Protein AF-0000000086329774 (afdb_homodimer)

Secondary structure (DSSP, 8-state):
--------------------TT----SS--SSHHHHHHHHTTTS-HHHHHHHTTTTS-EEE----HHHHHHHHHH--TTHHHHHHHTT-BBTTTEEEEEEETTEEEE---SSBPPHHHHHHHHHHS-PEEEEE-GGGT-HHHHHHHHHHHHHHTS-EEEEEEEEETTB--S-SEE-SSEEEEEEEESEEEEEEE--SSTT-SS-EE--GGGS-S-SEEEEEETT-EEEE-TT-EEEEEBPTT-SEEEEEEEEE-TT-BHHHHHHHHHHHHHHHHHTT-HHHHSBPPTTTTT-SS--HHHHHHHHHHHHHHHHHHHHT-S-----HHHHHHHHHSPPP--TT------BSSPP-TT-EEEES-GGGEEEEEEEE-SSTTS--EEEEEEEE-TT--GGGTT--S--HHHHTTT-----EEEEEGGGHHHHHHHHH-SSEEGGGSS-SSHHHHHHHHHHHHHTT-EEE-/--------------------TT----SS--SSHHHHHHHHTTTS-HHHHHHHTTTTS-EEE----HHHHHHHHHH--TTHHHHHHHTT-BBTTTEEEEEEETTEEEE---SSBPPHHHHHHHHHHS-PEEEEE-GGGT-HHHHHHHHHHHHHHTS-EEEEEEEEETTB--S-SEE-SSEEEEEEEESEEEEEEE--SSTT-SS-EE--GGGS-S-SEEEEEETT-EEEE-TT-EEEEEBPTT-SEEEEEEEEE-TT-BHHHHHHHHHHHHHHHHHTT-HHHHSBPPTTTTT-SS--HHHHHHHHHHHHHHHHHHHHT-S-----HHHHHHHHHSPPP--TT------BSSPP-TT-EEEES-GGGEEEEEEEE-SSTTS--EEEEEEEE-TT--GGGTT--S--HHHHTT------EEEEEGGGHHHHHHHHH-SSEEGGGSS-SSHHHHHHHHHHHHHTT-EEE-

Sequence (932 aa):
MPRKGKGSVEDVKAKRRKMDAGVSPCPFNFDTPSSLFGSLIAPVGVEEFFAEHWEKKPLHLKRSDPALAAYYQSLFQLSDLKELCARGLEYTRDLNLCRCVNSQKKVMNKEGRVNYSQLRKEFDQNRATIQFHQPQRFKDELWQIQERLESFFGSLVGSNVYITPQKSQGLPPHYDDVEVFILQLEGEKHWRLYSPTVPLAREYSLEPEERIGSPTHDIILKTGDLLYFPRGTIHQADTPAGVEHSTHLTLSSYQNMSWGDFLLDVFPSFLFDSMKSDLSMRTGMPRKLLTGASTNPKVSTQLSVFLRRLADRMELGEKELCSTDMKRDFVSNRLPPYLQDGADIVPVGKIPALQDSIQMRFKDHVLITVESSQERTDEPTELVVFVLHSLRNSRETHMMGECDEEQAEEEVSQSQGLRFPLSNLSALRQLQSAERLPVAELQLEADQDKVNLAIAFWTEGLLEVCMPRKGKGSVEDVKAKRRKMDAGVSPCPFNFDTPSSLFGSLIAPVGVEEFFAEHWEKKPLHLKRSDPALAAYYQSLFQLSDLKELCARGLEYTRDLNLCRCVNSQKKVMNKEGRVNYSQLRKEFDQNRATIQFHQPQRFKDELWQIQERLESFFGSLVGSNVYITPQKSQGLPPHYDDVEVFILQLEGEKHWRLYSPTVPLAREYSLEPEERIGSPTHDIILKTGDLLYFPRGTIHQADTPAGVEHSTHLTLSSYQNMSWGDFLLDVFPSFLFDSMKSDLSMRTGMPRKLLTGASTNPKVSTQLSVFLRRLADRMELGEKELCSTDMKRDFVSNRLPPYLQDGADIVPVGKIPALQDSIQMRFKDHVLITVESSQERTDEPTELVVFVLHSLRNSRETHMMGECDEEQAEEEVSQSQGLRFPLSNLSALRQLQSAERLPVAELQLEADQDKVNLAIAFWTEGLLEVC

Nearest PDB structures (foldseek):
  4bxf-assembly1_A  TM=9.419E-01  e=1.188E-63  Homo sapiens
  4bxf-assembly1_B  TM=9.465E-01  e=2.568E-62  Homo sapiens
  4bu2-assembly1_A-2  TM=9.727E-01  e=8.862E-54  Homo sapiens
  2xdv-assembly1_A  TM=9.341E-01  e=7.447E-54  Homo sapiens
  4y4r-assembly1_B  TM=8.149E-01  e=1.278E-35  Homo sapiens

Organism: NCBI:txid299321

InterPro domains:
  IPR003347 JmjC domain [PF08007] (131-257)
  IPR003347 JmjC domain [PS51184] (134-266)
  IPR039994 Histone lysine demethylase/ribosomal histidine hydroxylase NO66-like [PTHR13096] (26-465)
  IPR046799 ROXA-like, winged helix [PF20514] (327-428)

pLDDT: mean 88.75, std 17.51, range [22.27, 98.88]

Structure (mmCIF, N/CA/C/O backbone):
data_AF-0000000086329774-model_v1
#
loop_
_entity.id
_entity.type
_entity.pdbx_description
1 polymer 'Bifunctional lysine-specific demethylase and histidyl-hydroxylase'
#
loop_
_atom_site.group_PDB
_atom_site.id
_atom_site.type_symbol
_atom_site.label_atom_id
_atom_site.label_alt_id
_atom_site.label_comp_id
_atom_site.label_asym_id
_atom_site.label_entity_id
_atom_site.label_seq_id
_atom_site.pdbx_PDB_ins_code
_atom_site.Cartn_x
_atom_site.Cartn_y
_atom_site.Cartn_z
_atom_site.occupancy
_atom_site.B_iso_or_equiv
_atom_site.auth_seq_id
_atom_site.auth_comp_id
_atom_site.auth_asym_id
_atom_site.auth_atom_id
_atom_site.pdbx_PDB_model_num
ATOM 1 N N . MET A 1 1 ? 32.875 -27.547 35.5 1 24.17 1 MET A N 1
ATOM 2 C CA . MET A 1 1 ? 31.672 -28.188 34.969 1 24.17 1 MET A CA 1
ATOM 3 C C . MET A 1 1 ? 31.641 -28.156 33.469 1 24.17 1 MET A C 1
ATOM 5 O O . MET A 1 1 ? 31.891 -27.109 32.844 1 24.17 1 MET A O 1
ATOM 9 N N . PRO A 1 2 ? 31.75 -29.328 32.688 1 22.31 2 PRO A N 1
ATOM 10 C CA . PRO A 1 2 ? 32.188 -29.5 31.312 1 22.31 2 PRO A CA 1
ATOM 11 C C . PRO A 1 2 ? 31.172 -28.938 30.312 1 22.31 2 PRO A C 1
ATOM 13 O O . PRO A 1 2 ? 29.969 -28.844 30.609 1 22.31 2 PRO A O 1
ATOM 16 N N . ARG A 1 3 ? 31.672 -27.969 29.422 1 22.88 3 ARG A N 1
ATOM 17 C CA . ARG A 1 3 ? 31.203 -27.109 28.344 1 22.88 3 ARG A CA 1
ATOM 18 C C . ARG A 1 3 ? 30.422 -27.922 27.312 1 22.88 3 ARG A C 1
ATOM 20 O O . ARG A 1 3 ? 30.938 -28.906 26.766 1 22.88 3 ARG A O 1
ATOM 27 N N . LYS A 1 4 ? 29.062 -27.969 27.5 1 24.88 4 LYS A N 1
ATOM 28 C CA . LYS A 1 4 ? 28.094 -28.781 26.766 1 24.88 4 LYS A CA 1
ATOM 29 C C . LYS A 1 4 ? 28.312 -28.672 25.266 1 24.88 4 LYS A C 1
ATOM 31 O O . LYS A 1 4 ? 28.422 -27.578 24.719 1 24.88 4 LYS A O 1
ATOM 36 N N . GLY A 1 5 ? 28.891 -29.656 24.609 1 22.27 5 GLY A N 1
ATOM 37 C CA . GLY A 1 5 ? 29.375 -29.859 23.25 1 22.27 5 GLY A CA 1
ATOM 38 C C . GLY A 1 5 ? 28.297 -29.641 22.203 1 22.27 5 GLY A C 1
ATOM 39 O O . GLY A 1 5 ? 27.188 -30.141 22.344 1 22.27 5 GLY A O 1
ATOM 40 N N . LYS A 1 6 ? 28.266 -28.344 21.609 1 27.92 6 LYS A N 1
ATOM 41 C CA . LYS A 1 6 ? 27.5 -27.797 20.5 1 27.92 6 LYS A CA 1
ATOM 42 C C . LYS A 1 6 ? 27.359 -28.828 19.375 1 27.92 6 LYS A C 1
ATOM 44 O O . LYS A 1 6 ? 28.359 -29.188 18.75 1 27.92 6 LYS A O 1
ATOM 49 N N . GLY A 1 7 ? 26.406 -29.828 19.547 1 24.05 7 GLY A N 1
ATOM 50 C CA . GLY A 1 7 ? 26.188 -30.906 18.578 1 24.05 7 GLY A CA 1
ATOM 51 C C . GLY A 1 7 ? 25.984 -30.406 17.172 1 24.05 7 GLY A C 1
ATOM 52 O O . GLY A 1 7 ? 25.266 -29.422 16.953 1 24.05 7 GLY A O 1
ATOM 53 N N . SER A 1 8 ? 26.953 -30.594 16.266 1 26.5 8 SER A N 1
ATOM 54 C CA . SER A 1 8 ? 27.156 -30.297 14.859 1 26.5 8 SER A CA 1
ATOM 55 C C . SER A 1 8 ? 25.984 -30.797 14.023 1 26.5 8 SER A C 1
ATOM 57 O O . SER A 1 8 ? 25.594 -31.969 14.109 1 26.5 8 SER A O 1
ATOM 59 N N . VAL A 1 9 ? 24.922 -29.969 13.922 1 29.75 9 VAL A N 1
ATOM 60 C CA . VAL A 1 9 ? 23.859 -30.266 12.969 1 29.75 9 VAL A CA 1
ATOM 61 C C . VAL A 1 9 ? 24.469 -30.703 11.633 1 29.75 9 VAL A C 1
ATOM 63 O O . VAL A 1 9 ? 25.188 -29.922 11 1 29.75 9 VAL A O 1
ATOM 66 N N . GLU A 1 10 ? 24.828 -32 11.531 1 25.94 10 GLU A N 1
ATOM 67 C CA . GLU A 1 10 ? 25.328 -32.625 10.32 1 25.94 10 GLU A CA 1
ATOM 68 C C . GLU A 1 10 ? 24.438 -32.312 9.125 1 25.94 10 GLU A C 1
ATOM 70 O O . GLU A 1 10 ? 23.219 -32.438 9.203 1 25.94 10 GLU A O 1
ATOM 75 N N . ASP A 1 11 ? 24.859 -31.406 8.32 1 29.47 11 ASP A N 1
ATOM 76 C CA . ASP A 1 11 ? 24.359 -31.078 6.984 1 29.47 11 ASP A CA 1
ATOM 77 C C . ASP A 1 11 ? 24.047 -32.344 6.203 1 29.47 11 ASP A C 1
ATOM 79 O O . ASP A 1 11 ? 24.922 -33.188 5.949 1 29.47 11 ASP A O 1
ATOM 83 N N . VAL A 1 12 ? 22.891 -32.938 6.434 1 29.2 12 VAL A N 1
ATOM 84 C CA . VAL A 1 12 ? 22.453 -34.094 5.633 1 29.2 12 VAL A CA 1
ATOM 85 C C . VAL A 1 12 ? 22.656 -33.781 4.152 1 29.2 12 VAL A C 1
ATOM 87 O O . VAL A 1 12 ? 21.984 -32.906 3.596 1 29.2 12 VAL A O 1
ATOM 90 N N . LYS A 1 13 ? 23.859 -33.969 3.719 1 29.5 13 LYS A N 1
ATOM 91 C CA . LYS A 1 13 ? 24.172 -34.031 2.293 1 29.5 13 LYS A CA 1
ATOM 92 C C . LYS A 1 13 ? 23.172 -34.875 1.54 1 29.5 13 LYS A C 1
ATOM 94 O O . LYS A 1 13 ? 22.984 -36.062 1.867 1 29.5 13 LYS A O 1
ATOM 99 N N . ALA A 1 14 ? 22.266 -34.312 0.947 1 33.5 14 ALA A N 1
ATOM 100 C CA . ALA A 1 14 ? 21.406 -35.031 0.005 1 33.5 14 ALA A CA 1
ATOM 101 C C . ALA A 1 14 ? 22.234 -35.906 -0.928 1 33.5 14 ALA A C 1
ATOM 103 O O . ALA A 1 14 ? 23.078 -35.438 -1.674 1 33.5 14 ALA A O 1
ATOM 104 N N . LYS A 1 15 ? 22.5 -37.188 -0.528 1 28.64 15 LYS A N 1
ATOM 105 C CA . LYS A 1 15 ? 23.109 -38.188 -1.408 1 28.64 15 LYS A CA 1
ATOM 106 C C . LYS A 1 15 ? 22.531 -38.094 -2.816 1 28.64 15 LYS A C 1
ATOM 108 O O . LYS A 1 15 ? 21.312 -38.156 -2.998 1 28.64 15 LYS A O 1
ATOM 113 N N . ARG A 1 16 ? 23.266 -37.594 -3.645 1 30.7 16 ARG A N 1
ATOM 114 C CA . ARG A 1 16 ? 23.016 -37.688 -5.078 1 30.7 16 ARG A CA 1
ATOM 115 C C . ARG A 1 16 ? 22.797 -39.125 -5.52 1 30.7 16 ARG A C 1
ATOM 117 O O . ARG A 1 16 ? 23.688 -39.969 -5.406 1 30.7 16 ARG A O 1
ATOM 124 N N . ARG A 1 17 ? 21.531 -39.656 -5.344 1 31.34 17 ARG A N 1
ATOM 125 C CA . ARG A 1 17 ? 21.297 -41 -5.895 1 31.34 17 ARG A CA 1
ATOM 126 C C . ARG A 1 17 ? 21.891 -41.125 -7.297 1 31.34 17 ARG A C 1
ATOM 128 O O . ARG A 1 17 ? 21.766 -40.188 -8.109 1 31.34 17 ARG A O 1
ATOM 135 N N . LYS A 1 18 ? 22.875 -41.844 -7.461 1 33.66 18 LYS A N 1
ATOM 136 C CA . LYS A 1 18 ? 23.391 -42.375 -8.727 1 33.66 18 LYS A CA 1
ATOM 137 C C . LYS A 1 18 ? 22.234 -42.688 -9.695 1 33.66 18 LYS A C 1
ATOM 139 O O . LYS A 1 18 ? 21.297 -43.375 -9.344 1 33.66 18 LYS A O 1
ATOM 144 N N . MET A 1 19 ? 21.938 -41.781 -10.594 1 34.69 19 MET A N 1
ATOM 145 C CA . MET A 1 19 ? 21.062 -42.156 -11.719 1 34.69 19 MET A CA 1
ATOM 146 C C . MET A 1 19 ? 21.422 -43.531 -12.273 1 34.69 19 MET A C 1
ATOM 148 O O . MET A 1 19 ? 22.516 -43.719 -12.789 1 34.69 19 MET A O 1
ATOM 152 N N . ASP A 1 20 ? 21.078 -44.594 -11.68 1 34.72 20 ASP A N 1
ATOM 153 C CA . ASP A 1 20 ? 21.172 -45.906 -12.328 1 34.72 20 ASP A CA 1
ATOM 154 C C . ASP A 1 20 ? 20.859 -45.781 -13.82 1 34.72 20 ASP A C 1
ATOM 156 O O . ASP A 1 20 ? 20.156 -44.875 -14.25 1 34.72 20 ASP A O 1
ATOM 160 N N . ALA A 1 21 ? 21.562 -46.406 -14.82 1 39.44 21 ALA A N 1
ATOM 161 C CA . ALA A 1 21 ? 21.625 -46.562 -16.266 1 39.44 21 ALA A CA 1
ATOM 162 C C . ALA A 1 21 ? 20.234 -46.594 -16.875 1 39.44 21 ALA A C 1
ATOM 164 O O . ALA A 1 21 ? 20.062 -46.344 -18.078 1 39.44 21 ALA A O 1
ATOM 165 N N . GLY A 1 22 ? 19.281 -47.344 -16.312 1 40.72 22 GLY A N 1
ATOM 166 C CA . GLY A 1 22 ? 18.016 -47.5 -16.984 1 40.72 22 GLY A CA 1
ATOM 167 C C . GLY A 1 22 ? 17.172 -46.25 -17 1 40.72 22 GLY A C 1
ATOM 168 O O . GLY A 1 22 ? 15.938 -46.312 -16.969 1 40.72 22 GLY A O 1
ATOM 169 N N . VAL A 1 23 ? 17.609 -45.125 -16.578 1 48.09 23 VAL A N 1
ATOM 170 C CA . VAL A 1 23 ? 16.781 -43.938 -16.422 1 48.09 23 VAL A CA 1
ATOM 171 C C . VAL A 1 23 ? 16.188 -43.562 -17.766 1 48.09 23 VAL A C 1
ATOM 173 O O . VAL A 1 23 ? 16.906 -43.375 -18.75 1 48.09 23 VAL A O 1
ATOM 176 N N . SER A 1 24 ? 15 -43.969 -18.156 1 55.91 24 SER A N 1
ATOM 177 C CA . SER A 1 24 ? 14.25 -43.5 -19.312 1 55.91 24 SER A CA 1
ATOM 178 C C . SER A 1 24 ? 14.523 -42.031 -19.578 1 55.91 24 SER A C 1
ATOM 180 O O . SER A 1 24 ? 14.656 -41.25 -18.641 1 55.91 24 SER A O 1
ATOM 182 N N . PRO A 1 25 ? 14.984 -41.719 -20.859 1 69.5 25 PRO A N 1
ATOM 183 C CA . PRO A 1 25 ? 15.305 -40.344 -21.25 1 69.5 25 PRO A CA 1
ATOM 184 C C . PRO A 1 25 ? 14.211 -39.344 -20.875 1 69.5 25 PRO A C 1
ATOM 186 O O . PRO A 1 25 ? 13.031 -39.688 -20.891 1 69.5 25 PRO A O 1
ATOM 189 N N . CYS A 1 26 ? 14.508 -38.281 -20.172 1 81.12 26 CYS A N 1
ATOM 190 C CA . CYS A 1 26 ? 13.617 -37.188 -19.797 1 81.12 26 CYS A CA 1
ATOM 191 C C . CYS A 1 26 ? 12.93 -36.594 -21.031 1 81.12 26 CYS A C 1
ATOM 193 O O . CYS A 1 26 ? 13.602 -36.156 -21.969 1 81.12 26 CYS A O 1
ATOM 195 N N . PRO A 1 27 ? 11.641 -36.781 -21.047 1 90.81 27 PRO A N 1
ATOM 196 C CA . PRO A 1 27 ? 10.898 -36.312 -22.219 1 90.81 27 PRO A CA 1
ATOM 197 C C . PRO A 1 27 ? 10.852 -34.781 -22.297 1 90.81 27 PRO A C 1
ATOM 199 O O . PRO A 1 27 ? 10.453 -34.25 -23.328 1 90.81 27 PRO A O 1
ATOM 202 N N . PHE A 1 28 ? 11.281 -34.125 -21.297 1 93.94 28 PHE A N 1
ATOM 203 C CA . PHE A 1 28 ? 11.219 -32.656 -21.281 1 93.94 28 PHE A CA 1
ATOM 204 C C . PHE A 1 28 ? 12.516 -32.062 -21.797 1 93.94 28 PHE A C 1
ATOM 206 O O . PHE A 1 28 ? 13.586 -32.656 -21.641 1 93.94 28 PHE A O 1
ATOM 213 N N . ASN A 1 29 ? 12.375 -31 -22.516 1 96.19 29 ASN A N 1
ATOM 214 C CA . ASN A 1 29 ? 13.508 -30.25 -23.047 1 96.19 29 ASN A CA 1
ATOM 215 C C . ASN A 1 29 ? 13.828 -29.031 -22.203 1 96.19 29 ASN A C 1
ATOM 217 O O . ASN A 1 29 ? 13.133 -28.016 -22.281 1 96.19 29 ASN A O 1
ATOM 221 N N . PHE A 1 30 ? 14.867 -29.062 -21.469 1 94.81 30 PHE A N 1
ATOM 222 C CA . PHE A 1 30 ? 15.188 -28.031 -20.484 1 94.81 30 PHE A CA 1
ATOM 223 C C . PHE A 1 30 ? 16.141 -27 -21.078 1 94.81 30 PHE A C 1
ATOM 225 O O . PHE A 1 30 ? 16.703 -26.172 -20.359 1 94.81 30 PHE A O 1
ATOM 232 N N . ASP A 1 31 ? 16.344 -27 -22.375 1 94.81 31 ASP A N 1
ATOM 233 C CA . ASP A 1 31 ? 17.312 -26.109 -23.016 1 94.81 31 ASP A CA 1
ATOM 234 C C . ASP A 1 31 ? 16.922 -24.656 -22.812 1 94.81 31 ASP A C 1
ATOM 236 O O . ASP A 1 31 ? 17.781 -23.812 -22.531 1 94.81 31 ASP A O 1
ATOM 240 N N . THR A 1 32 ? 15.672 -24.328 -23.062 1 95.5 32 THR A N 1
ATOM 241 C CA . THR A 1 32 ? 15.117 -23 -22.844 1 95.5 32 THR A CA 1
ATOM 242 C C . THR A 1 32 ? 13.766 -23.078 -22.141 1 95.5 32 THR A C 1
ATOM 244 O O . THR A 1 32 ? 13.117 -24.125 -22.156 1 95.5 32 THR A O 1
ATOM 247 N N . PRO A 1 33 ? 13.406 -22.016 -21.531 1 96.25 33 PRO A N 1
ATOM 248 C CA . PRO A 1 33 ? 12.07 -22.016 -20.938 1 96.25 33 PRO A CA 1
ATOM 249 C C . PRO A 1 33 ? 10.977 -22.359 -21.938 1 96.25 33 PRO A C 1
ATOM 251 O O . PRO A 1 33 ? 10.062 -23.125 -21.625 1 96.25 33 PRO A O 1
ATOM 254 N N . SER A 1 34 ? 11.102 -21.906 -23.141 1 97.12 34 SER A N 1
ATOM 255 C CA . SER A 1 34 ? 10.109 -22.141 -24.188 1 97.12 34 SER A CA 1
ATOM 256 C C . SER A 1 34 ? 10.094 -23.609 -24.594 1 97.12 34 SER A C 1
ATOM 258 O O . SER A 1 34 ? 9.031 -24.203 -24.797 1 97.12 34 SER A O 1
ATOM 260 N N . SER A 1 35 ? 11.266 -24.234 -24.75 1 97.81 35 SER A N 1
ATOM 261 C CA . SER A 1 35 ? 11.32 -25.625 -25.125 1 97.81 35 SER A CA 1
ATOM 262 C C . SER A 1 35 ? 10.773 -26.531 -24.031 1 97.81 35 SER A C 1
ATOM 264 O O . SER A 1 35 ? 10.188 -27.578 -24.312 1 97.81 35 SER A O 1
ATOM 266 N N . LEU A 1 36 ? 11.031 -26.141 -22.844 1 97.94 36 LEU A N 1
ATOM 267 C CA . LEU A 1 36 ? 10.453 -26.906 -21.75 1 97.94 36 LEU A CA 1
ATOM 268 C C . LEU A 1 36 ? 8.93 -26.875 -21.797 1 97.94 36 LEU A C 1
ATOM 270 O O . LEU A 1 36 ? 8.281 -27.922 -21.75 1 97.94 36 LEU A O 1
ATOM 274 N N . PHE A 1 37 ? 8.359 -25.688 -21.953 1 98.56 37 PHE A N 1
ATOM 275 C CA . PHE A 1 37 ? 6.906 -25.578 -22.031 1 98.56 37 PHE A CA 1
ATOM 276 C C . PHE A 1 37 ? 6.363 -26.328 -23.25 1 98.56 37 PHE A C 1
ATOM 278 O O . PHE A 1 37 ? 5.359 -27.031 -23.156 1 98.56 37 PHE A O 1
ATOM 285 N N . GLY A 1 38 ? 7.031 -26.141 -24.328 1 98.38 38 GLY A N 1
ATOM 286 C CA . GLY A 1 38 ? 6.637 -26.875 -25.531 1 98.38 38 GLY A CA 1
ATOM 287 C C . GLY A 1 38 ? 6.613 -28.375 -25.344 1 98.38 38 GLY A C 1
ATOM 288 O O . GLY A 1 38 ? 5.684 -29.047 -25.797 1 98.38 38 GLY A O 1
ATOM 289 N N . SER A 1 39 ? 7.66 -28.906 -24.688 1 97.31 39 SER A N 1
ATOM 290 C CA . SER A 1 39 ? 7.711 -30.344 -24.438 1 97.31 39 SER A CA 1
ATOM 291 C C . SER A 1 39 ? 6.633 -30.766 -23.453 1 97.31 39 SER A C 1
ATOM 293 O O . SER A 1 39 ? 6.121 -31.891 -23.531 1 97.31 39 SER A O 1
ATOM 295 N N . LEU A 1 40 ? 6.27 -29.891 -22.531 1 97.75 40 LEU A N 1
ATOM 296 C CA . LEU A 1 40 ? 5.25 -30.172 -21.531 1 97.75 40 LEU A CA 1
ATOM 297 C C . LEU A 1 40 ? 3.881 -30.344 -22.172 1 97.75 40 LEU A C 1
ATOM 299 O O . LEU A 1 40 ? 3.105 -31.219 -21.781 1 97.75 40 LEU A O 1
ATOM 303 N N . ILE A 1 41 ? 3.619 -29.547 -23.234 1 98.06 41 ILE A N 1
ATOM 304 C CA . ILE A 1 41 ? 2.273 -29.562 -23.797 1 98.06 41 ILE A CA 1
ATOM 305 C C . ILE A 1 41 ? 2.293 -30.297 -25.141 1 98.06 41 ILE A C 1
ATOM 307 O O . ILE A 1 41 ? 1.343 -30.188 -25.922 1 98.06 41 ILE A O 1
ATOM 311 N N . ALA A 1 42 ? 3.422 -30.891 -25.391 1 96 42 ALA A N 1
ATOM 312 C CA . ALA A 1 42 ? 3.463 -31.672 -26.609 1 96 42 ALA A CA 1
ATOM 313 C C . ALA A 1 42 ? 2.318 -32.688 -26.656 1 96 42 ALA A C 1
ATOM 315 O O . ALA A 1 42 ? 1.961 -33.281 -25.641 1 96 42 ALA A O 1
ATOM 316 N N . PRO A 1 43 ? 1.68 -32.906 -27.781 1 95.69 43 PRO A N 1
ATOM 317 C CA . PRO A 1 43 ? 2.143 -32.531 -29.109 1 95.69 43 PRO A CA 1
ATOM 318 C C . PRO A 1 43 ? 1.598 -31.188 -29.562 1 95.69 43 PRO A C 1
ATOM 320 O O . PRO A 1 43 ? 1.839 -30.766 -30.703 1 95.69 43 PRO A O 1
ATOM 323 N N . VAL A 1 44 ? 0.857 -30.5 -28.781 1 97.38 44 VAL A N 1
ATOM 324 C CA . VAL A 1 44 ? 0.354 -29.172 -29.141 1 97.38 44 VAL A CA 1
ATOM 325 C C . VAL A 1 44 ? 1.501 -28.172 -29.141 1 97.38 44 VAL A C 1
ATOM 327 O O . VAL A 1 44 ? 2.336 -28.172 -28.234 1 97.38 44 VAL A O 1
ATOM 330 N N . GLY A 1 45 ? 1.554 -27.375 -30.141 1 97.75 45 GLY A N 1
ATOM 331 C CA . GLY A 1 45 ? 2.584 -26.344 -30.188 1 97.75 45 GLY A CA 1
ATOM 332 C C . GLY A 1 45 ? 2.297 -25.172 -29.266 1 97.75 45 GLY A C 1
ATOM 333 O O . GLY A 1 45 ? 1.14 -24.906 -28.938 1 97.75 45 GLY A O 1
ATOM 334 N N . VAL A 1 46 ? 3.314 -24.453 -28.891 1 98.19 46 VAL A N 1
ATOM 335 C CA . VAL A 1 46 ? 3.205 -23.328 -27.969 1 98.19 46 VAL A CA 1
ATOM 336 C C . VAL A 1 46 ? 2.287 -22.266 -28.562 1 98.19 46 VAL A C 1
ATOM 338 O O . VAL A 1 46 ? 1.368 -21.781 -27.891 1 98.19 46 VAL A O 1
ATOM 341 N N . GLU A 1 47 ? 2.48 -21.891 -29.766 1 97.94 47 GLU A N 1
ATOM 342 C CA . GLU A 1 47 ? 1.676 -20.859 -30.406 1 97.94 47 GLU A CA 1
ATOM 343 C C . GLU A 1 47 ? 0.211 -21.281 -30.5 1 97.94 47 GLU A C 1
ATOM 345 O O . GLU A 1 47 ? -0.687 -20.469 -30.234 1 97.94 47 GLU A O 1
ATOM 350 N N . GLU A 1 48 ? 0.022 -22.469 -30.891 1 98.25 48 GLU A N 1
ATOM 351 C CA . GLU A 1 48 ? -1.336 -23 -30.969 1 98.25 48 GLU A CA 1
ATOM 352 C C . GLU A 1 48 ? -2.018 -22.984 -29.594 1 98.25 48 GLU A C 1
ATOM 354 O O . GLU A 1 48 ? -3.186 -22.594 -29.484 1 98.25 48 GLU A O 1
ATOM 359 N N . PHE A 1 49 ? -1.322 -23.391 -28.656 1 98.56 49 PHE A N 1
ATOM 360 C CA . PHE A 1 49 ? -1.867 -23.438 -27.312 1 98.56 49 PHE A CA 1
ATOM 361 C C . PHE A 1 49 ? -2.355 -22.047 -26.875 1 98.56 49 PHE A C 1
ATOM 363 O O . PHE A 1 49 ? -3.48 -21.906 -26.391 1 98.56 49 PHE A O 1
ATOM 370 N N . PHE A 1 50 ? -1.582 -21.016 -27.094 1 98.12 50 PHE A N 1
ATOM 371 C CA . PHE A 1 50 ? -1.931 -19.688 -26.641 1 98.12 50 PHE A CA 1
ATOM 372 C C . PHE A 1 50 ? -3.008 -19.078 -27.531 1 98.12 50 PHE A C 1
ATOM 374 O O . PHE A 1 50 ? -3.803 -18.25 -27.078 1 98.12 50 PHE A O 1
ATOM 381 N N . ALA A 1 51 ? -3.07 -19.5 -28.703 1 97.81 51 ALA A N 1
ATOM 382 C CA . ALA A 1 51 ? -4.086 -19 -29.625 1 97.81 51 ALA A CA 1
ATOM 383 C C . ALA A 1 51 ? -5.445 -19.625 -29.344 1 97.81 51 ALA A C 1
ATOM 385 O O . ALA A 1 51 ? -6.477 -18.953 -29.406 1 97.81 51 ALA A O 1
ATOM 386 N N . GLU A 1 52 ? -5.426 -20.922 -28.859 1 98.19 52 GLU A N 1
ATOM 387 C CA . GLU A 1 52 ? -6.684 -21.656 -28.891 1 98.19 52 GLU A CA 1
ATOM 388 C C . GLU A 1 52 ? -7.141 -22.016 -27.469 1 98.19 52 GLU A C 1
ATOM 390 O O . GLU A 1 52 ? -8.336 -22.234 -27.234 1 98.19 52 GLU A O 1
ATOM 395 N N . HIS A 1 53 ? -6.211 -22.109 -26.547 1 98.44 53 HIS A N 1
ATOM 396 C CA . HIS A 1 53 ? -6.602 -22.719 -25.281 1 98.44 53 HIS A CA 1
ATOM 397 C C . HIS A 1 53 ? -6.348 -21.766 -24.109 1 98.44 53 HIS A C 1
ATOM 399 O O . HIS A 1 53 ? -7.203 -21.625 -23.234 1 98.44 53 HIS A O 1
ATOM 405 N N . TRP A 1 54 ? -5.203 -21.062 -24.109 1 98.62 54 TRP A N 1
ATOM 406 C CA . TRP A 1 54 ? -4.789 -20.234 -22.969 1 98.62 54 TRP A CA 1
ATOM 407 C C . TRP A 1 54 ? -5.879 -19.234 -22.609 1 98.62 54 TRP A C 1
ATOM 409 O O . TRP A 1 54 ? -6.199 -18.344 -23.391 1 98.62 54 TRP A O 1
ATOM 419 N N . GLU A 1 55 ? -6.48 -19.406 -21.422 1 98.25 55 GLU A N 1
ATOM 420 C CA . GLU A 1 55 ? -7.512 -18.547 -20.844 1 98.25 55 GLU A CA 1
ATOM 421 C C . GLU A 1 55 ? -8.805 -18.609 -21.656 1 98.25 55 GLU A C 1
ATOM 423 O O . GLU A 1 55 ? -9.633 -17.703 -21.578 1 98.25 55 GLU A O 1
ATOM 428 N N . LYS A 1 56 ? -9 -19.625 -22.5 1 97.69 56 LYS A N 1
ATOM 429 C CA . LYS A 1 56 ? -10.18 -19.719 -23.359 1 97.69 56 LYS A CA 1
ATOM 430 C C . LYS A 1 56 ? -10.953 -21 -23.109 1 97.69 56 LYS A C 1
ATOM 432 O O . LYS A 1 56 ? -12.133 -20.969 -22.766 1 97.69 56 LYS A O 1
ATOM 437 N N . LYS A 1 57 ? -10.273 -22.109 -23.234 1 97.94 57 LYS A N 1
ATOM 438 C CA . LYS A 1 57 ? -10.961 -23.391 -23.047 1 97.94 57 LYS A CA 1
ATOM 439 C C . LYS A 1 57 ? -9.984 -24.469 -22.578 1 97.94 57 LYS A C 1
ATOM 441 O O . LYS A 1 57 ? -8.773 -24.359 -22.781 1 97.94 57 LYS A O 1
ATOM 446 N N . PRO A 1 58 ? -10.492 -25.547 -21.984 1 98.5 58 PRO A N 1
ATOM 447 C CA . PRO A 1 58 ? -9.656 -26.641 -21.484 1 98.5 58 PRO A CA 1
ATOM 448 C C . PRO A 1 58 ? -8.961 -27.422 -22.609 1 98.5 58 PRO A C 1
ATOM 450 O O . PRO A 1 58 ? -9.422 -27.406 -23.75 1 98.5 58 PRO A O 1
ATOM 453 N N . LEU A 1 59 ? -7.84 -28.016 -22.328 1 98.75 59 LEU A N 1
ATOM 454 C CA . LEU A 1 59 ? -7.07 -28.891 -23.203 1 98.75 59 LEU A CA 1
ATOM 455 C C . LEU A 1 59 ? -6.754 -30.219 -22.531 1 98.75 59 LEU A C 1
ATOM 457 O O . LEU A 1 59 ? -6.168 -30.234 -21.438 1 98.75 59 LEU A O 1
ATOM 461 N N . HIS A 1 60 ? -7.234 -31.312 -23.047 1 98.56 60 HIS A N 1
ATOM 462 C CA . HIS A 1 60 ? -6.926 -32.656 -22.578 1 98.56 60 HIS A CA 1
ATOM 463 C C . HIS A 1 60 ? -5.965 -33.375 -23.531 1 98.56 60 HIS A C 1
ATOM 465 O O . HIS A 1 60 ? -6.305 -33.625 -24.688 1 98.56 60 HIS A O 1
ATOM 471 N N . LEU A 1 61 ? -4.77 -33.594 -23.078 1 98.12 61 LEU A N 1
ATOM 472 C CA . LEU A 1 61 ? -3.775 -34.344 -23.844 1 98.12 61 LEU A CA 1
ATOM 473 C C . LEU A 1 61 ? -3.711 -35.781 -23.391 1 98.12 61 LEU A C 1
ATOM 475 O O . LEU A 1 61 ? -3.133 -36.094 -22.344 1 98.12 61 LEU A O 1
ATOM 479 N N . LYS A 1 62 ? -4.297 -36.625 -24.062 1 95.88 62 LYS A N 1
ATOM 480 C CA . LYS A 1 62 ? -4.195 -38.062 -23.844 1 95.88 62 LYS A CA 1
ATOM 481 C C . LYS A 1 62 ? -2.928 -38.625 -24.5 1 95.88 62 LYS A C 1
ATOM 483 O O . LYS A 1 62 ? -2.797 -38.625 -25.719 1 95.88 62 LYS A O 1
ATOM 488 N N . ARG A 1 63 ? -2.045 -39.125 -23.547 1 90.25 63 ARG A N 1
ATOM 489 C CA . ARG A 1 63 ? -0.747 -39.531 -24.078 1 90.25 63 ARG A CA 1
ATOM 490 C C . ARG A 1 63 ? -0.474 -41 -23.75 1 90.25 63 ARG A C 1
ATOM 492 O O . ARG A 1 63 ? -0.796 -41.469 -22.672 1 90.25 63 ARG A O 1
ATOM 499 N N . SER A 1 64 ? -0.374 -41.938 -24.625 1 85.38 64 SER A N 1
ATOM 500 C CA . SER A 1 64 ? -0.101 -43.375 -24.484 1 85.38 64 SER A CA 1
ATOM 501 C C . SER A 1 64 ? 1.386 -43.656 -24.641 1 85.38 64 SER A C 1
ATOM 503 O O . SER A 1 64 ? 1.765 -44.625 -25.312 1 85.38 64 SER A O 1
ATOM 505 N N . ASP A 1 65 ? 2.168 -42.875 -24.062 1 89.75 65 ASP A N 1
ATOM 506 C CA . ASP A 1 65 ? 3.613 -43.062 -24.125 1 89.75 65 ASP A CA 1
ATOM 507 C C . ASP A 1 65 ? 4.152 -43.625 -22.797 1 89.75 65 ASP A C 1
ATOM 509 O O . ASP A 1 65 ? 4.195 -42.906 -21.797 1 89.75 65 ASP A O 1
ATOM 513 N N . PRO A 1 66 ? 4.621 -44.781 -22.828 1 91.94 66 PRO A N 1
ATOM 514 C CA . PRO A 1 66 ? 5.082 -45.406 -21.578 1 91.94 66 PRO A CA 1
ATOM 515 C C . PRO A 1 66 ? 6.258 -44.688 -20.953 1 91.94 66 PRO A C 1
ATOM 517 O O . PRO A 1 66 ? 6.383 -44.625 -19.734 1 91.94 66 PRO A O 1
ATOM 520 N N . ALA A 1 67 ? 7.09 -44.188 -21.766 1 92.19 67 ALA A N 1
ATOM 521 C CA . ALA A 1 67 ? 8.234 -43.438 -21.25 1 92.19 67 ALA A CA 1
ATOM 522 C C . ALA A 1 67 ? 7.789 -42.188 -20.5 1 92.19 67 ALA A C 1
ATOM 524 O O . ALA A 1 67 ? 8.336 -41.844 -19.438 1 92.19 67 ALA A O 1
ATOM 525 N N . LEU A 1 68 ? 6.852 -41.562 -21.094 1 94.25 68 LEU A N 1
ATOM 526 C CA . LEU A 1 68 ? 6.312 -40.344 -20.453 1 94.25 68 LEU A CA 1
ATOM 527 C C . LEU A 1 68 ? 5.605 -40.719 -19.156 1 94.25 68 LEU A C 1
ATOM 529 O O . LEU A 1 68 ? 5.766 -40.031 -18.141 1 94.25 68 LEU A O 1
ATOM 533 N N . ALA A 1 69 ? 4.848 -41.719 -19.188 1 95.25 69 ALA A N 1
ATOM 534 C CA . ALA A 1 69 ? 4.156 -42.156 -17.984 1 95.25 69 ALA A CA 1
ATOM 535 C C . ALA A 1 69 ? 5.148 -42.5 -16.875 1 95.25 69 ALA A C 1
ATOM 537 O O . ALA A 1 69 ? 4.93 -42.125 -15.719 1 95.25 69 ALA A O 1
ATOM 538 N N . ALA A 1 70 ? 6.207 -43.156 -17.266 1 95.44 70 ALA A N 1
ATOM 539 C CA . ALA A 1 70 ? 7.234 -43.531 -16.281 1 95.44 70 ALA A CA 1
ATOM 540 C C . ALA A 1 70 ? 7.887 -42.281 -15.703 1 95.44 70 ALA A C 1
ATOM 542 O O . ALA A 1 70 ? 8.148 -42.219 -14.5 1 95.44 70 ALA A O 1
ATOM 543 N N . TYR A 1 71 ? 8.141 -41.375 -16.547 1 96 71 TYR A N 1
ATOM 544 C CA . TYR A 1 71 ? 8.727 -40.094 -16.094 1 96 71 TYR A CA 1
ATOM 545 C C . TYR A 1 71 ? 7.793 -39.375 -15.133 1 96 71 TYR A C 1
ATOM 547 O O . TYR A 1 71 ? 8.219 -38.906 -14.07 1 96 71 TYR A O 1
ATOM 555 N N . TYR A 1 72 ? 6.504 -39.25 -15.516 1 96.94 72 TYR A N 1
ATOM 556 C CA . TYR A 1 72 ? 5.52 -38.625 -14.641 1 96.94 72 TYR A CA 1
ATOM 557 C C . TYR A 1 72 ? 5.5 -39.281 -13.266 1 96.94 72 TYR A C 1
ATOM 559 O O . TYR A 1 72 ? 5.496 -38.594 -12.242 1 96.94 72 TYR A O 1
ATOM 567 N N . GLN A 1 73 ? 5.555 -40.531 -13.234 1 96.12 73 GLN A N 1
ATOM 568 C CA . GLN A 1 73 ? 5.531 -41.281 -11.984 1 96.12 73 GLN A CA 1
ATOM 569 C C . GLN A 1 73 ? 6.742 -40.938 -11.117 1 96.12 73 GLN A C 1
ATOM 571 O O . GLN A 1 73 ? 6.66 -40.969 -9.891 1 96.12 73 GLN A O 1
ATOM 576 N N . SER A 1 74 ? 7.816 -40.688 -11.781 1 96.12 74 SER A N 1
ATOM 577 C CA . SER A 1 74 ? 9.062 -40.438 -11.062 1 96.12 74 SER A CA 1
ATOM 578 C C . SER A 1 74 ? 9.031 -39.062 -10.383 1 96.12 74 SER A C 1
ATOM 580 O O . SER A 1 74 ? 9.867 -38.781 -9.516 1 96.12 74 SER A O 1
ATOM 582 N N . LEU A 1 75 ? 8.125 -38.219 -10.773 1 97.75 75 LEU A N 1
ATOM 583 C CA . LEU A 1 75 ? 8.086 -36.844 -10.234 1 97.75 75 LEU A CA 1
ATOM 584 C C . LEU A 1 75 ? 7.648 -36.875 -8.773 1 97.75 75 LEU A C 1
ATOM 586 O O . LEU A 1 75 ? 8.188 -36.125 -7.953 1 97.75 75 LEU A O 1
ATOM 590 N N . PHE A 1 76 ? 6.652 -37.719 -8.422 1 98.38 76 PHE A N 1
ATOM 591 C CA . PHE A 1 76 ? 6.152 -37.844 -7.059 1 98.38 76 PHE A CA 1
ATOM 592 C C . PHE A 1 76 ? 5.223 -39.031 -6.93 1 98.38 76 PHE A C 1
ATOM 594 O O . PHE A 1 76 ? 4.281 -39.188 -7.715 1 98.38 76 PHE A O 1
ATOM 601 N N . GLN A 1 77 ? 5.441 -39.812 -5.953 1 97.31 77 GLN A N 1
ATOM 602 C CA . GLN A 1 77 ? 4.637 -41 -5.707 1 97.31 77 GLN A CA 1
ATOM 603 C C . GLN A 1 77 ? 4.184 -41.062 -4.25 1 97.31 77 GLN A C 1
ATOM 605 O O . GLN A 1 77 ? 4.785 -40.438 -3.377 1 97.31 77 GLN A O 1
ATOM 610 N N . LEU A 1 78 ? 3.121 -41.875 -4.078 1 97.88 78 LEU A N 1
ATOM 611 C CA . LEU A 1 78 ? 2.664 -42.125 -2.721 1 97.88 78 LEU A CA 1
ATOM 612 C C . LEU A 1 78 ? 3.799 -42.688 -1.862 1 97.88 78 LEU A C 1
ATOM 614 O O . LEU A 1 78 ? 3.932 -42.312 -0.693 1 97.88 78 LEU A O 1
ATOM 618 N N . SER A 1 79 ? 4.641 -43.5 -2.4 1 96.31 79 SER A N 1
ATOM 619 C CA . SER A 1 79 ? 5.711 -44.156 -1.668 1 96.31 79 SER A CA 1
ATOM 620 C C . SER A 1 79 ? 6.766 -43.156 -1.196 1 96.31 79 SER A C 1
ATOM 622 O O . SER A 1 79 ? 7.547 -43.469 -0.289 1 96.31 79 SER A O 1
ATOM 624 N N . ASP A 1 80 ? 6.859 -42.031 -1.819 1 97.25 80 ASP A N 1
ATOM 625 C CA . ASP A 1 80 ? 7.824 -41 -1.423 1 97.25 80 ASP A CA 1
ATOM 626 C C . ASP A 1 80 ? 7.512 -40.469 -0.028 1 97.25 80 ASP A C 1
ATOM 628 O O . ASP A 1 80 ? 8.391 -39.906 0.639 1 97.25 80 ASP A O 1
ATOM 632 N N . LEU A 1 81 ? 6.281 -40.562 0.441 1 97.88 81 LEU A N 1
ATOM 633 C CA . LEU A 1 81 ? 5.816 -39.938 1.669 1 97.88 81 LEU A CA 1
ATOM 634 C C . LEU A 1 81 ? 6.504 -40.531 2.889 1 97.88 81 LEU A C 1
ATOM 636 O O . LEU A 1 81 ? 6.723 -39.844 3.889 1 97.88 81 LEU A O 1
ATOM 640 N N . LYS A 1 82 ? 6.824 -41.812 2.762 1 97 82 LYS A N 1
ATOM 641 C CA . LYS A 1 82 ? 7.492 -42.438 3.893 1 97 82 LYS A CA 1
ATOM 642 C C . LYS A 1 82 ? 8.797 -41.719 4.234 1 97 82 LYS A C 1
ATOM 644 O O . LYS A 1 82 ? 9.008 -41.344 5.379 1 97 82 LYS A O 1
ATOM 649 N N . GLU A 1 83 ? 9.594 -41.625 3.244 1 96.69 83 GLU A N 1
ATOM 650 C CA . GLU A 1 83 ? 10.875 -40.969 3.443 1 96.69 83 GLU A CA 1
ATOM 651 C C . GLU A 1 83 ? 10.688 -39.5 3.811 1 96.69 83 GLU A C 1
ATOM 653 O O . GLU A 1 83 ? 11.398 -38.969 4.664 1 96.69 83 GLU A O 1
ATOM 658 N N . LEU A 1 84 ? 9.773 -38.812 3.215 1 97.44 84 LEU A N 1
ATOM 659 C CA . LEU A 1 84 ? 9.531 -37.406 3.453 1 97.44 84 LEU A CA 1
ATOM 660 C C . LEU A 1 84 ? 9.039 -37.156 4.879 1 97.44 84 LEU A C 1
ATOM 662 O O . LEU A 1 84 ? 9.43 -36.188 5.516 1 97.44 84 LEU A O 1
ATOM 666 N N . CYS A 1 85 ? 8.203 -38 5.363 1 97 85 CYS A N 1
ATOM 667 C CA . CYS A 1 85 ? 7.746 -37.906 6.742 1 97 85 CYS A CA 1
ATOM 668 C C . CYS A 1 85 ? 8.914 -38.031 7.715 1 97 85 CYS A C 1
ATOM 670 O O . CYS A 1 85 ? 8.953 -37.312 8.727 1 97 85 CYS A O 1
ATOM 672 N N . ALA A 1 86 ? 9.789 -38.875 7.344 1 95.94 86 ALA A N 1
ATOM 673 C CA . ALA A 1 86 ? 10.961 -39.062 8.188 1 95.94 86 ALA A CA 1
ATOM 674 C C . ALA A 1 86 ? 11.812 -37.812 8.25 1 95.94 86 ALA A C 1
ATOM 676 O O . ALA A 1 86 ? 12.562 -37.594 9.203 1 95.94 86 ALA A O 1
ATOM 677 N N . ARG A 1 87 ? 11.688 -37 7.262 1 94.69 87 ARG A N 1
ATOM 678 C CA . ARG A 1 87 ? 12.461 -35.75 7.195 1 94.69 87 ARG A CA 1
ATOM 679 C C . ARG A 1 87 ? 11.766 -34.625 7.969 1 94.69 87 ARG A C 1
ATOM 681 O O . ARG A 1 87 ? 12.242 -33.5 7.977 1 94.69 87 ARG A O 1
ATOM 688 N N . GLY A 1 88 ? 10.602 -34.906 8.531 1 95.06 88 GLY A N 1
ATOM 689 C CA . GLY A 1 88 ? 9.992 -33.969 9.453 1 95.06 88 GLY A CA 1
ATOM 690 C C . GLY A 1 88 ? 8.883 -33.125 8.82 1 95.06 88 GLY A C 1
ATOM 691 O O . GLY A 1 88 ? 8.812 -31.922 9.023 1 95.06 88 GLY A O 1
ATOM 692 N N . LEU A 1 89 ? 8.07 -33.688 8.016 1 96.75 89 LEU A N 1
ATOM 693 C CA . LEU A 1 89 ? 6.898 -33 7.477 1 96.75 89 LEU A CA 1
ATOM 694 C C . LEU A 1 89 ? 5.941 -32.594 8.594 1 96.75 89 LEU A C 1
ATOM 696 O O . LEU A 1 89 ? 5.828 -33.281 9.602 1 96.75 89 LEU A O 1
ATOM 700 N N . GLU A 1 90 ? 5.309 -31.5 8.391 1 97 90 GLU A N 1
ATOM 701 C CA . GLU A 1 90 ? 4.32 -31.016 9.352 1 97 90 GLU A CA 1
ATOM 702 C C . GLU A 1 90 ? 2.955 -30.828 8.688 1 97 90 GLU A C 1
ATOM 704 O O . GLU A 1 90 ? 2.869 -30.391 7.543 1 97 90 GLU A O 1
ATOM 709 N N . TYR A 1 91 ? 1.907 -31.125 9.469 1 96.5 91 TYR A N 1
ATOM 710 C CA . TYR A 1 91 ? 0.56 -30.844 8.992 1 96.5 91 TYR A CA 1
ATOM 711 C C . TYR A 1 91 ? 0.362 -29.359 8.758 1 96.5 91 TYR A C 1
ATOM 713 O O . TYR A 1 91 ? 1.005 -28.531 9.414 1 96.5 91 TYR A O 1
ATOM 721 N N . THR A 1 92 ? -0.523 -28.984 7.859 1 94.19 92 THR A N 1
ATOM 722 C CA . THR A 1 92 ? -0.888 -27.609 7.508 1 94.19 92 THR A CA 1
ATOM 723 C C . THR A 1 92 ? 0.253 -26.922 6.766 1 94.19 92 THR A C 1
ATOM 725 O O . THR A 1 92 ? 0.041 -26.328 5.707 1 94.19 92 THR A O 1
ATOM 728 N N . ARG A 1 93 ? 1.447 -27.062 7.277 1 94.94 93 ARG A N 1
ATOM 729 C CA . ARG A 1 93 ? 2.594 -26.422 6.637 1 94.94 93 ARG A CA 1
ATOM 730 C C . ARG A 1 93 ? 2.975 -27.141 5.352 1 94.94 93 ARG A C 1
ATOM 732 O O . ARG A 1 93 ? 3.156 -26.516 4.309 1 94.94 93 ARG A O 1
ATOM 739 N N . ASP A 1 94 ? 3.045 -28.484 5.5 1 96.94 94 ASP A N 1
ATOM 740 C CA . ASP A 1 94 ? 3.594 -29.25 4.379 1 96.94 94 ASP A CA 1
ATOM 741 C C . ASP A 1 94 ? 2.506 -30.062 3.691 1 96.94 94 ASP A C 1
ATOM 743 O O . ASP A 1 94 ? 2.637 -30.422 2.518 1 96.94 94 ASP A O 1
ATOM 747 N N . LEU A 1 95 ? 1.521 -30.453 4.441 1 97.19 95 LEU A N 1
ATOM 748 C CA . LEU A 1 95 ? 0.439 -31.203 3.811 1 97.19 95 LEU A CA 1
ATOM 749 C C . LEU A 1 95 ? -0.852 -31.078 4.613 1 97.19 95 LEU A C 1
ATOM 751 O O . LEU A 1 95 ? -0.821 -30.719 5.793 1 97.19 95 LEU A O 1
ATOM 755 N N . ASN A 1 96 ? -1.931 -31.297 3.943 1 97.31 96 ASN A N 1
ATOM 756 C CA . ASN A 1 96 ? -3.252 -31.406 4.551 1 97.31 96 ASN A CA 1
ATOM 757 C C . ASN A 1 96 ? -3.891 -32.781 4.262 1 97.31 96 ASN A C 1
ATOM 759 O O . ASN A 1 96 ? -3.668 -33.344 3.199 1 97.31 96 ASN A O 1
ATOM 763 N N . LEU A 1 97 ? -4.648 -33.25 5.207 1 97.5 97 LEU A N 1
ATOM 764 C CA . LEU A 1 97 ? -5.605 -34.344 4.984 1 97.5 97 LEU A CA 1
ATOM 765 C C . LEU A 1 97 ? -7.02 -33.781 4.824 1 97.5 97 LEU A C 1
ATOM 767 O O . LEU A 1 97 ? -7.473 -32.969 5.645 1 97.5 97 LEU A O 1
ATOM 771 N N . CYS A 1 98 ? -7.602 -34.156 3.738 1 96.56 98 CYS A N 1
ATOM 772 C CA . CYS A 1 98 ? -8.945 -33.625 3.533 1 96.56 98 CYS A CA 1
ATOM 773 C C . CYS A 1 98 ? -9.844 -34.656 2.863 1 96.56 98 CYS A C 1
ATOM 775 O O . CYS A 1 98 ? -9.352 -35.594 2.258 1 96.56 98 CYS A O 1
ATOM 777 N N . ARG A 1 99 ? -11.109 -34.469 2.992 1 95.69 99 ARG A N 1
ATOM 778 C CA . ARG A 1 99 ? -12.141 -35.312 2.377 1 95.69 99 ARG A CA 1
ATOM 779 C C . ARG A 1 99 ? -13.398 -34.5 2.09 1 95.69 99 ARG A C 1
ATOM 781 O O . ARG A 1 99 ? -13.742 -33.562 2.84 1 95.69 99 ARG A O 1
ATOM 788 N N . CYS A 1 100 ? -13.945 -34.812 0.967 1 93.31 100 CYS A N 1
ATOM 789 C CA . CYS A 1 100 ? -15.227 -34.188 0.647 1 93.31 100 CYS A CA 1
ATOM 790 C C . CYS A 1 100 ? -16.391 -35 1.215 1 93.31 100 CYS A C 1
ATOM 792 O O . CYS A 1 100 ? -16.594 -36.156 0.812 1 93.31 100 CYS A O 1
ATOM 794 N N . VAL A 1 101 ? -17.094 -34.469 2.139 1 89.81 101 VAL A N 1
ATOM 795 C CA . VAL A 1 101 ? -18.25 -35.125 2.754 1 89.81 101 VAL A CA 1
ATOM 796 C C . VAL A 1 101 ? -19.484 -34.219 2.584 1 89.81 101 VAL A C 1
ATOM 798 O O . VAL A 1 101 ? -19.5 -33.094 3.053 1 89.81 101 VAL A O 1
ATOM 801 N N . ASN A 1 102 ? -20.516 -34.688 2.002 1 86.25 102 ASN A N 1
ATOM 802 C CA . ASN A 1 102 ? -21.734 -33.938 1.775 1 86.25 102 ASN A CA 1
ATOM 803 C C . ASN A 1 102 ? -21.453 -32.594 1.113 1 86.25 102 ASN A C 1
ATOM 805 O O . ASN A 1 102 ? -21.891 -31.562 1.603 1 86.25 102 ASN A O 1
ATOM 809 N N . SER A 1 103 ? -20.562 -32.594 0.197 1 85.06 103 SER A N 1
ATOM 810 C CA . SER A 1 103 ? -20.234 -31.453 -0.645 1 85.06 103 SER A CA 1
ATOM 811 C C . SER A 1 103 ? -19.484 -30.375 0.143 1 85.06 103 SER A C 1
ATOM 813 O O . SER A 1 103 ? -19.547 -29.203 -0.198 1 85.06 103 SER A O 1
ATOM 815 N N . GLN A 1 104 ? -18.922 -30.797 1.243 1 88.62 104 GLN A N 1
ATOM 816 C CA . GLN A 1 104 ? -18.109 -29.891 2.045 1 88.62 104 GLN A CA 1
ATOM 817 C C . GLN A 1 104 ? -16.703 -30.453 2.268 1 88.62 104 GLN A C 1
ATOM 819 O O . GLN A 1 104 ? -16.531 -31.672 2.377 1 88.62 104 GLN A O 1
ATOM 824 N N . LYS A 1 105 ? -15.82 -29.531 2.342 1 90.5 105 LYS A N 1
ATOM 825 C CA . LYS A 1 105 ? -14.445 -29.938 2.617 1 90.5 105 LYS A CA 1
ATOM 826 C C . LYS A 1 105 ? -14.234 -30.188 4.109 1 90.5 105 LYS A C 1
ATOM 828 O O . LYS A 1 105 ? -14.484 -29.297 4.93 1 90.5 105 LYS A O 1
ATOM 833 N N . LYS A 1 106 ? -13.812 -31.281 4.484 1 93.06 106 LYS A N 1
ATOM 834 C CA . LYS A 1 106 ? -13.43 -31.609 5.855 1 93.06 106 LYS A CA 1
ATOM 835 C C . LYS A 1 106 ? -11.914 -31.797 5.977 1 93.06 106 LYS A C 1
ATOM 837 O O . LYS A 1 106 ? -11.328 -32.625 5.297 1 93.06 106 LYS A O 1
ATOM 842 N N . VAL A 1 107 ? -11.344 -31 6.816 1 94.19 107 VAL A N 1
ATOM 843 C CA . VAL A 1 107 ? -9.914 -31.109 7.074 1 94.19 107 VAL A CA 1
ATOM 844 C C . VAL A 1 107 ? -9.656 -32.031 8.258 1 94.19 107 VAL A C 1
ATOM 846 O O . VAL A 1 107 ? -10.289 -31.891 9.312 1 94.19 107 VAL A O 1
ATOM 849 N N . MET A 1 108 ? -8.703 -32.906 8.125 1 95.19 108 MET A N 1
ATOM 850 C CA . MET A 1 108 ? -8.484 -33.969 9.117 1 95.19 108 MET A CA 1
ATOM 851 C C . MET A 1 108 ? -7.059 -33.938 9.656 1 95.19 108 MET A C 1
ATOM 853 O O . MET A 1 108 ? -6.516 -34.938 10.07 1 95.19 108 MET A O 1
ATOM 857 N N . ASN A 1 109 ? -6.496 -32.812 9.602 1 95.25 109 ASN A N 1
ATOM 858 C CA . ASN A 1 109 ? -5.117 -32.656 10.055 1 95.25 109 ASN A CA 1
ATOM 859 C C . ASN A 1 109 ? -4.977 -32.938 11.547 1 95.25 109 ASN A C 1
ATOM 861 O O . ASN A 1 109 ? -5.879 -32.656 12.328 1 95.25 109 ASN A O 1
ATOM 865 N N . LYS A 1 110 ? -3.891 -33.469 11.867 1 93.75 110 LYS A N 1
ATOM 866 C CA . LYS A 1 110 ? -3.451 -33.5 13.258 1 93.75 110 LYS A CA 1
ATOM 867 C C . LYS A 1 110 ? -2.484 -32.344 13.555 1 93.75 110 LYS A C 1
ATOM 869 O O . LYS A 1 110 ? -2.283 -31.469 12.719 1 93.75 110 LYS A O 1
ATOM 874 N N . GLU A 1 111 ? -1.994 -32.406 14.781 1 92.56 111 GLU A N 1
ATOM 875 C CA . GLU A 1 111 ? -1.079 -31.344 15.148 1 92.56 111 GLU A CA 1
ATOM 876 C C . GLU A 1 111 ? 0.375 -31.797 15.023 1 92.56 111 GLU A C 1
ATOM 878 O O . GLU A 1 111 ? 0.708 -32.938 15.336 1 92.56 111 GLU A O 1
ATOM 883 N N . GLY A 1 112 ? 1.158 -30.906 14.562 1 93.75 112 GLY A N 1
ATOM 884 C CA . GLY A 1 112 ? 2.6 -31.109 14.594 1 93.75 112 GLY A CA 1
ATOM 885 C C . GLY A 1 112 ? 3.115 -31.969 13.461 1 93.75 112 GLY A C 1
ATOM 886 O O . GLY A 1 112 ? 2.637 -31.859 12.328 1 93.75 112 GLY A O 1
ATOM 887 N N . ARG A 1 113 ? 4.062 -32.812 13.75 1 96.12 113 ARG A N 1
ATOM 888 C CA . ARG A 1 113 ? 4.777 -33.594 12.766 1 96.12 113 ARG A CA 1
ATOM 889 C C . ARG A 1 113 ? 3.906 -34.719 12.234 1 96.12 113 ARG A C 1
ATOM 891 O O . ARG A 1 113 ? 3.111 -35.312 12.984 1 96.12 113 ARG A O 1
ATOM 898 N N . VAL A 1 114 ? 4.145 -35.062 11.023 1 97.5 114 VAL A N 1
ATOM 899 C CA . VAL A 1 114 ? 3.369 -36.125 10.359 1 97.5 114 VAL A CA 1
ATOM 900 C C . VAL A 1 114 ? 4.012 -37.469 10.625 1 97.5 114 VAL A C 1
ATOM 902 O O . VAL A 1 114 ? 5.207 -37.656 10.375 1 97.5 114 VAL A O 1
ATOM 905 N N . ASN A 1 115 ? 3.23 -38.312 11.164 1 96.44 115 ASN A N 1
ATOM 906 C CA . ASN A 1 115 ? 3.635 -39.688 11.312 1 96.44 115 ASN A CA 1
ATOM 907 C C . ASN A 1 115 ? 3.131 -40.562 10.148 1 96.44 115 ASN A C 1
ATOM 909 O O . ASN A 1 115 ? 1.924 -40.625 9.914 1 96.44 115 ASN A O 1
ATOM 913 N N . TYR A 1 116 ? 4.059 -41.25 9.5 1 97 116 TYR A N 1
ATOM 914 C CA . TYR A 1 116 ? 3.717 -41.969 8.273 1 97 116 TYR A CA 1
ATOM 915 C C . TYR A 1 116 ? 2.662 -43.031 8.523 1 97 116 TYR A C 1
ATOM 917 O O . TYR A 1 116 ? 1.741 -43.219 7.727 1 97 116 TYR A O 1
ATOM 925 N N . SER A 1 117 ? 2.818 -43.781 9.57 1 96.5 117 SER A N 1
ATOM 926 C CA . SER A 1 117 ? 1.867 -44.844 9.875 1 96.5 117 SER A CA 1
ATOM 927 C C . SER A 1 117 ? 0.464 -44.281 10.086 1 96.5 117 SER A C 1
ATOM 929 O O . SER A 1 117 ? -0.517 -44.844 9.609 1 96.5 117 SER A O 1
ATOM 931 N N . GLN A 1 118 ? 0.42 -43.281 10.758 1 96 118 GLN A N 1
ATOM 932 C CA . GLN A 1 118 ? -0.864 -42.625 11 1 96 118 GLN A CA 1
ATOM 933 C C . GLN A 1 118 ? -1.439 -42.062 9.711 1 96 118 GLN A C 1
ATOM 935 O O . GLN A 1 118 ? -2.648 -42.125 9.477 1 96 118 GLN A O 1
ATOM 940 N N . LEU A 1 119 ? -0.595 -41.406 8.977 1 97.19 119 LEU A N 1
ATOM 941 C CA . LEU A 1 119 ? -1.002 -40.844 7.684 1 97.19 119 LEU A CA 1
ATOM 942 C C . LEU A 1 119 ? -1.619 -41.938 6.805 1 97.19 119 LEU A C 1
ATOM 944 O O . LEU A 1 119 ? -2.676 -41.719 6.203 1 97.19 119 LEU A O 1
ATOM 948 N N . ARG A 1 120 ? -0.982 -43.094 6.762 1 96.12 120 ARG A N 1
ATOM 949 C CA . ARG A 1 120 ? -1.441 -44.219 5.949 1 96.12 120 ARG A CA 1
ATOM 950 C C . ARG A 1 120 ? -2.783 -44.75 6.449 1 96.12 120 ARG A C 1
ATOM 952 O O . ARG A 1 120 ? -3.631 -45.156 5.656 1 96.12 120 ARG A O 1
ATOM 959 N N . LYS A 1 121 ? -2.912 -44.75 7.711 1 96.38 121 LYS A N 1
ATOM 960 C CA . LYS A 1 121 ? -4.176 -45.188 8.297 1 96.38 121 LYS A CA 1
ATOM 961 C C . LYS A 1 121 ? -5.328 -44.312 7.852 1 96.38 121 LYS A C 1
ATOM 963 O O . LYS A 1 121 ? -6.379 -44.781 7.434 1 96.38 121 LYS A O 1
ATOM 968 N N . GLU A 1 122 ? -5.086 -43.031 7.957 1 96.31 122 GLU A N 1
ATOM 969 C CA . GLU A 1 122 ? -6.109 -42.094 7.535 1 96.31 122 GLU A CA 1
ATOM 970 C C . GLU A 1 122 ? -6.41 -42.219 6.047 1 96.31 122 GLU A C 1
ATOM 972 O O . GLU A 1 122 ? -7.566 -42.125 5.629 1 96.31 122 GLU A O 1
ATOM 977 N N . PHE A 1 123 ? -5.41 -42.469 5.301 1 97.12 123 PHE A N 1
ATOM 978 C CA . PHE A 1 123 ? -5.516 -42.625 3.854 1 97.12 123 PHE A CA 1
ATOM 979 C C . PHE A 1 123 ? -6.309 -43.875 3.51 1 97.12 123 PHE A C 1
ATOM 981 O O . PHE A 1 123 ? -7.258 -43.812 2.725 1 97.12 123 PHE A O 1
ATOM 988 N N . ASP A 1 124 ? -6 -44.969 4.117 1 94.69 124 ASP A N 1
ATOM 989 C CA . ASP A 1 124 ? -6.547 -46.281 3.742 1 94.69 124 ASP A CA 1
ATOM 990 C C . ASP A 1 124 ? -7.902 -46.5 4.402 1 94.69 124 ASP A C 1
ATOM 992 O O . ASP A 1 124 ? -8.836 -47 3.758 1 94.69 124 ASP A O 1
ATOM 996 N N . GLN A 1 125 ? -8.008 -46.156 5.586 1 94.69 125 GLN A N 1
ATOM 997 C CA . GLN A 1 125 ? -9.203 -46.531 6.352 1 94.69 125 GLN A CA 1
ATOM 998 C C . GLN A 1 125 ? -10.25 -45.406 6.27 1 94.69 125 GLN A C 1
ATOM 1000 O O . GLN A 1 125 ? -11.445 -45.688 6.121 1 94.69 125 GLN A O 1
ATOM 1005 N N . ASN A 1 126 ? -9.789 -44.219 6.328 1 94 126 ASN A N 1
ATOM 1006 C CA . ASN A 1 126 ? -10.742 -43.125 6.371 1 94 126 ASN A CA 1
ATOM 1007 C C . ASN A 1 126 ? -10.891 -42.469 5.008 1 94 126 ASN A C 1
ATOM 1009 O O . ASN A 1 126 ? -11.578 -41.438 4.883 1 94 126 ASN A O 1
ATOM 1013 N N . ARG A 1 127 ? -10.18 -42.906 4.02 1 94.62 127 ARG A N 1
ATOM 1014 C CA . ARG A 1 127 ? -10.281 -42.5 2.623 1 94.62 127 ARG A CA 1
ATOM 1015 C C . ARG A 1 127 ? -10.008 -41 2.475 1 94.62 127 ARG A C 1
ATOM 1017 O O . ARG A 1 127 ? -10.727 -40.312 1.755 1 94.62 127 ARG A O 1
ATOM 1024 N N . ALA A 1 128 ? -9.086 -40.5 3.238 1 96.75 128 ALA A N 1
ATOM 1025 C CA . ALA A 1 128 ? -8.68 -39.125 3.182 1 96.75 128 ALA A CA 1
ATOM 1026 C C . ALA A 1 128 ? -7.73 -38.875 2.016 1 96.75 128 ALA A C 1
ATOM 1028 O O . ALA A 1 128 ? -6.863 -39.688 1.727 1 96.75 128 ALA A O 1
ATOM 1029 N N . THR A 1 129 ? -7.941 -37.781 1.387 1 98.25 129 THR A N 1
ATOM 1030 C CA . THR A 1 129 ? -7.012 -37.312 0.359 1 98.25 129 THR A CA 1
ATOM 1031 C C . THR A 1 129 ? -5.836 -36.594 0.985 1 98.25 129 THR A C 1
ATOM 1033 O O . THR A 1 129 ? -6.016 -35.781 1.901 1 98.25 129 THR A O 1
ATOM 1036 N N . ILE A 1 130 ? -4.672 -36.906 0.516 1 98.44 130 ILE A N 1
ATOM 1037 C CA . ILE A 1 130 ? -3.471 -36.188 0.931 1 98.44 130 ILE A CA 1
ATOM 1038 C C . ILE A 1 130 ? -3.184 -35.031 -0.051 1 98.44 130 ILE A C 1
ATOM 1040 O O . ILE A 1 130 ? -2.973 -35.281 -1.242 1 98.44 130 ILE A O 1
ATOM 1044 N N . GLN A 1 131 ? -3.246 -33.875 0.438 1 98.12 131 GLN A N 1
ATOM 1045 C CA . GLN A 1 131 ? -2.803 -32.719 -0.314 1 98.12 131 GLN A CA 1
ATOM 1046 C C . GLN A 1 131 ? -1.398 -32.281 0.105 1 98.12 131 GLN A C 1
ATOM 1048 O O . GLN A 1 131 ? -1.214 -31.703 1.176 1 98.12 131 GLN A O 1
ATOM 1053 N N . PHE A 1 132 ? -0.424 -32.562 -0.694 1 98.38 132 PHE A N 1
ATOM 1054 C CA . PHE A 1 132 ? 0.963 -32.219 -0.394 1 98.38 132 PHE A CA 1
ATOM 1055 C C . PHE A 1 132 ? 1.329 -30.875 -0.972 1 98.38 132 PHE A C 1
ATOM 1057 O O . PHE A 1 132 ? 1.266 -30.672 -2.186 1 98.38 132 PHE A O 1
ATOM 1064 N N . HIS A 1 133 ? 1.806 -29.969 -0.085 1 97.62 133 HIS A N 1
ATOM 1065 C CA . HIS A 1 133 ? 2.029 -28.594 -0.486 1 97.62 133 HIS A CA 1
ATOM 1066 C C . HIS A 1 133 ? 3.432 -28.406 -1.057 1 97.62 133 HIS A C 1
ATOM 1068 O O . HIS A 1 133 ? 4.414 -28.859 -0.463 1 97.62 133 HIS A O 1
ATOM 1074 N N . GLN A 1 134 ? 3.557 -27.766 -2.16 1 98.12 134 GLN A N 1
ATOM 1075 C CA . GLN A 1 134 ? 4.785 -27.266 -2.766 1 98.12 134 GLN A CA 1
ATOM 1076 C C . GLN A 1 134 ? 5.844 -28.359 -2.85 1 98.12 134 GLN A C 1
ATOM 1078 O O . GLN A 1 134 ? 6.941 -28.219 -2.314 1 98.12 134 GLN A O 1
ATOM 1083 N N . PRO A 1 135 ? 5.586 -29.359 -3.574 1 98.44 135 PRO A N 1
ATOM 1084 C CA . PRO A 1 135 ? 6.523 -30.484 -3.668 1 98.44 135 PRO A CA 1
ATOM 1085 C C . PRO A 1 135 ? 7.883 -30.078 -4.219 1 98.44 135 PRO A C 1
ATOM 1087 O O . PRO A 1 135 ? 8.867 -30.797 -4.043 1 98.44 135 PRO A O 1
ATOM 1090 N N . GLN A 1 136 ? 7.996 -28.906 -4.895 1 97.88 136 GLN A N 1
ATOM 1091 C CA . GLN A 1 136 ? 9.273 -28.453 -5.434 1 97.88 136 GLN A CA 1
ATOM 1092 C C . GLN A 1 136 ? 10.266 -28.156 -4.316 1 97.88 136 GLN A C 1
ATOM 1094 O O . GLN A 1 136 ? 11.469 -28.047 -4.562 1 97.88 136 GLN A O 1
ATOM 1099 N N . ARG A 1 137 ? 9.75 -27.969 -3.109 1 97.06 137 ARG A N 1
ATOM 1100 C CA . ARG A 1 137 ? 10.633 -27.781 -1.964 1 97.06 137 ARG A CA 1
ATOM 1101 C C . ARG A 1 137 ? 11.445 -29.031 -1.685 1 97.06 137 ARG A C 1
ATOM 1103 O O . ARG A 1 137 ? 12.5 -28.969 -1.061 1 97.06 137 ARG A O 1
ATOM 1110 N N . PHE A 1 138 ? 10.961 -30.203 -2.184 1 96.69 138 PHE A N 1
ATOM 1111 C CA . PHE A 1 138 ? 11.523 -31.484 -1.771 1 96.69 138 PHE A CA 1
ATOM 1112 C C . PHE A 1 138 ? 12.062 -32.25 -2.971 1 96.69 138 PHE A C 1
ATOM 1114 O O . PHE A 1 138 ? 12.852 -33.188 -2.814 1 96.69 138 PHE A O 1
ATOM 1121 N N . LYS A 1 139 ? 11.539 -31.938 -4.148 1 96.5 139 LYS A N 1
ATOM 1122 C CA . LYS A 1 139 ? 11.891 -32.688 -5.352 1 96.5 139 LYS A CA 1
ATOM 1123 C C . LYS A 1 139 ? 12.656 -31.812 -6.336 1 96.5 139 LYS A C 1
ATOM 1125 O O . LYS A 1 139 ? 12.102 -30.859 -6.898 1 96.5 139 LYS A O 1
ATOM 1130 N N . ASP A 1 140 ? 13.859 -32.156 -6.684 1 95.19 140 ASP A N 1
ATOM 1131 C CA . ASP A 1 140 ? 14.742 -31.375 -7.543 1 95.19 140 ASP A CA 1
ATOM 1132 C C . ASP A 1 140 ? 14.148 -31.234 -8.945 1 95.19 140 ASP A C 1
ATOM 1134 O O . ASP A 1 140 ? 14.219 -30.156 -9.547 1 95.19 140 ASP A O 1
ATOM 1138 N N . GLU A 1 141 ? 13.609 -32.281 -9.398 1 95.56 141 GLU A N 1
ATOM 1139 C CA . GLU A 1 141 ? 13.055 -32.219 -10.75 1 95.56 141 GLU A CA 1
ATOM 1140 C C . GLU A 1 141 ? 11.906 -31.219 -10.836 1 95.56 141 GLU A C 1
ATOM 1142 O O . GLU A 1 141 ? 11.773 -30.516 -11.836 1 95.56 141 GLU A O 1
ATOM 1147 N N . LEU A 1 142 ? 11.109 -31.188 -9.828 1 97.94 142 LEU A N 1
ATOM 1148 C CA . LEU A 1 142 ? 10 -30.234 -9.812 1 97.94 142 LEU A CA 1
ATOM 1149 C C . LEU A 1 142 ? 10.516 -28.812 -9.664 1 97.94 142 LEU A C 1
ATOM 1151 O O . LEU A 1 142 ? 9.945 -27.875 -10.234 1 97.94 142 LEU A O 1
ATOM 1155 N N . TRP A 1 143 ? 11.586 -28.625 -8.898 1 97.38 143 TRP A N 1
ATOM 1156 C CA . TRP A 1 143 ? 12.281 -27.344 -8.844 1 97.38 143 TRP A CA 1
ATOM 1157 C C . TRP A 1 143 ? 12.711 -26.891 -10.234 1 97.38 143 TRP A C 1
ATOM 1159 O O . TRP A 1 143 ? 12.375 -25.797 -10.672 1 97.38 143 TRP A O 1
ATOM 1169 N N . GLN A 1 144 ? 13.375 -27.766 -10.938 1 96.94 144 GLN A N 1
ATOM 1170 C CA . GLN A 1 144 ? 13.883 -27.453 -12.273 1 96.94 144 GLN A CA 1
ATOM 1171 C C . GLN A 1 144 ? 12.734 -27.094 -13.219 1 96.94 144 GLN A C 1
ATOM 1173 O O . GLN A 1 144 ? 12.805 -26.094 -13.938 1 96.94 144 GLN A O 1
ATOM 1178 N N . ILE A 1 145 ? 11.703 -27.875 -13.219 1 98.25 145 ILE A N 1
ATOM 1179 C CA . ILE A 1 145 ? 10.562 -27.656 -14.094 1 98.25 145 ILE A CA 1
ATOM 1180 C C . ILE A 1 145 ? 9.914 -26.312 -13.789 1 98.25 145 ILE A C 1
ATOM 1182 O O . ILE A 1 145 ? 9.688 -25.5 -14.695 1 98.25 145 ILE A O 1
ATOM 1186 N N . GLN A 1 146 ? 9.625 -26.062 -12.523 1 98.62 146 GLN A N 1
ATOM 1187 C CA . GLN A 1 146 ? 8.898 -24.859 -12.141 1 98.62 146 GLN A CA 1
ATOM 1188 C C . GLN A 1 146 ? 9.75 -23.609 -12.359 1 98.62 146 GLN A C 1
ATOM 1190 O O . GLN A 1 146 ? 9.234 -22.547 -12.719 1 98.62 146 GLN A O 1
ATOM 1195 N N . GLU A 1 147 ? 11.047 -23.75 -12.047 1 98.06 147 GLU A N 1
ATOM 1196 C CA . GLU A 1 147 ? 11.953 -22.625 -12.305 1 98.06 147 GLU A CA 1
ATOM 1197 C C . GLU A 1 147 ? 11.922 -22.203 -13.773 1 98.06 147 GLU A C 1
ATOM 1199 O O . GLU A 1 147 ? 11.844 -21.016 -14.086 1 98.06 147 GLU A O 1
ATOM 1204 N N . ARG A 1 148 ? 11.938 -23.188 -14.68 1 97.69 148 ARG A N 1
ATOM 1205 C CA . ARG A 1 148 ? 11.883 -22.922 -16.109 1 97.69 148 ARG A CA 1
ATOM 1206 C C . ARG A 1 148 ? 10.523 -22.359 -16.516 1 97.69 148 ARG A C 1
ATOM 1208 O O . ARG A 1 148 ? 10.438 -21.453 -17.344 1 97.69 148 ARG A O 1
ATOM 1215 N N . LEU A 1 149 ? 9.516 -22.859 -15.938 1 98.62 149 LEU A N 1
ATOM 1216 C CA . LEU A 1 149 ? 8.172 -22.375 -16.25 1 98.62 149 LEU A CA 1
ATOM 1217 C C . LEU A 1 149 ? 7.992 -20.938 -15.789 1 98.62 149 LEU A C 1
ATOM 1219 O O . LEU A 1 149 ? 7.332 -20.141 -16.453 1 98.62 149 LEU A O 1
ATOM 1223 N N . GLU A 1 150 ? 8.508 -20.625 -14.602 1 98.19 150 GLU A N 1
ATOM 1224 C CA . GLU A 1 150 ? 8.461 -19.25 -14.141 1 98.19 150 GLU A CA 1
ATOM 1225 C C . GLU A 1 150 ? 9.164 -18.312 -15.117 1 98.19 150 GLU A C 1
ATOM 1227 O O . GLU A 1 150 ? 8.703 -17.203 -15.359 1 98.19 150 GLU A O 1
ATOM 1232 N N . SER A 1 151 ? 10.266 -18.812 -15.648 1 97.12 151 SER A N 1
ATOM 1233 C CA . SER A 1 151 ? 10.977 -18.016 -16.656 1 97.12 151 SER A CA 1
ATOM 1234 C C . SER A 1 151 ? 10.164 -17.906 -17.938 1 97.12 151 SER A C 1
ATOM 1236 O O . SER A 1 151 ? 10.18 -16.859 -18.594 1 97.12 151 SER A O 1
ATOM 1238 N N . PHE A 1 152 ? 9.508 -18.938 -18.281 1 97.5 152 PHE A N 1
ATOM 1239 C CA . PHE A 1 152 ? 8.703 -18.953 -19.5 1 97.5 152 PHE A CA 1
ATOM 1240 C C . PHE A 1 152 ? 7.539 -17.984 -19.375 1 97.5 152 PHE A C 1
ATOM 1242 O O . PHE A 1 152 ? 7.324 -17.156 -20.266 1 97.5 152 PHE A O 1
ATOM 1249 N N . PHE A 1 153 ? 6.777 -18 -18.297 1 97.38 153 PHE A N 1
ATOM 1250 C CA . PHE A 1 153 ? 5.578 -17.188 -18.109 1 97.38 153 PHE A CA 1
ATOM 1251 C C . PHE A 1 153 ? 5.941 -15.781 -17.641 1 97.38 153 PHE A C 1
ATOM 1253 O O . PHE A 1 153 ? 5.223 -14.828 -17.922 1 97.38 153 PHE A O 1
ATOM 1260 N N . GLY A 1 154 ? 7.051 -15.664 -16.938 1 95.62 154 GLY A N 1
ATOM 1261 C CA . GLY A 1 154 ? 7.355 -14.414 -16.266 1 95.62 154 GLY A CA 1
ATOM 1262 C C . GLY A 1 154 ? 6.484 -14.164 -15.047 1 95.62 154 GLY A C 1
ATOM 1263 O O . GLY A 1 154 ? 6.141 -13.023 -14.742 1 95.62 154 GLY A O 1
ATOM 1264 N N . SER A 1 155 ? 6.031 -15.172 -14.438 1 96.81 155 SER A N 1
ATOM 1265 C CA . SER A 1 155 ? 5.191 -15.172 -13.242 1 96.81 155 SER A CA 1
ATOM 1266 C C . SER A 1 155 ? 5.477 -16.391 -12.367 1 96.81 155 SER A C 1
ATOM 1268 O O . SER A 1 155 ? 6.113 -17.344 -12.812 1 96.81 155 SER A O 1
ATOM 1270 N N . LEU A 1 156 ? 5.07 -16.266 -11.172 1 97.69 156 LEU A N 1
ATOM 1271 C CA . LEU A 1 156 ? 5.289 -17.375 -10.242 1 97.69 156 LEU A CA 1
ATOM 1272 C C . LEU A 1 156 ? 4.508 -18.609 -10.68 1 97.69 156 LEU A C 1
ATOM 1274 O O . LEU A 1 156 ? 3.438 -18.484 -11.281 1 97.69 156 LEU A O 1
ATOM 1278 N N . VAL A 1 157 ? 5.086 -19.703 -10.43 1 98.5 157 VAL A N 1
ATOM 1279 C CA . VAL A 1 157 ? 4.449 -21 -10.688 1 98.5 157 VAL A CA 1
ATOM 1280 C C . VAL A 1 157 ? 4.414 -21.828 -9.406 1 98.5 157 VAL A C 1
ATOM 1282 O O . VAL A 1 157 ? 5.461 -22.125 -8.828 1 98.5 157 VAL A O 1
ATOM 1285 N N . GLY A 1 158 ? 3.221 -22.141 -8.969 1 97.62 158 GLY A N 1
ATOM 1286 C CA . GLY A 1 158 ? 3.031 -23 -7.809 1 97.62 158 GLY A CA 1
ATOM 1287 C C . GLY A 1 158 ? 2.695 -24.422 -8.164 1 97.62 158 GLY A C 1
ATOM 1288 O O . GLY A 1 158 ? 2.443 -24.734 -9.328 1 97.62 158 GLY A O 1
ATOM 1289 N N . SER A 1 159 ? 2.754 -25.312 -7.129 1 98.38 159 SER A N 1
ATOM 1290 C CA . SER A 1 159 ? 2.389 -26.703 -7.363 1 98.38 159 SER A CA 1
ATOM 1291 C C . SER A 1 159 ? 1.871 -27.359 -6.086 1 98.38 159 SER A C 1
ATOM 1293 O O . SER A 1 159 ? 2.219 -26.938 -4.98 1 98.38 159 SER A 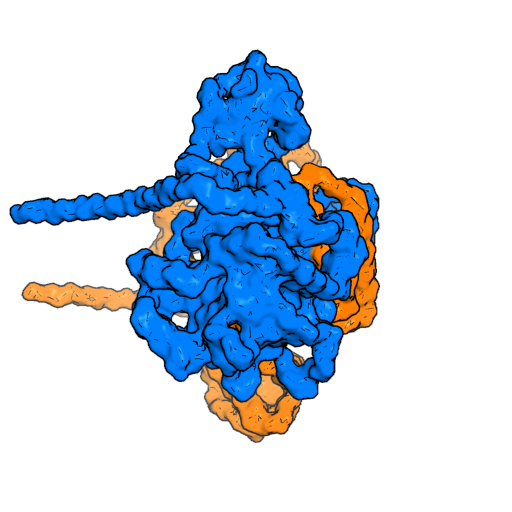O 1
ATOM 1295 N N . ASN A 1 160 ? 1.046 -28.25 -6.23 1 98.38 160 ASN A N 1
ATOM 1296 C CA . ASN A 1 160 ? 0.543 -29.156 -5.203 1 98.38 160 ASN A CA 1
ATOM 1297 C C . ASN A 1 160 ? 0.355 -30.578 -5.746 1 98.38 160 ASN A C 1
ATOM 1299 O O . ASN A 1 160 ? 0.1 -30.766 -6.938 1 98.38 160 ASN A O 1
ATOM 1303 N N . VAL A 1 161 ? 0.521 -31.516 -4.887 1 98.75 161 VAL A N 1
ATOM 1304 C CA . VAL A 1 161 ? 0.231 -32.906 -5.238 1 98.75 161 VAL A CA 1
ATOM 1305 C C . VAL A 1 161 ? -0.99 -33.375 -4.461 1 98.75 161 VAL A C 1
ATOM 1307 O O . VAL A 1 161 ? -1.117 -33.125 -3.264 1 98.75 161 VAL A O 1
ATOM 1310 N N . TYR A 1 162 ? -1.841 -34.062 -5.137 1 98.69 162 TYR A N 1
ATOM 1311 C CA . TYR A 1 162 ? -3.01 -34.656 -4.52 1 98.69 162 TYR A CA 1
ATOM 1312 C C . TYR A 1 162 ? -2.973 -36.188 -4.676 1 98.69 162 TYR A C 1
ATOM 1314 O O . TYR A 1 162 ? -2.887 -36.688 -5.793 1 98.69 162 TYR A O 1
ATOM 1322 N N . ILE A 1 163 ? -3.006 -36.875 -3.609 1 98.75 163 ILE A N 1
ATOM 1323 C CA . ILE A 1 163 ? -3.102 -38.344 -3.588 1 98.75 163 ILE A CA 1
ATOM 1324 C C . ILE A 1 163 ? -4.441 -38.75 -2.988 1 98.75 163 ILE A C 1
ATOM 1326 O O . ILE A 1 163 ? -4.707 -38.5 -1.811 1 98.75 163 ILE A O 1
ATOM 1330 N N . THR A 1 164 ? -5.227 -39.344 -3.777 1 98.62 164 THR A N 1
ATOM 1331 C CA . THR A 1 164 ? -6.598 -39.688 -3.393 1 98.62 164 THR A CA 1
ATOM 1332 C C . THR A 1 164 ? -6.848 -41.188 -3.49 1 98.62 164 THR A C 1
ATOM 1334 O O . THR A 1 164 ? -6.582 -41.781 -4.527 1 98.62 164 THR A O 1
ATOM 1337 N N . PRO A 1 165 ? -7.336 -41.844 -2.412 1 97.56 165 PRO A N 1
ATOM 1338 C CA . PRO A 1 165 ? -7.609 -43.281 -2.451 1 97.56 165 PRO A CA 1
ATOM 1339 C C . PRO A 1 165 ? -8.828 -43.625 -3.309 1 97.56 165 PRO A C 1
ATOM 1341 O O . PRO A 1 165 ? -9.461 -42.75 -3.877 1 97.56 165 PRO A O 1
ATOM 1344 N N . GLN A 1 166 ? -9.062 -44.875 -3.391 1 95.56 166 GLN A N 1
ATOM 1345 C CA . GLN A 1 166 ? -10.125 -45.406 -4.25 1 95.56 166 GLN A CA 1
ATOM 1346 C C . GLN A 1 166 ? -11.492 -44.875 -3.82 1 95.56 166 GLN A C 1
ATOM 1348 O O . GLN A 1 166 ? -11.773 -44.75 -2.625 1 95.56 166 GLN A O 1
ATOM 1353 N N . LYS A 1 167 ? -12.336 -44.594 -4.832 1 94.12 167 LYS A N 1
ATOM 1354 C CA . LYS A 1 167 ? -13.719 -44.188 -4.637 1 94.12 167 LYS A CA 1
ATOM 1355 C C . LYS A 1 167 ? -13.812 -43.031 -3.664 1 94.12 167 LYS A C 1
ATOM 1357 O O . LYS A 1 167 ? -14.617 -43.062 -2.727 1 94.12 167 LYS A O 1
ATOM 1362 N N . SER A 1 168 ? -12.953 -42.031 -3.889 1 94.62 168 SER A N 1
ATOM 1363 C CA . SER A 1 168 ? -12.93 -40.906 -2.953 1 94.62 168 SER A CA 1
ATOM 1364 C C . SER A 1 168 ? -12.711 -39.594 -3.678 1 94.62 168 SER A C 1
ATOM 1366 O O . SER A 1 168 ? -12.25 -39.594 -4.82 1 94.62 168 SER A O 1
ATOM 1368 N N . GLN A 1 169 ? -13.125 -38.594 -2.986 1 94.31 169 GLN A N 1
ATOM 1369 C CA . GLN A 1 169 ? -12.984 -37.219 -3.445 1 94.31 169 GLN A CA 1
ATOM 1370 C C . GLN A 1 169 ? -12.445 -36.344 -2.334 1 94.31 169 GLN A C 1
ATOM 1372 O O . GLN A 1 169 ? -12.906 -36.406 -1.192 1 94.31 169 GLN A O 1
ATOM 1377 N N . GLY A 1 170 ? -11.492 -35.531 -2.73 1 93.19 170 GLY A N 1
ATOM 1378 C CA . GLY A 1 170 ? -10.852 -34.719 -1.722 1 93.19 170 GLY A CA 1
ATOM 1379 C C . GLY A 1 170 ? -11.539 -33.375 -1.533 1 93.19 170 GLY A C 1
ATOM 1380 O O . GLY A 1 170 ? -11.789 -32.938 -0.402 1 93.19 170 GLY A O 1
ATOM 1381 N N . LEU A 1 171 ? -11.812 -32.656 -2.564 1 94.88 171 LEU A N 1
ATOM 1382 C CA . LEU A 1 171 ? -12.336 -31.312 -2.527 1 94.88 171 LEU A CA 1
ATOM 1383 C C . LEU A 1 171 ? -13.688 -31.234 -3.229 1 94.88 171 LEU A C 1
ATOM 1385 O O . LEU A 1 171 ? -13.914 -31.906 -4.234 1 94.88 171 LEU A O 1
ATOM 1389 N N . PRO A 1 172 ? -14.562 -30.391 -2.695 1 95.5 172 PRO A N 1
ATOM 1390 C CA . PRO A 1 172 ? -15.82 -30.125 -3.396 1 95.5 172 PRO A CA 1
ATOM 1391 C C . PRO A 1 172 ? -15.641 -29.281 -4.652 1 95.5 172 PRO A C 1
ATOM 1393 O O . PRO A 1 172 ? -14.539 -28.781 -4.91 1 95.5 172 PRO A O 1
ATOM 1396 N N . PRO A 1 173 ? -16.703 -29.172 -5.465 1 96 173 PRO A N 1
ATOM 1397 C CA . PRO A 1 173 ? -16.609 -28.344 -6.664 1 96 173 PRO A CA 1
ATOM 1398 C C . PRO A 1 173 ? -16.172 -26.906 -6.355 1 96 173 PRO A C 1
ATOM 1400 O O . PRO A 1 173 ? -16.656 -26.312 -5.391 1 96 173 PRO A O 1
ATOM 1403 N N . HIS A 1 174 ? -15.266 -26.328 -7.117 1 96.31 174 HIS A N 1
ATOM 1404 C CA . HIS A 1 174 ? -14.719 -24.984 -6.902 1 96.31 174 HIS A CA 1
ATOM 1405 C C . HIS A 1 174 ? -14.031 -24.469 -8.164 1 96.31 174 HIS A C 1
ATOM 1407 O O . HIS A 1 174 ? -13.891 -25.203 -9.141 1 96.31 174 HIS A O 1
ATOM 1413 N N . TYR A 1 175 ? -13.758 -23.25 -8.219 1 96.75 175 TYR A N 1
ATOM 1414 C CA . TYR A 1 175 ? -12.844 -22.703 -9.211 1 96.75 175 TYR A CA 1
ATOM 1415 C C . TYR A 1 175 ? -11.68 -21.984 -8.539 1 96.75 175 TYR A C 1
ATOM 1417 O O . TYR A 1 175 ? -11.781 -21.578 -7.375 1 96.75 175 TYR A O 1
ATOM 1425 N N . ASP A 1 176 ? -10.578 -21.922 -9.211 1 95.88 176 ASP A N 1
ATOM 1426 C CA . ASP A 1 176 ? -9.359 -21.297 -8.711 1 95.88 176 ASP A CA 1
ATOM 1427 C C . ASP A 1 176 ? -9.109 -19.953 -9.391 1 95.88 176 ASP A C 1
ATOM 1429 O O . ASP A 1 176 ? -9.734 -19.641 -10.414 1 95.88 176 ASP A O 1
ATOM 1433 N N . ASP A 1 177 ? -8.242 -19.188 -8.812 1 96.38 177 ASP A N 1
ATOM 1434 C CA . ASP A 1 177 ? -7.855 -17.891 -9.352 1 96.38 177 ASP A CA 1
ATOM 1435 C C . ASP A 1 177 ? -6.531 -17.969 -10.102 1 96.38 177 ASP A C 1
ATOM 1437 O O . ASP A 1 177 ? -5.801 -16.984 -10.203 1 96.38 177 ASP A O 1
ATOM 1441 N N . VAL A 1 178 ? -6.184 -19.156 -10.555 1 98 178 VAL A N 1
ATOM 1442 C CA . VAL A 1 178 ? -4.945 -19.422 -11.281 1 98 178 VAL A CA 1
ATOM 1443 C C . VAL A 1 178 ? -5.25 -20.25 -12.523 1 98 178 VAL A C 1
ATOM 1445 O O . VAL A 1 178 ? -6.301 -20.891 -12.617 1 98 178 VAL A O 1
ATOM 1448 N N . GLU A 1 179 ? -4.301 -20.188 -13.531 1 98.62 179 GLU A N 1
ATOM 1449 C CA . GLU A 1 179 ? -4.273 -21.188 -14.602 1 98.62 179 GLU A CA 1
ATOM 1450 C C . GLU A 1 179 ? -3.76 -22.531 -14.102 1 98.62 179 GLU A C 1
ATOM 1452 O O . GLU A 1 179 ? -2.773 -22.594 -13.367 1 98.62 179 GLU A O 1
ATOM 1457 N N . VAL A 1 180 ? -4.41 -23.594 -14.602 1 98.69 180 VAL A N 1
ATOM 1458 C CA . VAL A 1 180 ? -4.117 -24.859 -13.953 1 98.69 180 VAL A CA 1
ATOM 1459 C C . VAL A 1 180 ? -3.67 -25.891 -15 1 98.69 180 VAL A C 1
ATOM 1461 O O . VAL A 1 180 ? -4.312 -26.031 -16.047 1 98.69 180 VAL A O 1
ATOM 1464 N N . PHE A 1 181 ? -2.576 -26.594 -14.773 1 98.88 181 PHE A N 1
ATOM 1465 C CA . PHE A 1 181 ? -2.098 -27.766 -15.492 1 98.88 181 PHE A CA 1
ATOM 1466 C C . PHE A 1 181 ? -2.062 -28.984 -14.578 1 98.88 181 PHE A C 1
ATOM 1468 O O . PHE A 1 181 ? -1.35 -29 -13.578 1 98.88 181 PHE A O 1
ATOM 1475 N N . ILE A 1 182 ? -2.816 -30 -14.945 1 98.81 182 ILE A N 1
ATOM 1476 C CA . ILE A 1 182 ? -2.857 -31.234 -14.172 1 98.81 182 ILE A CA 1
ATOM 1477 C C . ILE A 1 182 ? -2.035 -32.312 -14.875 1 98.81 182 ILE A C 1
ATOM 1479 O O . ILE A 1 182 ? -2.262 -32.594 -16.047 1 98.81 182 ILE A O 1
ATOM 1483 N N . LEU A 1 183 ? -1.066 -32.844 -14.195 1 98.69 183 LEU A N 1
ATOM 1484 C CA . LEU A 1 183 ? -0.316 -34 -14.656 1 98.69 183 LEU A CA 1
ATOM 1485 C C . LEU A 1 183 ? -0.69 -35.25 -13.859 1 98.69 183 LEU A C 1
ATOM 1487 O O . LEU A 1 183 ? -0.506 -35.281 -12.641 1 98.69 183 LEU A O 1
ATOM 1491 N N . GLN A 1 184 ? -1.242 -36.25 -14.5 1 98.69 184 GLN A N 1
ATOM 1492 C CA . GLN A 1 184 ? -1.561 -37.5 -13.812 1 98.69 184 GLN A CA 1
ATOM 1493 C C . GLN A 1 184 ? -0.312 -38.344 -13.617 1 98.69 184 GLN A C 1
ATOM 1495 O O . GLN A 1 184 ? 0.29 -38.812 -14.594 1 98.69 184 GLN A O 1
ATOM 1500 N N . LEU A 1 185 ? 0.016 -38.594 -12.414 1 98.44 185 LEU A N 1
ATOM 1501 C CA . LEU A 1 185 ? 1.288 -39.25 -12.102 1 98.44 185 LEU A CA 1
ATOM 1502 C C . LEU A 1 185 ? 1.096 -40.719 -11.844 1 98.44 185 LEU A C 1
ATOM 1504 O O . LEU A 1 185 ? 1.888 -41.562 -12.312 1 98.44 185 LEU A O 1
ATOM 1508 N N . GLU A 1 186 ? 0.145 -41.062 -11 1 98.19 186 GLU A N 1
ATOM 1509 C CA . GLU A 1 186 ? -0.202 -42.469 -10.703 1 98.19 186 GLU A CA 1
ATOM 1510 C C . GLU A 1 186 ? -1.704 -42.688 -10.828 1 98.19 186 GLU A C 1
ATOM 1512 O O . GLU A 1 186 ? -2.502 -41.781 -10.578 1 98.19 186 GLU A O 1
ATOM 1517 N N . GLY A 1 187 ? -2.01 -43.938 -11.273 1 97.44 187 GLY A N 1
ATOM 1518 C CA . GLY A 1 187 ? -3.414 -44.312 -11.32 1 97.44 187 GLY A CA 1
ATOM 1519 C C . GLY A 1 187 ? -4.211 -43.469 -12.32 1 97.44 187 GLY A C 1
ATOM 1520 O O . GLY A 1 187 ? -3.729 -43.188 -13.414 1 97.44 187 GLY A O 1
ATOM 1521 N N . GLU A 1 188 ? -5.5 -43.312 -11.945 1 97.62 188 GLU A N 1
ATOM 1522 C CA . GLU A 1 188 ? -6.43 -42.562 -12.773 1 97.62 188 GLU A CA 1
ATOM 1523 C C . GLU A 1 188 ? -7.289 -41.625 -11.922 1 97.62 188 GLU A C 1
ATOM 1525 O O . GLU A 1 188 ? -7.535 -41.906 -10.742 1 97.62 188 GLU A O 1
ATOM 1530 N N . LYS A 1 189 ? -7.672 -40.5 -12.484 1 98.5 189 LYS A N 1
ATOM 1531 C CA . LYS A 1 189 ? -8.555 -39.562 -11.82 1 98.5 189 LYS A CA 1
ATOM 1532 C C . LYS A 1 189 ? -9.688 -39.125 -12.75 1 98.5 189 LYS A C 1
ATOM 1534 O O . LYS A 1 189 ? -9.469 -38.875 -13.93 1 98.5 189 LYS A O 1
ATOM 1539 N N . HIS A 1 190 ? -10.867 -39.125 -12.25 1 98.69 190 HIS A N 1
ATOM 1540 C CA . HIS A 1 190 ? -12.055 -38.688 -12.969 1 98.69 190 HIS A CA 1
ATOM 1541 C C . HIS A 1 190 ? -12.305 -37.188 -12.742 1 98.69 190 HIS A C 1
ATOM 1543 O O . HIS A 1 190 ? -12.602 -36.781 -11.625 1 98.69 190 HIS A O 1
ATOM 1549 N N . TRP A 1 191 ? -12.18 -36.406 -13.844 1 98.75 191 TRP A N 1
ATOM 1550 C CA . TRP A 1 191 ? -12.344 -34.969 -13.773 1 98.75 191 TRP A CA 1
ATOM 1551 C C . TRP A 1 191 ? -13.641 -34.531 -14.438 1 98.75 191 TRP A C 1
ATOM 1553 O O . TRP A 1 191 ? -13.953 -34.969 -15.555 1 98.75 191 TRP A O 1
ATOM 1563 N N . ARG A 1 192 ? -14.359 -33.688 -13.781 1 98.5 192 ARG A N 1
ATOM 1564 C CA . ARG A 1 192 ? -15.508 -33 -14.359 1 98.5 192 ARG A CA 1
ATOM 1565 C C . ARG A 1 192 ? -15.312 -31.484 -14.328 1 98.5 192 ARG A C 1
ATOM 1567 O O . ARG A 1 192 ? -15.031 -30.922 -13.273 1 98.5 192 ARG A O 1
ATOM 1574 N N . LEU A 1 193 ? -15.391 -30.891 -15.484 1 98.62 193 LEU A N 1
ATOM 1575 C CA . LEU A 1 193 ? -15.281 -29.438 -15.617 1 98.62 193 LEU A CA 1
ATOM 1576 C C . LEU A 1 193 ? -16.641 -28.828 -15.953 1 98.62 193 LEU A C 1
ATOM 1578 O O . LEU A 1 193 ? -17.453 -29.438 -16.625 1 98.62 193 LEU A O 1
ATOM 1582 N N . TYR A 1 194 ? -16.859 -27.641 -15.445 1 98.19 194 TYR A N 1
ATOM 1583 C CA . TYR A 1 194 ? -18.109 -26.906 -15.656 1 98.19 194 TYR A CA 1
ATOM 1584 C C . TYR A 1 194 ? -17.812 -25.5 -16.172 1 98.19 194 TYR A C 1
ATOM 1586 O O . TYR A 1 194 ? -16.688 -25.016 -16.078 1 98.19 194 TYR A O 1
ATOM 1594 N N . SER A 1 195 ? -18.859 -24.891 -16.703 1 96.31 195 SER A N 1
ATOM 1595 C CA . SER A 1 195 ? -18.734 -23.5 -17.141 1 96.31 195 SER A CA 1
ATOM 1596 C C . SER A 1 195 ? -18.469 -22.578 -15.953 1 96.31 195 SER A C 1
ATOM 1598 O O . SER A 1 195 ? -19.031 -22.75 -14.875 1 96.31 195 SER A O 1
ATOM 1600 N N . PRO A 1 196 ? -17.609 -21.609 -16.172 1 96.19 196 PRO A N 1
ATOM 1601 C CA . PRO A 1 196 ? -17.328 -20.672 -15.078 1 96.19 196 PRO A CA 1
ATOM 1602 C C . PRO A 1 196 ? -18.531 -19.781 -14.75 1 96.19 196 PRO A C 1
ATOM 1604 O O . PRO A 1 196 ? -19.25 -19.344 -15.648 1 96.19 196 PRO A O 1
ATOM 1607 N N . THR A 1 197 ? -18.781 -19.547 -13.492 1 94.38 197 THR A N 1
ATOM 1608 C CA . THR A 1 197 ? -19.703 -18.5 -13.062 1 94.38 197 THR A CA 1
ATOM 1609 C C . THR A 1 197 ? -19.062 -17.125 -13.227 1 94.38 197 THR A C 1
ATOM 1611 O O . THR A 1 197 ? -19.75 -16.141 -13.492 1 94.38 197 THR A O 1
ATOM 1614 N N . VAL A 1 198 ? -17.75 -17.062 -13.07 1 94 198 VAL A N 1
ATOM 1615 C CA . VAL A 1 198 ? -16.922 -15.867 -13.266 1 94 198 VAL A CA 1
ATOM 1616 C C . VAL A 1 198 ? -15.742 -16.188 -14.164 1 94 198 VAL A C 1
ATOM 1618 O O . VAL A 1 198 ? -14.719 -16.703 -13.703 1 94 198 VAL A O 1
ATOM 1621 N N . PRO A 1 199 ? -15.875 -15.898 -15.383 1 96.75 199 PRO A N 1
ATOM 1622 C CA . PRO A 1 199 ? -14.727 -16.156 -16.25 1 96.75 199 PRO A CA 1
ATOM 1623 C C . PRO A 1 199 ? -13.469 -15.43 -15.805 1 96.75 199 PRO A C 1
ATOM 1625 O O . PRO A 1 199 ? -13.531 -14.266 -15.391 1 96.75 199 PRO A O 1
ATOM 1628 N N . LEU A 1 200 ? -12.367 -16.125 -15.828 1 98.06 200 LEU A N 1
ATOM 1629 C CA . LEU A 1 200 ? -11.07 -15.594 -15.422 1 98.06 200 LEU A CA 1
ATOM 1630 C C . LEU A 1 200 ? -11.156 -14.945 -14.047 1 98.06 200 LEU A C 1
ATOM 1632 O O . LEU A 1 200 ? -10.766 -13.789 -13.867 1 98.06 200 LEU A O 1
ATOM 1636 N N . ALA A 1 201 ? -11.594 -15.789 -13.125 1 95.88 201 ALA A N 1
ATOM 1637 C CA . ALA A 1 201 ? -11.852 -15.336 -11.758 1 95.88 201 ALA A CA 1
ATOM 1638 C C . ALA A 1 201 ? -10.562 -14.859 -11.086 1 95.88 201 ALA A C 1
ATOM 1640 O O . ALA A 1 201 ? -9.484 -15.383 -11.359 1 95.88 201 ALA A O 1
ATOM 1641 N N . ARG A 1 202 ? -10.688 -13.898 -10.164 1 93.81 202 ARG A N 1
ATOM 1642 C CA . ARG A 1 202 ? -9.539 -13.352 -9.445 1 93.81 202 ARG A CA 1
ATOM 1643 C C . ARG A 1 202 ? -9.492 -13.883 -8.016 1 93.81 202 ARG A C 1
ATOM 1645 O O . ARG A 1 202 ? -8.57 -13.555 -7.266 1 93.81 202 ARG A O 1
ATOM 1652 N N . GLU A 1 203 ? -10.477 -14.633 -7.703 1 90.69 203 GLU A N 1
ATOM 1653 C CA . GLU A 1 203 ? -10.547 -15.195 -6.359 1 90.69 203 GLU A CA 1
ATOM 1654 C C . GLU A 1 203 ? -11.016 -16.641 -6.387 1 90.69 203 GLU A C 1
ATOM 1656 O O . GLU A 1 203 ? -11.766 -17.047 -7.277 1 90.69 203 GLU A O 1
ATOM 1661 N N . TYR A 1 204 ? -10.531 -17.359 -5.418 1 91.88 204 TYR A N 1
ATOM 1662 C CA . TYR A 1 204 ? -11 -18.734 -5.203 1 91.88 204 TYR A CA 1
ATOM 1663 C C . TYR A 1 204 ? -12.445 -18.75 -4.727 1 91.88 204 TYR A C 1
ATOM 1665 O O . TYR A 1 204 ? -12.867 -17.875 -3.967 1 91.88 204 TYR A O 1
ATOM 1673 N N . SER A 1 205 ? -13.227 -19.781 -5.184 1 91.19 205 SER A N 1
ATOM 1674 C CA . SER A 1 205 ? -14.602 -19.891 -4.688 1 91.19 205 SER A CA 1
ATOM 1675 C C . SER A 1 205 ? -15.109 -21.328 -4.746 1 91.19 205 SER A C 1
ATOM 1677 O O . SER A 1 205 ? -14.859 -22.031 -5.723 1 91.19 205 SER A O 1
ATOM 1679 N N . LEU A 1 206 ? -15.75 -21.719 -3.658 1 91.38 206 LEU A N 1
ATOM 1680 C CA . LEU A 1 206 ? -16.531 -22.953 -3.688 1 91.38 206 LEU A CA 1
ATOM 1681 C C . LEU A 1 206 ? -17.844 -22.75 -4.422 1 91.38 206 LEU A C 1
ATOM 1683 O O . LEU A 1 206 ? -18.453 -21.688 -4.332 1 91.38 206 LEU A O 1
ATOM 1687 N N . GLU A 1 207 ? -18.219 -23.797 -5.125 1 91.56 207 GLU A N 1
ATOM 1688 C CA . GLU A 1 207 ? -19.469 -23.719 -5.883 1 91.56 207 GLU A CA 1
ATOM 1689 C C . GLU A 1 207 ? -20.406 -24.844 -5.504 1 91.56 207 GLU A C 1
ATOM 1691 O O . GLU A 1 207 ? -20.078 -26.016 -5.645 1 91.56 207 GLU A O 1
ATOM 1696 N N . PRO A 1 208 ? -21.578 -24.438 -5.027 1 89.75 208 PRO A N 1
ATOM 1697 C CA . PRO A 1 208 ? -22.547 -25.5 -4.676 1 89.75 208 PRO A CA 1
ATOM 1698 C C . PRO A 1 208 ? -22.922 -26.375 -5.867 1 89.75 208 PRO A C 1
ATOM 1700 O O . PRO A 1 208 ? -23.188 -25.859 -6.957 1 89.75 208 PRO A O 1
ATOM 1703 N N . GLU A 1 209 ? -23 -27.609 -5.637 1 88.31 209 GLU A N 1
ATOM 1704 C CA . GLU A 1 209 ? -23.266 -28.594 -6.68 1 88.31 209 GLU A CA 1
ATOM 1705 C C . GLU A 1 209 ? -24.609 -28.344 -7.352 1 88.31 209 GLU A C 1
ATOM 1707 O O . GLU A 1 209 ? -24.781 -28.594 -8.547 1 88.31 209 GLU A O 1
ATOM 1712 N N . GLU A 1 210 ? -25.5 -27.781 -6.598 1 88.62 210 GLU A N 1
ATOM 1713 C CA . GLU A 1 210 ? -26.844 -27.547 -7.102 1 88.62 210 GLU A CA 1
ATOM 1714 C C . GLU A 1 210 ? -26.875 -26.422 -8.117 1 88.62 210 GLU A C 1
ATOM 1716 O O . GLU A 1 210 ? -27.828 -26.297 -8.891 1 88.62 210 GLU A O 1
ATOM 1721 N N . ARG A 1 211 ? -25.828 -25.703 -8.219 1 91.12 211 ARG A N 1
ATOM 1722 C CA . ARG A 1 211 ? -25.875 -24.484 -9.023 1 91.12 211 ARG A CA 1
ATOM 1723 C C . ARG A 1 211 ? -24.922 -24.562 -10.211 1 91.12 211 ARG A C 1
ATOM 1725 O O . ARG A 1 211 ? -24.922 -23.688 -11.07 1 91.12 211 ARG A O 1
ATOM 1732 N N . ILE A 1 212 ? -24.094 -25.594 -10.297 1 92.75 212 ILE A N 1
ATOM 1733 C CA . ILE A 1 212 ? -23.016 -25.594 -11.281 1 92.75 212 ILE A CA 1
ATOM 1734 C C . ILE A 1 212 ? -23.484 -26.266 -12.57 1 92.75 212 ILE A C 1
ATOM 1736 O O . ILE A 1 212 ? -22.828 -26.172 -13.609 1 92.75 212 ILE A O 1
ATOM 1740 N N . GLY A 1 213 ? -24.672 -26.906 -12.57 1 93.5 213 GLY A N 1
ATOM 1741 C CA . GLY A 1 213 ? -25.219 -27.484 -13.781 1 93.5 213 GLY A CA 1
ATOM 1742 C C . GLY A 1 213 ? -24.5 -28.75 -14.211 1 93.5 213 GLY A C 1
ATOM 1743 O O . GLY A 1 213 ? -23.984 -29.484 -13.375 1 93.5 213 GLY A O 1
ATOM 1744 N N . SER A 1 214 ? -24.578 -29.062 -15.594 1 96.19 214 SER A N 1
ATOM 1745 C CA . SER A 1 214 ? -23.953 -30.25 -16.141 1 96.19 214 SER A CA 1
ATOM 1746 C C . SER A 1 214 ? -22.516 -30 -16.531 1 96.19 214 SER A C 1
ATOM 1748 O O . SER A 1 214 ? -22.172 -28.891 -16.969 1 96.19 214 SER A O 1
ATOM 1750 N N . PRO A 1 215 ? -21.719 -31 -16.406 1 97.81 215 PRO A N 1
ATOM 1751 C CA . PRO A 1 215 ? -20.312 -30.812 -16.781 1 97.81 215 PRO A CA 1
ATOM 1752 C C . PRO A 1 215 ? -20.141 -30.547 -18.281 1 97.81 215 PRO A C 1
ATOM 1754 O O . PRO A 1 215 ? -20.844 -31.141 -19.094 1 97.81 215 PRO A O 1
ATOM 1757 N N . THR A 1 216 ? -19.312 -29.656 -18.594 1 98 216 THR A N 1
ATOM 1758 C CA . THR A 1 216 ? -18.922 -29.406 -19.984 1 98 216 THR A CA 1
ATOM 1759 C C . THR A 1 216 ? -17.938 -30.469 -20.469 1 98 216 THR A C 1
ATOM 1761 O O . THR A 1 216 ? -17.891 -30.766 -21.656 1 98 216 THR A O 1
ATOM 1764 N N . HIS A 1 217 ? -17.094 -30.969 -19.578 1 98.12 217 HIS A N 1
ATOM 1765 C CA . HIS A 1 217 ? -16.141 -32.031 -19.844 1 98.12 217 HIS A CA 1
ATOM 1766 C C . HIS A 1 217 ? -16.203 -33.125 -18.766 1 98.12 217 HIS A C 1
ATOM 1768 O O . HIS A 1 217 ? -16.391 -32.812 -17.578 1 98.12 217 HIS A O 1
ATOM 1774 N N . ASP A 1 218 ? -16.109 -34.25 -19.125 1 98.38 218 ASP A N 1
ATOM 1775 C CA . ASP A 1 218 ? -16.047 -35.438 -18.297 1 98.38 218 ASP A CA 1
ATOM 1776 C C . ASP A 1 218 ? -14.914 -36.375 -18.734 1 98.38 218 ASP A C 1
ATOM 1778 O O . ASP A 1 218 ? -15.047 -37.094 -19.719 1 98.38 218 ASP A O 1
ATOM 1782 N N . ILE A 1 219 ? -13.797 -36.344 -17.969 1 98.12 219 ILE A N 1
ATOM 1783 C CA . ILE A 1 219 ? -12.539 -36.875 -18.469 1 98.12 219 ILE A CA 1
ATOM 1784 C C . ILE A 1 219 ? -11.93 -37.812 -17.438 1 98.12 219 ILE A C 1
ATOM 1786 O O . ILE A 1 219 ? -11.945 -37.531 -16.25 1 98.12 219 ILE A O 1
ATOM 1790 N N . ILE A 1 220 ? -11.477 -38.938 -17.875 1 98.12 220 ILE A N 1
ATOM 1791 C CA . ILE A 1 220 ? -10.609 -39.781 -17.062 1 98.12 220 ILE A CA 1
ATOM 1792 C C . ILE A 1 220 ? -9.156 -39.562 -17.453 1 98.12 220 ILE A C 1
ATOM 1794 O O . ILE A 1 220 ? -8.758 -39.844 -18.578 1 98.12 220 ILE A O 1
ATOM 1798 N N . LEU A 1 221 ? -8.43 -39.062 -16.578 1 98.12 221 LEU A N 1
ATOM 1799 C CA . LEU A 1 221 ? -7 -38.875 -16.797 1 98.12 221 LEU A CA 1
ATOM 1800 C C . LEU A 1 221 ? -6.215 -40.094 -16.359 1 98.12 221 LEU A C 1
ATOM 1802 O O . LEU A 1 221 ? -6.414 -40.594 -15.25 1 98.12 221 LEU A O 1
ATOM 1806 N N . LYS A 1 222 ? -5.344 -40.531 -17.219 1 97.5 222 LYS A N 1
ATOM 1807 C CA . LYS A 1 222 ? -4.453 -41.656 -16.906 1 97.5 222 LYS A CA 1
ATOM 1808 C C . LYS A 1 222 ? -3.008 -41.188 -16.781 1 97.5 222 LYS A C 1
ATOM 1810 O O . LYS A 1 222 ? -2.67 -40.062 -17.219 1 97.5 222 LYS A O 1
ATOM 1815 N N . THR A 1 223 ? -2.195 -42.031 -16.219 1 97.5 223 THR A N 1
ATOM 1816 C CA . THR A 1 223 ? -0.795 -41.688 -16.016 1 97.5 223 THR A CA 1
ATOM 1817 C C . THR A 1 223 ? -0.155 -41.25 -17.328 1 97.5 223 THR A C 1
ATOM 1819 O O . THR A 1 223 ? -0.262 -41.906 -18.344 1 97.5 223 THR A O 1
ATOM 1822 N N . GLY A 1 224 ? 0.406 -40.062 -17.266 1 96.88 224 GLY A N 1
ATOM 1823 C CA . GLY A 1 224 ? 1.048 -39.5 -18.453 1 96.88 224 GLY A CA 1
ATOM 1824 C C . GLY A 1 224 ? 0.214 -38.438 -19.156 1 96.88 224 GLY A C 1
ATOM 1825 O O . GLY A 1 224 ? 0.728 -37.688 -19.969 1 96.88 224 GLY A O 1
ATOM 1826 N N . ASP A 1 225 ? -1.071 -38.438 -18.875 1 98.06 225 ASP A N 1
ATOM 1827 C CA . ASP A 1 225 ? -1.962 -37.438 -19.469 1 98.06 225 ASP A CA 1
ATOM 1828 C C . ASP A 1 225 ? -1.785 -36.062 -18.812 1 98.06 225 ASP A C 1
ATOM 1830 O O . ASP A 1 225 ? -1.276 -35.969 -17.703 1 98.06 225 ASP A O 1
ATOM 1834 N N . LEU A 1 226 ? -2.145 -35.031 -19.578 1 98.5 226 LEU A N 1
ATOM 1835 C CA . LEU A 1 226 ? -2.139 -33.656 -19.078 1 98.5 226 LEU A CA 1
ATOM 1836 C C . LEU A 1 226 ? -3.473 -32.969 -19.359 1 98.5 226 LEU A C 1
ATOM 1838 O O . LEU A 1 226 ? -4.039 -33.125 -20.438 1 98.5 226 LEU A O 1
ATOM 1842 N N . LEU A 1 227 ? -3.988 -32.25 -18.391 1 98.88 227 LEU A N 1
ATOM 1843 C CA . LEU A 1 227 ? -5.207 -31.453 -18.516 1 98.88 227 LEU A CA 1
ATOM 1844 C C . LEU A 1 227 ? -4.945 -30 -18.156 1 98.88 227 LEU A C 1
ATOM 1846 O O . LEU A 1 227 ? -4.395 -29.703 -17.094 1 98.88 227 LEU A O 1
ATOM 1850 N N . TYR A 1 228 ? -5.234 -29.109 -19.078 1 98.81 228 TYR A N 1
ATOM 1851 C CA . TYR A 1 228 ? -5.223 -27.672 -18.812 1 98.81 228 TYR A CA 1
ATOM 1852 C C . TYR A 1 228 ? -6.641 -27.109 -18.781 1 98.81 228 TYR A C 1
ATOM 1854 O O . TYR A 1 228 ? -7.48 -27.484 -19.609 1 98.81 228 TYR A O 1
ATOM 1862 N N . PHE A 1 229 ? -6.934 -26.266 -17.844 1 98.81 229 PHE A N 1
ATOM 1863 C CA . PHE A 1 229 ? -8.156 -25.484 -17.922 1 98.81 229 PHE A CA 1
ATOM 1864 C C . PHE A 1 229 ? -7.941 -24.094 -17.344 1 98.81 229 PHE A C 1
ATOM 1866 O O . PHE A 1 229 ? -7.141 -23.906 -16.422 1 98.81 229 PHE A O 1
ATOM 1873 N N . PRO A 1 230 ? -8.609 -23.094 -17.859 1 98.44 230 PRO A N 1
ATOM 1874 C CA . PRO A 1 230 ? -8.398 -21.703 -17.5 1 98.44 230 PRO A CA 1
ATOM 1875 C C . PRO A 1 230 ? -8.883 -21.375 -16.094 1 98.44 230 PRO A C 1
ATOM 1877 O O . PRO A 1 230 ? -9.742 -22.062 -15.547 1 98.44 230 PRO A O 1
ATOM 1880 N N . ARG A 1 231 ? -8.297 -20.328 -15.609 1 97.62 231 ARG A N 1
ATOM 1881 C CA . ARG A 1 231 ? -8.742 -19.719 -14.359 1 97.62 231 ARG A CA 1
ATOM 1882 C C . ARG A 1 231 ? -10.242 -19.484 -14.367 1 97.62 231 ARG A C 1
ATOM 1884 O O . ARG A 1 231 ? -10.805 -19.047 -15.375 1 97.62 231 ARG A O 1
ATOM 1891 N N . GLY A 1 232 ? -10.867 -19.844 -13.25 1 97.38 232 GLY A N 1
ATOM 1892 C CA . GLY A 1 232 ? -12.305 -19.641 -13.141 1 97.38 232 GLY A CA 1
ATOM 1893 C C . GLY A 1 232 ? -13.102 -20.875 -13.516 1 97.38 232 GLY A C 1
ATOM 1894 O O . GLY A 1 232 ? -14.297 -20.953 -13.234 1 97.38 232 GLY A O 1
ATOM 1895 N N . THR A 1 233 ? -12.523 -21.891 -14.18 1 98.38 233 THR A N 1
ATOM 1896 C CA . THR A 1 233 ? -13.219 -23.125 -14.531 1 98.38 233 THR A CA 1
ATOM 1897 C C . THR A 1 233 ? -13.625 -23.891 -13.281 1 98.38 233 THR A C 1
ATOM 1899 O O . THR A 1 233 ? -12.773 -24.25 -12.461 1 98.38 233 THR A O 1
ATOM 1902 N N . ILE A 1 234 ? -14.898 -24.109 -13.164 1 98.19 234 ILE A N 1
ATOM 1903 C CA . ILE A 1 234 ? -15.367 -24.938 -12.055 1 98.19 234 ILE A CA 1
ATOM 1904 C C . ILE A 1 234 ? -14.977 -26.391 -12.297 1 98.19 234 ILE A C 1
ATOM 1906 O O . ILE A 1 234 ? -15.125 -26.906 -13.406 1 98.19 234 ILE A O 1
ATOM 1910 N N . HIS A 1 235 ? -14.492 -27.016 -11.266 1 98.44 235 HIS A N 1
ATOM 1911 C CA . HIS A 1 235 ? -14.07 -28.406 -11.461 1 98.44 235 HIS A CA 1
ATOM 1912 C C . HIS A 1 235 ? -14.195 -29.203 -10.172 1 98.44 235 HIS A C 1
ATOM 1914 O O . HIS A 1 235 ? -14.25 -28.625 -9.086 1 98.44 235 HIS A O 1
ATOM 1920 N N . GLN A 1 236 ? -14.297 -30.438 -10.273 1 97.19 236 GLN A N 1
ATOM 1921 C CA . GLN A 1 236 ? -14.203 -31.453 -9.227 1 97.19 236 GLN A CA 1
ATOM 1922 C C . GLN A 1 236 ? -13.609 -32.75 -9.766 1 97.19 236 GLN A C 1
ATOM 1924 O O . GLN A 1 236 ? -13.641 -33 -10.969 1 97.19 236 GLN A O 1
ATOM 1929 N N . ALA A 1 237 ? -13.062 -33.531 -8.906 1 97.94 237 ALA A N 1
ATOM 1930 C CA . ALA A 1 237 ? -12.406 -34.75 -9.344 1 97.94 237 ALA A CA 1
ATOM 1931 C C . ALA A 1 237 ? -12.477 -35.844 -8.258 1 97.94 237 ALA A C 1
ATOM 1933 O O . ALA A 1 237 ? -12.461 -35.531 -7.066 1 97.94 237 ALA A O 1
ATOM 1934 N N . ASP A 1 238 ? -12.555 -37.062 -8.68 1 97.69 238 ASP A N 1
ATOM 1935 C CA . ASP A 1 238 ? -12.578 -38.188 -7.766 1 97.69 238 ASP A CA 1
ATOM 1936 C C . ASP A 1 238 ? -11.797 -39.375 -8.336 1 97.69 238 ASP A C 1
ATOM 1938 O O . ASP A 1 238 ? -11.57 -39.469 -9.547 1 97.69 238 ASP A O 1
ATOM 1942 N N . THR A 1 239 ? -11.344 -40.219 -7.48 1 98.31 239 THR A N 1
ATOM 1943 C CA . THR A 1 239 ? -10.719 -41.469 -7.906 1 98.31 239 THR A CA 1
ATOM 1944 C C . THR A 1 239 ? -11.781 -42.531 -8.188 1 98.31 239 THR A C 1
ATOM 1946 O O . THR A 1 239 ? -12.602 -42.844 -7.324 1 98.31 239 THR A O 1
ATOM 1949 N N . PRO A 1 240 ? -11.75 -43.125 -9.391 1 97 240 PRO A N 1
ATOM 1950 C CA . PRO A 1 240 ? -12.766 -44.125 -9.711 1 97 240 PRO A CA 1
ATOM 1951 C C . PRO A 1 240 ? -12.625 -45.375 -8.883 1 97 240 PRO A C 1
ATOM 1953 O O . PRO A 1 240 ? -11.547 -45.656 -8.359 1 97 240 PRO A O 1
ATOM 1956 N N . ALA A 1 241 ? -13.734 -46.156 -8.922 1 94.12 241 ALA A N 1
ATOM 1957 C CA . ALA A 1 241 ? -13.703 -47.469 -8.297 1 94.12 241 ALA A CA 1
ATOM 1958 C C . ALA A 1 241 ? -12.75 -48.406 -9.039 1 94.12 241 ALA A C 1
ATOM 1960 O O . ALA A 1 241 ? -12.68 -48.375 -10.273 1 94.12 241 ALA A O 1
ATOM 1961 N N . GLY A 1 242 ? -12.047 -49.219 -8.289 1 93.5 242 GLY A N 1
ATOM 1962 C CA . GLY A 1 242 ? -11.148 -50.188 -8.906 1 93.5 242 GLY A CA 1
ATOM 1963 C C . GLY A 1 242 ? -9.719 -49.688 -8.992 1 93.5 242 GLY A C 1
ATOM 1964 O O . GLY A 1 242 ? -8.797 -50.5 -9.211 1 93.5 242 GLY A O 1
ATOM 1965 N N . VAL A 1 243 ? -9.531 -48.438 -8.906 1 94.31 243 VAL A N 1
ATOM 1966 C CA . VAL A 1 243 ? -8.195 -47.844 -8.883 1 94.31 243 VAL A CA 1
ATOM 1967 C C . VAL A 1 243 ? -7.695 -47.781 -7.438 1 94.31 243 VAL A C 1
ATOM 1969 O O . VAL A 1 243 ? -8.383 -47.25 -6.562 1 94.31 243 VAL A O 1
ATOM 1972 N N . GLU A 1 244 ? -6.551 -48.344 -7.148 1 95.31 244 GLU A N 1
ATOM 1973 C CA . GLU A 1 244 ? -6.035 -48.344 -5.781 1 95.31 244 GLU A CA 1
ATOM 1974 C C . GLU A 1 244 ? -5.914 -46.938 -5.223 1 95.31 244 GLU A C 1
ATOM 1976 O O . GLU A 1 244 ? -6.371 -46.656 -4.113 1 95.31 244 GLU A O 1
ATOM 1981 N N . HIS A 1 245 ? -5.242 -46.094 -5.949 1 97.88 245 HIS A N 1
ATOM 1982 C CA . HIS A 1 245 ? -5.16 -44.656 -5.625 1 97.88 245 HIS A CA 1
ATOM 1983 C C . HIS A 1 245 ? -4.797 -43.844 -6.855 1 97.88 245 HIS A C 1
ATOM 1985 O O . HIS A 1 245 ? -4.398 -44.406 -7.883 1 97.88 245 HIS A O 1
ATOM 1991 N N . SER A 1 246 ? -5.051 -42.594 -6.742 1 98.5 246 SER A N 1
ATOM 1992 C CA . SER A 1 246 ? -4.695 -41.656 -7.793 1 98.5 246 SER A CA 1
ATOM 1993 C C . SER A 1 246 ? -3.777 -40.562 -7.262 1 98.5 246 SER A C 1
ATOM 1995 O O . SER A 1 246 ? -4.023 -40 -6.191 1 98.5 246 SER A O 1
ATOM 1997 N N . THR A 1 247 ? -2.664 -40.312 -7.938 1 98.75 247 THR A N 1
ATOM 1998 C CA . THR A 1 247 ? -1.765 -39.219 -7.645 1 98.75 247 THR A CA 1
ATOM 1999 C C . THR A 1 247 ? -1.675 -38.25 -8.836 1 98.75 247 THR A C 1
ATOM 2001 O O . THR A 1 247 ? -1.416 -38.688 -9.961 1 98.75 247 THR A O 1
ATOM 2004 N N . HIS A 1 248 ? -1.929 -37 -8.609 1 98.75 248 HIS A N 1
ATOM 2005 C CA . HIS A 1 248 ? -1.699 -36.031 -9.672 1 98.75 248 HIS A CA 1
ATOM 2006 C C . HIS A 1 248 ? -0.996 -34.812 -9.141 1 98.75 248 HIS A C 1
ATOM 2008 O O . HIS A 1 248 ? -1.075 -34.5 -7.949 1 98.75 248 HIS A O 1
ATOM 2014 N N . LEU A 1 249 ? -0.243 -34.125 -10.039 1 98.81 249 LEU A N 1
ATOM 2015 C CA . LEU A 1 249 ? 0.433 -32.844 -9.805 1 98.81 249 LEU A CA 1
ATOM 2016 C C . LEU A 1 249 ? -0.34 -31.703 -10.43 1 98.81 249 LEU A C 1
ATOM 2018 O O . LEU A 1 249 ? -0.749 -31.781 -11.586 1 98.81 249 LEU A O 1
ATOM 2022 N N . THR A 1 250 ? -0.629 -30.672 -9.633 1 98.75 250 THR A N 1
ATOM 2023 C CA . THR A 1 250 ? -1.19 -29.438 -10.141 1 98.75 250 THR A CA 1
ATOM 2024 C C . THR A 1 250 ? -0.111 -28.359 -10.25 1 98.75 250 THR A C 1
ATOM 2026 O O . THR A 1 250 ? 0.523 -28 -9.258 1 98.75 250 THR A O 1
ATOM 2029 N N . LEU A 1 251 ? 0.158 -27.922 -11.438 1 98.75 251 LEU A N 1
ATOM 2030 C CA . LEU A 1 251 ? 0.939 -26.703 -11.672 1 98.75 251 LEU A CA 1
ATOM 2031 C C . LEU A 1 251 ? 0.027 -25.516 -11.938 1 98.75 251 LEU A C 1
ATOM 2033 O O . LEU A 1 251 ? -0.981 -25.641 -12.633 1 98.75 251 LEU A O 1
ATOM 2037 N N . SER A 1 252 ? 0.302 -24.453 -11.312 1 98.31 252 SER A N 1
ATOM 2038 C CA . SER A 1 252 ? -0.564 -23.281 -11.477 1 98.31 252 SER A CA 1
ATOM 2039 C C . SER A 1 252 ? 0.252 -22.016 -11.664 1 98.31 252 SER A C 1
ATOM 2041 O O . SER A 1 252 ? 1.371 -21.906 -11.164 1 98.31 252 SER A O 1
ATOM 2043 N N . SER A 1 253 ? -0.204 -21.031 -12.414 1 98 253 SER A N 1
ATOM 2044 C CA . SER A 1 253 ? 0.446 -19.75 -12.664 1 98 253 SER A CA 1
ATOM 2045 C C . SER A 1 253 ? -0.58 -18.656 -12.891 1 98 253 SER A C 1
ATOM 2047 O O . SER A 1 253 ? -1.786 -18.906 -12.875 1 98 253 SER A O 1
ATOM 2049 N N . TYR A 1 254 ? -0.141 -17.438 -12.906 1 97.69 254 TYR A N 1
ATOM 2050 C CA . TYR A 1 254 ? -0.877 -16.25 -13.32 1 97.69 254 TYR A CA 1
ATOM 2051 C C . TYR A 1 254 ? -1.856 -15.805 -12.242 1 97.69 254 TYR A C 1
ATOM 2053 O O . TYR A 1 254 ? -2.926 -15.266 -12.547 1 97.69 254 TYR A O 1
ATOM 2061 N N . GLN A 1 255 ? -1.566 -16.109 -11.016 1 96.56 255 GLN A N 1
ATOM 2062 C CA . GLN A 1 255 ? -2.309 -15.469 -9.938 1 96.56 255 GLN A CA 1
ATOM 2063 C C . GLN A 1 255 ? -2.031 -13.969 -9.898 1 96.56 255 GLN A C 1
ATOM 2065 O O . GLN A 1 255 ? -0.873 -13.547 -9.867 1 96.56 255 GLN A O 1
ATOM 2070 N N . ASN A 1 256 ? -3.072 -13.172 -9.961 1 96 256 ASN A N 1
ATOM 2071 C CA . ASN A 1 256 ? -2.949 -11.719 -9.898 1 96 256 ASN A CA 1
ATOM 2072 C C . ASN A 1 256 ? -2.035 -11.188 -10.992 1 96 256 ASN A C 1
ATOM 2074 O O . ASN A 1 256 ? -1.188 -10.328 -10.734 1 96 256 ASN A O 1
ATOM 2078 N N . MET A 1 257 ? -2.113 -11.742 -12.203 1 97.19 257 MET A N 1
ATOM 2079 C CA . MET A 1 257 ? -1.3 -11.352 -13.352 1 97.19 257 MET A CA 1
ATOM 2080 C C . MET A 1 257 ? -2.172 -10.797 -14.477 1 97.19 257 MET A C 1
ATOM 2082 O O . MET A 1 257 ? -1.861 -10.977 -15.656 1 97.19 257 MET A O 1
ATOM 2086 N N . SER A 1 258 ? -3.293 -10.172 -14.141 1 97.62 258 SER A N 1
ATOM 2087 C CA . SER A 1 258 ? -4.211 -9.625 -15.133 1 97.62 258 SER A CA 1
ATOM 2088 C C . SER A 1 258 ? -3.814 -8.203 -15.531 1 97.62 258 SER A C 1
ATOM 2090 O O . SER A 1 258 ? -2.973 -7.586 -14.875 1 97.62 258 SER A O 1
ATOM 2092 N N . TRP A 1 259 ? -4.445 -7.703 -16.609 1 97.44 259 TRP A N 1
ATOM 2093 C CA . TRP A 1 259 ? -4.273 -6.312 -17.016 1 97.44 259 TRP A CA 1
ATOM 2094 C C . TRP A 1 259 ? -4.668 -5.359 -15.898 1 97.44 259 TRP A C 1
ATOM 2096 O O . TRP A 1 259 ? -4.023 -4.328 -15.695 1 97.44 259 TRP A O 1
ATOM 2106 N N . GLY A 1 260 ? -5.734 -5.723 -15.227 1 97.75 260 GLY A N 1
ATOM 2107 C CA . GLY A 1 260 ? -6.145 -4.914 -14.094 1 97.75 260 GLY A CA 1
ATOM 2108 C C . GLY A 1 260 ? -5.098 -4.84 -13 1 97.75 260 GLY A C 1
ATOM 2109 O O . GLY A 1 260 ? -4.863 -3.775 -12.43 1 97.75 260 GLY A O 1
ATOM 2110 N N . ASP A 1 261 ? -4.461 -5.949 -12.703 1 97.31 261 ASP A N 1
ATOM 2111 C CA . ASP A 1 261 ? -3.385 -5.988 -11.719 1 97.31 261 ASP A CA 1
ATOM 2112 C C . ASP A 1 261 ? -2.211 -5.113 -12.148 1 97.31 261 ASP A C 1
ATOM 2114 O O . ASP A 1 261 ? -1.621 -4.406 -11.328 1 97.31 261 ASP A O 1
ATOM 2118 N N . PHE A 1 262 ? -1.88 -5.172 -13.375 1 96.94 262 PHE A N 1
ATOM 2119 C CA . PHE A 1 262 ? -0.77 -4.387 -13.898 1 96.94 262 PHE A CA 1
ATOM 2120 C C . PHE A 1 262 ? -1.076 -2.896 -13.828 1 96.94 262 PHE A C 1
ATOM 2122 O O . PHE A 1 262 ? -0.224 -2.102 -13.422 1 96.94 262 PHE A O 1
ATOM 2129 N N . LEU A 1 263 ? -2.275 -2.547 -14.234 1 97.75 263 LEU A N 1
ATOM 2130 C CA . LEU A 1 263 ? -2.697 -1.154 -14.148 1 97.75 263 LEU A CA 1
ATOM 2131 C C . LEU A 1 263 ? -2.607 -0.647 -12.719 1 97.75 263 LEU A C 1
ATOM 2133 O O . LEU A 1 263 ? -2.115 0.458 -12.477 1 97.75 263 LEU A O 1
ATOM 2137 N N . LEU A 1 264 ? -3.064 -1.466 -11.805 1 97.12 264 LEU A N 1
ATOM 2138 C CA . LEU A 1 264 ? -2.998 -1.114 -10.391 1 97.12 264 LEU A CA 1
ATOM 2139 C C . LEU A 1 264 ? -1.559 -0.849 -9.961 1 97.12 264 LEU A C 1
ATOM 2141 O O . LEU A 1 264 ? -1.3 0.054 -9.164 1 97.12 264 LEU A O 1
ATOM 2145 N N . ASP A 1 265 ? -0.626 -1.576 -10.484 1 95.62 265 ASP A N 1
ATOM 2146 C CA . ASP A 1 265 ? 0.778 -1.503 -10.094 1 95.62 265 ASP A CA 1
ATOM 2147 C C . ASP A 1 265 ? 1.447 -0.261 -10.672 1 95.62 265 ASP A C 1
ATOM 2149 O O . ASP A 1 265 ? 2.266 0.38 -10.008 1 95.62 265 ASP A O 1
ATOM 2153 N N . VAL A 1 266 ? 1.139 0.115 -11.922 1 94.5 266 VAL A N 1
ATOM 2154 C CA . VAL A 1 266 ? 1.868 1.178 -12.609 1 94.5 266 VAL A CA 1
ATOM 2155 C C . VAL A 1 266 ? 1.22 2.527 -12.305 1 94.5 266 VAL A C 1
ATOM 2157 O O . VAL A 1 266 ? 1.854 3.574 -12.453 1 94.5 266 VAL A O 1
ATOM 2160 N N . PHE A 1 267 ? 0.001 2.553 -11.898 1 96.56 267 PHE A N 1
ATOM 2161 C CA . PHE A 1 267 ? -0.824 3.754 -11.828 1 96.56 267 PHE A CA 1
ATOM 2162 C C . PHE A 1 267 ? -0.215 4.777 -10.883 1 96.56 267 PHE A C 1
ATOM 2164 O O . PHE A 1 267 ? -0.094 5.957 -11.219 1 96.56 267 PHE A O 1
ATOM 2171 N N . PRO A 1 268 ? 0.194 4.359 -9.664 1 95.12 268 PRO A N 1
ATOM 2172 C CA . PRO A 1 268 ? 0.669 5.359 -8.703 1 95.12 268 PRO A CA 1
ATOM 2173 C C . PRO A 1 268 ? 1.857 6.16 -9.227 1 95.12 268 PRO A C 1
ATOM 2175 O O . PRO A 1 268 ? 1.839 7.395 -9.195 1 95.12 268 PRO A O 1
ATOM 2178 N N . SER A 1 269 ? 2.896 5.461 -9.711 1 91.56 269 SER A N 1
ATOM 2179 C CA . SER A 1 269 ? 4.078 6.156 -10.211 1 91.56 269 SER A CA 1
ATOM 2180 C C . SER A 1 269 ? 3.732 7.039 -11.406 1 91.56 269 SER A C 1
ATOM 2182 O O . SER A 1 269 ? 4.262 8.148 -11.539 1 91.56 269 SER A O 1
ATOM 2184 N N . PHE A 1 270 ? 2.842 6.555 -12.266 1 94.56 270 PHE A N 1
ATOM 2185 C CA . PHE A 1 270 ? 2.432 7.32 -13.438 1 94.56 270 PHE A CA 1
ATOM 2186 C C . PHE A 1 270 ? 1.688 8.586 -13.023 1 94.56 270 PHE A C 1
ATOM 2188 O O . PHE A 1 270 ? 1.926 9.656 -13.578 1 94.56 270 PHE A O 1
ATOM 2195 N N . LEU A 1 271 ? 0.755 8.445 -12.062 1 96.25 271 LEU A N 1
ATOM 2196 C CA . LEU A 1 271 ? 0.005 9.578 -11.547 1 96.25 271 LEU A CA 1
ATOM 2197 C C . LEU A 1 271 ? 0.941 10.609 -10.922 1 96.25 271 LEU A C 1
ATOM 2199 O O . LEU A 1 271 ? 0.823 11.805 -11.188 1 96.25 271 LEU A O 1
ATOM 2203 N N . PHE A 1 272 ? 1.853 10.156 -10.117 1 92.19 272 PHE A N 1
ATOM 2204 C CA . PHE A 1 272 ? 2.787 11.055 -9.453 1 92.19 272 PHE A CA 1
ATOM 2205 C C . PHE A 1 272 ? 3.607 11.836 -10.469 1 92.19 272 PHE A C 1
ATOM 2207 O O . PHE A 1 272 ? 3.793 13.047 -10.328 1 92.19 272 PHE A O 1
ATOM 2214 N N . ASP A 1 273 ? 4.059 11.117 -11.43 1 91.31 273 ASP A N 1
ATOM 2215 C CA . ASP A 1 273 ? 4.828 11.773 -12.484 1 91.31 273 ASP A CA 1
ATOM 2216 C C . ASP A 1 273 ? 3.971 12.781 -13.25 1 91.31 273 ASP A C 1
ATOM 2218 O O . ASP A 1 273 ? 4.441 13.859 -13.602 1 91.31 273 ASP A O 1
ATOM 2222 N N . SER A 1 274 ? 2.756 12.453 -13.508 1 93.94 274 SER A N 1
ATOM 2223 C CA . SER A 1 274 ? 1.844 13.328 -14.234 1 93.94 274 SER A CA 1
ATOM 2224 C C . SER A 1 274 ? 1.515 14.578 -13.422 1 93.94 274 SER A C 1
ATOM 2226 O O . SER A 1 274 ? 1.357 15.664 -13.984 1 93.94 274 SER A O 1
ATOM 2228 N N . MET A 1 275 ? 1.428 14.445 -12.133 1 94.94 275 MET A N 1
ATOM 2229 C CA . MET A 1 275 ? 1.089 15.57 -11.258 1 94.94 275 MET A CA 1
ATOM 2230 C C . MET A 1 275 ? 2.166 16.641 -11.32 1 94.94 275 MET A C 1
ATOM 2232 O O . MET A 1 275 ? 1.888 17.828 -11.07 1 94.94 275 MET A O 1
ATOM 2236 N N . LYS A 1 276 ? 3.385 16.234 -11.625 1 91.94 276 LYS A N 1
ATOM 2237 C CA . LYS A 1 276 ? 4.48 17.203 -11.688 1 91.94 276 LYS A CA 1
ATOM 2238 C C . LYS A 1 276 ? 4.188 18.297 -12.695 1 91.94 276 LYS A C 1
ATOM 2240 O O . LYS A 1 276 ? 4.582 19.453 -12.5 1 91.94 276 LYS A O 1
ATOM 2245 N N . SER A 1 277 ? 3.439 17.953 -13.758 1 92.56 277 SER A N 1
ATOM 2246 C CA . SER A 1 277 ? 3.168 18.922 -14.812 1 92.56 277 SER A CA 1
ATOM 2247 C C . SER A 1 277 ? 1.686 19.281 -14.867 1 92.56 277 SER A C 1
ATOM 2249 O O . SER A 1 277 ? 1.224 19.891 -15.828 1 92.56 277 SER A O 1
ATOM 2251 N N . ASP A 1 278 ? 0.954 18.891 -13.922 1 94.69 278 ASP A N 1
ATOM 2252 C CA . ASP A 1 278 ? -0.483 19.141 -13.914 1 94.69 278 ASP A CA 1
ATOM 2253 C C . ASP A 1 278 ? -0.91 19.797 -12.602 1 94.69 278 ASP A C 1
ATOM 2255 O O . ASP A 1 278 ? -1.193 19.109 -11.617 1 94.69 278 ASP A O 1
ATOM 2259 N N . LEU A 1 279 ? -1.063 21.062 -12.641 1 96.81 279 LEU A N 1
ATOM 2260 C CA . LEU A 1 279 ? -1.395 21.844 -11.453 1 96.81 279 LEU A CA 1
ATOM 2261 C C . LEU A 1 279 ? -2.777 21.484 -10.93 1 96.81 279 LEU A C 1
ATOM 2263 O O . LEU A 1 279 ? -3.002 21.469 -9.719 1 96.81 279 LEU A O 1
ATOM 2267 N N . SER A 1 280 ? -3.684 21.156 -11.797 1 97 280 SER A N 1
ATOM 2268 C CA . SER A 1 280 ? -5.055 20.875 -11.383 1 97 280 SER A CA 1
ATOM 2269 C C . SER A 1 280 ? -5.117 19.656 -10.469 1 97 280 SER A C 1
ATOM 2271 O O . SER A 1 280 ? -5.934 19.609 -9.547 1 97 280 SER A O 1
ATOM 2273 N N . MET A 1 281 ? -4.234 18.719 -10.656 1 97.12 281 MET A N 1
ATOM 2274 C CA . MET A 1 281 ? -4.215 17.516 -9.82 1 97.12 281 MET A CA 1
ATOM 2275 C C . MET A 1 281 ? -3.529 17.781 -8.484 1 97.12 281 MET A C 1
ATOM 2277 O O . MET A 1 281 ? -3.715 17.047 -7.527 1 97.12 281 MET A O 1
ATOM 2281 N N . ARG A 1 282 ? -2.691 18.859 -8.422 1 97.88 282 ARG A N 1
ATOM 2282 C CA . ARG A 1 282 ? -2.01 19.219 -7.184 1 97.88 282 ARG A CA 1
ATOM 2283 C C . ARG A 1 282 ? -2.869 20.156 -6.336 1 97.88 282 ARG A C 1
ATOM 2285 O O . ARG A 1 282 ? -2.561 20.406 -5.172 1 97.88 282 ARG A O 1
ATOM 2292 N N . THR A 1 283 ? -3.939 20.656 -6.918 1 98 283 THR A N 1
ATOM 2293 C CA . THR A 1 283 ? -4.855 21.5 -6.152 1 98 283 THR A CA 1
ATOM 2294 C C . THR A 1 283 ? -5.508 20.703 -5.027 1 98 283 THR A C 1
ATOM 2296 O O . THR A 1 283 ? -5.766 19.5 -5.176 1 98 283 THR A O 1
ATOM 2299 N N . GLY A 1 284 ? -5.75 21.375 -3.932 1 97.44 284 GLY A N 1
ATOM 2300 C CA . GLY A 1 284 ? -6.359 20.734 -2.779 1 97.44 284 GLY A CA 1
ATOM 2301 C C . GLY A 1 284 ? -7.793 20.297 -3.023 1 97.44 284 GLY A C 1
ATOM 2302 O O . GLY A 1 284 ? -8.539 20.984 -3.723 1 97.44 284 GLY A O 1
ATOM 2303 N N . MET A 1 285 ? -8.164 19.25 -2.469 1 94.62 285 MET A N 1
ATOM 2304 C CA . MET A 1 285 ? -9.555 18.812 -2.512 1 94.62 285 MET A CA 1
ATOM 2305 C C . MET A 1 285 ? -10.453 19.734 -1.706 1 94.62 285 MET A C 1
ATOM 2307 O O . MET A 1 285 ? -9.977 20.5 -0.864 1 94.62 285 MET A O 1
ATOM 2311 N N . PRO A 1 286 ? -11.727 19.625 -1.968 1 93.25 286 PRO A N 1
ATOM 2312 C CA . PRO A 1 286 ? -12.648 20.406 -1.144 1 93.25 286 PRO A CA 1
ATOM 2313 C C . PRO A 1 286 ? -12.578 20.047 0.337 1 93.25 286 PRO A C 1
ATOM 2315 O O . PRO A 1 286 ? -12.352 18.875 0.679 1 93.25 286 PRO A O 1
ATOM 2318 N N . ARG A 1 287 ? -12.812 21.031 1.157 1 93.44 287 ARG A N 1
ATOM 2319 C CA . ARG A 1 287 ? -12.844 20.812 2.598 1 93.44 287 ARG A CA 1
ATOM 2320 C C . ARG A 1 287 ? -13.875 19.75 2.961 1 93.44 287 ARG A C 1
ATOM 2322 O O . ARG A 1 287 ? -14.938 19.672 2.344 1 93.44 287 ARG A O 1
ATOM 2329 N N . LYS A 1 288 ? -13.602 18.844 3.867 1 90 288 LYS A N 1
ATOM 2330 C CA . LYS A 1 288 ? -14.477 17.859 4.484 1 90 288 LYS A CA 1
ATOM 2331 C C . LYS A 1 288 ? -14.914 16.797 3.469 1 90 288 LYS A C 1
ATOM 2333 O O . LYS A 1 288 ? -15.945 16.156 3.652 1 90 288 LYS A O 1
ATOM 2338 N N . LEU A 1 289 ? -14.18 16.734 2.346 1 90.38 289 LEU A N 1
ATOM 2339 C CA . LEU A 1 289 ? -14.5 15.703 1.369 1 90.38 289 LEU A CA 1
ATOM 2340 C C . LEU A 1 289 ? -14.445 14.32 2.006 1 90.38 289 LEU A C 1
ATOM 2342 O O . LEU A 1 289 ? -15.289 13.469 1.724 1 90.38 289 LEU A O 1
ATOM 2346 N N . LEU A 1 290 ? -13.523 14.07 2.861 1 88.69 290 LEU A N 1
ATOM 2347 C CA . LEU A 1 290 ? -13.32 12.766 3.492 1 88.69 290 LEU A CA 1
ATOM 2348 C C . LEU A 1 290 ? -14.398 12.5 4.539 1 88.69 290 LEU A C 1
ATOM 2350 O O . LEU A 1 290 ? -14.766 11.352 4.781 1 88.69 290 LEU A O 1
ATOM 2354 N N . THR A 1 291 ? -14.844 13.555 5.18 1 85.12 291 THR A N 1
ATOM 2355 C CA . THR A 1 291 ? -15.727 13.391 6.332 1 85.12 291 THR A CA 1
ATOM 2356 C C . THR A 1 291 ? -17.188 13.562 5.922 1 85.12 291 THR A C 1
ATOM 2358 O O . THR A 1 291 ? -18.094 13.328 6.723 1 85.12 291 THR A O 1
ATOM 2361 N N . GLY A 1 292 ? -17.328 13.938 4.73 1 77.69 292 GLY A N 1
ATOM 2362 C CA . GLY A 1 292 ? -18.703 14.156 4.281 1 77.69 292 GLY A CA 1
ATOM 2363 C C . GLY A 1 292 ? -19.469 12.875 4.027 1 77.69 292 GLY A C 1
ATOM 2364 O O . GLY A 1 292 ? -18.859 11.82 3.822 1 77.69 292 GLY A O 1
ATOM 2365 N N . ALA A 1 293 ? -20.719 12.859 4.289 1 63.84 293 ALA A N 1
ATOM 2366 C CA . ALA A 1 293 ? -21.578 11.695 4.188 1 63.84 293 ALA A CA 1
ATOM 2367 C C . ALA A 1 293 ? -21.672 11.195 2.75 1 63.84 293 ALA A C 1
ATOM 2369 O O . ALA A 1 293 ? -21.734 9.984 2.51 1 63.84 293 ALA A O 1
ATOM 2370 N N . SER A 1 294 ? -21.922 12.117 1.793 1 63.84 294 SER A N 1
ATOM 2371 C CA . SER A 1 294 ? -22.125 11.633 0.431 1 63.84 294 SER A CA 1
ATOM 2372 C C . SER A 1 294 ? -21.125 12.266 -0.534 1 63.84 294 SER A C 1
ATOM 2374 O O . SER A 1 294 ? -20.656 13.375 -0.306 1 63.84 294 SER A O 1
ATOM 2376 N N . THR A 1 295 ? -20.703 11.289 -1.43 1 63.38 295 THR A N 1
ATOM 2377 C CA . THR A 1 295 ? -19.812 11.852 -2.43 1 63.38 295 THR A CA 1
ATOM 2378 C C . THR A 1 295 ? -20.578 12.719 -3.424 1 63.38 295 THR A C 1
ATOM 2380 O O . THR A 1 295 ? -21.547 12.273 -4.023 1 63.38 295 THR A O 1
ATOM 2383 N N . ASN A 1 296 ? -20.266 13.984 -3.438 1 74.88 296 ASN A N 1
ATOM 2384 C CA . ASN A 1 296 ? -20.719 14.969 -4.41 1 74.88 296 ASN A CA 1
ATOM 2385 C C . ASN A 1 296 ? -20.438 14.523 -5.84 1 74.88 296 ASN A C 1
ATOM 2387 O O . ASN A 1 296 ? -19.328 14.102 -6.16 1 74.88 296 ASN A O 1
ATOM 2391 N N . PRO A 1 297 ? -21.484 14.375 -6.691 1 84.44 297 PRO A N 1
ATOM 2392 C CA . PRO A 1 297 ? -21.281 13.984 -8.094 1 84.44 297 PRO A CA 1
ATOM 2393 C C . PRO A 1 297 ? -20.188 14.797 -8.773 1 84.44 297 PRO A C 1
ATOM 2395 O O . PRO A 1 297 ? -19.562 14.32 -9.727 1 84.44 297 PRO A O 1
ATOM 2398 N N . LYS A 1 298 ? -19.984 15.984 -8.25 1 89.88 298 LYS A N 1
ATOM 2399 C CA . LYS A 1 298 ? -18.938 16.828 -8.82 1 89.88 298 LYS A CA 1
ATOM 2400 C C . LYS A 1 298 ? -17.562 16.203 -8.625 1 89.88 298 LYS A C 1
ATOM 2402 O O . LYS A 1 298 ? -16.656 16.406 -9.43 1 89.88 298 LYS A O 1
ATOM 2407 N N . VAL A 1 299 ? -17.453 15.453 -7.602 1 92.81 299 VAL A N 1
ATOM 2408 C CA . VAL A 1 299 ? -16.188 14.82 -7.289 1 92.81 299 VAL A CA 1
ATOM 2409 C C . VAL A 1 299 ? -15.883 13.734 -8.32 1 92.81 299 VAL A C 1
ATOM 2411 O O . VAL A 1 299 ? -14.781 13.672 -8.867 1 92.81 299 VAL A O 1
ATOM 2414 N N . SER A 1 300 ? -16.875 12.898 -8.641 1 93.38 300 SER A N 1
ATOM 2415 C CA . SER A 1 300 ? -16.703 11.844 -9.641 1 93.38 300 SER A CA 1
ATOM 2416 C C . SER A 1 300 ? -16.391 12.422 -11.008 1 93.38 300 SER A C 1
ATOM 2418 O O . SER A 1 300 ? -15.555 11.883 -11.742 1 93.38 300 SER A O 1
ATOM 2420 N N . THR A 1 301 ? -17.109 13.5 -11.266 1 94.88 301 THR A N 1
ATOM 2421 C CA . THR A 1 301 ? -16.875 14.156 -12.547 1 94.88 301 THR A CA 1
ATOM 2422 C C . THR A 1 301 ? -15.438 14.672 -12.633 1 94.88 301 THR A C 1
ATOM 2424 O O . THR A 1 301 ? -14.766 14.477 -13.648 1 94.88 301 THR A O 1
ATOM 2427 N N . GLN A 1 302 ? -14.984 15.32 -11.594 1 95.12 302 GLN A N 1
ATOM 2428 C CA . GLN A 1 302 ? -13.625 15.852 -11.57 1 95.12 302 GLN A CA 1
ATOM 2429 C C . GLN A 1 302 ? -12.594 14.734 -11.727 1 95.12 302 GLN A C 1
ATOM 2431 O O . GLN A 1 302 ? -11.633 14.867 -12.492 1 95.12 302 GLN A O 1
ATOM 2436 N N . LEU A 1 303 ? -12.797 13.672 -11.055 1 96.75 303 LEU A N 1
ATOM 2437 C CA . LEU A 1 303 ? -11.867 12.555 -11.117 1 96.75 303 LEU A CA 1
ATOM 2438 C C . LEU A 1 303 ? -11.883 11.914 -12.508 1 96.75 303 LEU A C 1
ATOM 2440 O O . LEU A 1 303 ? -10.844 11.469 -13 1 96.75 303 LEU A O 1
ATOM 2444 N N . SER A 1 304 ? -13.086 11.82 -13.117 1 97.5 304 SER A N 1
ATOM 2445 C CA . SER A 1 304 ? -13.164 11.25 -14.461 1 97.5 304 SER A CA 1
ATOM 2446 C C . SER A 1 304 ? -12.367 12.07 -15.461 1 97.5 304 SER A C 1
ATOM 2448 O O . SER A 1 304 ? -11.75 11.508 -16.375 1 97.5 304 SER A O 1
ATOM 2450 N N . VAL A 1 305 ? -12.367 13.367 -15.266 1 97.81 305 VAL A N 1
ATOM 2451 C CA . VAL A 1 305 ? -11.586 14.25 -16.125 1 97.81 305 VAL A CA 1
ATOM 2452 C C . VAL A 1 305 ? -10.102 13.938 -15.977 1 97.81 305 VAL A C 1
ATOM 2454 O O . VAL A 1 305 ? -9.375 13.844 -16.969 1 97.81 305 VAL A O 1
ATOM 2457 N N . PHE A 1 306 ? -9.664 13.766 -14.766 1 98 306 PHE A N 1
ATOM 2458 C CA . PHE A 1 306 ? -8.266 13.438 -14.508 1 98 306 PHE A CA 1
ATOM 2459 C C . PHE A 1 306 ? -7.895 12.102 -15.133 1 98 306 PHE A C 1
ATOM 2461 O O . PHE A 1 306 ? -6.828 11.969 -15.742 1 98 306 PHE A O 1
ATOM 2468 N N . LEU A 1 307 ? -8.766 11.109 -15.016 1 98.12 307 LEU A N 1
ATOM 2469 C CA . LEU A 1 307 ? -8.5 9.797 -15.586 1 98.12 307 LEU A CA 1
ATOM 2470 C C . LEU A 1 307 ? -8.367 9.875 -17.109 1 98.12 307 LEU A C 1
ATOM 2472 O O . LEU A 1 307 ? -7.5 9.219 -17.688 1 98.12 307 LEU A O 1
ATOM 2476 N N . ARG A 1 308 ? -9.227 10.648 -17.734 1 98.06 308 ARG A N 1
ATOM 2477 C CA . ARG A 1 308 ? -9.148 10.812 -19.188 1 98.06 308 ARG A CA 1
ATOM 2478 C C . ARG A 1 308 ? -7.836 11.469 -19.594 1 98.06 308 ARG A C 1
ATOM 2480 O O . ARG A 1 308 ? -7.215 11.062 -20.578 1 98.06 308 ARG A O 1
ATOM 2487 N N . ARG A 1 309 ? -7.453 12.422 -18.859 1 97.12 309 ARG A N 1
ATOM 2488 C CA . ARG A 1 309 ? -6.184 13.086 -19.156 1 97.12 309 ARG A CA 1
ATOM 2489 C C . ARG A 1 309 ? -5.016 12.117 -18.984 1 97.12 309 ARG A C 1
ATOM 2491 O O . ARG A 1 309 ? -4.082 12.117 -19.797 1 97.12 309 ARG A O 1
ATOM 2498 N N . LEU A 1 310 ? -5.055 11.359 -17.969 1 97.62 310 LEU A N 1
ATOM 2499 C CA . LEU A 1 310 ? -4.016 10.352 -17.75 1 97.62 310 LEU A CA 1
ATOM 2500 C C . LEU A 1 310 ? -3.996 9.344 -18.891 1 97.62 310 LEU A C 1
ATOM 2502 O O . LEU A 1 310 ? -2.926 8.93 -19.344 1 97.62 310 LEU A O 1
ATOM 2506 N N . ALA A 1 311 ? -5.207 8.938 -19.328 1 97.75 311 ALA A N 1
ATOM 2507 C CA . ALA A 1 311 ? -5.297 8.023 -20.469 1 97.75 311 ALA A CA 1
ATOM 2508 C C . ALA A 1 311 ? -4.625 8.625 -21.703 1 97.75 311 ALA A C 1
ATOM 2510 O O . ALA A 1 311 ? -3.879 7.934 -22.406 1 97.75 311 ALA A O 1
ATOM 2511 N N . ASP A 1 312 ? -4.906 9.891 -21.906 1 97.06 312 ASP A N 1
ATOM 2512 C CA . ASP A 1 312 ? -4.305 10.578 -23.047 1 97.06 312 ASP A CA 1
ATOM 2513 C C . ASP A 1 312 ? -2.781 10.578 -22.938 1 97.06 312 ASP A C 1
ATOM 2515 O O . ASP A 1 312 ? -2.088 10.289 -23.922 1 97.06 312 ASP A O 1
ATOM 2519 N N . ARG A 1 313 ? -2.27 10.898 -21.812 1 95.38 313 ARG A N 1
ATOM 2520 C CA . ARG A 1 313 ? -0.828 10.945 -21.594 1 95.38 313 ARG A CA 1
ATOM 2521 C C . ARG A 1 313 ? -0.207 9.562 -21.766 1 95.38 313 ARG A C 1
ATOM 2523 O O . ARG A 1 313 ? 0.892 9.43 -22.312 1 95.38 313 ARG A O 1
ATOM 2530 N N . MET A 1 314 ? -0.894 8.594 -21.281 1 94.44 314 MET A N 1
ATOM 2531 C CA . MET A 1 314 ? -0.418 7.219 -21.391 1 94.44 314 MET A CA 1
ATOM 2532 C C . MET A 1 314 ? -0.359 6.785 -22.859 1 94.44 314 MET A C 1
ATOM 2534 O O . MET A 1 314 ? 0.61 6.156 -23.281 1 94.44 314 MET A O 1
ATOM 2538 N N . GLU A 1 315 ? -1.344 7.121 -23.594 1 94.31 315 GLU A N 1
ATOM 2539 C CA . GLU A 1 315 ? -1.411 6.766 -25 1 94.31 315 GLU A CA 1
ATOM 2540 C C . GLU A 1 315 ? -0.29 7.434 -25.797 1 94.31 315 GLU A C 1
ATOM 2542 O O . GLU A 1 315 ? 0.271 6.832 -26.719 1 94.31 315 GLU A O 1
ATOM 2547 N N . LEU A 1 316 ? 0.082 8.609 -25.422 1 91.75 316 LEU A N 1
ATOM 2548 C CA . LEU A 1 316 ? 1.117 9.367 -26.109 1 91.75 316 LEU A CA 1
ATOM 2549 C C . LEU A 1 316 ? 2.506 8.875 -25.719 1 91.75 316 LEU A C 1
ATOM 2551 O O . LEU A 1 316 ? 3.494 9.203 -26.375 1 91.75 316 LEU A O 1
ATOM 2555 N N . GLY A 1 317 ? 2.562 8.039 -24.703 1 86.12 317 GLY A N 1
ATOM 2556 C CA . GLY A 1 317 ? 3.85 7.523 -24.266 1 86.12 317 GLY A CA 1
ATOM 2557 C C . GLY A 1 317 ? 4.746 8.594 -23.656 1 86.12 317 GLY A C 1
ATOM 2558 O O . GLY A 1 317 ? 5.969 8.539 -23.812 1 86.12 317 GLY A O 1
ATOM 2559 N N . GLU A 1 318 ? 4.164 9.609 -23.031 1 79.12 318 GLU A N 1
ATOM 2560 C CA . GLU A 1 318 ? 4.898 10.734 -22.469 1 79.12 318 GLU A CA 1
ATOM 2561 C C . GLU A 1 318 ? 5.766 10.305 -21.297 1 79.12 318 GLU A C 1
ATOM 2563 O O . GLU A 1 318 ? 6.832 10.875 -21.062 1 79.12 318 GLU A O 1
ATOM 2568 N N . LYS A 1 319 ? 5.25 9.336 -20.594 1 80.62 319 LYS A N 1
ATOM 2569 C CA . LYS A 1 319 ? 5.949 8.867 -19.406 1 80.62 319 LYS A CA 1
ATOM 2570 C C . LYS A 1 319 ? 6.098 7.344 -19.422 1 80.62 319 LYS A C 1
ATOM 2572 O O . LYS A 1 319 ? 5.246 6.637 -19.953 1 80.62 319 LYS A O 1
ATOM 2577 N N . GLU A 1 320 ? 7.18 6.93 -18.906 1 78.06 320 GLU A N 1
ATOM 2578 C CA . GLU A 1 320 ? 7.434 5.492 -18.844 1 78.06 320 GLU A CA 1
ATOM 2579 C C . GLU A 1 320 ? 6.574 4.82 -17.781 1 78.06 320 GLU A C 1
ATOM 2581 O O . GLU A 1 320 ? 6.371 5.379 -16.703 1 78.06 320 GLU A O 1
ATOM 2586 N N . LEU A 1 321 ? 6.008 3.705 -18.141 1 87.25 321 LEU A N 1
ATOM 2587 C CA . LEU A 1 321 ? 5.277 2.895 -17.188 1 87.25 321 LEU A CA 1
ATOM 2588 C C . LEU A 1 321 ? 6.234 2.07 -16.328 1 87.25 321 LEU A C 1
ATOM 2590 O O . LEU A 1 321 ? 7.07 1.333 -16.859 1 87.25 321 LEU A O 1
ATOM 2594 N N . CYS A 1 322 ? 6.199 2.291 -15.07 1 83.31 322 CYS A N 1
ATOM 2595 C CA . CYS A 1 322 ? 7.094 1.582 -14.156 1 83.31 322 CYS A CA 1
ATOM 2596 C C . CYS A 1 322 ? 6.312 0.64 -13.25 1 83.31 322 CYS A C 1
ATOM 2598 O O . CYS A 1 322 ? 5.543 1.088 -12.398 1 83.31 322 CYS A O 1
ATOM 2600 N N . SER A 1 323 ? 6.41 -0.635 -13.516 1 88.06 323 SER A N 1
ATOM 2601 C CA . SER A 1 323 ? 5.898 -1.635 -12.578 1 88.06 323 SER A CA 1
ATOM 2602 C C . SER A 1 323 ? 6.938 -1.975 -11.516 1 88.06 323 SER A C 1
ATOM 2604 O O . SER A 1 323 ? 8.055 -2.387 -11.836 1 88.06 323 SER A O 1
ATOM 2606 N N . THR A 1 324 ? 6.645 -1.723 -10.266 1 87.19 324 THR A N 1
ATOM 2607 C CA . THR A 1 324 ? 7.637 -1.933 -9.211 1 87.19 324 THR A CA 1
ATOM 2608 C C . THR A 1 324 ? 7.23 -3.096 -8.312 1 87.19 324 THR A C 1
ATOM 2610 O O . THR A 1 324 ? 7.996 -4.047 -8.141 1 87.19 324 THR A O 1
ATOM 2613 N N . ASP A 1 325 ? 6.062 -3.084 -7.875 1 91.81 325 ASP A N 1
ATOM 2614 C CA . ASP A 1 325 ? 5.641 -4.07 -6.887 1 91.81 325 ASP A CA 1
ATOM 2615 C C . ASP A 1 325 ? 5.559 -5.465 -7.504 1 91.81 325 ASP A C 1
ATOM 2617 O O . ASP A 1 325 ? 6.012 -6.441 -6.902 1 91.81 325 ASP A O 1
ATOM 2621 N N . MET A 1 326 ? 4.961 -5.602 -8.656 1 94.62 326 MET A N 1
ATOM 2622 C CA . MET A 1 326 ? 4.82 -6.898 -9.312 1 94.62 326 MET A CA 1
ATOM 2623 C C . MET A 1 326 ? 6.188 -7.48 -9.672 1 94.62 326 MET A C 1
ATOM 2625 O O . MET A 1 326 ? 6.418 -8.68 -9.508 1 94.62 326 MET A O 1
ATOM 2629 N N . LYS A 1 327 ? 7.094 -6.578 -10.117 1 92.31 327 LYS A N 1
ATOM 2630 C CA . LYS A 1 327 ? 8.445 -7.02 -10.422 1 92.31 327 LYS A CA 1
ATOM 2631 C C . LYS A 1 327 ? 9.164 -7.531 -9.18 1 92.31 327 LYS A C 1
ATOM 2633 O O . LYS A 1 327 ? 9.758 -8.609 -9.195 1 92.31 327 LYS A O 1
ATOM 2638 N N . ARG A 1 328 ? 9.078 -6.758 -8.156 1 91.62 328 ARG A N 1
ATOM 2639 C CA . ARG A 1 328 ? 9.742 -7.137 -6.914 1 91.62 328 ARG A CA 1
ATOM 2640 C C . ARG A 1 328 ? 9.164 -8.43 -6.355 1 91.62 328 ARG A C 1
ATOM 2642 O O . ARG A 1 328 ? 9.898 -9.289 -5.871 1 91.62 328 ARG A O 1
ATOM 2649 N N . ASP A 1 329 ? 7.883 -8.5 -6.371 1 93.56 329 ASP A N 1
ATOM 2650 C CA . ASP A 1 329 ? 7.223 -9.703 -5.887 1 93.56 329 ASP A CA 1
ATOM 2651 C C . ASP A 1 329 ? 7.699 -10.938 -6.652 1 93.56 329 ASP A C 1
ATOM 2653 O O . ASP A 1 329 ? 8.062 -11.953 -6.051 1 93.56 329 ASP A O 1
ATOM 2657 N N . PHE A 1 330 ? 7.762 -10.844 -7.941 1 95.62 330 PHE A N 1
ATOM 2658 C CA . PHE A 1 330 ? 8.164 -11.977 -8.773 1 95.62 330 PHE A CA 1
ATOM 2659 C C . PHE A 1 330 ? 9.602 -12.375 -8.484 1 95.62 330 PHE A C 1
ATOM 2661 O O . PHE A 1 330 ? 9.883 -13.539 -8.188 1 95.62 330 PHE 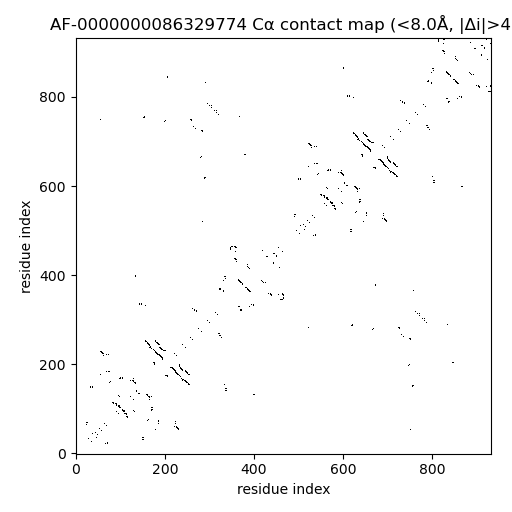A O 1
ATOM 2668 N N . VAL A 1 331 ? 10.453 -11.422 -8.477 1 94.19 331 VAL A N 1
ATOM 2669 C CA . VAL A 1 331 ? 11.883 -11.727 -8.367 1 94.19 331 VAL A CA 1
ATOM 2670 C C . VAL A 1 331 ? 12.195 -12.234 -6.965 1 94.19 331 VAL A C 1
ATOM 2672 O O . VAL A 1 331 ? 13.031 -13.125 -6.793 1 94.19 331 VAL A O 1
ATOM 2675 N N . SER A 1 332 ? 11.547 -11.727 -6 1 93.25 332 SER A N 1
ATOM 2676 C CA . SER A 1 332 ? 11.859 -12.07 -4.617 1 93.25 332 SER A CA 1
ATOM 2677 C C . SER A 1 332 ? 11.289 -13.438 -4.25 1 93.25 332 SER A C 1
ATOM 2679 O O . SER A 1 332 ? 11.781 -14.094 -3.332 1 93.25 332 SER A O 1
ATOM 2681 N N . ASN A 1 333 ? 10.273 -13.844 -4.98 1 95.56 333 ASN A N 1
ATOM 2682 C CA . ASN A 1 333 ? 9.57 -15.031 -4.512 1 95.56 333 ASN A CA 1
ATOM 2683 C C . ASN A 1 333 ? 9.719 -16.203 -5.484 1 95.56 333 ASN A C 1
ATOM 2685 O O . ASN A 1 333 ? 9.289 -17.312 -5.195 1 95.56 333 ASN A O 1
ATOM 2689 N N . ARG A 1 334 ? 10.336 -15.961 -6.617 1 96.94 334 ARG A N 1
ATOM 2690 C CA . ARG A 1 334 ? 10.492 -17.062 -7.566 1 96.94 334 ARG A CA 1
ATOM 2691 C C . ARG A 1 334 ? 11.578 -18.016 -7.109 1 96.94 334 ARG A C 1
ATOM 2693 O O . ARG A 1 334 ? 12.336 -17.719 -6.184 1 96.94 334 ARG A O 1
ATOM 2700 N N . LEU A 1 335 ? 11.641 -19.172 -7.703 1 97.38 335 LEU A N 1
ATOM 2701 C CA . LEU A 1 335 ? 12.672 -20.172 -7.434 1 97.38 335 LEU A CA 1
ATOM 2702 C C . LEU A 1 335 ? 14.039 -19.672 -7.914 1 97.38 335 LEU A C 1
ATOM 2704 O O . LEU A 1 335 ? 14.141 -19.062 -8.977 1 97.38 335 LEU A O 1
ATOM 2708 N N . PRO A 1 336 ? 15.094 -19.953 -7.125 1 95.69 336 PRO A N 1
ATOM 2709 C CA . PRO A 1 336 ? 16.438 -19.688 -7.645 1 95.69 336 PRO A CA 1
ATOM 2710 C C . PRO A 1 336 ? 16.828 -20.609 -8.797 1 95.69 336 PRO A C 1
ATOM 2712 O O . PRO A 1 336 ? 16.141 -21.609 -9.047 1 95.69 336 PRO A O 1
ATOM 2715 N N . PRO A 1 337 ? 17.844 -20.25 -9.492 1 95.19 337 PRO A N 1
ATOM 2716 C CA . PRO A 1 337 ? 18.266 -21.141 -10.586 1 95.19 337 PRO A CA 1
ATOM 2717 C C . PRO A 1 337 ? 18.578 -22.547 -10.109 1 95.19 337 PRO A C 1
ATOM 2719 O O . PRO A 1 337 ? 19.125 -22.734 -9.016 1 95.19 337 PRO A O 1
ATOM 2722 N N . TYR A 1 338 ? 18.188 -23.5 -10.898 1 94.12 338 TYR A N 1
ATOM 2723 C CA . TYR A 1 338 ? 18.531 -24.891 -10.625 1 94.12 338 TYR A CA 1
ATOM 2724 C C . TYR A 1 338 ? 19.906 -25.234 -11.172 1 94.12 338 TYR A C 1
ATOM 2726 O O . TYR A 1 338 ? 20.125 -25.141 -12.383 1 94.12 338 TYR A O 1
ATOM 2734 N N . LEU A 1 339 ? 20.781 -25.484 -10.242 1 88.56 339 LEU A N 1
ATOM 2735 C CA . LEU A 1 339 ? 22.109 -25.922 -10.633 1 88.56 339 LEU A CA 1
ATOM 2736 C C . LEU A 1 339 ? 22.297 -27.422 -10.352 1 88.56 339 LEU A C 1
ATOM 2738 O O . LEU A 1 339 ? 21.984 -27.891 -9.258 1 88.56 339 LEU A O 1
ATOM 2742 N N . GLN A 1 340 ? 22.641 -28.188 -11.266 1 79.19 340 GLN A N 1
ATOM 2743 C CA . GLN A 1 340 ? 22.734 -29.641 -11.164 1 79.19 340 GLN A CA 1
ATOM 2744 C C . GLN A 1 340 ? 23.656 -30.047 -10.016 1 79.19 340 GLN A C 1
ATOM 2746 O O . GLN A 1 340 ? 23.375 -31.016 -9.305 1 79.19 340 GLN A O 1
ATOM 2751 N N . ASP A 1 341 ? 24.75 -29.297 -9.789 1 74.19 341 ASP A N 1
ATOM 2752 C CA . ASP A 1 341 ? 25.703 -29.719 -8.781 1 74.19 341 ASP A CA 1
ATOM 2753 C C . ASP A 1 341 ? 25.344 -29.156 -7.406 1 74.19 341 ASP A C 1
ATOM 2755 O O . ASP A 1 341 ? 26.016 -29.453 -6.414 1 74.19 341 ASP A O 1
ATOM 2759 N N . GLY A 1 342 ? 24.141 -28.453 -7.312 1 67.25 342 GLY A N 1
ATOM 2760 C CA . GLY A 1 342 ? 23.656 -27.906 -6.055 1 67.25 342 GLY A CA 1
ATOM 2761 C C . GLY A 1 342 ? 24.594 -26.875 -5.453 1 67.25 342 GLY A C 1
ATOM 2762 O O . GLY A 1 342 ? 24.453 -26.531 -4.277 1 67.25 342 GLY A O 1
ATOM 2763 N N . ALA A 1 343 ? 25.578 -26.484 -6.273 1 71.25 343 ALA A N 1
ATOM 2764 C CA . ALA A 1 343 ? 26.578 -25.562 -5.738 1 71.25 343 ALA A CA 1
ATOM 2765 C C . ALA A 1 343 ? 26.016 -24.156 -5.602 1 71.25 343 ALA A C 1
ATOM 2767 O O . ALA A 1 343 ? 25.047 -23.797 -6.277 1 71.25 343 ALA A O 1
ATOM 2768 N N . ASP A 1 344 ? 26.516 -23.516 -4.59 1 77.75 344 ASP A N 1
ATOM 2769 C CA . ASP A 1 344 ? 26.172 -22.109 -4.426 1 77.75 344 ASP A CA 1
ATOM 2770 C C . ASP A 1 344 ? 26.641 -21.281 -5.617 1 77.75 344 ASP A C 1
ATOM 2772 O O . ASP A 1 344 ? 27.641 -21.625 -6.258 1 77.75 344 ASP A O 1
ATOM 2776 N N . ILE A 1 345 ? 25.844 -20.422 -5.906 1 84.44 345 ILE A N 1
ATOM 2777 C CA . ILE A 1 345 ? 26.219 -19.516 -6.984 1 84.44 345 ILE A CA 1
ATOM 2778 C C . ILE A 1 345 ? 27.297 -18.547 -6.492 1 84.44 345 ILE A C 1
ATOM 2780 O O . ILE A 1 345 ? 27.047 -17.734 -5.59 1 84.44 345 ILE A O 1
ATOM 2784 N N . VAL A 1 346 ? 28.453 -18.656 -6.98 1 83.75 346 VAL A N 1
ATOM 2785 C CA . VAL A 1 346 ? 29.594 -17.828 -6.605 1 83.75 346 VAL A CA 1
ATOM 2786 C C . VAL A 1 346 ? 30.203 -17.188 -7.852 1 83.75 346 VAL A C 1
ATOM 2788 O O . VAL A 1 346 ? 29.938 -17.625 -8.977 1 83.75 346 VAL A O 1
ATOM 2791 N N . PRO A 1 347 ? 30.922 -16.062 -7.617 1 88.81 347 PRO A N 1
ATOM 2792 C CA . PRO A 1 347 ? 31.625 -15.477 -8.758 1 88.81 347 PRO A CA 1
ATOM 2793 C C . PRO A 1 347 ? 32.562 -16.469 -9.445 1 88.81 347 PRO A C 1
ATOM 2795 O O . PRO A 1 347 ? 33.219 -17.266 -8.781 1 88.81 347 PRO A O 1
ATOM 2798 N N . VAL A 1 348 ? 32.5 -16.453 -10.734 1 85.06 348 VAL A N 1
ATOM 2799 C CA . VAL A 1 348 ? 33.312 -17.422 -11.492 1 85.06 348 VAL A CA 1
ATOM 2800 C C . VAL A 1 348 ? 34.375 -16.688 -12.312 1 85.06 348 VAL A C 1
ATOM 2802 O O . VAL A 1 348 ? 34.094 -15.625 -12.875 1 85.06 348 VAL A O 1
ATOM 2805 N N . GLY A 1 349 ? 35.531 -17.328 -12.312 1 86.12 349 GLY A N 1
ATOM 2806 C CA . GLY A 1 349 ? 36.594 -16.797 -13.148 1 86.12 349 GLY A CA 1
ATOM 2807 C C . GLY A 1 349 ? 37.344 -15.648 -12.492 1 86.12 349 GLY A C 1
ATOM 2808 O O . GLY A 1 349 ? 37.25 -15.469 -11.273 1 86.12 349 GLY A O 1
ATOM 2809 N N . LYS A 1 350 ? 38 -14.914 -13.328 1 93.12 350 LYS A N 1
ATOM 2810 C CA . LYS A 1 350 ? 38.812 -13.805 -12.82 1 93.12 350 LYS A CA 1
ATOM 2811 C C . LYS A 1 350 ? 37.969 -12.539 -12.672 1 93.12 350 LYS A C 1
ATOM 2813 O O . LYS A 1 350 ? 36.875 -12.445 -13.234 1 93.12 350 LYS A O 1
ATOM 2818 N N . ILE A 1 351 ? 38.5 -11.672 -11.891 1 95.56 351 ILE A N 1
ATOM 2819 C CA . ILE A 1 351 ? 37.875 -10.352 -11.75 1 95.56 351 ILE A CA 1
ATOM 2820 C C . ILE A 1 351 ? 37.938 -9.609 -13.078 1 95.56 351 ILE A C 1
ATOM 2822 O O . ILE A 1 351 ? 39 -9.555 -13.727 1 95.56 351 ILE A O 1
ATOM 2826 N N . PRO A 1 352 ? 36.812 -9.086 -13.477 1 96.56 352 PRO A N 1
ATOM 2827 C CA . PRO A 1 352 ? 36.781 -8.445 -14.789 1 96.56 352 PRO A CA 1
ATOM 2828 C C . PRO A 1 352 ? 37.656 -7.195 -14.844 1 96.56 352 PRO A C 1
ATOM 2830 O O . PRO A 1 352 ? 37.75 -6.438 -13.875 1 96.56 352 PRO A O 1
ATOM 2833 N N . ALA A 1 353 ? 38.344 -7.027 -15.938 1 96.75 353 ALA A N 1
ATOM 2834 C CA . ALA A 1 353 ? 39.125 -5.844 -16.266 1 96.75 353 ALA A CA 1
ATOM 2835 C C . ALA A 1 353 ? 38.594 -5.16 -17.531 1 96.75 353 ALA A C 1
ATOM 2837 O O . ALA A 1 353 ? 37.719 -5.688 -18.203 1 96.75 353 ALA A O 1
ATOM 2838 N N . LEU A 1 354 ? 39.125 -3.973 -17.766 1 96.5 354 LEU A N 1
ATOM 2839 C CA . LEU A 1 354 ? 38.594 -3.141 -18.859 1 96.5 354 LEU A CA 1
ATOM 2840 C C . LEU A 1 354 ? 38.75 -3.859 -20.188 1 96.5 354 LEU A C 1
ATOM 2842 O O . LEU A 1 354 ? 37.906 -3.707 -21.078 1 96.5 354 LEU A O 1
ATOM 2846 N N . GLN A 1 355 ? 39.75 -4.703 -20.359 1 94.62 355 GLN A N 1
ATOM 2847 C CA . GLN A 1 355 ? 40.031 -5.328 -21.641 1 94.62 355 GLN A CA 1
ATOM 2848 C C . GLN A 1 355 ? 39.281 -6.641 -21.812 1 94.62 355 GLN A C 1
ATOM 2850 O O . GLN A 1 355 ? 39.281 -7.242 -22.891 1 94.62 355 GLN A O 1
ATOM 2855 N N . ASP A 1 356 ? 38.625 -7.062 -20.797 1 96.19 356 ASP A N 1
ATOM 2856 C CA . ASP A 1 356 ? 38 -8.375 -20.812 1 96.19 356 ASP A CA 1
ATOM 2857 C C . ASP A 1 356 ? 36.625 -8.297 -21.484 1 96.19 356 ASP A C 1
ATOM 2859 O O . ASP A 1 356 ? 36 -7.234 -21.516 1 96.19 356 ASP A O 1
ATOM 2863 N N . SER A 1 357 ? 36.219 -9.43 -22 1 96.19 357 SER A N 1
ATOM 2864 C CA . SER A 1 357 ? 34.844 -9.617 -22.438 1 96.19 357 SER A CA 1
ATOM 2865 C C . SER A 1 357 ? 34 -10.344 -21.391 1 96.19 357 SER A C 1
ATOM 2867 O O . SER A 1 357 ? 34.5 -11.273 -20.75 1 96.19 357 SER A O 1
ATOM 2869 N N . ILE A 1 358 ? 32.781 -9.805 -21.281 1 95.06 358 ILE A N 1
ATOM 2870 C CA . ILE A 1 358 ? 31.969 -10.344 -20.203 1 95.06 358 ILE A CA 1
ATOM 2871 C C . ILE A 1 358 ? 30.609 -10.797 -20.766 1 95.06 358 ILE A C 1
ATOM 2873 O O . ILE A 1 358 ? 30.203 -10.359 -21.844 1 95.06 358 ILE A O 1
ATOM 2877 N N . GLN A 1 359 ? 30.031 -11.75 -20.078 1 94.69 359 GLN A N 1
ATOM 2878 C CA . GLN A 1 359 ? 28.703 -12.258 -20.375 1 94.69 359 GLN A CA 1
ATOM 2879 C C . GLN A 1 359 ? 27.859 -12.375 -19.109 1 94.69 359 GLN A C 1
ATOM 2881 O O . GLN A 1 359 ? 28.359 -12.812 -18.062 1 94.69 359 GLN A O 1
ATOM 2886 N N . MET A 1 360 ? 26.625 -11.93 -19.25 1 93.56 360 MET A N 1
ATOM 2887 C CA . MET A 1 360 ? 25.734 -12.023 -18.094 1 93.56 360 MET A CA 1
ATOM 2888 C C . MET A 1 360 ? 25.266 -13.461 -17.875 1 93.56 360 MET A C 1
ATOM 2890 O O . MET A 1 360 ? 24.953 -14.172 -18.844 1 93.56 360 MET A O 1
ATOM 2894 N N . ARG A 1 361 ? 25.25 -13.852 -16.625 1 93 361 ARG A N 1
ATOM 2895 C CA . ARG A 1 361 ? 24.734 -15.148 -16.219 1 93 361 ARG A CA 1
ATOM 2896 C C . ARG A 1 361 ? 23.328 -15.031 -15.656 1 93 361 ARG A C 1
ATOM 2898 O O . ARG A 1 361 ? 22.969 -14 -15.086 1 93 361 ARG A O 1
ATOM 2905 N N . PHE A 1 362 ? 22.484 -16.094 -15.906 1 92.69 362 PHE A N 1
ATOM 2906 C CA . PHE A 1 362 ? 21.156 -16.203 -15.312 1 92.69 362 PHE A CA 1
ATOM 2907 C C . PHE A 1 362 ? 20.281 -15.016 -15.711 1 92.69 362 PHE A C 1
ATOM 2909 O O . PHE A 1 362 ? 19.672 -14.375 -14.859 1 92.69 362 PHE A O 1
ATOM 2916 N N . LYS A 1 363 ? 20.281 -14.664 -16.953 1 91.5 363 LYS A N 1
ATOM 2917 C CA . LYS A 1 363 ? 19.562 -13.492 -17.469 1 91.5 363 LYS A CA 1
ATOM 2918 C C . LYS A 1 363 ? 18.094 -13.523 -17.062 1 91.5 363 LYS A C 1
ATOM 2920 O O . LYS A 1 363 ? 17.531 -12.492 -16.703 1 91.5 363 LYS A O 1
ATOM 2925 N N . ASP A 1 364 ? 17.516 -14.711 -17.016 1 92.06 364 ASP A N 1
ATOM 2926 C CA . ASP A 1 364 ? 16.094 -14.852 -16.703 1 92.06 364 ASP A CA 1
ATOM 2927 C C . ASP A 1 364 ? 15.812 -14.531 -15.242 1 92.06 364 ASP A C 1
ATOM 2929 O O . ASP A 1 364 ? 14.648 -14.367 -14.852 1 92.06 364 ASP A O 1
ATOM 2933 N N . HIS A 1 365 ? 16.844 -14.414 -14.43 1 94.5 365 HIS A N 1
ATOM 2934 C CA . HIS A 1 365 ? 16.688 -14.242 -12.992 1 94.5 365 HIS A CA 1
ATOM 2935 C C . HIS A 1 365 ? 17.016 -12.812 -12.57 1 94.5 365 HIS A C 1
ATOM 2937 O O . HIS A 1 365 ? 17.109 -12.523 -11.375 1 94.5 365 HIS A O 1
ATOM 2943 N N . VAL A 1 366 ? 17.266 -11.969 -13.578 1 93 366 VAL A N 1
ATOM 2944 C CA . VAL A 1 366 ? 17.656 -10.594 -13.297 1 93 366 VAL A CA 1
ATOM 2945 C C . VAL A 1 366 ? 16.578 -9.633 -13.805 1 93 366 VAL A C 1
ATOM 2947 O O . VAL A 1 366 ? 16.094 -9.766 -14.93 1 93 366 VAL A O 1
ATOM 2950 N N . LEU A 1 367 ? 16.188 -8.742 -12.953 1 91.81 367 LEU A N 1
ATOM 2951 C CA . LEU A 1 367 ? 15.227 -7.711 -13.312 1 91.81 367 LEU A CA 1
ATOM 2952 C C . LEU A 1 367 ? 15.766 -6.324 -12.984 1 91.81 367 LEU A C 1
ATOM 2954 O O . LEU A 1 367 ? 16.328 -6.109 -11.906 1 91.81 367 LEU A O 1
ATOM 2958 N N . ILE A 1 368 ? 15.68 -5.453 -13.898 1 89.56 368 ILE A N 1
ATOM 2959 C CA . ILE A 1 368 ? 16.109 -4.074 -13.711 1 89.56 368 ILE A CA 1
ATOM 2960 C C . ILE A 1 368 ? 14.891 -3.172 -13.531 1 89.56 368 ILE A C 1
ATOM 2962 O O . ILE A 1 368 ? 13.938 -3.248 -14.305 1 89.56 368 ILE A O 1
ATOM 2966 N N . THR A 1 369 ? 14.867 -2.395 -12.492 1 87.81 369 THR A N 1
ATOM 2967 C CA . THR A 1 369 ? 13.773 -1.464 -12.25 1 87.81 369 THR A CA 1
ATOM 2968 C C . THR A 1 369 ? 14.305 -0.089 -11.859 1 87.81 369 THR A C 1
ATOM 2970 O O . THR A 1 369 ? 15.367 0.019 -11.242 1 87.81 369 THR A O 1
ATOM 2973 N N . VAL A 1 370 ? 13.633 0.916 -12.273 1 85.69 370 VAL A N 1
ATOM 2974 C CA . VAL A 1 370 ? 13.945 2.291 -11.898 1 85.69 370 VAL A CA 1
ATOM 2975 C C . VAL A 1 370 ? 12.938 2.781 -10.859 1 85.69 370 VAL A C 1
ATOM 2977 O O . VAL A 1 370 ? 11.727 2.705 -11.07 1 85.69 370 VAL A O 1
ATOM 2980 N N . GLU A 1 371 ? 13.406 3.203 -9.758 1 83.75 371 GLU A N 1
ATOM 2981 C CA . GLU A 1 371 ? 12.539 3.623 -8.664 1 83.75 371 GLU A CA 1
ATOM 2982 C C . GLU A 1 371 ? 12.992 4.961 -8.086 1 83.75 371 GLU A C 1
ATOM 2984 O O . GLU A 1 371 ? 14.148 5.344 -8.227 1 83.75 371 GLU A O 1
ATOM 2989 N N . SER A 1 372 ? 11.945 5.605 -7.504 1 78 372 SER A N 1
ATOM 2990 C CA . SER A 1 372 ? 12.266 6.824 -6.773 1 78 372 SER A CA 1
ATOM 2991 C C . SER A 1 372 ? 12.812 6.512 -5.383 1 78 372 SER A C 1
ATOM 2993 O O . SER A 1 372 ? 12.328 5.59 -4.719 1 78 372 SER A O 1
ATOM 2995 N N . SER A 1 373 ? 13.828 7.07 -5.02 1 74 373 SER A N 1
ATOM 2996 C CA . SER A 1 373 ? 14.43 6.871 -3.707 1 74 373 SER A CA 1
ATOM 2997 C C . SER A 1 373 ? 14.734 8.203 -3.027 1 74 373 SER A C 1
ATOM 2999 O O . SER A 1 373 ? 15.109 9.172 -3.689 1 74 373 SER A O 1
ATOM 3001 N N . GLN A 1 374 ? 14.156 8.25 -1.735 1 63.59 374 GLN A N 1
ATOM 3002 C CA . GLN A 1 374 ? 14.492 9.414 -0.925 1 63.59 374 GLN A CA 1
ATOM 3003 C C . GLN A 1 374 ? 15.297 9.008 0.31 1 63.59 374 GLN A C 1
ATOM 3005 O O . GLN A 1 374 ? 14.805 8.258 1.153 1 63.59 374 GLN A O 1
ATOM 3010 N N . GLU A 1 375 ? 16.609 9.227 0.317 1 57.97 375 GLU A N 1
ATOM 3011 C CA . GLU A 1 375 ? 17.453 8.875 1.445 1 57.97 375 GLU A CA 1
ATOM 3012 C C . GLU A 1 375 ? 17.078 9.664 2.693 1 57.97 375 GLU A C 1
ATOM 3014 O O . GLU A 1 375 ? 17.016 9.109 3.793 1 57.97 375 GLU A O 1
ATOM 3019 N N . ARG A 1 376 ? 16.906 10.984 2.553 1 56.19 376 ARG A N 1
ATOM 3020 C CA . ARG A 1 376 ? 16.531 11.836 3.68 1 56.19 376 ARG A CA 1
ATOM 3021 C C . ARG A 1 376 ? 15.32 12.703 3.336 1 56.19 376 ARG A C 1
ATOM 3023 O O . ARG A 1 376 ? 15.133 13.078 2.178 1 56.19 376 ARG A O 1
ATOM 3030 N N . THR A 1 377 ? 14.461 12.812 4.375 1 55.09 377 THR A N 1
ATOM 3031 C CA . THR A 1 377 ? 13.242 13.586 4.18 1 55.09 377 THR A CA 1
ATOM 3032 C C . THR A 1 377 ? 13.555 14.969 3.611 1 55.09 377 THR A C 1
ATOM 3034 O O . THR A 1 377 ? 12.727 15.562 2.924 1 55.09 377 THR A O 1
ATOM 3037 N N . ASP A 1 378 ? 14.758 15.438 3.9 1 57.16 378 ASP A N 1
ATOM 3038 C CA . ASP A 1 378 ? 15.07 16.812 3.5 1 57.16 378 ASP A CA 1
ATOM 3039 C C . ASP A 1 378 ? 15.766 16.828 2.139 1 57.16 378 ASP A C 1
ATOM 3041 O O . ASP A 1 378 ? 16.188 17.891 1.676 1 57.16 378 ASP A O 1
ATOM 3045 N N . GLU A 1 379 ? 15.859 15.625 1.479 1 62.03 379 GLU A N 1
ATOM 3046 C CA . GLU A 1 379 ? 16.516 15.555 0.174 1 62.03 379 GLU A CA 1
ATOM 3047 C C . GLU A 1 379 ? 15.5 15.266 -0.931 1 62.03 379 GLU A C 1
ATOM 3049 O O . GLU A 1 379 ? 14.469 14.641 -0.686 1 62.03 379 GLU A O 1
ATOM 3054 N N . PRO A 1 380 ? 15.852 15.914 -2.047 1 65.44 380 PRO A N 1
ATOM 3055 C CA . PRO A 1 380 ? 14.953 15.641 -3.17 1 65.44 380 PRO A CA 1
ATOM 3056 C C . PRO A 1 380 ? 14.922 14.156 -3.547 1 65.44 380 PRO A C 1
ATOM 3058 O O . PRO A 1 380 ? 15.891 13.438 -3.309 1 65.44 380 PRO A O 1
ATOM 3061 N N . THR A 1 381 ? 13.805 13.742 -4.004 1 71.88 381 THR A N 1
ATOM 3062 C CA . THR A 1 381 ? 13.641 12.383 -4.508 1 71.88 381 THR A CA 1
ATOM 3063 C C . THR A 1 381 ? 14.422 12.195 -5.805 1 71.88 381 THR A C 1
ATOM 3065 O O . THR A 1 381 ? 14.398 13.055 -6.684 1 71.88 381 THR A O 1
ATOM 3068 N N . GLU A 1 382 ? 15.352 11.188 -5.758 1 79.19 382 GLU A N 1
ATOM 3069 C CA . GLU A 1 382 ? 16.094 10.859 -6.965 1 79.19 382 GLU A CA 1
ATOM 3070 C C . GLU A 1 382 ? 15.703 9.492 -7.508 1 79.19 382 GLU A C 1
ATOM 3072 O O . GLU A 1 382 ? 15.258 8.625 -6.758 1 79.19 382 GLU A O 1
ATOM 3077 N N . LEU A 1 383 ? 15.828 9.414 -8.891 1 83.81 383 LEU A N 1
ATOM 3078 C CA . LEU A 1 383 ? 15.594 8.117 -9.516 1 83.81 383 LEU A CA 1
ATOM 3079 C C . LEU A 1 383 ? 16.828 7.23 -9.414 1 83.81 383 LEU A C 1
ATOM 3081 O O . LEU A 1 383 ? 17.953 7.699 -9.594 1 83.81 383 LEU A O 1
ATOM 3085 N N . VAL A 1 384 ? 16.641 6.09 -9.016 1 89.12 384 VAL A N 1
ATOM 3086 C CA . VAL A 1 384 ? 17.703 5.113 -8.852 1 89.12 384 VAL A CA 1
ATOM 3087 C C . VAL A 1 384 ? 17.344 3.82 -9.586 1 89.12 384 VAL A C 1
ATOM 3089 O O . VAL A 1 384 ? 16.172 3.471 -9.695 1 89.12 384 VAL A O 1
ATOM 3092 N N . VAL A 1 385 ? 18.438 3.164 -10.133 1 91.38 385 VAL A N 1
ATOM 3093 C CA . VAL A 1 385 ? 18.234 1.896 -10.828 1 91.38 385 VAL A CA 1
ATOM 3094 C C . VAL A 1 385 ? 18.531 0.735 -9.891 1 91.38 385 VAL A C 1
ATOM 3096 O O . VAL A 1 385 ? 19.594 0.707 -9.25 1 91.38 385 VAL A O 1
ATOM 3099 N N . PHE A 1 386 ? 17.625 -0.164 -9.828 1 91.31 386 PHE A N 1
ATOM 3100 C CA . PHE A 1 386 ? 17.812 -1.382 -9.055 1 91.31 386 PHE A CA 1
ATOM 3101 C C . PHE A 1 386 ? 17.953 -2.592 -9.969 1 91.31 386 PHE A C 1
ATOM 3103 O O . PHE A 1 386 ? 17.172 -2.768 -10.898 1 91.31 386 PHE A O 1
ATOM 3110 N N . VAL A 1 387 ? 19.016 -3.33 -9.727 1 93.69 387 VAL A N 1
ATOM 3111 C CA . VAL A 1 387 ? 19.172 -4.641 -10.352 1 93.69 387 VAL A CA 1
ATOM 3112 C C . VAL A 1 387 ? 18.828 -5.738 -9.344 1 93.69 387 VAL A C 1
ATOM 3114 O O . VAL A 1 387 ? 19.625 -6.039 -8.453 1 93.69 387 VAL A O 1
ATOM 3117 N N . LEU A 1 388 ? 17.688 -6.297 -9.578 1 93.38 388 LEU A N 1
ATOM 3118 C CA . LEU A 1 388 ? 17.203 -7.336 -8.68 1 93.38 388 LEU A CA 1
ATOM 3119 C C . LEU A 1 388 ? 17.422 -8.719 -9.281 1 93.38 388 LEU A C 1
ATOM 3121 O O . LEU A 1 388 ? 17.375 -8.891 -10.5 1 93.38 388 LEU A O 1
ATOM 3125 N N . HIS A 1 389 ? 17.734 -9.672 -8.414 1 94.38 389 HIS A N 1
ATOM 3126 C CA . HIS A 1 389 ? 17.875 -11.031 -8.938 1 94.38 389 HIS A CA 1
ATOM 3127 C C . HIS A 1 389 ? 17.438 -12.07 -7.918 1 94.38 389 HIS A C 1
ATOM 3129 O O . HIS A 1 389 ? 17.297 -11.758 -6.734 1 94.38 389 HIS A O 1
ATOM 3135 N N . SER A 1 390 ? 17.203 -13.266 -8.32 1 95.06 390 SER A N 1
ATOM 3136 C CA . SER A 1 390 ? 16.641 -14.312 -7.473 1 95.06 390 SER A CA 1
ATOM 3137 C C . SER A 1 390 ? 17.672 -15.383 -7.156 1 95.06 390 SER A C 1
ATOM 3139 O O . SER A 1 390 ? 17.312 -16.516 -6.801 1 95.06 390 SER A O 1
ATOM 3141 N N . LEU A 1 391 ? 18.938 -15.102 -7.289 1 93.81 391 LEU A N 1
ATOM 3142 C CA . LEU A 1 391 ? 19.984 -16.109 -7.148 1 93.81 391 LEU A CA 1
ATOM 3143 C C . LEU A 1 391 ? 20.062 -16.609 -5.711 1 93.81 391 LEU A C 1
ATOM 3145 O O . LEU A 1 391 ? 20.5 -17.75 -5.469 1 93.81 391 LEU A O 1
ATOM 3149 N N . ARG A 1 392 ? 19.656 -15.82 -4.781 1 91.19 392 ARG A N 1
ATOM 3150 C CA . ARG A 1 392 ? 19.812 -16.172 -3.377 1 91.19 392 ARG A CA 1
ATOM 3151 C C . ARG A 1 392 ? 18.469 -16.531 -2.748 1 91.19 392 ARG A C 1
ATOM 3153 O O . ARG A 1 392 ? 18.344 -16.578 -1.522 1 91.19 392 ARG A O 1
ATOM 3160 N N . ASN A 1 393 ? 17.453 -16.625 -3.553 1 93.12 393 ASN A N 1
ATOM 3161 C CA . ASN A 1 393 ? 16.156 -17.062 -3.047 1 93.12 393 ASN A CA 1
ATOM 3162 C C . ASN A 1 393 ? 16.219 -18.469 -2.451 1 93.12 393 ASN A C 1
ATOM 3164 O O . ASN A 1 393 ? 17.219 -19.172 -2.631 1 93.12 393 ASN A O 1
ATOM 3168 N N . SER A 1 394 ? 15.172 -18.781 -1.739 1 92.5 394 SER A N 1
ATOM 3169 C CA . SER A 1 394 ? 15.117 -20.094 -1.1 1 92.5 394 SER A CA 1
ATOM 3170 C C . SER A 1 394 ? 13.984 -20.938 -1.661 1 92.5 394 SER A C 1
ATOM 3172 O O . SER A 1 394 ? 12.836 -20.484 -1.717 1 92.5 394 SER A O 1
ATOM 3174 N N . ARG A 1 395 ? 14.344 -22.141 -2.025 1 93.12 395 ARG A N 1
ATOM 3175 C CA . ARG A 1 395 ? 13.312 -23.078 -2.461 1 93.12 395 ARG A CA 1
ATOM 3176 C C . ARG A 1 395 ? 12.445 -23.531 -1.289 1 93.12 395 ARG A C 1
ATOM 3178 O O . ARG A 1 395 ? 11.289 -23.906 -1.476 1 93.12 395 ARG A O 1
ATOM 3185 N N . GLU A 1 396 ? 12.945 -23.422 -0.059 1 93.44 396 GLU A N 1
ATOM 3186 C CA . GLU A 1 396 ? 12.289 -23.938 1.134 1 93.44 396 GLU A CA 1
ATOM 3187 C C . GLU A 1 396 ? 11.031 -23.141 1.477 1 93.44 396 GLU A C 1
ATOM 3189 O O . GLU A 1 396 ? 10.102 -23.672 2.088 1 93.44 396 GLU A O 1
ATOM 3194 N N . THR A 1 397 ? 11.023 -21.891 1.062 1 93.5 397 THR A N 1
ATOM 3195 C CA . THR A 1 397 ? 9.898 -21.031 1.415 1 93.5 397 THR A CA 1
ATOM 3196 C C . THR A 1 397 ? 9.102 -20.641 0.17 1 93.5 397 THR A C 1
ATOM 3198 O O . THR A 1 397 ? 8.203 -19.812 0.24 1 93.5 397 THR A O 1
ATOM 3201 N N . HIS A 1 398 ? 9.445 -21.234 -0.934 1 96.19 398 HIS A N 1
ATOM 3202 C CA . HIS A 1 398 ? 8.828 -20.875 -2.205 1 96.19 398 HIS A CA 1
ATOM 3203 C C . HIS A 1 398 ? 7.324 -21.109 -2.172 1 96.19 398 HIS A C 1
ATOM 3205 O O . HIS A 1 398 ? 6.867 -22.219 -1.908 1 96.19 398 HIS A O 1
ATOM 3211 N N . MET A 1 399 ? 6.477 -20.016 -2.395 1 94.88 399 MET A N 1
ATOM 3212 C CA . MET A 1 399 ? 5.027 -20.047 -2.562 1 94.88 399 MET A CA 1
ATOM 3213 C C . MET A 1 399 ? 4.332 -20.391 -1.251 1 94.88 399 MET A C 1
ATOM 3215 O O . MET A 1 399 ? 3.209 -20.906 -1.255 1 94.88 399 MET A O 1
ATOM 3219 N N . MET A 1 400 ? 4.961 -20.328 -0.008 1 91.06 400 MET A N 1
ATOM 3220 C CA . MET A 1 400 ? 4.352 -20.672 1.271 1 91.06 400 MET A CA 1
ATOM 3221 C C . MET A 1 400 ? 3.613 -19.484 1.861 1 91.06 400 MET A C 1
ATOM 3223 O O . MET A 1 400 ? 2.863 -19.625 2.828 1 91.06 400 MET A O 1
ATOM 3227 N N . GLY A 1 401 ? 3.475 -18.391 1.262 1 74.62 401 GLY A N 1
ATOM 3228 C CA . GLY A 1 401 ? 2.805 -17.203 1.792 1 74.62 401 GLY A CA 1
ATOM 3229 C C . GLY A 1 401 ? 3.537 -16.578 2.965 1 74.62 401 GLY A C 1
ATOM 3230 O O . GLY A 1 401 ? 4.617 -17.047 3.344 1 74.62 401 GLY A O 1
ATOM 3231 N N . GLU A 1 402 ? 3.146 -15.32 3.561 1 57.12 402 GLU A N 1
ATOM 3232 C CA . GLU A 1 402 ? 3.795 -14.617 4.66 1 57.12 402 GLU A CA 1
ATOM 3233 C C . GLU A 1 402 ? 3.74 -15.43 5.949 1 57.12 402 GLU A C 1
ATOM 3235 O O . GLU A 1 402 ? 2.662 -15.82 6.395 1 57.12 402 GLU A O 1
ATOM 3240 N N . CYS A 1 403 ? 4.566 -16.422 6.191 1 44.06 403 CYS A N 1
ATOM 3241 C CA . CYS A 1 403 ? 4.641 -17.094 7.488 1 44.06 403 CYS A CA 1
ATOM 3242 C C . CYS A 1 403 ? 4.465 -16.094 8.625 1 44.06 403 CYS A C 1
ATOM 3244 O O . CYS A 1 403 ? 4.68 -14.891 8.438 1 44.06 403 CYS A O 1
ATOM 3246 N N . ASP A 1 404 ? 4.086 -16.516 9.922 1 39.72 404 ASP A N 1
ATOM 3247 C CA . ASP A 1 404 ? 3.936 -15.805 11.188 1 39.72 404 ASP A CA 1
ATOM 3248 C C . ASP A 1 404 ? 5.02 -14.742 11.352 1 39.72 404 ASP A C 1
ATOM 3250 O O . ASP A 1 404 ? 6.113 -14.875 10.805 1 39.72 404 ASP A O 1
ATOM 3254 N N . GLU A 1 405 ? 4.711 -13.609 12.016 1 37.84 405 GLU A N 1
ATOM 3255 C CA . GLU A 1 405 ? 5.336 -12.336 12.359 1 37.84 405 GLU A CA 1
ATOM 3256 C C . GLU A 1 405 ? 6.809 -12.523 12.719 1 37.84 405 GLU A C 1
ATOM 3258 O O . GLU A 1 405 ? 7.613 -11.602 12.555 1 37.84 405 GLU A O 1
ATOM 3263 N N . GLU A 1 406 ? 7.059 -13.523 13.617 1 37.75 406 GLU A N 1
ATOM 3264 C CA . GLU A 1 406 ? 8.312 -13.477 14.359 1 37.75 406 GLU A CA 1
ATOM 3265 C C . GLU A 1 406 ? 9.516 -13.594 13.43 1 37.75 406 GLU A C 1
ATOM 3267 O O . GLU A 1 406 ? 10.539 -12.938 13.641 1 37.75 406 GLU A O 1
ATOM 3272 N N . GLN A 1 407 ? 9.57 -14.648 12.672 1 36.59 407 GLN A N 1
ATOM 3273 C CA . GLN A 1 407 ? 10.844 -14.836 11.992 1 36.59 407 GLN A CA 1
ATOM 3274 C C . GLN A 1 407 ? 10.977 -13.898 10.797 1 36.59 407 GLN A C 1
ATOM 3276 O O . GLN A 1 407 ? 12.031 -13.836 10.156 1 36.59 407 GLN A O 1
ATOM 3281 N N . ALA A 1 408 ? 9.922 -13.344 10.32 1 39.81 408 ALA A N 1
ATOM 3282 C CA . ALA A 1 408 ? 9.906 -12.477 9.141 1 39.81 408 ALA A CA 1
ATOM 3283 C C . ALA A 1 408 ? 10.711 -11.203 9.383 1 39.81 408 ALA A C 1
ATOM 3285 O O . ALA A 1 408 ? 10.969 -10.438 8.453 1 39.81 408 ALA A O 1
ATOM 3286 N N . GLU A 1 409 ? 10.664 -10.688 10.57 1 39.03 409 GLU A N 1
ATOM 3287 C CA . GLU A 1 409 ? 11.438 -9.469 10.766 1 39.03 409 GLU A CA 1
ATOM 3288 C C . GLU A 1 409 ? 12.836 -9.594 10.164 1 39.03 409 GLU A C 1
ATOM 3290 O O . GLU A 1 409 ? 13.406 -8.609 9.703 1 39.03 409 GLU A O 1
ATOM 3295 N N . GLU A 1 410 ? 13.445 -10.766 10.461 1 38.22 410 GLU A N 1
ATOM 3296 C CA . GLU A 1 410 ? 14.844 -10.797 10.047 1 38.22 410 GLU A CA 1
ATOM 3297 C C . GLU A 1 410 ? 14.977 -10.891 8.531 1 38.22 410 GLU A C 1
ATOM 3299 O O . GLU A 1 410 ? 15.969 -10.422 7.961 1 38.22 410 GLU A O 1
ATOM 3304 N N . GLU A 1 411 ? 14.102 -11.773 7.883 1 39.66 411 GLU A N 1
ATOM 3305 C CA . GLU A 1 411 ? 14.336 -12.016 6.465 1 39.66 411 GLU A CA 1
ATOM 3306 C C . GLU A 1 411 ? 13.641 -10.969 5.602 1 39.66 411 GLU A C 1
ATOM 3308 O O . GLU A 1 411 ? 12.852 -11.312 4.715 1 39.66 411 GLU A O 1
ATOM 3313 N N . VAL A 1 412 ? 12.773 -10.031 6.164 1 40.62 412 VAL A N 1
ATOM 3314 C CA . VAL A 1 412 ? 12.406 -9.031 5.168 1 40.62 412 VAL A CA 1
ATOM 3315 C C . VAL A 1 412 ? 13.453 -9 4.059 1 40.62 412 VAL A C 1
ATOM 3317 O O . VAL A 1 412 ? 14.641 -8.781 4.316 1 40.62 412 VAL A O 1
ATOM 3320 N N . SER A 1 413 ? 13.102 -9.57 2.928 1 43.41 413 SER A N 1
ATOM 3321 C CA . SER A 1 413 ? 13.703 -9.617 1.599 1 43.41 413 SER A CA 1
ATOM 3322 C C . SER A 1 413 ? 14.352 -8.281 1.242 1 43.41 413 SER A C 1
ATOM 3324 O O . SER A 1 413 ? 13.656 -7.281 1.04 1 43.41 413 SER A O 1
ATOM 3326 N N . GLN A 1 414 ? 15.117 -7.664 1.983 1 46.72 414 GLN A N 1
ATOM 3327 C CA . GLN A 1 414 ? 16.016 -6.816 1.21 1 46.72 414 GLN A CA 1
ATOM 3328 C C . GLN A 1 414 ? 16.156 -7.324 -0.221 1 46.72 414 GLN A C 1
ATOM 3330 O O . GLN A 1 414 ? 16.672 -8.43 -0.444 1 46.72 414 GLN A O 1
ATOM 3335 N N . SER A 1 415 ? 15.117 -7.207 -0.935 1 53.22 415 SER A N 1
ATOM 3336 C CA . SER A 1 415 ? 15.43 -7.551 -2.318 1 53.22 415 SER A CA 1
ATOM 3337 C C . SER A 1 415 ? 16.938 -7.484 -2.574 1 53.22 415 SER A C 1
ATOM 3339 O O . SER A 1 415 ? 17.578 -6.488 -2.242 1 53.22 415 SER A O 1
ATOM 3341 N N . GLN A 1 416 ? 17.453 -8.641 -2.678 1 73.75 416 GLN A N 1
ATOM 3342 C CA . GLN A 1 416 ? 18.844 -8.805 -3.094 1 73.75 416 GLN A CA 1
ATOM 3343 C C . GLN A 1 416 ? 19.094 -8.133 -4.438 1 73.75 416 GLN A C 1
ATOM 3345 O O . GLN A 1 416 ? 18.281 -8.258 -5.363 1 73.75 416 GLN A O 1
ATOM 3350 N N . GLY A 1 417 ? 19.734 -7.18 -4.312 1 84.88 417 GLY A N 1
ATOM 3351 C CA . GLY A 1 417 ? 20.109 -6.582 -5.586 1 84.88 417 GLY A CA 1
ATOM 3352 C C . GLY A 1 417 ? 21.156 -5.5 -5.457 1 84.88 417 GLY A C 1
ATOM 3353 O O . GLY A 1 417 ? 21.859 -5.422 -4.445 1 84.88 417 GLY A O 1
ATOM 3354 N N . LEU A 1 418 ? 21.469 -4.965 -6.613 1 92.81 418 LEU A N 1
ATOM 3355 C CA . LEU A 1 418 ? 22.438 -3.883 -6.766 1 92.81 418 LEU A CA 1
ATOM 3356 C C . LEU A 1 418 ? 21.734 -2.559 -7.043 1 92.81 418 LEU A C 1
ATOM 3358 O O . LEU A 1 418 ? 20.625 -2.543 -7.578 1 92.81 418 LEU A O 1
ATOM 3362 N N . ARG A 1 419 ? 22.359 -1.587 -6.559 1 92.81 419 ARG A N 1
ATOM 3363 C CA . ARG A 1 419 ? 21.859 -0.233 -6.758 1 92.81 419 ARG A CA 1
ATOM 3364 C C . ARG A 1 419 ? 22.828 0.599 -7.59 1 92.81 419 ARG A C 1
ATOM 3366 O O . ARG A 1 419 ? 24.031 0.595 -7.328 1 92.81 419 ARG A O 1
ATOM 3373 N N . PHE A 1 420 ? 22.281 1.295 -8.617 1 94 420 PHE A N 1
ATOM 3374 C CA . PHE A 1 420 ? 23.109 2.133 -9.484 1 94 420 PHE A CA 1
ATOM 3375 C C . PHE A 1 420 ? 22.422 3.475 -9.742 1 94 420 PHE A C 1
ATOM 3377 O O . PHE A 1 420 ? 21.203 3.588 -9.633 1 94 420 PHE A O 1
ATOM 3384 N N . PRO A 1 421 ? 23.234 4.512 -10.031 1 92.12 421 PRO A N 1
ATOM 3385 C CA . PRO A 1 421 ? 22.609 5.754 -10.508 1 92.12 421 PRO A CA 1
ATOM 3386 C C . PRO A 1 421 ? 21.906 5.59 -11.852 1 92.12 421 PRO A C 1
ATOM 3388 O O . PRO A 1 421 ? 22.172 4.625 -12.578 1 92.12 421 PRO A O 1
ATOM 3391 N N . LEU A 1 422 ? 21.031 6.457 -12.156 1 91.31 422 LEU A N 1
ATOM 3392 C CA . LEU A 1 422 ? 20.234 6.41 -13.375 1 91.31 422 LEU A CA 1
ATOM 3393 C C . LEU A 1 422 ? 21.109 6.414 -14.609 1 91.31 422 LEU A C 1
ATOM 3395 O O . LEU A 1 422 ? 20.766 5.828 -15.641 1 91.31 422 LEU A O 1
ATOM 3399 N N . SER A 1 423 ? 22.281 6.984 -14.484 1 92.56 423 SER A N 1
ATOM 3400 C CA . SER A 1 423 ? 23.203 7.082 -15.609 1 92.56 423 SER A CA 1
ATOM 3401 C C . SER A 1 423 ? 23.672 5.707 -16.062 1 92.56 423 SER A C 1
ATOM 3403 O O . SER A 1 423 ? 24.172 5.551 -17.188 1 92.56 423 SER A O 1
ATOM 3405 N N . ASN A 1 424 ? 23.484 4.699 -15.266 1 94.94 424 ASN A N 1
ATOM 3406 C CA . ASN A 1 424 ? 23.953 3.354 -15.586 1 94.94 424 ASN A CA 1
ATOM 3407 C C . ASN A 1 424 ? 22.891 2.568 -16.359 1 94.94 424 ASN A C 1
ATOM 3409 O O . ASN A 1 424 ? 23.156 1.45 -16.812 1 94.94 424 ASN A O 1
ATOM 3413 N N . LEU A 1 425 ? 21.781 3.094 -16.578 1 92.19 425 LEU A N 1
ATOM 3414 C CA . LEU A 1 425 ? 20.641 2.357 -17.141 1 92.19 425 LEU A CA 1
ATOM 3415 C C . LEU A 1 425 ? 20.953 1.836 -18.531 1 92.19 425 LEU A C 1
ATOM 3417 O O . LEU A 1 425 ? 20.688 0.672 -18.844 1 92.19 425 LEU A O 1
ATOM 3421 N N . SER A 1 426 ? 21.531 2.648 -19.312 1 92.69 426 SER A N 1
ATOM 3422 C CA . SER A 1 426 ? 21.844 2.248 -20.688 1 92.69 426 SER A CA 1
ATOM 3423 C C . SER A 1 426 ? 22.844 1.098 -20.719 1 92.69 426 SER A C 1
ATOM 3425 O O . SER A 1 426 ? 22.688 0.159 -21.5 1 92.69 426 SER A O 1
ATOM 3427 N N . ALA A 1 427 ? 23.812 1.217 -19.875 1 95.25 427 ALA A N 1
ATOM 3428 C CA . ALA A 1 427 ? 24.828 0.161 -19.797 1 95.25 427 ALA A CA 1
ATOM 3429 C C . ALA A 1 427 ? 24.203 -1.147 -19.312 1 95.25 427 ALA A C 1
ATOM 3431 O O . ALA A 1 427 ? 24.562 -2.225 -19.797 1 95.25 427 ALA A O 1
ATOM 3432 N N . LEU A 1 428 ? 23.328 -1.062 -18.406 1 93.44 428 LEU A N 1
ATOM 3433 C CA . LEU A 1 428 ? 22.672 -2.236 -17.844 1 93.44 428 LEU A CA 1
ATOM 3434 C C . LEU A 1 428 ? 21.797 -2.922 -18.891 1 93.44 428 LEU A C 1
ATOM 3436 O O . LEU A 1 428 ? 21.797 -4.152 -19 1 93.44 428 LEU A O 1
ATOM 3440 N N . ARG A 1 429 ? 21.125 -2.125 -19.641 1 89.19 429 ARG A N 1
ATOM 3441 C CA . ARG A 1 429 ? 20.281 -2.676 -20.703 1 89.19 429 ARG A CA 1
ATOM 3442 C C . ARG A 1 429 ? 21.141 -3.34 -21.766 1 89.19 429 ARG A C 1
ATOM 3444 O O . ARG A 1 429 ? 20.766 -4.371 -22.328 1 89.19 429 ARG A O 1
ATOM 3451 N N . GLN A 1 430 ? 22.266 -2.742 -22.016 1 92.25 430 GLN A N 1
ATOM 3452 C CA . GLN A 1 430 ? 23.219 -3.33 -22.938 1 92.25 430 GLN A CA 1
ATOM 3453 C C . GLN A 1 430 ? 23.672 -4.707 -22.469 1 92.25 430 GLN A C 1
ATOM 3455 O O . GLN A 1 430 ? 23.719 -5.656 -23.25 1 92.25 430 GLN A O 1
ATOM 3460 N N . LEU A 1 431 ? 23.953 -4.766 -21.25 1 91.44 431 LEU A N 1
ATOM 3461 C CA . LEU A 1 431 ? 24.438 -6.012 -20.656 1 91.44 431 LEU A CA 1
ATOM 3462 C C . LEU A 1 431 ? 23.375 -7.094 -20.719 1 91.44 431 LEU A C 1
ATOM 3464 O O . LEU A 1 431 ? 23.672 -8.258 -20.984 1 91.44 431 LEU A O 1
ATOM 3468 N N . GLN A 1 432 ? 22.156 -6.742 -20.516 1 88.5 432 GLN A N 1
ATOM 3469 C CA . GLN A 1 432 ? 21.031 -7.684 -20.516 1 88.5 432 GLN A CA 1
ATOM 3470 C C . GLN A 1 432 ? 20.766 -8.211 -21.922 1 88.5 432 GLN A C 1
ATOM 3472 O O . GLN A 1 432 ? 20.359 -9.367 -22.078 1 88.5 432 GLN A O 1
ATOM 3477 N N . SER A 1 433 ? 21 -7.387 -22.906 1 87.38 433 SER A N 1
ATOM 3478 C CA . SER A 1 433 ? 20.625 -7.738 -24.266 1 87.38 433 SER A CA 1
ATOM 3479 C C . SER A 1 433 ? 21.766 -8.422 -25 1 87.38 433 SER A C 1
ATOM 3481 O O . SER A 1 433 ? 21.547 -9.258 -25.875 1 87.38 433 SER A O 1
ATOM 3483 N N . ALA A 1 434 ? 22.984 -8.133 -24.578 1 89.12 434 ALA A N 1
ATOM 3484 C CA . ALA A 1 434 ? 24.156 -8.633 -25.297 1 89.12 434 ALA A CA 1
ATOM 3485 C C . ALA A 1 434 ? 24.516 -10.047 -24.844 1 89.12 434 ALA A C 1
ATOM 3487 O O . ALA A 1 434 ? 24.328 -10.398 -23.688 1 89.12 434 ALA A O 1
ATOM 3488 N N . GLU A 1 435 ? 24.953 -10.844 -25.766 1 90.19 435 GLU A N 1
ATOM 3489 C CA . GLU A 1 435 ? 25.484 -12.148 -25.422 1 90.19 435 GLU A CA 1
ATOM 3490 C C . GLU A 1 435 ? 26.875 -12.023 -24.797 1 90.19 435 GLU A C 1
ATOM 3492 O O . GLU A 1 435 ? 27.141 -12.586 -23.719 1 90.19 435 GLU A O 1
ATOM 3497 N N . ARG A 1 436 ? 27.703 -11.359 -25.5 1 93.81 436 ARG A N 1
ATOM 3498 C CA . ARG A 1 436 ? 29.062 -11.039 -25.047 1 93.81 436 ARG A CA 1
ATOM 3499 C C . ARG A 1 436 ? 29.391 -9.57 -25.312 1 93.81 436 ARG A C 1
ATOM 3501 O O . ARG A 1 436 ? 29.016 -9.016 -26.344 1 93.81 436 ARG A O 1
ATOM 3508 N N . LEU A 1 437 ? 30.047 -8.977 -24.312 1 94.62 437 LEU A N 1
ATOM 3509 C CA . LEU A 1 437 ? 30.297 -7.539 -24.391 1 94.62 437 LEU A CA 1
ATOM 3510 C C . LEU A 1 437 ? 31.641 -7.184 -23.766 1 94.62 437 LEU A C 1
ATOM 3512 O O . LEU A 1 437 ? 31.922 -7.582 -22.625 1 94.62 437 LEU A O 1
ATOM 3516 N N . PRO A 1 438 ? 32.469 -6.539 -24.578 1 96.31 438 PRO A N 1
ATOM 3517 C CA . PRO A 1 438 ? 33.656 -6.02 -23.922 1 96.31 438 PRO A CA 1
ATOM 3518 C C . PRO A 1 438 ? 33.344 -4.965 -22.859 1 96.31 438 PRO A C 1
ATOM 3520 O O . PRO A 1 438 ? 32.5 -4.094 -23.094 1 96.31 438 PRO A O 1
ATOM 3523 N N . VAL A 1 439 ? 33.969 -5.035 -21.703 1 97.06 439 VAL A N 1
ATOM 3524 C CA . VAL A 1 439 ? 33.75 -4.094 -20.609 1 97.06 439 VAL A CA 1
ATOM 3525 C C . VAL A 1 439 ? 34 -2.666 -21.109 1 97.06 439 VAL A C 1
ATOM 3527 O O . VAL A 1 439 ? 33.25 -1.747 -20.734 1 97.06 439 VAL A O 1
ATOM 3530 N N . ALA A 1 440 ? 34.906 -2.514 -21.969 1 96.5 440 ALA A N 1
ATOM 3531 C CA . ALA A 1 440 ? 35.281 -1.204 -22.5 1 96.5 440 ALA A CA 1
ATOM 3532 C C . ALA A 1 440 ? 34.156 -0.587 -23.297 1 96.5 440 ALA A C 1
ATOM 3534 O O . ALA A 1 440 ? 34.094 0.632 -23.484 1 96.5 440 ALA A O 1
ATOM 3535 N N . GLU A 1 441 ? 33.25 -1.365 -23.766 1 96.12 441 GLU A N 1
ATOM 3536 C CA . GLU A 1 441 ? 32.188 -0.892 -24.641 1 96.12 441 GLU A CA 1
ATOM 3537 C C . GLU A 1 441 ? 30.922 -0.587 -23.859 1 96.12 441 GLU A C 1
ATOM 3539 O O . GLU A 1 441 ? 29.922 -0.151 -24.422 1 96.12 441 GLU A O 1
ATOM 3544 N N . LEU A 1 442 ? 30.938 -0.81 -22.594 1 96.38 442 LEU A N 1
ATOM 3545 C CA . LEU A 1 442 ? 29.766 -0.452 -21.781 1 96.38 442 LEU A CA 1
ATOM 3546 C C . LEU A 1 442 ? 29.453 1.032 -21.922 1 96.38 442 LEU A C 1
ATOM 3548 O O . LEU A 1 442 ? 30.359 1.869 -21.922 1 96.38 442 LEU A O 1
ATOM 3552 N N . GLN A 1 443 ? 28.219 1.368 -22.031 1 95.38 443 GLN A N 1
ATOM 3553 C CA . GLN A 1 443 ? 27.781 2.736 -22.281 1 95.38 443 GLN A CA 1
ATOM 3554 C C . GLN A 1 443 ? 27.844 3.574 -21.016 1 95.38 443 GLN A C 1
ATOM 3556 O O . GLN A 1 443 ? 26.812 4.027 -20.5 1 95.38 443 GLN A O 1
ATOM 3561 N N . LEU A 1 444 ? 28.969 3.752 -20.578 1 95.94 444 LEU A N 1
ATOM 3562 C CA . LEU A 1 444 ? 29.281 4.637 -19.469 1 95.94 444 LEU A CA 1
ATOM 3563 C C . LEU A 1 444 ? 30.422 5.57 -19.812 1 95.94 444 LEU A C 1
ATOM 3565 O O . LEU A 1 444 ? 31.234 5.258 -20.688 1 95.94 444 LEU A O 1
ATOM 3569 N N . GLU A 1 445 ? 30.5 6.684 -19.203 1 93.94 445 GLU A N 1
ATOM 3570 C CA . GLU A 1 445 ? 31.484 7.703 -19.562 1 93.94 445 GLU A CA 1
ATOM 3571 C C . GLU A 1 445 ? 32.875 7.336 -19.062 1 93.94 445 GLU A C 1
ATOM 3573 O O . GLU A 1 445 ? 33.812 7.254 -19.859 1 93.94 445 GLU A O 1
ATOM 3578 N N . ALA A 1 446 ? 33 7.09 -17.781 1 95.44 446 ALA A N 1
ATOM 3579 C CA . ALA A 1 446 ? 34.312 6.84 -17.172 1 95.44 446 ALA A CA 1
ATOM 3580 C C . ALA A 1 446 ? 34.656 5.352 -17.188 1 95.44 446 ALA A C 1
ATOM 3582 O O . ALA A 1 446 ? 33.812 4.512 -16.859 1 95.44 446 ALA A O 1
ATOM 3583 N N . ASP A 1 447 ? 35.906 4.973 -17.578 1 96.19 447 ASP A N 1
ATOM 3584 C CA . ASP A 1 447 ? 36.375 3.59 -17.609 1 96.19 447 ASP A CA 1
ATOM 3585 C C . ASP A 1 447 ? 36.25 2.943 -16.234 1 96.19 447 ASP A C 1
ATOM 3587 O O . ASP A 1 447 ? 35.938 1.76 -16.125 1 96.19 447 ASP A O 1
ATOM 3591 N N . GLN A 1 448 ? 36.5 3.709 -15.289 1 95.81 448 GLN A N 1
ATOM 3592 C CA . GLN A 1 448 ? 36.406 3.186 -13.93 1 95.81 448 GLN A CA 1
ATOM 3593 C C . GLN A 1 448 ? 35 2.729 -13.602 1 95.81 448 GLN A C 1
ATOM 3595 O O . GLN A 1 448 ? 34.812 1.717 -12.922 1 95.81 448 GLN A O 1
ATOM 3600 N N . ASP A 1 449 ? 34.031 3.479 -14.086 1 96.5 449 ASP A N 1
ATOM 3601 C CA . ASP A 1 449 ? 32.625 3.121 -13.852 1 96.5 449 ASP A CA 1
ATOM 3602 C C . ASP A 1 449 ? 32.25 1.823 -14.57 1 96.5 449 ASP A C 1
ATOM 3604 O O . ASP A 1 449 ? 31.484 1.02 -14.055 1 96.5 449 ASP A O 1
ATOM 3608 N N . LYS A 1 450 ? 32.812 1.664 -15.711 1 97.25 450 LYS A N 1
ATOM 3609 C CA . LYS A 1 450 ? 32.594 0.436 -16.469 1 97.25 450 LYS A CA 1
ATOM 3610 C C . LYS A 1 450 ? 33.094 -0.783 -15.703 1 97.25 450 LYS A C 1
ATOM 3612 O O . LYS A 1 450 ? 32.375 -1.761 -15.531 1 97.25 450 LYS A O 1
ATOM 3617 N N . VAL A 1 451 ? 34.281 -0.645 -15.234 1 97.12 451 VAL A N 1
ATOM 3618 C CA . VAL A 1 451 ? 34.906 -1.746 -14.508 1 97.12 451 VAL A CA 1
ATOM 3619 C C . VAL A 1 451 ? 34.156 -1.996 -13.203 1 97.12 451 VAL A C 1
ATOM 3621 O O . VAL A 1 451 ? 33.906 -3.146 -12.828 1 97.12 451 VAL A O 1
ATOM 3624 N N . ASN A 1 452 ? 33.781 -0.964 -12.562 1 96.5 452 ASN A N 1
ATOM 3625 C CA . ASN A 1 452 ? 33.062 -1.089 -11.297 1 96.5 452 ASN A CA 1
ATOM 3626 C C . ASN A 1 452 ? 31.734 -1.812 -11.484 1 96.5 452 ASN A C 1
ATOM 3628 O O . ASN A 1 452 ? 31.359 -2.641 -10.656 1 96.5 452 ASN A O 1
ATOM 3632 N N . LEU A 1 453 ? 31.047 -1.415 -12.523 1 96.88 453 LEU A N 1
ATOM 3633 C CA . LEU A 1 453 ? 29.781 -2.08 -12.836 1 96.88 453 LEU A CA 1
ATOM 3634 C C . LEU A 1 453 ? 30 -3.57 -13.062 1 96.88 453 LEU A C 1
ATOM 3636 O O . LEU A 1 453 ? 29.281 -4.398 -12.5 1 96.88 453 LEU A O 1
ATOM 3640 N N . ALA A 1 454 ? 31 -3.879 -13.797 1 96.62 454 ALA A N 1
ATOM 3641 C CA . ALA A 1 454 ? 31.312 -5.277 -14.102 1 96.62 454 ALA A CA 1
ATOM 3642 C C . ALA A 1 454 ? 31.672 -6.047 -12.836 1 96.62 454 ALA A C 1
ATOM 3644 O O . ALA A 1 454 ? 31.203 -7.176 -12.641 1 96.62 454 ALA A O 1
ATOM 3645 N N . ILE A 1 455 ? 32.469 -5.426 -12 1 96.56 455 ILE A N 1
ATOM 3646 C CA . ILE A 1 455 ? 32.875 -6.07 -10.758 1 96.56 455 ILE A CA 1
ATOM 3647 C C . ILE A 1 455 ? 31.688 -6.305 -9.852 1 96.56 455 ILE A C 1
ATOM 3649 O O . ILE A 1 455 ? 31.562 -7.359 -9.219 1 96.56 455 ILE A O 1
ATOM 3653 N N . ALA A 1 456 ? 30.812 -5.332 -9.812 1 95.62 456 ALA A N 1
ATOM 3654 C CA . ALA A 1 456 ? 29.609 -5.465 -8.984 1 95.62 456 ALA A CA 1
ATOM 3655 C C . ALA A 1 456 ? 28.781 -6.668 -9.414 1 95.62 456 ALA A C 1
ATOM 3657 O O . ALA A 1 456 ? 28.359 -7.465 -8.578 1 95.62 456 ALA A O 1
ATOM 3658 N N . PHE A 1 457 ? 28.578 -6.832 -10.703 1 95.5 457 PHE A N 1
ATOM 3659 C CA . PHE A 1 457 ? 27.828 -7.957 -11.227 1 95.5 457 PHE A CA 1
ATOM 3660 C C . PHE A 1 457 ? 28.547 -9.273 -10.969 1 95.5 457 PHE A C 1
ATOM 3662 O O . PHE A 1 457 ? 27.922 -10.273 -10.617 1 95.5 457 PHE A O 1
ATOM 3669 N N . TRP A 1 458 ? 29.859 -9.195 -11.148 1 95.75 458 TRP A N 1
ATOM 3670 C CA . TRP A 1 458 ? 30.688 -10.383 -10.953 1 95.75 458 TRP A CA 1
ATOM 3671 C C . TRP A 1 458 ? 30.641 -10.852 -9.5 1 95.75 458 TRP A C 1
ATOM 3673 O O . TRP A 1 458 ? 30.516 -12.047 -9.234 1 95.75 458 TRP A O 1
ATOM 3683 N N . THR A 1 459 ? 30.656 -9.922 -8.586 1 94.19 459 THR A N 1
ATOM 3684 C CA . THR A 1 459 ? 30.656 -10.242 -7.16 1 94.19 459 THR A CA 1
ATOM 3685 C C . THR A 1 459 ? 29.359 -10.945 -6.773 1 94.19 459 THR A C 1
ATOM 3687 O O . THR A 1 459 ? 29.344 -11.797 -5.887 1 94.19 459 THR A O 1
ATOM 3690 N N . GLU A 1 460 ? 28.281 -10.633 -7.504 1 92.81 460 GLU A N 1
ATOM 3691 C CA . GLU A 1 460 ? 26.969 -11.234 -7.23 1 92.81 460 GLU A CA 1
ATOM 3692 C C . GLU A 1 460 ? 26.812 -12.57 -7.949 1 92.81 460 GLU A C 1
ATOM 3694 O O . GLU A 1 460 ? 25.812 -13.266 -7.777 1 92.81 460 GLU A O 1
ATOM 3699 N N . GLY A 1 461 ? 27.781 -12.93 -8.766 1 93.06 461 GLY A N 1
ATOM 3700 C CA . GLY A 1 461 ? 27.703 -14.156 -9.539 1 93.06 461 GLY A CA 1
ATOM 3701 C C . GLY A 1 461 ? 26.891 -14.008 -10.812 1 93.06 461 GLY A C 1
ATOM 3702 O O . GLY A 1 461 ? 26.484 -15.008 -11.414 1 93.06 461 GLY A O 1
ATOM 3703 N N . LEU A 1 462 ? 26.625 -12.773 -11.273 1 94.56 462 LEU A N 1
ATOM 3704 C CA . LEU A 1 462 ? 25.734 -12.492 -12.391 1 94.56 462 LEU A CA 1
ATOM 3705 C C . LEU A 1 462 ? 26.531 -12.336 -13.688 1 94.56 462 LEU A C 1
ATOM 3707 O O . LEU A 1 462 ? 25.953 -12.094 -14.75 1 94.56 462 LEU A O 1
ATOM 3711 N N . LEU A 1 463 ? 27.828 -12.461 -13.578 1 94.12 463 LEU A N 1
ATOM 3712 C CA . LEU A 1 463 ? 28.688 -12.18 -14.719 1 94.12 463 LEU A CA 1
ATOM 3713 C C . LEU A 1 463 ? 29.844 -13.164 -14.789 1 94.12 463 LEU A C 1
ATOM 3715 O O . LEU A 1 463 ? 30.328 -13.633 -13.75 1 94.12 463 LEU A O 1
ATOM 3719 N N . GLU A 1 464 ? 30.25 -13.523 -16 1 93.56 464 GLU A N 1
ATOM 3720 C CA . GLU A 1 464 ? 31.438 -14.336 -16.219 1 93.56 464 GLU A CA 1
ATOM 3721 C C . GLU A 1 464 ? 32.344 -13.703 -17.266 1 93.56 464 GLU A C 1
ATOM 3723 O O . GLU A 1 464 ? 31.875 -13.117 -18.234 1 93.56 464 GLU A O 1
ATOM 3728 N N . VAL A 1 465 ? 33.594 -13.789 -16.969 1 93.25 465 VAL A N 1
ATOM 3729 C CA . VAL A 1 465 ? 34.594 -13.289 -17.938 1 93.25 465 VAL A CA 1
ATOM 3730 C C . VAL A 1 465 ? 34.844 -14.352 -19 1 93.25 465 VAL A C 1
ATOM 3732 O O . VAL A 1 465 ? 35.031 -15.523 -18.688 1 93.25 465 VAL A O 1
ATOM 3735 N N . CYS A 1 466 ? 34.719 -13.898 -20.25 1 86.12 466 CYS A N 1
ATOM 3736 C CA . CYS A 1 466 ? 34.906 -14.812 -21.359 1 86.12 466 CYS A CA 1
ATOM 3737 C C . CYS A 1 466 ? 36.312 -14.688 -21.938 1 86.12 466 CYS A C 1
ATOM 3739 O O . CYS A 1 466 ? 36.906 -13.625 -21.859 1 86.12 466 CYS A O 1
ATOM 3741 N N . MET B 1 1 ? 15.188 -9.516 54.219 1 24.08 1 MET B N 1
ATOM 3742 C CA . MET B 1 1 ? 15.719 -8.5 53.312 1 24.08 1 MET B CA 1
ATOM 3743 C C . MET B 1 1 ? 14.602 -7.617 52.781 1 24.08 1 MET B C 1
ATOM 3745 O O . MET B 1 1 ? 13.57 -8.125 52.312 1 24.08 1 MET B O 1
ATOM 3749 N N . PRO B 1 2 ? 14.523 -6.273 53.125 1 22.38 2 PRO B N 1
ATOM 3750 C CA . PRO B 1 2 ? 13.328 -5.422 53.062 1 22.38 2 PRO B CA 1
ATOM 3751 C C . PRO B 1 2 ? 12.867 -5.156 51.625 1 22.38 2 PRO B C 1
ATOM 3753 O O . PRO B 1 2 ? 13.68 -5.172 50.719 1 22.38 2 PRO B O 1
ATOM 3756 N N . ARG B 1 3 ? 11.57 -5.59 51.344 1 23.44 3 ARG B N 1
ATOM 3757 C CA . ARG B 1 3 ? 10.719 -5.594 50.156 1 23.44 3 ARG B CA 1
ATOM 3758 C C . ARG B 1 3 ? 10.68 -4.215 49.5 1 23.44 3 ARG B C 1
ATOM 3760 O O . ARG B 1 3 ? 10.43 -3.213 50.156 1 23.44 3 ARG B O 1
ATOM 3767 N N . LYS B 1 4 ? 11.531 -4.07 48.406 1 27.03 4 LYS B N 1
ATOM 3768 C CA . LYS B 1 4 ? 11.805 -2.855 47.625 1 27.03 4 LYS B CA 1
ATOM 3769 C C . LYS B 1 4 ? 10.516 -2.117 47.281 1 27.03 4 LYS B C 1
ATOM 3771 O O . LYS B 1 4 ? 9.609 -2.693 46.688 1 27.03 4 LYS B O 1
ATOM 3776 N N . GLY B 1 5 ? 10.094 -1.104 48.062 1 22.3 5 GLY B N 1
ATOM 3777 C CA . GLY B 1 5 ? 8.867 -0.313 48.062 1 22.3 5 GLY B CA 1
ATOM 3778 C C . GLY B 1 5 ? 8.594 0.372 46.75 1 22.3 5 GLY B C 1
ATOM 3779 O O . GLY B 1 5 ? 9.492 0.966 46.156 1 22.3 5 GLY B O 1
ATOM 3780 N N . LYS B 1 6 ? 7.715 -0.284 45.875 1 28.8 6 LYS B N 1
ATOM 3781 C CA . LYS B 1 6 ? 7.098 0.142 44.594 1 28.8 6 LYS B CA 1
ATOM 3782 C C . LYS B 1 6 ? 6.695 1.613 44.656 1 28.8 6 LYS B C 1
ATOM 3784 O O . LYS B 1 6 ? 5.773 1.982 45.406 1 28.8 6 LYS B O 1
ATOM 3789 N N . GLY B 1 7 ? 7.734 2.561 44.531 1 23.92 7 GLY B N 1
ATOM 3790 C CA . GLY B 1 7 ? 7.477 3.99 44.594 1 23.92 7 GLY B CA 1
ATOM 3791 C C . GLY B 1 7 ? 6.398 4.453 43.656 1 23.92 7 GLY B C 1
ATOM 3792 O O . GLY B 1 7 ? 6.367 4.02 42.5 1 23.92 7 GLY B O 1
ATOM 3793 N N . SER B 1 8 ? 5.215 4.789 44.156 1 26.55 8 SER B N 1
ATOM 3794 C CA . SER B 1 8 ? 3.963 5.301 43.594 1 26.55 8 SER B CA 1
ATOM 3795 C C . SER B 1 8 ? 4.207 6.5 42.688 1 26.55 8 SER B C 1
ATOM 3797 O O . SER B 1 8 ? 4.871 7.461 43.094 1 26.55 8 SER B O 1
ATOM 3799 N N . VAL B 1 9 ? 4.488 6.215 41.375 1 30.94 9 VAL B N 1
ATOM 3800 C CA . VAL B 1 9 ? 4.523 7.301 40.406 1 30.94 9 VAL B CA 1
ATOM 3801 C C . VAL B 1 9 ? 3.301 8.195 40.594 1 30.94 9 VAL B C 1
ATOM 3803 O O . VAL B 1 9 ? 2.162 7.742 40.438 1 30.94 9 VAL B O 1
ATOM 3806 N N . GLU B 1 10 ? 3.354 9.172 41.5 1 25.8 10 GLU B N 1
ATOM 3807 C CA . GLU B 1 10 ? 2.348 10.203 41.75 1 25.8 10 GLU B CA 1
ATOM 3808 C C . GLU B 1 10 ? 1.922 10.891 40.469 1 25.8 10 GLU B C 1
ATOM 3810 O O . GLU B 1 10 ? 2.766 11.297 39.656 1 25.8 10 GLU B O 1
ATOM 3815 N N . ASP B 1 11 ? 0.799 10.523 39.938 1 30.55 11 ASP B N 1
ATOM 3816 C CA . ASP B 1 11 ? 0.025 11.172 38.906 1 30.55 11 ASP B CA 1
ATOM 3817 C C . ASP B 1 11 ? -0.006 12.688 39.094 1 30.55 11 ASP B C 1
ATOM 3819 O O . ASP B 1 11 ? -0.515 13.18 40.094 1 30.55 11 ASP B O 1
ATOM 3823 N N . VAL B 1 12 ? 1.017 13.383 38.688 1 31.62 12 VAL B N 1
ATOM 3824 C CA . VAL B 1 12 ? 1.004 14.844 38.719 1 31.62 12 VAL B CA 1
ATOM 3825 C C . VAL B 1 12 ? -0.271 15.375 38.094 1 31.62 12 VAL B C 1
ATOM 3827 O O . VAL B 1 12 ? -0.479 15.203 36.875 1 31.62 12 VAL B O 1
ATOM 3830 N N . LYS B 1 13 ? -1.287 15.477 38.781 1 30.31 13 LYS B N 1
ATOM 3831 C CA . LYS B 1 13 ? -2.494 16.234 38.469 1 30.31 13 LYS B CA 1
ATOM 3832 C C . LYS B 1 13 ? -2.146 17.609 37.906 1 30.31 13 LYS B C 1
ATOM 3834 O O . LYS B 1 13 ? -1.491 18.406 38.594 1 30.31 13 LYS B O 1
ATOM 3839 N N . ALA B 1 14 ? -2.184 17.781 36.75 1 34.56 14 ALA B N 1
ATOM 3840 C CA . ALA B 1 14 ? -2.094 19.109 36.125 1 34.56 14 ALA B CA 1
ATOM 3841 C C . ALA B 1 14 ? -3.014 20.094 36.844 1 34.56 14 ALA B C 1
ATOM 3843 O O . ALA B 1 14 ? -4.234 19.906 36.875 1 34.56 14 ALA B O 1
ATOM 3844 N N . LYS B 1 15 ? -2.525 20.766 37.906 1 28.38 15 LYS B N 1
ATOM 3845 C CA . LYS B 1 15 ? -3.232 21.859 38.562 1 28.38 15 LYS B CA 1
ATOM 3846 C C . LYS B 1 15 ? -3.877 22.781 37.531 1 28.38 15 LYS B C 1
ATOM 3848 O O . LYS B 1 15 ? -3.199 23.297 36.656 1 28.38 15 LYS B O 1
ATOM 3853 N N . ARG B 1 16 ? -5.078 22.672 37.406 1 31.62 16 ARG B N 1
ATOM 3854 C CA . ARG B 1 16 ? -5.898 23.656 36.688 1 31.62 16 ARG B CA 1
ATOM 3855 C C . ARG B 1 16 ? -5.664 25.062 37.25 1 31.62 16 ARG B C 1
ATOM 3857 O O . ARG B 1 16 ? -5.918 25.328 38.406 1 31.62 16 ARG B O 1
ATOM 3864 N N . ARG B 1 17 ? -4.605 25.766 36.719 1 31.77 17 ARG B N 1
ATOM 3865 C CA . ARG B 1 17 ? -4.449 27.156 37.094 1 31.77 17 ARG B CA 1
ATOM 3866 C C . ARG B 1 17 ? -5.785 27.891 37.062 1 31.77 17 ARG B C 1
ATOM 3868 O O . ARG B 1 17 ? -6.578 27.703 36.156 1 31.77 17 ARG B O 1
ATOM 3875 N N . LYS B 1 18 ? -6.305 28.234 38.125 1 34 18 LYS B N 1
ATOM 3876 C CA . LYS B 1 18 ? -7.355 29.234 38.312 1 34 18 LYS B CA 1
ATOM 3877 C C . LYS B 1 18 ? -7.215 30.375 37.312 1 34 18 LYS B C 1
ATOM 3879 O O . LYS B 1 18 ? -6.145 30.969 37.156 1 34 18 LYS B O 1
ATOM 3884 N N . MET B 1 19 ? -7.949 30.344 36.219 1 34.94 19 MET B N 1
ATOM 3885 C CA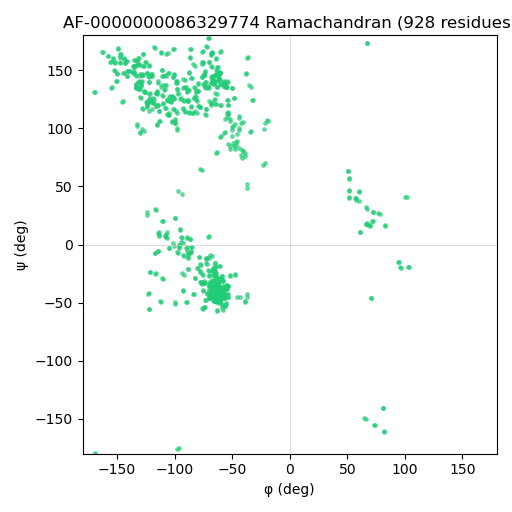 . MET B 1 19 ? -8.094 31.516 35.375 1 34.94 19 MET B CA 1
ATOM 3886 C C . MET B 1 19 ? -8.273 32.781 36.219 1 34.94 19 MET B C 1
ATOM 3888 O O . MET B 1 19 ? -9.266 32.906 36.938 1 34.94 19 MET B O 1
ATOM 3892 N N . ASP B 1 20 ? -7.305 33.312 36.844 1 34.75 20 ASP B N 1
ATOM 3893 C CA . ASP B 1 20 ? -7.406 34.656 37.406 1 34.75 20 ASP B CA 1
ATOM 3894 C C . ASP B 1 20 ? -8.297 35.562 36.531 1 34.75 20 ASP B C 1
ATOM 3896 O O . ASP B 1 20 ? -8.414 35.344 35.344 1 34.75 20 ASP B O 1
ATOM 3900 N N . ALA B 1 21 ? -9.266 36.406 37.031 1 39 21 ALA B N 1
ATOM 3901 C CA . ALA B 1 21 ? -10.281 37.344 36.594 1 39 21 ALA B CA 1
ATOM 3902 C C . ALA B 1 21 ? -9.797 38.156 35.375 1 39 21 ALA B C 1
ATOM 3904 O O . ALA B 1 21 ? -10.594 38.75 34.656 1 39 21 ALA B O 1
ATOM 3905 N N . GLY B 1 22 ? -8.547 38.625 35.375 1 40.66 22 GLY B N 1
ATOM 3906 C CA . GLY B 1 22 ? -8.148 39.531 34.312 1 40.66 22 GLY B CA 1
ATOM 3907 C C . GLY B 1 22 ? -8.023 38.844 32.969 1 40.66 22 GLY B C 1
ATOM 3908 O O . GLY B 1 22 ? -7.184 39.219 32.125 1 40.66 22 GLY B O 1
ATOM 3909 N N . VAL B 1 23 ? -8.359 37.625 32.781 1 48.22 23 VAL B N 1
ATOM 3910 C CA . VAL B 1 23 ? -8.109 36.906 31.531 1 48.22 23 VAL B CA 1
ATOM 3911 C C . VAL B 1 23 ? -8.82 37.594 30.375 1 48.22 23 VAL B C 1
ATOM 3913 O O . VAL B 1 23 ? -10.031 37.812 30.438 1 48.22 23 VAL B O 1
ATOM 3916 N N . SER B 1 24 ? -8.219 38.5 29.641 1 55.88 24 SER B N 1
ATOM 3917 C CA . SER B 1 24 ? -8.727 39.062 28.391 1 55.88 24 SER B CA 1
ATOM 3918 C C . SER B 1 24 ? -9.539 38.062 27.625 1 55.88 24 SER B C 1
ATOM 3920 O O . SER B 1 24 ? -9.195 36.875 27.578 1 55.88 24 SER B O 1
ATOM 3922 N N . PRO B 1 25 ? -10.844 38.438 27.281 1 69.5 25 PRO B N 1
ATOM 3923 C CA . PRO B 1 25 ? -11.758 37.562 26.547 1 69.5 25 PRO B CA 1
ATOM 3924 C C . PRO B 1 25 ? -11.109 36.938 25.312 1 69.5 25 PRO B C 1
ATOM 3926 O O . PRO B 1 25 ? -10.266 37.562 24.672 1 69.5 25 PRO B O 1
ATOM 3929 N N . CYS B 1 26 ? -11.117 35.625 25.141 1 81.06 26 CYS B N 1
ATOM 3930 C CA . CYS B 1 26 ? -10.641 34.875 23.984 1 81.06 26 CYS B CA 1
ATOM 3931 C C . CYS B 1 26 ? -11.281 35.375 22.703 1 81.06 26 CYS B C 1
ATOM 3933 O O . CYS B 1 26 ? -12.5 35.375 22.562 1 81.06 26 CYS B O 1
ATOM 3935 N N . PRO B 1 27 ? -10.422 35.969 21.875 1 90.69 27 PRO B N 1
ATOM 3936 C CA . PRO B 1 27 ? -10.953 36.531 20.625 1 90.69 27 PRO B CA 1
ATOM 3937 C C . PRO B 1 27 ? -11.453 35.438 19.656 1 90.69 27 PRO B C 1
ATOM 3939 O O . PRO B 1 27 ? -12.102 35.75 18.672 1 90.69 27 PRO B O 1
ATOM 3942 N N . PHE B 1 28 ? -11.188 34.219 19.922 1 94 28 PHE B N 1
ATOM 3943 C CA . PHE B 1 28 ? -11.594 33.125 19.016 1 94 28 PHE B CA 1
ATOM 3944 C C . PHE B 1 28 ? -12.961 32.594 19.406 1 94 28 PHE B C 1
ATOM 3946 O O . PHE B 1 28 ? -13.328 32.594 20.578 1 94 28 PHE B O 1
ATOM 3953 N N . ASN B 1 29 ? -13.711 32.281 18.422 1 96.12 29 ASN B N 1
ATOM 3954 C CA . ASN B 1 29 ? -15.039 31.688 18.609 1 96.12 29 ASN B CA 1
ATOM 3955 C C . ASN B 1 29 ? -15 30.172 18.422 1 96.12 29 ASN B C 1
ATOM 3957 O O . ASN B 1 29 ? -14.945 29.688 17.297 1 96.12 29 ASN B O 1
ATOM 3961 N N . PHE B 1 30 ? -15.117 29.438 19.453 1 94.75 30 PHE B N 1
ATOM 3962 C CA . PHE B 1 30 ? -14.938 27.984 19.438 1 94.75 30 PHE B CA 1
ATOM 3963 C C . PHE B 1 30 ? -16.281 27.281 19.297 1 94.75 30 PHE B C 1
ATOM 3965 O O . PHE B 1 30 ? -16.359 26.062 19.469 1 94.75 30 PHE B O 1
ATOM 3972 N N . ASP B 1 31 ? -17.344 27.984 18.953 1 94.75 31 ASP B N 1
ATOM 3973 C CA . ASP B 1 31 ? -18.672 27.406 18.891 1 94.75 31 ASP B CA 1
ATOM 3974 C C . ASP B 1 31 ? -18.75 26.328 17.812 1 94.75 31 ASP B C 1
ATOM 3976 O O . ASP B 1 31 ? -19.344 25.266 18.047 1 94.75 31 ASP B O 1
ATOM 3980 N N . THR B 1 32 ? -18.234 26.609 16.641 1 95.44 32 THR B N 1
ATOM 3981 C CA . THR B 1 32 ? -18.141 25.656 15.539 1 95.44 32 THR B CA 1
ATOM 3982 C C . THR B 1 32 ? -16.766 25.734 14.883 1 95.44 32 THR B C 1
ATOM 3984 O O . THR B 1 32 ? -16.047 26.719 15.031 1 95.44 32 THR B O 1
ATOM 3987 N N . PRO B 1 33 ? -16.438 24.672 14.219 1 96.25 33 PRO B N 1
ATOM 3988 C CA . PRO B 1 33 ? -15.18 24.75 13.484 1 96.25 33 PRO B CA 1
ATOM 3989 C C . PRO B 1 33 ? -15.109 25.922 12.523 1 96.25 33 PRO B C 1
ATOM 3991 O O . PRO B 1 33 ? -14.078 26.594 12.43 1 96.25 33 PRO B O 1
ATOM 3994 N N . SER B 1 34 ? -16.188 26.266 11.898 1 97.06 34 SER B N 1
ATOM 3995 C CA . SER B 1 34 ? -16.234 27.375 10.945 1 97.06 34 SER B CA 1
ATOM 3996 C C . SER B 1 34 ? -16.062 28.719 11.648 1 97.06 34 SER B C 1
ATOM 3998 O O . SER B 1 34 ? -15.352 29.594 11.164 1 97.06 34 SER B O 1
ATOM 4000 N N . SER B 1 35 ? -16.703 28.906 12.789 1 97.75 35 SER B N 1
ATOM 4001 C CA . SER B 1 35 ? -16.594 30.156 13.516 1 97.75 35 SER B CA 1
ATOM 4002 C C . SER B 1 35 ? -15.18 30.344 14.07 1 97.75 35 SER B C 1
ATOM 4004 O O . SER B 1 35 ? -14.688 31.484 14.156 1 97.75 35 SER B O 1
ATOM 4006 N N . LEU B 1 36 ? -14.617 29.266 14.461 1 97.94 36 LEU B N 1
ATOM 4007 C CA . LEU B 1 36 ? -13.234 29.359 14.914 1 97.94 36 LEU B CA 1
ATOM 4008 C C . LEU B 1 36 ? -12.328 29.844 13.781 1 97.94 36 LEU B C 1
ATOM 4010 O O . LEU B 1 36 ? -11.555 30.797 13.961 1 97.94 36 LEU B O 1
ATOM 4014 N N . PHE B 1 37 ? -12.453 29.234 12.602 1 98.56 37 PHE B N 1
ATOM 4015 C CA . PHE B 1 37 ? -11.617 29.641 11.477 1 98.56 37 PHE B CA 1
ATOM 4016 C C . PHE B 1 37 ? -11.922 31.078 11.07 1 98.56 37 PHE B C 1
ATOM 4018 O O . PHE B 1 37 ? -11.008 31.859 10.805 1 98.56 37 PHE B O 1
ATOM 4025 N N . GLY B 1 38 ? -13.172 31.391 11.047 1 98.31 38 GLY B N 1
ATOM 4026 C CA . GLY B 1 38 ? -13.555 32.75 10.742 1 98.31 38 GLY B CA 1
ATOM 4027 C C . GLY B 1 38 ? -12.938 33.781 11.688 1 98.31 38 GLY B C 1
ATOM 4028 O O . GLY B 1 38 ? -12.484 34.844 11.25 1 98.31 38 GLY B O 1
ATOM 4029 N N . SER B 1 39 ? -12.961 33.469 12.992 1 97.31 39 SER B N 1
ATOM 4030 C CA . SER B 1 39 ? -12.367 34.375 13.977 1 97.31 39 SER B CA 1
ATOM 4031 C C . SER B 1 39 ? -10.852 34.438 13.82 1 97.31 39 SER B C 1
ATOM 4033 O O . SER B 1 39 ? -10.242 35.469 14.086 1 97.31 39 SER B O 1
ATOM 4035 N N . LEU B 1 40 ? -10.25 33.344 13.375 1 97.69 40 LEU B N 1
ATOM 4036 C CA . LEU B 1 40 ? -8.805 33.281 13.188 1 97.69 40 LEU B CA 1
ATOM 4037 C C . LEU B 1 40 ? -8.359 34.219 12.062 1 97.69 40 LEU B C 1
ATOM 4039 O O . LEU B 1 40 ? -7.324 34.875 12.172 1 97.69 40 LEU B O 1
ATOM 4043 N N . ILE B 1 41 ? -9.195 34.312 11.016 1 98.06 41 ILE B N 1
ATOM 4044 C CA . ILE B 1 41 ? -8.75 35.094 9.859 1 98.06 41 ILE B CA 1
ATOM 4045 C C . ILE B 1 41 ? -9.5 36.406 9.797 1 98.06 41 ILE B C 1
ATOM 4047 O O . ILE B 1 41 ? -9.492 37.094 8.766 1 98.06 41 ILE B O 1
ATOM 4051 N N . ALA B 1 42 ? -10.188 36.656 10.875 1 96.06 42 ALA B N 1
ATOM 4052 C CA . ALA B 1 42 ? -10.852 37.969 10.914 1 96.06 42 ALA B CA 1
ATOM 4053 C C . ALA B 1 42 ? -9.852 39.094 10.672 1 96.06 42 ALA B C 1
ATOM 4055 O O . ALA B 1 42 ? -8.711 39.031 11.133 1 96.06 42 ALA B O 1
ATOM 4056 N N . PRO B 1 43 ? -10.18 40.125 9.945 1 95.69 43 PRO B N 1
ATOM 4057 C CA . PRO B 1 43 ? -11.547 40.5 9.555 1 95.69 43 PRO B CA 1
ATOM 4058 C C . PRO B 1 43 ? -11.945 39.906 8.195 1 95.69 43 PRO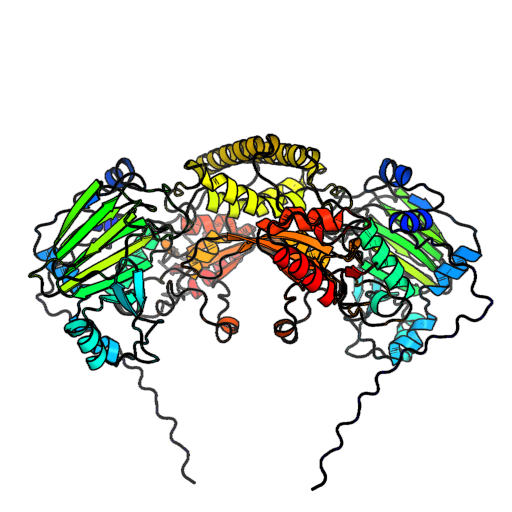 B C 1
ATOM 4060 O O . PRO B 1 43 ? -13.039 40.188 7.699 1 95.69 43 PRO B O 1
ATOM 4063 N N . VAL B 1 44 ? -11.148 39.156 7.547 1 97.38 44 VAL B N 1
ATOM 4064 C CA . VAL B 1 44 ? -11.5 38.562 6.27 1 97.38 44 VAL B CA 1
ATOM 4065 C C . VAL B 1 44 ? -12.523 37.438 6.496 1 97.38 44 VAL B C 1
ATOM 4067 O O . VAL B 1 44 ? -12.398 36.656 7.434 1 97.38 44 VAL B O 1
ATOM 4070 N N . GLY B 1 45 ? -13.523 37.438 5.695 1 97.69 45 GLY B N 1
ATOM 4071 C CA . GLY B 1 45 ? -14.523 36.375 5.809 1 97.69 45 GLY B CA 1
ATOM 4072 C C . GLY B 1 45 ? -14.055 35.062 5.25 1 97.69 45 GLY B C 1
ATOM 4073 O O . GLY B 1 45 ? -13.18 35 4.379 1 97.69 45 GLY B O 1
ATOM 4074 N N . VAL B 1 46 ? -14.648 33.969 5.695 1 98.19 46 VAL B N 1
ATOM 4075 C CA . VAL B 1 46 ? -14.266 32.625 5.297 1 98.19 46 VAL B CA 1
ATOM 4076 C C . VAL B 1 46 ? -14.445 32.469 3.787 1 98.19 46 VAL B C 1
ATOM 4078 O O . VAL B 1 46 ? -13.539 32 3.096 1 98.19 46 VAL B O 1
ATOM 4081 N N . GLU B 1 47 ? -15.539 32.844 3.264 1 97.94 47 GLU B N 1
ATOM 4082 C CA . GLU B 1 47 ? -15.82 32.688 1.838 1 97.94 47 GLU B CA 1
ATOM 4083 C C . GLU B 1 47 ? -14.844 33.5 1.001 1 97.94 47 GLU B C 1
ATOM 4085 O O . GLU B 1 47 ? -14.336 33.031 -0.019 1 97.94 47 GLU B O 1
ATOM 4090 N N . GLU B 1 48 ? -14.625 34.688 1.426 1 98.25 48 GLU B N 1
ATOM 4091 C CA . GLU B 1 48 ? -13.672 35.562 0.736 1 98.25 48 GLU B CA 1
ATOM 4092 C C . GLU B 1 48 ? -12.273 34.938 0.736 1 98.25 48 GLU B C 1
ATOM 4094 O O . GLU B 1 48 ? -11.586 34.938 -0.285 1 98.25 48 GLU B O 1
ATOM 4099 N N . PHE B 1 49 ? -11.898 34.469 1.829 1 98.5 49 PHE B N 1
ATOM 4100 C CA . PHE B 1 49 ? -10.578 33.875 1.962 1 98.5 49 PHE B CA 1
ATOM 4101 C C . PHE B 1 49 ? -10.398 32.75 0.954 1 98.5 49 PHE B C 1
ATOM 4103 O O . PHE B 1 49 ? -9.391 32.688 0.242 1 98.5 49 PHE B O 1
ATOM 4110 N N . PHE B 1 50 ? -11.352 31.875 0.821 1 98.06 50 PHE B N 1
ATOM 4111 C CA . PHE B 1 50 ? -11.227 30.703 -0.053 1 98.06 50 PHE B CA 1
ATOM 4112 C C . PHE B 1 50 ? -11.375 31.109 -1.515 1 98.06 50 PHE B C 1
ATOM 4114 O O . PHE B 1 50 ? -10.812 30.469 -2.402 1 98.06 50 PHE B O 1
ATOM 4121 N N . ALA B 1 51 ? -12.047 32.156 -1.738 1 97.81 51 ALA B N 1
ATOM 4122 C CA . ALA B 1 51 ? -12.227 32.625 -3.107 1 97.81 51 ALA B CA 1
ATOM 4123 C C . ALA B 1 51 ? -10.977 33.344 -3.602 1 97.81 51 ALA B C 1
ATOM 4125 O O . ALA B 1 51 ? -10.586 33.219 -4.766 1 97.81 51 ALA B O 1
ATOM 4126 N N . GLU B 1 52 ? -10.25 34.031 -2.654 1 98.19 52 GLU B N 1
ATOM 4127 C CA . GLU B 1 52 ? -9.25 34.969 -3.125 1 98.19 52 GLU B CA 1
ATOM 4128 C C . GLU B 1 52 ? -7.84 34.562 -2.721 1 98.19 52 GLU B C 1
ATOM 4130 O O . GLU B 1 52 ? -6.863 34.938 -3.363 1 98.19 52 GLU B O 1
ATOM 4135 N N . HIS B 1 53 ? -7.727 33.781 -1.656 1 98.44 53 HIS B N 1
ATOM 4136 C CA . HIS B 1 53 ? -6.387 33.594 -1.104 1 98.44 53 HIS B CA 1
ATOM 4137 C C . HIS B 1 53 ? -6 32.125 -1.051 1 98.44 53 HIS B C 1
ATOM 4139 O O . HIS B 1 53 ? -4.887 31.766 -1.431 1 98.44 53 HIS B O 1
ATOM 4145 N N . TRP B 1 54 ? -6.93 31.25 -0.636 1 98.62 54 TRP B N 1
ATOM 4146 C CA . TRP B 1 54 ? -6.637 29.828 -0.413 1 98.62 54 TRP B CA 1
ATOM 4147 C C . TRP B 1 54 ? -6.004 29.203 -1.651 1 98.62 54 TRP B C 1
ATOM 4149 O O . TRP B 1 54 ? -6.645 29.109 -2.701 1 98.62 54 TRP B O 1
ATOM 4159 N N . GLU B 1 55 ? -4.727 28.812 -1.557 1 98.25 55 GLU B N 1
ATOM 4160 C CA . GLU B 1 55 ? -3.93 28.156 -2.582 1 98.25 55 GLU B CA 1
ATOM 4161 C C . GLU B 1 55 ? -3.68 29.078 -3.771 1 98.25 55 GLU B C 1
ATOM 4163 O O . GLU B 1 55 ? -3.389 28.609 -4.875 1 98.25 55 GLU B O 1
ATOM 4168 N N . LYS B 1 56 ? -3.852 30.391 -3.623 1 97.62 56 LYS B N 1
ATOM 4169 C CA . LYS B 1 56 ? -3.703 31.328 -4.734 1 97.62 56 LYS B CA 1
ATOM 4170 C C . LYS B 1 56 ? -2.639 32.375 -4.43 1 97.62 56 LYS B C 1
ATOM 4172 O O . LYS B 1 56 ? -1.675 32.531 -5.18 1 97.62 56 LYS B O 1
ATOM 4177 N N . LYS B 1 57 ? -2.809 33.062 -3.326 1 97.94 57 LYS B N 1
ATOM 4178 C CA . LYS B 1 57 ? -1.849 34.125 -2.994 1 97.94 57 LYS B CA 1
ATOM 4179 C C . LYS B 1 57 ? -1.788 34.344 -1.487 1 97.94 57 LYS B C 1
ATOM 4181 O O . LYS B 1 57 ? -2.723 34 -0.763 1 97.94 57 LYS B O 1
ATOM 4186 N N . PRO B 1 58 ? -0.713 34.969 -0.986 1 98.5 58 PRO B N 1
ATOM 4187 C CA . PRO B 1 58 ? -0.541 35.219 0.445 1 98.5 58 PRO B CA 1
ATOM 4188 C C . PRO B 1 58 ? -1.536 36.25 0.981 1 98.5 58 PRO B C 1
ATOM 4190 O O . PRO B 1 58 ? -2.068 37.062 0.215 1 98.5 58 PRO B O 1
ATOM 4193 N N . LEU B 1 59 ? -1.858 36.188 2.244 1 98.75 59 LEU B N 1
ATOM 4194 C CA . LEU B 1 59 ? -2.701 37.125 2.982 1 98.75 59 LEU B CA 1
ATOM 4195 C C . LEU B 1 59 ? -1.996 37.594 4.246 1 98.75 59 LEU B C 1
ATOM 4197 O O . LEU B 1 59 ? -1.578 36.781 5.078 1 98.75 59 LEU B O 1
ATOM 4201 N N . HIS B 1 60 ? -1.731 38.875 4.344 1 98.56 60 HIS B N 1
ATOM 4202 C CA . HIS B 1 60 ? -1.171 39.5 5.535 1 98.56 60 HIS B CA 1
ATOM 4203 C C . HIS B 1 60 ? -2.234 40.312 6.289 1 98.56 60 HIS B C 1
ATOM 4205 O O . HIS B 1 60 ? -2.775 41.281 5.766 1 98.56 60 HIS B O 1
ATOM 4211 N N . LEU B 1 61 ? -2.592 39.844 7.453 1 98.19 61 LEU B N 1
ATOM 4212 C CA . LEU B 1 61 ? -3.535 40.531 8.32 1 98.19 61 LEU B CA 1
ATOM 4213 C C . LEU B 1 61 ? -2.801 41.344 9.391 1 98.19 61 LEU B C 1
ATOM 4215 O O . LEU B 1 61 ? -2.326 40.781 10.375 1 98.19 61 LEU B O 1
ATOM 4219 N N . LYS B 1 62 ? -2.65 42.531 9.211 1 95.94 62 LYS B N 1
ATOM 4220 C CA . LYS B 1 62 ? -2.121 43.469 10.211 1 95.94 62 LYS B CA 1
ATOM 4221 C C . LYS B 1 62 ? -3.201 43.875 11.211 1 95.94 62 LYS B C 1
ATOM 4223 O O . LYS B 1 62 ? -4.164 44.531 10.852 1 95.94 62 LYS B O 1
ATOM 4228 N N . ARG B 1 63 ? -2.914 43.375 12.484 1 90.44 63 ARG B N 1
ATOM 4229 C CA . ARG B 1 63 ? -3.969 43.594 13.469 1 90.44 63 ARG B CA 1
ATOM 4230 C C . ARG B 1 63 ? -3.457 44.438 14.641 1 90.44 63 ARG B C 1
ATOM 4232 O O . ARG B 1 63 ? -2.318 44.25 15.078 1 90.44 63 ARG B O 1
ATOM 4239 N N . SER B 1 64 ? -3.912 45.625 14.961 1 85.5 64 SER B N 1
ATOM 4240 C CA . SER B 1 64 ? -3.535 46.5 16.062 1 85.5 64 SER B CA 1
ATOM 4241 C C . SER B 1 64 ? -4.488 46.344 17.234 1 85.5 64 SER B C 1
ATOM 4243 O O . SER B 1 64 ? -4.938 47.344 17.812 1 85.5 64 SER B O 1
ATOM 4245 N N . ASP B 1 65 ? -4.777 45.188 17.562 1 89.81 65 ASP B N 1
ATOM 4246 C CA . ASP B 1 65 ? -5.668 44.906 18.688 1 89.81 65 ASP B CA 1
ATOM 4247 C C . ASP B 1 65 ? -4.887 44.375 19.891 1 89.81 65 ASP B C 1
ATOM 4249 O O . ASP B 1 65 ? -4.418 43.25 19.875 1 89.81 65 ASP B O 1
ATOM 4253 N N . PRO B 1 66 ? -4.836 45.125 20.906 1 91.94 66 PRO B N 1
ATOM 4254 C CA . PRO B 1 66 ? -4.039 44.719 22.062 1 91.94 66 PRO B CA 1
ATOM 4255 C C . PRO B 1 66 ? -4.555 43.406 22.703 1 91.94 66 PRO B C 1
ATOM 4257 O O . PRO B 1 66 ? -3.766 42.625 23.219 1 91.94 66 PRO B O 1
ATOM 4260 N N . ALA B 1 67 ? -5.809 43.281 22.703 1 92.31 67 ALA B N 1
ATOM 4261 C CA . ALA B 1 67 ? -6.375 42.062 23.281 1 92.31 67 ALA B CA 1
ATOM 4262 C C . ALA B 1 67 ? -5.949 40.812 22.5 1 92.31 67 ALA B C 1
ATOM 4264 O O . ALA B 1 67 ? -5.629 39.781 23.078 1 92.31 67 ALA B O 1
ATOM 4265 N N . LEU B 1 68 ? -5.988 41 21.234 1 94.25 68 LEU B N 1
ATOM 4266 C CA . LEU B 1 68 ? -5.562 39.875 20.375 1 94.25 68 LEU B CA 1
ATOM 4267 C C . LEU B 1 68 ? -4.074 39.594 20.562 1 94.25 68 LEU B C 1
ATOM 4269 O O . LEU B 1 68 ? -3.666 38.438 20.641 1 94.25 68 LEU B O 1
ATOM 4273 N N . ALA B 1 69 ? -3.318 40.594 20.594 1 95.25 69 ALA B N 1
ATOM 4274 C CA . ALA B 1 69 ? -1.883 40.438 20.812 1 95.25 69 ALA B CA 1
ATOM 4275 C C . ALA B 1 69 ? -1.604 39.719 22.125 1 95.25 69 ALA B C 1
ATOM 4277 O O . ALA B 1 69 ? -0.749 38.844 22.188 1 95.25 69 ALA B O 1
ATOM 4278 N N . ALA B 1 70 ? -2.338 40.125 23.141 1 95.44 70 ALA B N 1
ATOM 4279 C CA . ALA B 1 70 ? -2.172 39.5 24.453 1 95.44 70 ALA B CA 1
ATOM 4280 C C . ALA B 1 70 ? -2.545 38.031 24.391 1 95.44 70 ALA B C 1
ATOM 4282 O O . ALA B 1 70 ? -1.872 37.188 24.984 1 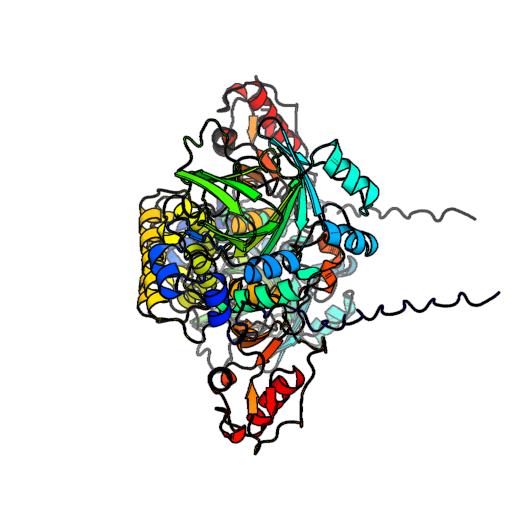95.44 70 ALA B O 1
ATOM 4283 N N . TYR B 1 71 ? -3.59 37.75 23.719 1 96 71 TYR B N 1
ATOM 4284 C CA . TYR B 1 71 ? -4.02 36.375 23.578 1 96 71 TYR B CA 1
ATOM 4285 C C . TYR B 1 71 ? -2.969 35.562 22.828 1 96 71 TYR B C 1
ATOM 4287 O O . TYR B 1 71 ? -2.617 34.469 23.25 1 96 71 TYR B O 1
ATOM 4295 N N . TYR B 1 72 ? -2.471 36.094 21.688 1 96.94 72 TYR B N 1
ATOM 4296 C CA . TYR B 1 72 ? -1.427 35.406 20.938 1 96.94 72 TYR B CA 1
ATOM 4297 C C . TYR B 1 72 ? -0.227 35.094 21.812 1 96.94 72 TYR B C 1
ATOM 4299 O O . TYR B 1 72 ? 0.299 33.969 21.797 1 96.94 72 TYR B O 1
ATOM 4307 N N . GLN B 1 73 ? 0.151 36 22.609 1 96.06 73 GLN B N 1
ATOM 4308 C CA . GLN B 1 73 ? 1.294 35.812 23.5 1 96.06 73 GLN B CA 1
ATOM 4309 C C . GLN B 1 73 ? 1.05 34.688 24.484 1 96.06 73 GLN B C 1
ATOM 4311 O O . GLN B 1 73 ? 1.989 34 24.906 1 96.06 73 GLN B O 1
ATOM 4316 N N . SER B 1 74 ? -0.185 34.562 24.859 1 96.12 74 SER B N 1
ATOM 4317 C CA . SER B 1 74 ? -0.528 33.562 25.859 1 96.12 74 SER B CA 1
ATOM 4318 C C . SER B 1 74 ? -0.44 32.125 25.297 1 96.12 74 SER B C 1
ATOM 4320 O O . SER B 1 74 ? -0.426 31.156 26.047 1 96.12 74 SER B O 1
ATOM 4322 N N . LEU B 1 75 ? -0.414 32 23.984 1 97.75 75 LEU B N 1
ATOM 4323 C CA . LEU B 1 75 ? -0.412 30.703 23.359 1 97.75 75 LEU B CA 1
ATOM 4324 C C . LEU B 1 75 ? 0.912 29.984 23.594 1 97.75 75 LEU B C 1
ATOM 4326 O O . LEU B 1 75 ? 0.934 28.766 23.844 1 97.75 75 LEU B O 1
ATOM 4330 N N . PHE B 1 76 ? 2.045 30.719 23.5 1 98.38 76 PHE B N 1
ATOM 4331 C CA . PHE B 1 76 ? 3.373 30.156 23.719 1 98.38 76 PHE B CA 1
ATOM 4332 C C . PHE B 1 76 ? 4.418 31.266 23.812 1 98.38 76 PHE B C 1
ATOM 4334 O O . PHE B 1 76 ? 4.488 32.125 22.938 1 98.38 76 PHE B O 1
ATOM 4341 N N . GLN B 1 77 ? 5.227 31.203 24.797 1 97.31 77 GLN B N 1
ATOM 4342 C CA . GLN B 1 77 ? 6.273 32.188 25 1 97.31 77 GLN B CA 1
ATOM 4343 C C . GLN B 1 77 ? 7.617 31.516 25.266 1 97.31 77 GLN B C 1
ATOM 4345 O O . GLN B 1 77 ? 7.672 30.344 25.656 1 97.31 77 GLN B O 1
ATOM 4350 N N . LEU B 1 78 ? 8.648 32.344 25.047 1 97.88 78 LEU B N 1
ATOM 4351 C CA . LEU B 1 78 ? 9.992 31.859 25.375 1 97.88 78 LEU B CA 1
ATOM 4352 C C . LEU B 1 78 ? 10.062 31.422 26.844 1 97.88 78 LEU B C 1
ATOM 4354 O O . LEU B 1 78 ? 10.711 30.422 27.156 1 97.88 78 LEU B O 1
ATOM 4358 N N . SER B 1 79 ? 9.398 32.094 27.719 1 96.31 79 SER B N 1
ATOM 4359 C CA . SER B 1 79 ? 9.461 31.828 29.156 1 96.31 79 SER B CA 1
ATOM 4360 C C . SER B 1 79 ? 8.836 30.484 29.5 1 96.31 79 SER B C 1
ATOM 4362 O O . SER B 1 79 ? 9.086 29.922 30.578 1 96.31 79 SER B O 1
ATOM 4364 N N . ASP B 1 80 ? 7.973 29.953 28.656 1 97.25 80 ASP B N 1
ATOM 4365 C CA . ASP B 1 80 ? 7.34 28.672 28.891 1 97.25 80 ASP B CA 1
ATOM 4366 C C . ASP B 1 80 ? 8.367 27.531 28.859 1 97.25 80 ASP B C 1
ATOM 4368 O O . ASP B 1 80 ? 8.125 26.453 29.406 1 97.25 80 ASP B O 1
ATOM 4372 N N . LEU B 1 81 ? 9.5 27.719 28.203 1 97.88 81 LEU B N 1
ATOM 4373 C CA . LEU B 1 81 ? 10.477 26.656 27.953 1 97.88 81 LEU B CA 1
ATOM 4374 C C . LEU B 1 81 ? 11.102 26.188 29.25 1 97.88 81 LEU B C 1
ATOM 4376 O O . LEU B 1 81 ? 11.477 25.016 29.375 1 97.88 81 LEU B O 1
ATOM 4380 N N . LYS B 1 82 ? 11.211 27.094 30.188 1 97 82 LYS B N 1
ATOM 4381 C CA . LYS B 1 82 ? 11.797 26.703 31.469 1 97 82 LYS B CA 1
ATOM 4382 C C . LYS B 1 82 ? 11.008 25.562 32.094 1 97 82 LYS B C 1
ATOM 4384 O O . LYS B 1 82 ? 11.57 24.516 32.438 1 97 82 LYS B O 1
ATOM 4389 N N . GLU B 1 83 ? 9.773 25.828 32.25 1 96.69 83 GLU B N 1
ATOM 4390 C CA . GLU B 1 83 ? 8.906 24.812 32.844 1 96.69 83 GLU B CA 1
ATOM 4391 C C . GLU B 1 83 ? 8.836 23.562 31.984 1 96.69 83 GLU B C 1
ATOM 4393 O O . GLU B 1 83 ? 8.828 22.438 32.5 1 96.69 83 GLU B O 1
ATOM 4398 N N . LEU B 1 84 ? 8.766 23.688 30.703 1 97.44 84 LEU B N 1
ATOM 4399 C CA . LEU B 1 84 ? 8.648 22.562 29.781 1 97.44 84 LEU B CA 1
ATOM 4400 C C . LEU B 1 84 ? 9.898 21.703 29.812 1 97.44 84 LEU B C 1
ATOM 4402 O O . LEU B 1 84 ? 9.812 20.469 29.75 1 97.44 84 LEU B O 1
ATOM 4406 N N . CYS B 1 85 ? 11.031 22.328 29.906 1 97.06 85 CYS B N 1
ATOM 4407 C CA . CYS B 1 85 ? 12.281 21.578 30.031 1 97.06 85 CYS B CA 1
ATOM 4408 C C . CYS B 1 85 ? 12.281 20.719 31.281 1 97.06 85 CYS B C 1
ATOM 4410 O O . CYS B 1 85 ? 12.766 19.578 31.266 1 97.06 85 CYS B O 1
ATOM 4412 N N . ALA B 1 86 ? 11.734 21.297 32.281 1 95.94 86 ALA B N 1
ATOM 4413 C CA . ALA B 1 86 ? 11.672 20.578 33.562 1 95.94 86 ALA B CA 1
ATOM 4414 C C . ALA B 1 86 ? 10.789 19.344 33.438 1 95.94 86 ALA B C 1
ATOM 4416 O O . ALA B 1 86 ? 10.953 18.391 34.219 1 95.94 86 ALA B O 1
ATOM 4417 N N . ARG B 1 87 ? 9.898 19.359 32.5 1 94.69 87 ARG B N 1
ATOM 4418 C CA . ARG B 1 87 ? 8.984 18.234 32.312 1 94.69 87 ARG B CA 1
ATOM 4419 C C . ARG B 1 87 ? 9.625 17.156 31.438 1 94.69 87 ARG B C 1
ATOM 4421 O O . ARG B 1 87 ? 8.992 16.156 31.109 1 94.69 87 ARG B O 1
ATOM 4428 N N . GLY B 1 88 ? 10.852 17.406 30.953 1 95.12 88 GLY B N 1
ATOM 4429 C CA . GLY B 1 88 ? 11.602 16.344 30.312 1 95.12 88 GLY B CA 1
ATOM 4430 C C . GLY B 1 88 ? 11.578 16.438 28.797 1 95.12 88 GLY B C 1
ATOM 4431 O O . GLY B 1 88 ? 11.391 15.438 28.094 1 95.12 88 GLY B O 1
ATOM 4432 N N . LEU B 1 89 ? 11.68 17.562 28.219 1 96.75 89 LEU B N 1
ATOM 4433 C CA . LEU B 1 89 ? 11.812 17.734 26.781 1 96.75 89 LEU B CA 1
ATOM 4434 C C . LEU B 1 89 ? 13.086 17.062 26.266 1 96.75 89 LEU B C 1
ATOM 4436 O O . LEU B 1 89 ? 14.094 17.016 26.969 1 96.75 89 LEU B O 1
ATOM 4440 N N . GLU B 1 90 ? 13 16.562 25.094 1 97.06 90 GLU B N 1
ATOM 4441 C CA . GLU B 1 90 ? 14.156 15.93 24.469 1 97.06 90 GLU B CA 1
ATOM 4442 C C . GLU B 1 90 ? 14.477 16.609 23.125 1 97.06 90 GLU B C 1
ATOM 4444 O O . GLU B 1 90 ? 13.578 16.984 22.375 1 97.06 90 GLU B O 1
ATOM 4449 N N . TYR B 1 91 ? 15.789 16.672 22.844 1 96.5 91 TYR B N 1
ATOM 4450 C CA . TYR B 1 91 ? 16.203 17.172 21.531 1 96.5 91 TYR B CA 1
ATOM 4451 C C . TYR B 1 91 ? 15.695 16.25 20.422 1 96.5 91 TYR B C 1
ATOM 4453 O O . TYR B 1 91 ? 15.508 15.047 20.641 1 96.5 91 TYR B O 1
ATOM 4461 N N . THR B 1 92 ? 15.484 16.781 19.234 1 94.19 92 THR B N 1
ATOM 4462 C CA . THR B 1 92 ? 15.039 16.078 18.031 1 94.19 92 THR B CA 1
ATOM 4463 C C . THR B 1 92 ? 13.578 15.656 18.172 1 94.19 92 THR B C 1
ATOM 4465 O O . THR B 1 92 ? 12.773 15.891 17.266 1 94.19 92 THR B O 1
ATOM 4468 N N . ARG B 1 93 ? 13.25 15.094 19.297 1 94.94 93 ARG B N 1
ATOM 4469 C CA . ARG B 1 93 ? 11.875 14.641 19.516 1 94.94 93 ARG B CA 1
ATOM 4470 C C . ARG B 1 93 ? 10.938 15.828 19.734 1 94.94 93 ARG B C 1
ATOM 4472 O O . ARG B 1 93 ? 9.883 15.914 19.109 1 94.94 93 ARG B O 1
ATOM 4479 N N . ASP B 1 94 ? 11.414 16.734 20.625 1 96.94 94 ASP B N 1
ATOM 4480 C CA . ASP B 1 94 ? 10.508 17.797 21.047 1 96.94 94 ASP B CA 1
ATOM 4481 C C . ASP B 1 94 ? 10.953 19.141 20.5 1 96.94 94 ASP B C 1
ATOM 4483 O O . ASP B 1 94 ? 10.133 20.062 20.359 1 96.94 94 ASP B O 1
ATOM 4487 N N . LEU B 1 95 ? 12.219 19.297 20.297 1 97.19 95 LEU B N 1
ATOM 4488 C CA . LEU B 1 95 ? 12.68 20.562 19.734 1 97.19 95 LEU B CA 1
ATOM 4489 C C . LEU B 1 95 ? 14.023 20.391 19.016 1 97.19 95 LEU B C 1
ATOM 4491 O O . LEU B 1 95 ? 14.727 19.406 19.266 1 97.19 95 LEU B O 1
ATOM 4495 N N . ASN B 1 96 ? 14.289 21.266 18.125 1 97.25 96 ASN B N 1
ATOM 4496 C CA . ASN B 1 96 ? 15.586 21.406 17.469 1 97.25 96 ASN B CA 1
ATOM 4497 C C . ASN B 1 96 ? 16.188 22.781 17.719 1 97.25 96 ASN B C 1
ATOM 4499 O O . ASN B 1 96 ? 15.477 23.781 17.812 1 97.25 96 ASN B O 1
ATOM 4503 N N . LEU B 1 97 ? 17.5 22.812 17.812 1 97.5 97 LEU B N 1
ATOM 4504 C CA . LEU B 1 97 ? 18.266 24.047 17.688 1 97.5 97 LEU B CA 1
ATOM 4505 C C . LEU B 1 97 ? 18.875 24.172 16.281 1 97.5 97 LEU B C 1
ATOM 4507 O O . LEU B 1 97 ? 19.5 23.219 15.789 1 97.5 97 LEU B O 1
ATOM 4511 N N . CYS B 1 98 ? 18.578 25.266 15.688 1 96.5 98 CYS B N 1
ATOM 4512 C CA . CYS B 1 98 ? 19.109 25.406 14.336 1 96.5 98 CYS B CA 1
ATOM 4513 C C . CYS B 1 98 ? 19.5 26.844 14.055 1 96.5 98 CYS B C 1
ATOM 4515 O O . CYS B 1 98 ? 19.062 27.766 14.75 1 96.5 98 CYS B O 1
ATOM 4517 N N . ARG B 1 99 ? 20.328 27.031 13.078 1 95.69 99 ARG B N 1
ATOM 4518 C CA . ARG B 1 99 ? 20.797 28.328 12.609 1 95.69 99 ARG B CA 1
ATOM 4519 C C . ARG B 1 99 ? 21.125 28.281 11.117 1 95.69 99 ARG B C 1
ATOM 4521 O O . ARG B 1 99 ? 21.578 27.25 10.609 1 95.69 99 ARG B O 1
ATOM 4528 N N . CYS B 1 100 ? 20.766 29.344 10.492 1 93.25 100 CYS B N 1
ATOM 4529 C CA . CYS B 1 100 ? 21.141 29.469 9.086 1 93.25 100 CYS B CA 1
ATOM 4530 C C . CYS B 1 100 ? 22.516 30.094 8.953 1 93.25 100 CYS B C 1
ATOM 4532 O O . CYS B 1 100 ? 22.719 31.25 9.328 1 93.25 100 CYS B O 1
ATOM 4534 N N . VAL B 1 101 ? 23.469 29.359 8.477 1 89.69 101 VAL B N 1
ATOM 4535 C CA . VAL B 1 101 ? 24.828 29.828 8.25 1 89.69 101 VAL B CA 1
ATOM 4536 C C . VAL B 1 101 ? 25.203 29.656 6.777 1 89.69 101 VAL B C 1
ATOM 4538 O O . VAL B 1 101 ? 25.203 28.531 6.266 1 89.69 101 VAL B O 1
ATOM 4541 N N . ASN B 1 102 ? 25.562 30.656 6.102 1 86.12 102 ASN B N 1
ATOM 4542 C CA . ASN B 1 102 ? 25.938 30.609 4.691 1 86.12 102 ASN B CA 1
ATOM 4543 C C . ASN B 1 102 ? 24.859 29.906 3.855 1 86.12 102 ASN B C 1
ATOM 4545 O O . ASN B 1 102 ? 25.156 28.969 3.109 1 86.12 102 ASN B O 1
ATOM 4549 N N . SER B 1 103 ? 23.656 30.188 4.164 1 84.88 103 SER B N 1
ATOM 4550 C CA . SER B 1 103 ? 22.484 29.734 3.408 1 84.88 103 SER B CA 1
ATOM 4551 C C . SER B 1 103 ? 22.25 28.234 3.602 1 84.88 103 SER B C 1
ATOM 4553 O O . SER B 1 103 ? 21.688 27.578 2.73 1 84.88 103 SER B O 1
ATOM 4555 N N . GLN B 1 104 ? 22.812 27.719 4.664 1 88.62 104 GLN B N 1
ATOM 4556 C CA . GLN B 1 104 ? 22.594 26.312 5.016 1 88.62 104 GLN B CA 1
ATOM 4557 C C . GLN B 1 104 ? 22.047 26.172 6.438 1 88.62 104 GLN B C 1
ATOM 4559 O O . GLN B 1 104 ? 22.406 26.969 7.316 1 88.62 104 GLN B O 1
ATOM 4564 N N . LYS B 1 105 ? 21.266 25.172 6.547 1 90.44 105 LYS B N 1
ATOM 4565 C CA . LYS B 1 105 ? 20.734 24.891 7.879 1 90.44 105 LYS B CA 1
ATOM 4566 C C . LYS B 1 105 ? 21.75 24.125 8.727 1 90.44 105 LYS B C 1
ATOM 4568 O O . LYS B 1 105 ? 22.219 23.047 8.32 1 90.44 105 LYS B O 1
ATOM 4573 N N . LYS B 1 106 ? 22.094 24.594 9.82 1 93 106 LYS B N 1
ATOM 4574 C CA . LYS B 1 106 ? 22.938 23.906 10.797 1 93 106 LYS B CA 1
ATOM 4575 C C . LYS B 1 106 ? 22.141 23.5 12.031 1 93 106 LYS B C 1
ATOM 4577 O O . LYS B 1 106 ? 21.547 24.359 12.703 1 93 106 LYS B O 1
ATOM 4582 N N . VAL B 1 107 ? 22.141 22.25 12.289 1 94.12 107 VAL B N 1
ATOM 4583 C CA . VAL B 1 107 ? 21.453 21.719 13.469 1 94.12 107 VAL B CA 1
ATOM 4584 C C . VAL B 1 107 ? 22.438 21.641 14.633 1 94.12 107 VAL B C 1
ATOM 4586 O O . VAL B 1 107 ? 23.547 21.109 14.492 1 94.12 107 VAL B O 1
ATOM 4589 N N . MET B 1 108 ? 22.016 22.094 15.797 1 95.19 108 MET B N 1
ATOM 4590 C CA . MET B 1 108 ? 22.922 22.219 16.938 1 95.19 108 MET B CA 1
ATOM 4591 C C . MET B 1 108 ? 22.391 21.438 18.141 1 95.19 108 MET B C 1
ATOM 4593 O O . MET B 1 108 ? 22.672 21.781 19.281 1 95.19 108 MET B O 1
ATOM 4597 N N . ASN B 1 109 ? 21.672 20.453 17.859 1 95.25 109 ASN B N 1
ATOM 4598 C CA . ASN B 1 109 ? 21.078 19.641 18.922 1 95.25 109 ASN B CA 1
ATOM 4599 C C . ASN B 1 109 ? 22.141 18.938 19.75 1 95.25 109 ASN B C 1
ATOM 4601 O O . ASN B 1 109 ? 23.188 18.531 19.219 1 95.25 109 ASN B O 1
ATOM 4605 N N . LYS B 1 110 ? 21.844 18.797 20.953 1 93.75 110 LYS B N 1
ATOM 4606 C CA . LYS B 1 110 ? 22.578 17.859 21.812 1 93.75 110 LYS B CA 1
ATOM 4607 C C . LYS B 1 110 ? 21.828 16.547 21.938 1 93.75 110 LYS B C 1
ATOM 4609 O O . LYS B 1 110 ? 20.844 16.312 21.234 1 93.75 110 LYS B O 1
ATOM 4614 N N . GLU B 1 111 ? 22.422 15.711 22.766 1 92.62 111 GLU B N 1
ATOM 4615 C CA . GLU B 1 111 ? 21.781 14.406 22.938 1 92.62 111 GLU B CA 1
ATOM 4616 C C . GLU B 1 111 ? 20.922 14.359 24.188 1 92.62 111 GLU B C 1
ATOM 4618 O O . GLU B 1 111 ? 21.297 14.938 25.219 1 92.62 111 GLU B O 1
ATOM 4623 N N . GLY B 1 112 ? 19.844 13.742 24.062 1 93.81 112 GLY B N 1
ATOM 4624 C CA . GLY B 1 112 ? 19.016 13.422 25.219 1 93.81 112 GLY B CA 1
ATOM 4625 C C . GLY B 1 112 ? 18.156 14.578 25.672 1 93.81 112 GLY B C 1
ATOM 4626 O O . GLY B 1 112 ? 17.609 15.312 24.859 1 93.81 112 GLY B O 1
ATOM 4627 N N . ARG B 1 113 ? 18.031 14.75 26.953 1 96.19 113 ARG B N 1
ATOM 4628 C CA . ARG B 1 113 ? 17.125 15.703 27.578 1 96.19 113 ARG B CA 1
ATOM 4629 C C . ARG B 1 113 ? 17.641 17.125 27.422 1 96.19 113 ARG B C 1
ATOM 4631 O O . ARG B 1 113 ? 18.859 17.359 27.469 1 96.19 113 ARG B O 1
ATOM 4638 N N . VAL B 1 114 ? 16.719 18.031 27.344 1 97.56 114 VAL B N 1
ATOM 4639 C CA . VAL B 1 114 ? 17.062 19.438 27.172 1 97.56 114 VAL B CA 1
ATOM 4640 C C . VAL B 1 114 ? 17.266 20.094 28.531 1 97.56 114 VAL B C 1
ATOM 4642 O O . VAL B 1 114 ? 16.406 20.016 29.406 1 97.56 114 VAL B O 1
ATOM 4645 N N . ASN B 1 115 ? 18.406 20.641 28.656 1 96.44 115 ASN B N 1
ATOM 4646 C CA . ASN B 1 115 ? 18.688 21.469 29.828 1 96.44 115 ASN B CA 1
ATOM 4647 C C . ASN B 1 115 ? 18.422 22.953 29.547 1 96.44 115 ASN B C 1
ATOM 4649 O O . ASN B 1 115 ? 19.047 23.516 28.641 1 96.44 115 ASN B O 1
ATOM 4653 N N . TYR B 1 116 ? 17.609 23.562 30.375 1 97 116 TYR B N 1
ATOM 4654 C CA . TYR B 1 116 ? 17.156 24.922 30.094 1 97 116 TYR B CA 1
ATOM 4655 C C . TYR B 1 116 ? 18.328 25.891 30.062 1 97 116 TYR B C 1
ATOM 4657 O O . TYR B 1 116 ? 18.375 26.781 29.219 1 97 116 TYR B O 1
ATOM 4665 N N . SER B 1 117 ? 19.203 25.781 31 1 96.44 117 SER B N 1
ATOM 4666 C CA . SER B 1 117 ? 20.359 26.688 31.062 1 96.44 117 SER B CA 1
ATOM 4667 C C . SER B 1 117 ? 21.203 26.578 29.797 1 96.44 117 SER B C 1
ATOM 4669 O O . SER B 1 117 ? 21.672 27.594 29.266 1 96.44 117 SER B O 1
ATOM 4671 N N . GLN B 1 118 ? 21.406 25.438 29.422 1 96 118 GLN B N 1
ATOM 4672 C CA . GLN B 1 118 ? 22.172 25.219 28.203 1 96 118 GLN B CA 1
ATOM 4673 C C . GLN B 1 118 ? 21.438 25.719 26.969 1 96 118 GLN B C 1
ATOM 4675 O O . GLN B 1 118 ? 22.047 26.281 26.062 1 96 118 GLN B O 1
ATOM 4680 N N . LEU B 1 119 ? 20.188 25.406 26.922 1 97.19 119 LEU B N 1
ATOM 4681 C CA . LEU B 1 119 ? 19.344 25.891 25.828 1 97.19 119 LEU B CA 1
ATOM 4682 C C . LEU B 1 119 ? 19.438 27.406 25.703 1 97.19 119 LEU B C 1
ATOM 4684 O O . LEU B 1 119 ? 19.594 27.938 24.594 1 97.19 119 LEU B O 1
ATOM 4688 N N . ARG B 1 120 ? 19.359 28.109 26.828 1 96.19 120 ARG B N 1
ATOM 4689 C CA . ARG B 1 120 ? 19.406 29.562 26.875 1 96.19 120 ARG B CA 1
ATOM 4690 C C . ARG B 1 120 ? 20.766 30.078 26.406 1 96.19 120 ARG B C 1
ATOM 4692 O O . ARG B 1 120 ? 20.859 31.125 25.75 1 96.19 120 ARG B O 1
ATOM 4699 N N . LYS B 1 121 ? 21.766 29.375 26.766 1 96.38 121 LYS B N 1
ATOM 4700 C CA . LYS B 1 121 ? 23.109 29.75 26.344 1 96.38 121 LYS B CA 1
ATOM 4701 C C . LYS B 1 121 ? 23.234 29.703 24.828 1 96.38 121 LYS B C 1
ATOM 4703 O O . LYS B 1 121 ? 23.75 30.625 24.203 1 96.38 121 LYS B O 1
ATOM 4708 N N . GLU B 1 122 ? 22.766 28.609 24.297 1 96.31 122 GLU B N 1
ATOM 4709 C CA . GLU B 1 122 ? 22.812 28.469 22.844 1 96.31 122 GLU B CA 1
ATOM 4710 C C . GLU B 1 122 ? 21.984 29.547 22.156 1 96.31 122 GLU B C 1
ATOM 4712 O O . GLU B 1 122 ? 22.375 30.062 21.109 1 96.31 122 GLU B O 1
ATOM 4717 N N . PHE B 1 123 ? 20.891 29.859 22.75 1 97.12 123 PHE B N 1
ATOM 4718 C CA . PHE B 1 123 ? 19.969 30.859 22.234 1 97.12 123 PHE B CA 1
ATOM 4719 C C . PHE B 1 123 ? 20.609 32.25 22.266 1 97.12 123 PHE B C 1
ATOM 4721 O O . PHE B 1 123 ? 20.609 32.969 21.266 1 97.12 123 PHE B O 1
ATOM 4728 N N . ASP B 1 124 ? 21.188 32.625 23.359 1 94.69 124 ASP B N 1
ATOM 4729 C CA . ASP B 1 124 ? 21.672 33.969 23.594 1 94.69 124 ASP B CA 1
ATOM 4730 C C . ASP B 1 124 ? 23.062 34.188 23 1 94.69 124 ASP B C 1
ATOM 4732 O O . ASP B 1 124 ? 23.344 35.219 22.391 1 94.69 124 ASP B O 1
ATOM 4736 N N . GLN B 1 125 ? 23.859 33.25 23.172 1 94.62 125 GLN B N 1
ATOM 4737 C CA . GLN B 1 125 ? 25.266 33.438 22.812 1 94.62 125 GLN B CA 1
ATOM 4738 C C . GLN B 1 125 ? 25.516 32.969 21.375 1 94.62 125 GLN B C 1
ATOM 4740 O O . GLN B 1 125 ? 26.25 33.625 20.641 1 94.62 125 GLN B O 1
ATOM 4745 N N . ASN B 1 126 ? 24.906 31.906 21.031 1 94 126 ASN B N 1
ATOM 4746 C CA . ASN B 1 126 ? 25.203 31.359 19.719 1 94 126 ASN B CA 1
ATOM 4747 C C . ASN B 1 126 ? 24.109 31.703 18.703 1 94 126 ASN B C 1
ATOM 4749 O O . ASN B 1 126 ? 24.125 31.234 17.562 1 94 126 ASN B O 1
ATOM 4753 N N . ARG B 1 127 ? 23.094 32.438 19.109 1 94.69 127 ARG B N 1
ATOM 4754 C CA . ARG B 1 127 ? 22.031 32.969 18.281 1 94.69 127 ARG B CA 1
ATOM 4755 C C . ARG B 1 127 ? 21.297 31.859 17.547 1 94.69 127 ARG B C 1
ATOM 4757 O O . ARG B 1 127 ? 21.016 31.984 16.344 1 94.69 127 ARG B O 1
ATOM 4764 N N . ALA B 1 128 ? 21.109 30.75 18.203 1 96.75 128 ALA B N 1
ATOM 4765 C CA . ALA B 1 128 ? 20.375 29.609 17.641 1 96.75 128 ALA B CA 1
ATOM 4766 C C . ALA B 1 128 ? 18.875 29.828 17.75 1 96.75 128 ALA B C 1
ATOM 4768 O O . ALA B 1 128 ? 18.375 30.359 18.75 1 96.75 128 ALA B O 1
ATOM 4769 N N . THR B 1 129 ? 18.219 29.469 16.703 1 98.25 129 THR B N 1
ATOM 4770 C CA . THR B 1 129 ? 16.766 29.453 16.734 1 98.25 129 THR B CA 1
ATOM 4771 C C . THR B 1 129 ? 16.234 28.156 17.359 1 98.25 129 THR B C 1
ATOM 4773 O O . THR B 1 129 ? 16.766 27.078 17.094 1 98.25 129 THR B O 1
ATOM 4776 N N . ILE B 1 130 ? 15.273 28.312 18.219 1 98.44 130 ILE B N 1
ATOM 4777 C CA . ILE B 1 130 ? 14.594 27.156 18.797 1 98.44 130 ILE B CA 1
ATOM 4778 C C . ILE B 1 130 ? 13.359 26.812 17.969 1 98.44 130 ILE B C 1
ATOM 4780 O O . ILE B 1 130 ? 12.453 27.625 17.828 1 98.44 130 ILE B O 1
ATOM 4784 N N . GLN B 1 131 ? 13.391 25.672 17.422 1 98.12 131 GLN B N 1
ATOM 4785 C CA . GLN B 1 131 ? 12.211 25.109 16.766 1 98.12 131 GLN B CA 1
ATOM 4786 C C . GLN B 1 131 ? 11.508 24.125 17.672 1 98.12 131 GLN B C 1
ATOM 4788 O O . GLN B 1 131 ? 11.969 22.984 17.859 1 98.12 131 GLN B O 1
ATOM 4793 N N . PHE B 1 132 ? 10.414 24.5 18.25 1 98.38 132 PHE B N 1
ATOM 4794 C CA . PHE B 1 132 ? 9.656 23.641 19.156 1 98.38 132 PHE B CA 1
ATOM 4795 C C . PHE B 1 132 ? 8.594 22.859 18.406 1 98.38 132 PHE B C 1
ATOM 4797 O O . PHE B 1 132 ? 7.699 23.453 17.797 1 98.38 132 PHE B O 1
ATOM 4804 N N . HIS B 1 133 ? 8.648 21.531 18.531 1 97.62 133 HIS B N 1
ATOM 4805 C CA . HIS B 1 133 ? 7.797 20.656 17.734 1 97.62 133 HIS B CA 1
ATOM 4806 C C . HIS B 1 133 ? 6.453 20.422 18.422 1 97.62 133 HIS B C 1
ATOM 4808 O O . HIS B 1 133 ? 6.402 20.109 19.609 1 97.62 133 HIS B O 1
ATOM 4814 N N . GLN B 1 134 ? 5.387 20.547 17.719 1 98.06 134 GLN B N 1
ATOM 4815 C CA . GLN B 1 134 ? 4.027 20.156 18.094 1 98.06 134 GLN B CA 1
ATOM 4816 C C . GLN B 1 134 ? 3.648 20.703 19.469 1 98.06 134 GLN B C 1
ATOM 4818 O O . GLN B 1 134 ? 3.299 19.938 20.359 1 98.06 134 GLN B O 1
ATOM 4823 N N . PRO B 1 135 ? 3.602 21.969 19.594 1 98.44 135 PRO B N 1
ATOM 4824 C CA . PRO B 1 135 ? 3.297 22.562 20.906 1 98.44 135 PRO B CA 1
ATOM 4825 C C . PRO B 1 135 ? 1.92 22.156 21.422 1 98.44 135 PRO B C 1
ATOM 4827 O O . PRO B 1 135 ? 1.653 22.281 22.625 1 98.44 135 PRO B O 1
ATOM 4830 N N . GLN B 1 136 ? 1.009 21.672 20.562 1 97.88 136 GLN B N 1
ATOM 4831 C CA . GLN B 1 136 ? -0.318 21.25 21.016 1 97.88 136 GLN B CA 1
ATOM 4832 C C . GLN B 1 136 ? -0.234 20.062 21.953 1 97.88 136 GLN B C 1
ATOM 4834 O O . GLN B 1 136 ? -1.198 19.75 22.656 1 97.88 136 GLN B O 1
ATOM 4839 N N . ARG B 1 137 ? 0.899 19.359 21.922 1 97.06 137 ARG B N 1
ATOM 4840 C CA . ARG B 1 137 ? 1.11 18.266 22.875 1 97.06 137 ARG B CA 1
ATOM 4841 C C . ARG B 1 137 ? 1.196 18.797 24.297 1 97.06 137 ARG B C 1
ATOM 4843 O O . ARG B 1 137 ? 0.967 18.047 25.266 1 97.06 137 ARG B O 1
ATOM 4850 N N . PHE B 1 138 ? 1.494 20.109 24.469 1 96.62 138 PHE B N 1
ATOM 4851 C CA . PHE B 1 138 ? 1.837 20.641 25.781 1 96.62 138 PHE B CA 1
ATOM 4852 C C . PHE B 1 138 ? 0.879 21.75 26.188 1 96.62 138 PHE B C 1
ATOM 4854 O O . PHE B 1 138 ? 0.787 22.109 27.359 1 96.62 138 PHE B O 1
ATOM 4861 N N . LYS B 1 139 ? 0.261 22.375 25.188 1 96.44 139 LYS B N 1
ATOM 4862 C CA . LYS B 1 139 ? -0.591 23.531 25.438 1 96.44 139 LYS B CA 1
ATOM 4863 C C . LYS B 1 139 ? -2.049 23.234 25.109 1 96.44 139 LYS B C 1
ATOM 4865 O O . LYS B 1 139 ? -2.396 23.016 23.938 1 96.44 139 LYS B O 1
ATOM 4870 N N . ASP B 1 140 ? -2.932 23.328 26.047 1 95.12 140 ASP B N 1
ATOM 4871 C CA . ASP B 1 140 ? -4.34 22.984 25.891 1 95.12 140 ASP B CA 1
ATOM 4872 C C . ASP B 1 140 ? -5.02 23.891 24.875 1 95.12 140 ASP B C 1
ATOM 4874 O O . ASP B 1 140 ? -5.82 23.422 24.062 1 95.12 140 ASP B O 1
ATOM 4878 N N . GLU B 1 141 ? -4.688 25.109 24.922 1 95.56 141 GLU B N 1
ATOM 4879 C CA . GLU B 1 141 ? -5.32 26.031 24 1 95.56 141 GLU B CA 1
ATOM 4880 C C . GLU B 1 141 ? -4.98 25.688 22.547 1 95.56 141 GLU B C 1
ATOM 4882 O O . GLU B 1 141 ? -5.832 25.781 21.672 1 95.56 141 GLU B O 1
ATOM 4887 N N . LEU B 1 142 ? -3.771 25.312 22.328 1 97.88 142 LEU B N 1
ATOM 4888 C CA . LEU B 1 142 ? -3.367 24.938 20.969 1 97.88 142 LEU B CA 1
ATOM 4889 C C . LEU B 1 142 ? -4.027 23.625 20.562 1 97.88 142 LEU B C 1
ATOM 4891 O O . LEU B 1 142 ? -4.363 23.438 19.391 1 97.88 142 LEU B O 1
ATOM 4895 N N . TRP B 1 143 ? -4.191 22.703 21.516 1 97.38 143 TRP B N 1
ATOM 4896 C CA . TRP B 1 143 ? -4.984 21.5 21.266 1 97.38 143 TRP B CA 1
ATOM 4897 C C . TRP B 1 143 ? -6.387 21.859 20.797 1 97.38 143 TRP B C 1
ATOM 4899 O O . TRP B 1 143 ? -6.832 21.406 19.734 1 97.38 143 TRP B O 1
ATOM 4909 N N . GLN B 1 144 ? -7.039 22.719 21.516 1 96.88 144 GLN B N 1
ATOM 4910 C CA . GLN B 1 144 ? -8.406 23.109 21.203 1 96.88 144 GLN B CA 1
ATOM 4911 C C . GLN B 1 144 ? -8.477 23.766 19.828 1 96.88 144 GLN B C 1
ATOM 4913 O O . GLN B 1 144 ? -9.352 23.422 19.016 1 96.88 144 GLN B O 1
ATOM 4918 N N . ILE B 1 145 ? -7.598 24.656 19.547 1 98.19 145 ILE B N 1
ATOM 4919 C CA . ILE B 1 145 ? -7.578 25.375 18.266 1 98.19 145 ILE B CA 1
ATOM 4920 C C . ILE B 1 145 ? -7.367 24.391 17.125 1 98.19 145 ILE B C 1
ATOM 4922 O O . ILE B 1 145 ? -8.133 24.391 16.156 1 98.19 145 ILE B O 1
ATOM 4926 N N . GLN B 1 146 ? -6.371 23.531 17.234 1 98.56 146 GLN B N 1
ATOM 4927 C CA . GLN B 1 146 ? -6.016 22.641 16.141 1 98.56 146 GLN B CA 1
ATOM 4928 C C . GLN B 1 146 ? -7.086 21.562 15.938 1 98.56 146 GLN B C 1
ATOM 4930 O O . GLN B 1 146 ? -7.348 21.156 14.805 1 98.56 146 GLN B O 1
ATOM 4935 N N . GLU B 1 147 ? -7.621 21.094 17.062 1 98.06 147 GLU B N 1
ATOM 4936 C CA . GLU B 1 147 ? -8.719 20.125 16.953 1 98.06 147 GLU B CA 1
ATOM 4937 C C . GLU B 1 147 ? -9.875 20.703 16.141 1 98.06 147 GLU B C 1
ATOM 4939 O O . GLU B 1 147 ? -10.422 20.016 15.273 1 98.06 147 GLU B O 1
ATOM 4944 N N . ARG B 1 148 ? -10.234 21.953 16.391 1 97.69 148 ARG B N 1
ATOM 4945 C CA . ARG B 1 148 ? -11.312 22.609 15.664 1 97.69 148 ARG B CA 1
ATOM 4946 C C . ARG B 1 148 ? -10.922 22.859 14.211 1 97.69 148 ARG B C 1
ATOM 4948 O O . ARG B 1 148 ? -11.742 22.719 13.305 1 97.69 148 ARG B O 1
ATOM 4955 N N . LEU B 1 149 ? -9.734 23.203 14 1 98.62 149 LEU B N 1
ATOM 4956 C CA . LEU B 1 149 ? -9.273 23.453 12.641 1 98.62 149 LEU B CA 1
ATOM 4957 C C . LEU B 1 149 ? -9.266 22.156 11.828 1 98.62 149 LEU B C 1
ATOM 4959 O O . LEU B 1 149 ? -9.586 22.172 10.633 1 98.62 149 LEU B O 1
ATOM 4963 N N . GLU B 1 150 ? -8.828 21.062 12.453 1 98.19 150 GLU B N 1
ATOM 4964 C CA . GLU B 1 150 ? -8.898 19.781 11.773 1 98.19 150 GLU B CA 1
ATOM 4965 C C . GLU B 1 150 ? -10.328 19.438 11.359 1 98.19 150 GLU B C 1
ATOM 4967 O O . GLU B 1 150 ? -10.555 18.891 10.281 1 98.19 150 GLU B O 1
ATOM 4972 N N . SER B 1 151 ? -11.242 19.781 12.242 1 97.12 151 SER B N 1
ATOM 4973 C CA . SER B 1 151 ? -12.648 19.578 11.914 1 97.12 151 SER B CA 1
ATOM 4974 C C . SER B 1 151 ? -13.102 20.5 10.789 1 97.12 151 SER B C 1
ATOM 4976 O O . SER B 1 151 ? -13.906 20.094 9.938 1 97.12 151 SER B O 1
ATOM 4978 N N . PHE B 1 152 ? -12.617 21.672 10.805 1 97.5 152 PHE B N 1
ATOM 4979 C CA . PHE B 1 152 ? -12.984 22.656 9.781 1 97.5 152 PHE B CA 1
ATOM 4980 C C . PHE B 1 152 ? -12.477 22.219 8.414 1 97.5 152 PHE B C 1
ATOM 4982 O O . PHE B 1 152 ? -13.234 22.203 7.441 1 97.5 152 PHE B O 1
ATOM 4989 N N . PHE B 1 153 ? -11.211 21.828 8.289 1 97.38 153 PHE B N 1
ATOM 4990 C CA . PHE B 1 153 ? -10.586 21.484 7.016 1 97.38 153 PHE B CA 1
ATOM 4991 C C . PHE B 1 153 ? -10.914 20.047 6.617 1 97.38 153 PHE B C 1
ATOM 4993 O O . PHE B 1 153 ? -10.961 19.734 5.43 1 97.38 153 PHE B O 1
ATOM 5000 N N . GLY B 1 154 ? -11.141 19.203 7.602 1 95.69 154 GLY B N 1
ATOM 5001 C CA . GLY B 1 154 ? -11.227 17.781 7.332 1 95.69 154 GLY B CA 1
ATOM 5002 C C . GLY B 1 154 ? -9.891 17.141 7.016 1 95.69 154 GLY B C 1
ATOM 5003 O O . GLY B 1 154 ? -9.805 16.219 6.203 1 95.69 154 GLY B O 1
ATOM 5004 N N . SER B 1 155 ? -8.852 17.656 7.508 1 96.75 155 SER B N 1
ATOM 5005 C CA . SER B 1 155 ? -7.473 17.219 7.352 1 96.75 155 SER B CA 1
ATOM 5006 C C . SER B 1 155 ? -6.648 17.516 8.602 1 96.75 155 SER B C 1
ATOM 5008 O O . SER B 1 155 ? -7.07 18.297 9.453 1 96.75 155 SER B O 1
ATOM 5010 N N . LEU B 1 156 ? -5.574 16.844 8.688 1 97.69 156 LEU B N 1
ATOM 5011 C CA . LEU B 1 156 ? -4.707 17.047 9.836 1 97.69 156 LEU B CA 1
ATOM 5012 C C . LEU B 1 156 ? -4.148 18.469 9.844 1 97.69 156 LEU B C 1
ATOM 5014 O O . LEU B 1 156 ? -3.949 19.078 8.789 1 97.69 156 LEU B O 1
ATOM 5018 N N . VAL B 1 157 ? -3.99 18.969 11.008 1 98.5 157 VAL B N 1
ATOM 5019 C CA . VAL B 1 157 ? -3.379 20.281 11.211 1 98.5 157 VAL B CA 1
ATOM 5020 C C . VAL B 1 157 ? -2.18 20.141 12.148 1 98.5 157 VAL B C 1
ATOM 5022 O O . VAL B 1 157 ? -2.318 19.703 13.289 1 98.5 157 VAL B O 1
ATOM 5025 N N . GLY B 1 158 ? -1.019 20.5 11.641 1 97.62 158 GLY B N 1
ATOM 5026 C CA . GLY B 1 158 ? 0.199 20.5 12.438 1 97.62 158 GLY B CA 1
ATOM 5027 C C . GLY B 1 158 ? 0.598 21.891 12.914 1 97.62 158 GLY B C 1
ATOM 5028 O O . GLY B 1 158 ? 0.019 22.891 12.484 1 97.62 158 GLY B O 1
ATOM 5029 N N . SER B 1 159 ? 1.569 21.922 13.867 1 98.38 159 SER B N 1
ATOM 5030 C CA . SER B 1 159 ? 2.064 23.219 14.344 1 98.38 159 SER B CA 1
ATOM 5031 C C . SER B 1 159 ? 3.504 23.109 14.828 1 98.38 159 SER B C 1
ATOM 5033 O O . SER B 1 159 ? 3.949 22.031 15.242 1 98.38 159 SER B O 1
ATOM 5035 N N . ASN B 1 160 ? 4.195 24.109 14.703 1 98.38 160 ASN B N 1
ATOM 5036 C CA . ASN B 1 160 ? 5.531 24.328 15.258 1 98.38 160 ASN B CA 1
ATOM 5037 C C . ASN B 1 160 ? 5.699 25.766 15.758 1 98.38 160 ASN B C 1
ATOM 5039 O O . ASN B 1 160 ? 5.062 26.688 15.242 1 98.38 160 ASN B O 1
ATOM 5043 N N . VAL B 1 161 ? 6.496 25.906 16.75 1 98.75 161 VAL B N 1
ATOM 5044 C CA . VAL B 1 161 ? 6.852 27.234 17.234 1 98.75 161 VAL B CA 1
ATOM 5045 C C . VAL B 1 161 ? 8.328 27.516 16.938 1 98.75 161 VAL B C 1
ATOM 5047 O O . VAL B 1 161 ? 9.18 26.641 17.125 1 98.75 161 VAL B O 1
ATOM 5050 N N . TYR B 1 162 ? 8.578 28.672 16.469 1 98.69 162 TYR B N 1
ATOM 5051 C CA . TYR B 1 162 ? 9.945 29.125 16.219 1 98.69 162 TYR B CA 1
ATOM 5052 C C . TYR B 1 162 ? 10.281 30.328 17.078 1 98.69 162 TYR B C 1
ATOM 5054 O O . TYR B 1 162 ? 9.586 31.344 17.031 1 98.69 162 TYR B O 1
ATOM 5062 N N . ILE B 1 163 ? 11.281 30.234 17.875 1 98.75 163 ILE B N 1
ATOM 5063 C CA . ILE B 1 163 ? 11.805 31.328 18.672 1 98.75 163 ILE B CA 1
ATOM 5064 C C . ILE B 1 163 ? 13.203 31.703 18.188 1 98.75 163 ILE B C 1
ATOM 5066 O O . ILE B 1 163 ? 14.133 30.906 18.281 1 98.75 163 ILE B O 1
ATOM 5070 N N . THR B 1 164 ? 13.32 32.875 17.688 1 98.62 164 THR B N 1
ATOM 5071 C CA . THR B 1 164 ? 14.547 33.312 17.031 1 98.62 164 THR B CA 1
ATOM 5072 C C . THR B 1 164 ? 15.102 34.562 17.703 1 98.62 164 THR B C 1
ATOM 5074 O O . THR B 1 164 ? 14.383 35.531 17.859 1 98.62 164 THR B O 1
ATOM 5077 N N . PRO B 1 165 ? 16.375 34.562 18.156 1 97.56 165 PRO B N 1
ATOM 5078 C CA . PRO B 1 165 ? 16.969 35.75 18.781 1 97.56 165 PRO B CA 1
ATOM 5079 C C . PRO B 1 165 ? 17.219 36.875 17.797 1 97.56 165 PRO B C 1
ATOM 5081 O O . PRO B 1 165 ? 16.938 36.75 16.609 1 97.56 165 PRO B O 1
ATOM 5084 N N . GLN B 1 166 ? 17.703 37.938 18.344 1 95.5 166 GLN B N 1
ATOM 5085 C CA . GLN B 1 166 ? 17.906 39.156 17.562 1 95.5 166 GLN B CA 1
ATOM 5086 C C . GLN B 1 166 ? 18.906 38.938 16.422 1 95.5 166 GLN B C 1
ATOM 5088 O O . GLN B 1 166 ? 19.906 38.219 16.609 1 95.5 166 GLN B O 1
ATOM 5093 N N . LYS B 1 167 ? 18.625 39.594 15.289 1 94 167 LYS B N 1
ATOM 5094 C CA . LYS B 1 167 ? 19.516 39.594 14.125 1 94 167 LYS B CA 1
ATOM 5095 C C . LYS B 1 167 ? 19.906 38.188 13.727 1 94 167 LYS B C 1
ATOM 5097 O O . LYS B 1 167 ? 21.078 37.875 13.523 1 94 167 LYS B O 1
ATOM 5102 N N . SER B 1 168 ? 18.891 37.312 13.68 1 94.56 168 SER B N 1
ATOM 5103 C CA . SER B 1 168 ? 19.203 35.906 13.391 1 94.56 168 SER B CA 1
ATOM 5104 C C . SER B 1 168 ? 18.141 35.281 12.492 1 94.56 168 SER B C 1
ATOM 5106 O O . SER B 1 168 ? 17.031 35.812 12.391 1 94.56 168 SER B O 1
ATOM 5108 N N . GLN B 1 169 ? 18.594 34.25 11.867 1 94.31 169 GLN B N 1
ATOM 5109 C CA . GLN B 1 169 ? 17.75 33.469 10.984 1 94.31 169 GLN B CA 1
ATOM 5110 C C . GLN B 1 169 ? 17.922 31.969 11.258 1 94.31 169 GLN B C 1
ATOM 5112 O O . GLN B 1 169 ? 19.047 31.5 11.398 1 94.31 169 GLN B O 1
ATOM 5117 N N . GLY B 1 170 ? 16.797 31.328 11.32 1 93.12 170 GLY B N 1
ATOM 5118 C CA . GLY B 1 170 ? 16.859 29.906 11.656 1 93.12 170 GLY B CA 1
ATOM 5119 C C . GLY B 1 170 ? 17.016 29.016 10.445 1 93.12 170 GLY B C 1
ATOM 5120 O O . GLY B 1 170 ? 17.844 28.109 10.438 1 93.12 170 GLY B O 1
ATOM 5121 N N . LEU B 1 171 ? 16.234 29.188 9.453 1 94.81 171 LEU B N 1
ATOM 5122 C CA . LEU B 1 171 ? 16.172 28.312 8.289 1 94.81 171 LEU B CA 1
ATOM 5123 C C . LEU B 1 171 ? 16.484 29.078 7.008 1 94.81 171 LEU B C 1
ATOM 5125 O O . LEU B 1 171 ? 16.109 30.25 6.879 1 94.81 171 LEU B O 1
ATOM 5129 N N . PRO B 1 172 ? 17.141 28.406 6.09 1 95.44 172 PRO B N 1
ATOM 5130 C CA . PRO B 1 172 ? 17.344 29.031 4.777 1 95.44 172 PRO B CA 1
ATOM 5131 C C . PRO B 1 172 ? 16.062 29.078 3.947 1 95.44 172 PRO B C 1
ATOM 5133 O O . PRO B 1 172 ? 15.047 28.531 4.348 1 95.44 172 PRO B O 1
ATOM 5136 N N . PRO B 1 173 ? 16.125 29.812 2.811 1 96 173 PRO B N 1
ATOM 5137 C CA . PRO B 1 173 ? 14.945 29.859 1.946 1 96 173 PRO B CA 1
ATOM 5138 C C . PRO B 1 173 ? 14.453 28.484 1.525 1 96 173 PRO B C 1
ATOM 5140 O O . PRO B 1 173 ? 15.258 27.625 1.179 1 96 173 PRO B O 1
ATOM 5143 N N . HIS B 1 174 ? 13.156 28.219 1.556 1 96.31 174 HIS B N 1
ATOM 5144 C CA . HIS B 1 174 ? 12.555 26.922 1.236 1 96.31 174 HIS B CA 1
ATOM 5145 C C . HIS B 1 174 ? 11.062 27.062 0.955 1 96.31 174 HIS B C 1
ATOM 5147 O O . HIS B 1 174 ? 10.492 28.141 1.125 1 96.31 174 HIS B O 1
ATOM 5153 N N . TYR B 1 175 ? 10.484 26.109 0.417 1 96.69 175 TYR B N 1
ATOM 5154 C CA . TYR B 1 175 ? 9.031 26.016 0.382 1 96.69 175 TYR B CA 1
ATOM 5155 C C . TYR B 1 175 ? 8.562 24.719 1.036 1 96.69 175 TYR B C 1
ATOM 5157 O O . TYR B 1 175 ? 9.328 23.766 1.159 1 96.69 175 TYR B O 1
ATOM 5165 N N . ASP B 1 176 ? 7.367 24.719 1.531 1 95.81 176 ASP B N 1
ATOM 5166 C CA . ASP B 1 176 ? 6.762 23.578 2.223 1 95.81 176 ASP B CA 1
ATOM 5167 C C . ASP B 1 176 ? 5.699 22.922 1.354 1 95.81 176 ASP B C 1
ATOM 5169 O O . ASP B 1 176 ? 5.258 23.484 0.356 1 95.81 176 ASP B O 1
ATOM 5173 N N . ASP B 1 177 ? 5.34 21.734 1.74 1 96.31 177 ASP B N 1
ATOM 5174 C CA . ASP B 1 177 ? 4.309 20.969 1.049 1 96.31 177 ASP B CA 1
ATOM 5175 C C . ASP B 1 177 ? 2.969 21.062 1.771 1 96.31 177 ASP B C 1
ATOM 5177 O O . ASP B 1 177 ? 2.139 20.156 1.679 1 96.31 177 ASP B O 1
ATOM 5181 N N . VAL B 1 178 ? 2.793 22.109 2.553 1 98 178 VAL B N 1
ATOM 5182 C CA . VAL B 1 178 ? 1.584 22.359 3.33 1 98 178 VAL B CA 1
ATOM 5183 C C . VAL B 1 178 ? 1.14 23.812 3.148 1 98 178 VAL B C 1
ATOM 5185 O O . VAL B 1 178 ? 1.934 24.672 2.746 1 98 178 VAL B O 1
ATOM 5188 N N . GLU B 1 179 ? -0.188 24.062 3.422 1 98.62 179 GLU B N 1
ATOM 5189 C CA . GLU B 1 179 ? -0.671 25.438 3.627 1 98.62 179 GLU B CA 1
ATOM 5190 C C . GLU B 1 179 ? -0.218 25.984 4.977 1 98.62 179 GLU B C 1
ATOM 5192 O O . GLU B 1 179 ? -0.292 25.281 5.992 1 98.62 179 GLU B O 1
ATOM 5197 N N . VAL B 1 180 ? 0.158 27.266 4.949 1 98.69 180 VAL B N 1
ATOM 5198 C CA . VAL B 1 180 ? 0.834 27.734 6.152 1 98.69 180 VAL B CA 1
ATOM 5199 C C . VAL B 1 180 ? 0.124 28.984 6.688 1 98.69 180 VAL B C 1
ATOM 5201 O O . VAL B 1 180 ? -0.175 29.906 5.93 1 98.69 180 VAL B O 1
ATOM 5204 N N . PHE B 1 181 ? -0.181 29.031 7.973 1 98.88 181 PHE B N 1
ATOM 5205 C CA . PHE B 1 181 ? -0.635 30.188 8.742 1 98.88 181 PHE B CA 1
ATOM 5206 C C . PHE B 1 181 ? 0.373 30.547 9.828 1 98.88 181 PHE B C 1
ATOM 5208 O O . PHE B 1 181 ? 0.647 29.734 10.719 1 98.88 181 PHE B O 1
ATOM 5215 N N . ILE B 1 182 ? 0.897 31.75 9.742 1 98.81 182 ILE B N 1
ATOM 5216 C CA . ILE B 1 182 ? 1.86 32.219 10.734 1 98.81 182 ILE B CA 1
ATOM 5217 C C . ILE B 1 182 ? 1.176 33.188 11.695 1 98.81 182 ILE B C 1
ATOM 5219 O O . ILE B 1 182 ? 0.569 34.156 11.273 1 98.81 182 ILE B O 1
ATOM 5223 N N . LEU B 1 183 ? 1.228 32.906 12.961 1 98.69 183 LEU B N 1
ATOM 5224 C CA . LEU 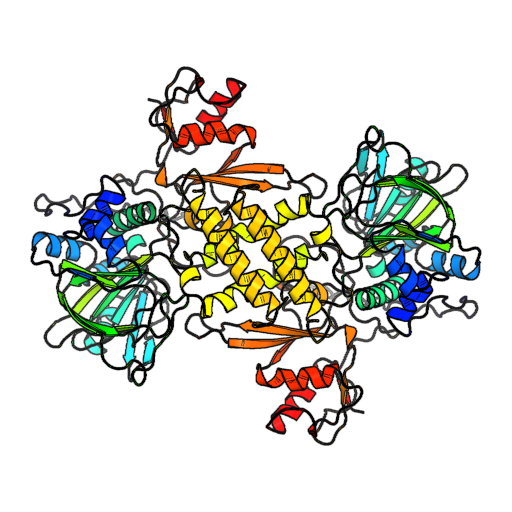B 1 183 ? 0.785 33.812 14.008 1 98.69 183 LEU B CA 1
ATOM 5225 C C . LEU B 1 183 ? 1.976 34.375 14.773 1 98.69 183 LEU B C 1
ATOM 5227 O O . LEU B 1 183 ? 2.744 33.625 15.383 1 98.69 183 LEU B O 1
ATOM 5231 N N . GLN B 1 184 ? 2.168 35.656 14.727 1 98.69 184 GLN B N 1
ATOM 5232 C CA . GLN B 1 184 ? 3.246 36.281 15.484 1 98.69 184 GLN B CA 1
ATOM 5233 C C . GLN B 1 184 ? 2.869 36.406 16.953 1 98.69 184 GLN B C 1
ATOM 5235 O O . GLN B 1 184 ? 1.938 37.156 17.297 1 98.69 184 GLN B O 1
ATOM 5240 N N . LEU B 1 185 ? 3.602 35.781 17.797 1 98.44 185 LEU B N 1
ATOM 5241 C CA . LEU B 1 185 ? 3.227 35.688 19.203 1 98.44 185 LEU B CA 1
ATOM 5242 C C . LEU B 1 185 ? 3.99 36.719 20.031 1 98.44 185 LEU B C 1
ATOM 5244 O O . LEU B 1 185 ? 3.416 37.344 20.922 1 98.44 185 LEU B O 1
ATOM 5248 N N . GLU B 1 186 ? 5.301 36.75 19.875 1 98.12 186 GLU B N 1
ATOM 5249 C CA . GLU B 1 186 ? 6.16 37.719 20.547 1 98.12 186 GLU B CA 1
ATOM 5250 C C . GLU B 1 186 ? 7.082 38.438 19.562 1 98.12 186 GLU B C 1
ATOM 5252 O O . GLU B 1 186 ? 7.484 37.844 18.547 1 98.12 186 GLU B O 1
ATOM 5257 N N . GLY B 1 187 ? 7.332 39.719 19.922 1 97.44 187 GLY B N 1
ATOM 5258 C CA . GLY B 1 187 ? 8.289 40.438 19.109 1 97.44 187 GLY B CA 1
ATOM 5259 C C . GLY B 1 187 ? 7.82 40.688 17.688 1 97.44 187 GLY B C 1
ATOM 5260 O O . GLY B 1 187 ? 6.641 40.938 17.453 1 97.44 187 GLY B O 1
ATOM 5261 N N . GLU B 1 188 ? 8.852 40.75 16.812 1 97.56 188 GLU B N 1
ATOM 5262 C CA . GLU B 1 188 ? 8.609 40.969 15.383 1 97.56 188 GLU B CA 1
ATOM 5263 C C . GLU B 1 188 ? 9.469 40.031 14.531 1 97.56 188 GLU B C 1
ATOM 5265 O O . GLU B 1 188 ? 10.555 39.625 14.945 1 97.56 188 GLU B O 1
ATOM 5270 N N . LYS B 1 189 ? 8.945 39.625 13.391 1 98.5 189 LYS B N 1
ATOM 5271 C CA . LYS B 1 189 ? 9.68 38.812 12.438 1 98.5 189 LYS B CA 1
ATOM 5272 C C . LYS B 1 189 ? 9.594 39.375 11.023 1 98.5 189 LYS B C 1
ATOM 5274 O O . LYS B 1 189 ? 8.523 39.812 10.594 1 98.5 189 LYS B O 1
ATOM 5279 N N . HIS B 1 190 ? 10.688 39.438 10.375 1 98.69 190 HIS B N 1
ATOM 5280 C CA . HIS B 1 190 ? 10.773 39.906 8.992 1 98.69 190 HIS B CA 1
ATOM 5281 C C . HIS B 1 190 ? 10.633 38.719 8.016 1 98.69 190 HIS B C 1
ATOM 5283 O O . HIS B 1 190 ? 11.484 37.844 7.969 1 98.69 190 HIS B O 1
ATOM 5289 N N . TRP B 1 191 ? 9.523 38.75 7.227 1 98.69 191 TRP B N 1
ATOM 5290 C CA . TRP B 1 191 ? 9.227 37.688 6.281 1 98.69 191 TRP B CA 1
ATOM 5291 C C . TRP B 1 191 ? 9.422 38.156 4.844 1 98.69 191 TRP B C 1
ATOM 5293 O O . TRP B 1 191 ? 8.945 39.25 4.465 1 98.69 191 TRP B O 1
ATOM 5303 N N . ARG B 1 192 ? 10.094 37.375 4.078 1 98.5 192 ARG B N 1
ATOM 5304 C CA . ARG B 1 192 ? 10.18 37.562 2.635 1 98.5 192 ARG B CA 1
ATOM 5305 C C . ARG B 1 192 ? 9.617 36.344 1.896 1 98.5 192 ARG B C 1
ATOM 5307 O O . ARG B 1 192 ? 10.023 35.219 2.154 1 98.5 192 ARG B O 1
ATOM 5314 N N . LEU B 1 193 ? 8.648 36.594 1.066 1 98.62 193 LEU B N 1
ATOM 5315 C CA . LEU B 1 193 ? 8.031 35.562 0.238 1 98.62 193 LEU B CA 1
ATOM 5316 C C . LEU B 1 193 ? 8.453 35.719 -1.221 1 98.62 193 LEU B C 1
ATOM 5318 O O . LEU B 1 193 ? 8.68 36.844 -1.691 1 98.62 193 LEU B O 1
ATOM 5322 N N . TYR B 1 194 ? 8.602 34.625 -1.903 1 98.19 194 TYR B N 1
ATOM 5323 C CA . TYR B 1 194 ? 8.992 34.594 -3.309 1 98.19 194 TYR B CA 1
ATOM 5324 C C . TYR B 1 194 ? 8.008 33.75 -4.125 1 98.19 194 TYR B C 1
ATOM 5326 O O . TYR B 1 194 ? 7.219 32.969 -3.566 1 98.19 194 TYR B O 1
ATOM 5334 N N . SER B 1 195 ? 8.094 33.938 -5.422 1 96.31 195 SER B N 1
ATOM 5335 C CA . SER B 1 195 ? 7.277 33.125 -6.312 1 96.31 195 SER B CA 1
ATOM 5336 C C . SER B 1 195 ? 7.664 31.641 -6.227 1 96.31 195 SER B C 1
ATOM 5338 O O . SER B 1 195 ? 8.852 31.312 -6.125 1 96.31 195 SER B O 1
ATOM 5340 N N . PRO B 1 196 ? 6.668 30.781 -6.273 1 96.19 196 PRO B N 1
ATOM 5341 C CA . PRO B 1 196 ? 6.988 29.344 -6.223 1 96.19 196 PRO B CA 1
ATOM 5342 C C . PRO B 1 196 ? 7.703 28.859 -7.48 1 96.19 196 PRO B C 1
ATOM 5344 O O . PRO B 1 196 ? 7.383 29.297 -8.586 1 96.19 196 PRO B O 1
ATOM 5347 N N . THR B 1 197 ? 8.688 28.016 -7.336 1 94.38 197 THR B N 1
ATOM 5348 C CA . THR B 1 197 ? 9.25 27.266 -8.453 1 94.38 197 THR B CA 1
ATOM 5349 C C . THR B 1 197 ? 8.305 26.141 -8.875 1 94.38 197 THR B C 1
ATOM 5351 O O . THR B 1 197 ? 8.242 25.797 -10.055 1 94.38 197 THR B O 1
ATOM 5354 N N . VAL B 1 198 ? 7.574 25.594 -7.91 1 93.94 198 VAL B N 1
ATOM 5355 C CA . VAL B 1 198 ? 6.559 24.562 -8.102 1 93.94 198 VAL B CA 1
ATOM 5356 C C . VAL B 1 198 ? 5.27 24.969 -7.391 1 93.94 198 VAL B C 1
ATOM 5358 O O . VAL B 1 198 ? 5.121 24.766 -6.184 1 93.94 198 VAL B O 1
ATOM 5361 N N . PRO B 1 199 ? 4.395 25.531 -8.109 1 96.69 199 PRO B N 1
ATOM 5362 C CA . PRO B 1 199 ? 3.131 25.875 -7.461 1 96.69 199 PRO B CA 1
ATOM 5363 C C . PRO B 1 199 ? 2.439 24.672 -6.816 1 96.69 199 PRO B C 1
ATOM 5365 O O . PRO B 1 199 ? 2.414 23.594 -7.398 1 96.69 199 PRO B O 1
ATOM 5368 N N . LEU B 1 200 ? 1.949 24.859 -5.625 1 98.06 200 LEU B N 1
ATOM 5369 C CA . LEU B 1 200 ? 1.263 23.828 -4.859 1 98.06 200 LEU B CA 1
ATOM 5370 C C . LEU B 1 200 ? 2.104 22.562 -4.789 1 98.06 200 LEU B C 1
ATOM 5372 O O . LEU B 1 200 ? 1.622 21.469 -5.121 1 98.06 200 LEU B O 1
ATOM 5376 N N . ALA B 1 201 ? 3.301 22.781 -4.281 1 95.81 201 ALA B N 1
ATOM 5377 C CA . ALA B 1 201 ? 4.297 21.719 -4.227 1 95.81 201 ALA B CA 1
ATOM 5378 C C . ALA B 1 201 ? 3.832 20.562 -3.332 1 95.81 201 ALA B C 1
ATOM 5380 O O . ALA B 1 201 ? 3.123 20.797 -2.348 1 95.81 201 ALA B O 1
ATOM 5381 N N . ARG B 1 202 ? 4.266 19.344 -3.643 1 93.75 202 ARG B N 1
ATOM 5382 C CA . ARG B 1 202 ? 3.895 18.156 -2.877 1 93.75 202 ARG B CA 1
ATOM 5383 C C . ARG B 1 202 ? 5.047 17.688 -1.996 1 93.75 202 ARG B C 1
ATOM 5385 O O . ARG B 1 202 ? 4.91 16.719 -1.253 1 93.75 202 ARG B O 1
ATOM 5392 N N . GLU B 1 203 ? 6.125 18.375 -2.135 1 90.62 203 GLU B N 1
ATOM 5393 C CA . GLU B 1 203 ? 7.309 18.016 -1.359 1 90.62 203 GLU B CA 1
ATOM 5394 C C . GLU B 1 203 ? 8.031 19.25 -0.847 1 90.62 203 GLU B C 1
ATOM 5396 O O . GLU B 1 203 ? 7.992 20.312 -1.485 1 90.62 203 GLU B O 1
ATOM 5401 N N . TYR B 1 204 ? 8.648 19.078 0.281 1 91.81 204 TYR B N 1
ATOM 5402 C CA . TYR B 1 204 ? 9.516 20.109 0.836 1 91.81 204 TYR B CA 1
ATOM 5403 C C . TYR B 1 204 ? 10.758 20.281 -0.02 1 91.81 204 TYR B C 1
ATOM 5405 O O . TYR B 1 204 ? 11.297 19.312 -0.567 1 91.81 204 TYR B O 1
ATOM 5413 N N . SER B 1 205 ? 11.258 21.578 -0.129 1 91.19 205 SER B N 1
ATOM 5414 C CA . SER B 1 205 ? 12.492 21.781 -0.871 1 91.19 205 SER B CA 1
ATOM 5415 C C . SER B 1 205 ? 13.219 23.047 -0.408 1 91.19 205 SER B C 1
ATOM 5417 O O . SER B 1 205 ? 12.586 24.078 -0.181 1 91.19 205 SER B O 1
ATOM 5419 N N . LEU B 1 206 ? 14.523 22.906 -0.225 1 91.31 206 LEU B N 1
ATOM 5420 C CA . LEU B 1 206 ? 15.367 24.078 -0.065 1 91.31 206 LEU B CA 1
ATOM 5421 C C . LEU B 1 206 ? 15.602 24.766 -1.406 1 91.31 206 LEU B C 1
ATOM 5423 O O . LEU B 1 206 ? 15.703 24.094 -2.439 1 91.31 20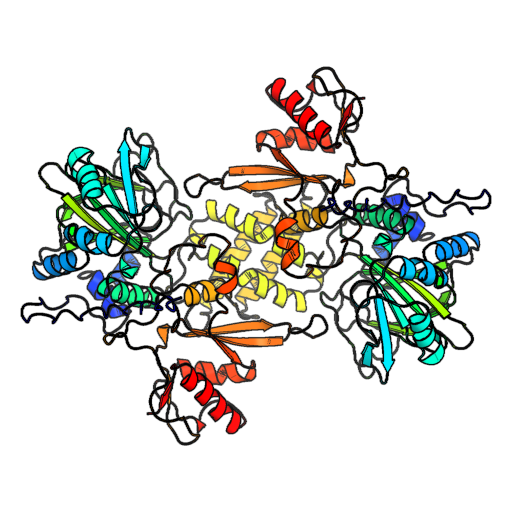6 LEU B O 1
ATOM 5427 N N . GLU B 1 207 ? 15.656 26.062 -1.318 1 91.56 207 GLU B N 1
ATOM 5428 C CA . GLU B 1 207 ? 15.867 26.844 -2.537 1 91.56 207 GLU B CA 1
ATOM 5429 C C . GLU B 1 207 ? 17.094 27.75 -2.408 1 91.56 207 GLU B C 1
ATOM 5431 O O . GLU B 1 207 ? 17.141 28.594 -1.515 1 91.56 207 GLU B O 1
ATOM 5436 N N . PRO B 1 208 ? 18.031 27.531 -3.309 1 89.62 208 PRO B N 1
ATOM 5437 C CA . PRO B 1 208 ? 19.203 28.406 -3.24 1 89.62 208 PRO B CA 1
ATOM 5438 C C . PRO B 1 208 ? 18.859 29.875 -3.441 1 89.62 208 PRO B C 1
ATOM 5440 O O . PRO B 1 208 ? 18.094 30.219 -4.34 1 89.62 208 PRO B O 1
ATOM 5443 N N . GLU B 1 209 ? 19.453 30.688 -2.672 1 88.38 209 GLU B N 1
ATOM 5444 C CA . GLU B 1 209 ? 19.188 32.125 -2.666 1 88.38 209 GLU B CA 1
ATOM 5445 C C . GLU B 1 209 ? 19.469 32.75 -4.031 1 88.38 209 GLU B C 1
ATOM 5447 O O . GLU B 1 209 ? 18.797 33.688 -4.441 1 88.38 209 GLU B O 1
ATOM 5452 N N . GLU B 1 210 ? 20.391 32.156 -4.727 1 88.69 210 GLU B N 1
ATOM 5453 C CA . GLU B 1 210 ? 20.812 32.688 -6.012 1 88.69 210 GLU B CA 1
ATOM 5454 C C . GLU B 1 210 ? 19.75 32.469 -7.082 1 88.69 210 GLU B C 1
ATOM 5456 O O . GLU B 1 210 ? 19.75 33.125 -8.125 1 88.69 210 GLU B O 1
ATOM 5461 N N . ARG B 1 211 ? 18.781 31.656 -6.793 1 91.12 211 ARG B N 1
ATOM 5462 C CA . ARG B 1 211 ? 17.859 31.25 -7.848 1 91.12 211 ARG B CA 1
ATOM 5463 C C . ARG B 1 211 ? 16.453 31.719 -7.555 1 91.12 211 ARG B C 1
ATOM 5465 O O . ARG B 1 211 ? 15.547 31.578 -8.391 1 91.12 211 ARG B O 1
ATOM 5472 N N . ILE B 1 212 ? 16.188 32.281 -6.379 1 92.81 212 ILE B N 1
ATOM 5473 C CA . ILE B 1 212 ? 14.805 32.531 -5.973 1 92.81 212 ILE B CA 1
ATOM 5474 C C . ILE B 1 212 ? 14.383 33.938 -6.395 1 92.81 212 ILE B C 1
ATOM 5476 O O . ILE B 1 212 ? 13.195 34.281 -6.352 1 92.81 212 ILE B O 1
ATOM 5480 N N . GLY B 1 213 ? 15.32 34.781 -6.855 1 93.5 213 GLY B N 1
ATOM 5481 C CA . GLY B 1 213 ? 14.969 36.094 -7.363 1 93.5 213 GLY B CA 1
ATOM 5482 C C . GLY B 1 213 ? 14.602 37.094 -6.266 1 93.5 213 GLY B C 1
ATOM 5483 O O . GLY B 1 213 ? 15.109 37 -5.145 1 93.5 213 GLY B O 1
ATOM 5484 N N . SER B 1 214 ? 13.758 38.156 -6.656 1 96.25 214 SER B N 1
ATOM 5485 C CA . SER B 1 214 ? 13.344 39.188 -5.707 1 96.25 214 SER B CA 1
ATOM 5486 C C . SER B 1 214 ? 12.078 38.75 -4.965 1 96.25 214 SER B C 1
ATOM 5488 O O . SER B 1 214 ? 11.211 38.094 -5.527 1 96.25 214 SER B O 1
ATOM 5490 N N . PRO B 1 215 ? 11.977 39.188 -3.758 1 97.81 215 PRO B N 1
ATOM 5491 C CA . PRO B 1 215 ? 10.773 38.844 -3 1 97.81 215 PRO B CA 1
ATOM 5492 C C . PRO B 1 215 ? 9.508 39.469 -3.576 1 97.81 215 PRO B C 1
ATOM 5494 O O . PRO B 1 215 ? 9.539 40.625 -4.043 1 97.81 215 PRO B O 1
ATOM 5497 N N . THR B 1 216 ? 8.492 38.75 -3.627 1 98 216 THR B N 1
ATOM 5498 C CA . THR B 1 216 ? 7.176 39.25 -4.008 1 98 216 THR B CA 1
ATOM 5499 C C . THR B 1 216 ? 6.543 40.031 -2.855 1 98 216 THR B C 1
ATOM 5501 O O . THR B 1 216 ? 5.742 40.938 -3.08 1 98 216 THR B O 1
ATOM 5504 N N . HIS B 1 217 ? 6.801 39.625 -1.629 1 98.12 217 HIS B N 1
ATOM 5505 C CA . HIS B 1 217 ? 6.344 40.281 -0.405 1 98.12 217 HIS B CA 1
ATOM 5506 C C . HIS B 1 217 ? 7.492 40.469 0.577 1 98.12 217 HIS B C 1
ATOM 5508 O O . HIS B 1 217 ? 8.359 39.594 0.705 1 98.12 217 HIS B O 1
ATOM 5514 N N . ASP B 1 218 ? 7.516 41.5 1.181 1 98.38 218 ASP B N 1
ATOM 5515 C CA . ASP B 1 218 ? 8.445 41.875 2.24 1 98.38 218 ASP B CA 1
ATOM 5516 C C . ASP B 1 218 ? 7.707 42.469 3.436 1 98.38 218 ASP B C 1
ATOM 5518 O O . ASP B 1 218 ? 7.312 43.625 3.41 1 98.38 218 ASP B O 1
ATOM 5522 N N . ILE B 1 219 ? 7.566 41.656 4.5 1 98.12 219 ILE B N 1
ATOM 5523 C CA . ILE B 1 219 ? 6.578 41.938 5.531 1 98.12 219 ILE B CA 1
ATOM 5524 C C . ILE B 1 219 ? 7.23 41.875 6.91 1 98.12 219 ILE B C 1
ATOM 5526 O O . ILE B 1 219 ? 8.008 40.938 7.18 1 98.12 219 ILE B O 1
ATOM 5530 N N . ILE B 1 220 ? 6.98 42.812 7.734 1 98.12 220 ILE B N 1
ATOM 5531 C CA . ILE B 1 220 ? 7.289 42.719 9.156 1 98.12 220 ILE B CA 1
ATOM 5532 C C . ILE B 1 220 ? 6.031 42.312 9.93 1 98.12 220 ILE B C 1
ATOM 5534 O O . ILE B 1 220 ? 5.055 43.062 9.953 1 98.12 220 ILE B O 1
ATOM 5538 N N . LEU B 1 221 ? 6.047 41.188 10.477 1 98.12 221 LEU B N 1
ATOM 5539 C CA . LEU B 1 221 ? 4.938 40.75 11.312 1 98.12 221 LEU B CA 1
ATOM 5540 C C . LEU B 1 221 ? 5.145 41.156 12.766 1 98.12 221 LEU B C 1
ATOM 5542 O O . LEU B 1 221 ? 6.219 40.938 13.328 1 98.12 221 LEU B O 1
ATOM 5546 N N . LYS B 1 222 ? 4.113 41.719 13.32 1 97.5 222 LYS B N 1
ATOM 5547 C CA . LYS B 1 222 ? 4.125 42.094 14.734 1 97.5 222 LYS B CA 1
ATOM 5548 C C . LYS B 1 222 ? 3.162 41.219 15.539 1 97.5 222 LYS B C 1
ATOM 5550 O O . LYS B 1 222 ? 2.305 40.531 14.961 1 97.5 222 LYS B O 1
ATOM 5555 N N . THR B 1 223 ? 3.318 41.281 16.844 1 97.5 223 THR B N 1
ATOM 5556 C CA . THR B 1 223 ? 2.479 40.469 17.719 1 97.5 223 THR B CA 1
ATOM 5557 C C . THR B 1 223 ? 1.001 40.719 17.422 1 97.5 223 THR B C 1
ATOM 5559 O O . THR B 1 223 ? 0.547 41.844 17.375 1 97.5 223 THR B O 1
ATOM 5562 N N . GLY B 1 224 ? 0.332 39.625 17.141 1 96.88 224 GLY B N 1
ATOM 5563 C CA . GLY B 1 224 ? -1.087 39.719 16.844 1 96.88 224 GLY B CA 1
ATOM 5564 C C . GLY B 1 224 ? -1.392 39.594 15.352 1 96.88 224 GLY B C 1
ATOM 5565 O O . GLY B 1 224 ? -2.537 39.344 14.969 1 96.88 224 GLY B O 1
ATOM 5566 N N . ASP B 1 225 ? -0.402 39.812 14.516 1 98.06 225 ASP B N 1
ATOM 5567 C CA . ASP B 1 225 ? -0.579 39.719 13.07 1 98.06 225 ASP B CA 1
ATOM 5568 C C . ASP B 1 225 ? -0.642 38.25 12.625 1 98.06 225 ASP B C 1
ATOM 5570 O O . ASP B 1 225 ? -0.186 37.344 13.344 1 98.06 225 ASP B O 1
ATOM 5574 N N . LEU B 1 226 ? -1.283 38.031 11.477 1 98.5 226 LEU B N 1
ATOM 5575 C CA . LEU B 1 226 ? -1.353 36.719 10.859 1 98.5 226 LEU B CA 1
ATOM 5576 C C . LEU B 1 226 ? -0.927 36.781 9.391 1 98.5 226 LEU B C 1
ATOM 5578 O O . LEU B 1 226 ? -1.302 37.719 8.672 1 98.5 226 LEU B O 1
ATOM 5582 N N . LEU B 1 227 ? -0.128 35.812 8.953 1 98.88 227 LEU B N 1
ATOM 5583 C CA . LEU B 1 227 ? 0.298 35.688 7.566 1 98.88 227 LEU B CA 1
ATOM 5584 C C . LEU B 1 227 ? -0.059 34.312 7.023 1 98.88 227 LEU B C 1
ATOM 5586 O O . LEU B 1 227 ? 0.268 33.281 7.641 1 98.88 227 LEU B O 1
ATOM 5590 N N . TYR B 1 228 ? -0.823 34.281 5.949 1 98.81 228 TYR B N 1
ATOM 5591 C CA . TYR B 1 228 ? -1.085 33.031 5.211 1 98.81 228 TYR B CA 1
ATOM 5592 C C . TYR B 1 228 ? -0.344 33.031 3.879 1 98.81 228 TYR B C 1
ATOM 5594 O O . TYR B 1 228 ? -0.296 34.062 3.186 1 98.81 228 TYR B O 1
ATOM 5602 N N . PHE B 1 229 ? 0.245 31.953 3.52 1 98.81 229 PHE B N 1
ATOM 5603 C CA . PHE B 1 229 ? 0.717 31.781 2.15 1 98.81 229 PHE B CA 1
ATOM 5604 C C . PHE B 1 229 ? 0.556 30.344 1.695 1 98.81 229 PHE B C 1
ATOM 5606 O O . PHE B 1 229 ? 0.66 29.422 2.502 1 98.81 229 PHE B O 1
ATOM 5613 N N . PRO B 1 230 ? 0.302 30.109 0.44 1 98.44 230 PRO B N 1
ATOM 5614 C CA . PRO B 1 230 ? -0.005 28.797 -0.107 1 98.44 230 PRO B CA 1
ATOM 5615 C C . PRO B 1 230 ? 1.206 27.859 -0.117 1 98.44 230 PRO B C 1
ATOM 5617 O O . PRO B 1 230 ? 2.348 28.328 -0.12 1 98.44 230 PRO B O 1
ATOM 5620 N N . ARG B 1 231 ? 0.863 26.625 -0.14 1 97.56 231 ARG B N 1
ATOM 5621 C CA . ARG B 1 231 ? 1.844 25.562 -0.353 1 97.56 231 ARG B CA 1
ATOM 5622 C C . ARG B 1 231 ? 2.707 25.859 -1.575 1 97.56 231 ARG B C 1
ATOM 5624 O O . ARG B 1 231 ? 2.201 26.297 -2.609 1 97.56 231 ARG B O 1
ATOM 5631 N N . GLY B 1 232 ? 4.02 25.656 -1.404 1 97.31 232 GLY B N 1
ATOM 5632 C CA . GLY B 1 232 ? 4.934 25.891 -2.51 1 97.31 232 GLY B CA 1
ATOM 5633 C C . GLY B 1 232 ? 5.543 27.281 -2.494 1 97.31 232 GLY B C 1
ATOM 5634 O O . GLY B 1 232 ? 6.523 27.531 -3.195 1 97.31 232 GLY B O 1
ATOM 5635 N N . THR B 1 233 ? 5.016 28.25 -1.722 1 98.38 233 THR B N 1
ATOM 5636 C CA . THR B 1 233 ? 5.578 29.594 -1.624 1 98.38 233 THR B CA 1
ATOM 5637 C C . THR B 1 233 ? 6.965 29.547 -0.993 1 98.38 233 THR B C 1
ATOM 5639 O O . THR B 1 233 ? 7.129 29.062 0.13 1 98.38 233 THR B O 1
ATOM 5642 N N . ILE B 1 234 ? 7.922 30.031 -1.733 1 98.19 234 ILE B N 1
ATOM 5643 C CA . ILE B 1 234 ? 9.266 30.125 -1.168 1 98.19 234 ILE B CA 1
ATOM 5644 C C . ILE B 1 234 ? 9.297 31.234 -0.119 1 98.19 234 ILE B C 1
ATOM 5646 O O . ILE B 1 234 ? 8.758 32.312 -0.333 1 98.19 234 ILE B O 1
ATOM 5650 N N . HIS B 1 235 ? 9.93 30.938 0.991 1 98.44 235 HIS B N 1
ATOM 5651 C CA . HIS B 1 235 ? 9.945 31.953 2.037 1 98.44 235 HIS B CA 1
ATOM 5652 C C . HIS B 1 235 ? 11.195 31.828 2.906 1 98.44 235 HIS B C 1
ATOM 5654 O O . HIS B 1 235 ? 11.836 30.781 2.93 1 98.44 235 HIS B O 1
ATOM 5660 N N . GLN B 1 236 ? 11.562 32.844 3.512 1 97.19 236 GLN B N 1
ATOM 5661 C CA . GLN B 1 236 ? 12.57 32.969 4.562 1 97.19 236 GLN B CA 1
ATOM 5662 C C . GLN B 1 236 ? 12.211 34.062 5.555 1 97.19 236 GLN B C 1
ATOM 5664 O O . GLN B 1 236 ? 11.453 34.969 5.23 1 97.19 236 GLN B O 1
ATOM 5669 N N . ALA B 1 237 ? 12.719 33.969 6.727 1 97.94 237 ALA B N 1
ATOM 5670 C CA . ALA B 1 237 ? 12.367 34.938 7.762 1 97.94 237 ALA B CA 1
ATOM 5671 C C . ALA B 1 237 ? 13.523 35.125 8.742 1 97.94 237 ALA B C 1
ATOM 5673 O O . ALA B 1 237 ? 14.273 34.188 9.023 1 97.94 237 ALA B O 1
ATOM 5674 N N . ASP B 1 238 ? 13.664 36.312 9.25 1 97.62 238 ASP B N 1
ATOM 5675 C CA . ASP B 1 238 ? 14.688 36.625 10.25 1 97.62 238 ASP B CA 1
ATOM 5676 C C . ASP B 1 238 ? 14.148 37.625 11.289 1 97.62 238 ASP B C 1
ATOM 5678 O O . ASP B 1 238 ? 13.164 38.312 11.047 1 97.62 238 ASP B O 1
ATOM 5682 N N . THR B 1 239 ? 14.75 37.594 12.438 1 98.31 239 THR B N 1
ATOM 5683 C CA . THR B 1 239 ? 14.438 38.594 13.461 1 98.31 239 THR B CA 1
ATOM 5684 C C . THR B 1 239 ? 15.227 39.875 13.227 1 98.31 239 THR B C 1
ATOM 5686 O O . THR B 1 239 ? 16.453 39.844 13.141 1 98.31 239 THR B O 1
ATOM 5689 N N . PRO B 1 240 ? 14.531 41 13.148 1 96.94 240 PRO B N 1
ATOM 5690 C CA . PRO B 1 240 ? 15.242 42.25 12.891 1 96.94 240 PRO B CA 1
ATOM 5691 C C . PRO B 1 240 ? 16.141 42.656 14.055 1 96.94 240 PRO B C 1
ATOM 5693 O O . PRO B 1 240 ? 15.93 42.219 15.188 1 96.94 240 PRO B O 1
ATOM 5696 N N . ALA B 1 241 ? 17.047 43.625 13.703 1 94.06 241 ALA B N 1
ATOM 5697 C CA . ALA B 1 241 ? 17.875 44.219 14.742 1 94.06 241 ALA B CA 1
ATOM 5698 C C . ALA B 1 241 ? 17.031 45.062 15.703 1 94.06 241 ALA B C 1
ATOM 5700 O O . ALA B 1 241 ? 16.094 45.75 15.273 1 94.06 241 ALA B O 1
ATOM 5701 N N . GLY B 1 242 ? 17.375 45 16.953 1 93.31 242 GLY B N 1
ATOM 5702 C CA . GLY B 1 242 ? 16.672 45.812 17.938 1 93.31 242 GLY B CA 1
ATOM 5703 C C . GLY B 1 242 ? 15.562 45.062 18.656 1 93.31 242 GLY B C 1
ATOM 5704 O O . GLY B 1 242 ? 15.086 45.5 19.703 1 93.31 242 GLY B O 1
ATOM 5705 N N . VAL B 1 243 ? 15.125 44 18.062 1 94.12 243 VAL B N 1
ATOM 5706 C CA . VAL B 1 243 ? 14.133 43.125 18.688 1 94.12 243 VAL B CA 1
ATOM 5707 C C . VAL B 1 243 ? 14.828 42.062 19.531 1 94.12 243 VAL B C 1
ATOM 5709 O O . VAL B 1 243 ? 15.727 41.375 19.062 1 94.12 243 VAL B O 1
ATOM 5712 N N . GLU B 1 244 ? 14.5 41.969 20.797 1 95.25 244 GLU B N 1
ATOM 5713 C CA . GLU B 1 244 ? 15.164 41 21.688 1 95.25 244 GLU B CA 1
ATOM 5714 C C . GLU B 1 244 ? 15.047 39.594 21.141 1 95.25 244 GLU B C 1
ATOM 5716 O O . GLU B 1 244 ? 16.047 38.875 21.062 1 95.25 244 GLU B O 1
ATOM 5721 N N . HIS B 1 245 ? 13.844 39.156 20.844 1 97.88 245 HIS B N 1
ATOM 5722 C CA . HIS B 1 245 ? 13.586 37.906 20.188 1 97.88 245 HIS B CA 1
ATOM 5723 C C . HIS B 1 245 ? 12.219 37.906 19.5 1 97.88 245 HIS B C 1
ATOM 5725 O O . HIS B 1 245 ? 11.406 38.781 19.734 1 97.88 245 HIS B O 1
ATOM 5731 N N . SER B 1 246 ? 12.078 37 18.625 1 98.5 246 SER B N 1
ATOM 5732 C CA . SER B 1 246 ? 10.805 36.781 17.938 1 98.5 246 SER B CA 1
ATOM 5733 C C . SER B 1 246 ? 10.281 35.375 18.156 1 98.5 246 SER B C 1
ATOM 5735 O O . SER B 1 246 ? 11.031 34.406 18.047 1 98.5 246 SER B O 1
ATOM 5737 N N . THR B 1 247 ? 9.023 35.25 18.547 1 98.75 247 THR B N 1
ATOM 5738 C CA . THR B 1 247 ? 8.328 33.969 18.641 1 98.75 247 THR B CA 1
ATOM 5739 C C . THR B 1 247 ? 7.125 33.938 17.703 1 98.75 247 THR B C 1
ATOM 5741 O O . THR B 1 247 ? 6.289 34.844 17.719 1 98.75 247 THR B O 1
ATOM 5744 N N . HIS B 1 248 ? 7.059 32.969 16.875 1 98.75 248 HIS B N 1
ATOM 5745 C CA . HIS B 1 248 ? 5.855 32.781 16.062 1 98.75 248 HIS B CA 1
ATOM 5746 C C . HIS B 1 248 ? 5.41 31.328 16.031 1 98.75 248 HIS B C 1
ATOM 5748 O O . HIS B 1 248 ? 6.223 30.422 16.234 1 98.75 248 HIS B O 1
ATOM 5754 N N . LEU B 1 249 ? 4.082 31.125 15.844 1 98.81 249 LEU B N 1
ATOM 5755 C CA . LEU B 1 249 ? 3.438 29.828 15.664 1 98.81 249 LEU B CA 1
ATOM 5756 C C . LEU B 1 249 ? 3.117 29.578 14.195 1 98.81 249 LEU B C 1
ATOM 5758 O O . LEU B 1 249 ? 2.566 30.453 13.516 1 98.81 249 LEU B O 1
ATOM 5762 N N . THR B 1 250 ? 3.553 28.438 13.672 1 98.75 250 THR B N 1
ATOM 5763 C CA . THR B 1 250 ? 3.152 27.984 12.344 1 98.75 250 THR B CA 1
ATOM 5764 C C . THR B 1 250 ? 2.066 26.922 12.445 1 98.75 250 THR B C 1
ATOM 5766 O O . THR B 1 250 ? 2.275 25.875 13.062 1 98.75 250 THR B O 1
ATOM 5769 N N . LEU B 1 251 ? 0.917 27.203 11.945 1 98.75 251 LEU B N 1
ATOM 5770 C CA . LEU B 1 251 ? -0.113 26.203 11.703 1 98.75 251 LEU B CA 1
ATOM 5771 C C . LEU B 1 251 ? -0.105 25.75 10.25 1 98.75 251 LEU B C 1
ATOM 5773 O O . LEU B 1 251 ? 0.059 26.578 9.344 1 98.75 251 LEU B O 1
ATOM 5777 N N . SER B 1 252 ? -0.161 24.5 10.047 1 98.31 252 SER B N 1
ATOM 5778 C CA . SER B 1 252 ? -0.098 24 8.68 1 98.31 252 SER B CA 1
ATOM 5779 C C . SER B 1 252 ? -1.141 22.922 8.438 1 98.31 252 SER B C 1
ATOM 5781 O O . SER B 1 252 ? -1.511 22.188 9.359 1 98.31 252 SER B O 1
ATOM 5783 N N . SER B 1 253 ? -1.693 22.766 7.262 1 98 253 SER B N 1
ATOM 5784 C CA . SER B 1 253 ? -2.674 21.766 6.879 1 98 253 SER B CA 1
ATOM 5785 C C . SER B 1 253 ? -2.537 21.391 5.406 1 98 253 SER B C 1
ATOM 5787 O O . SER B 1 253 ? -1.696 21.938 4.695 1 98 253 SER B O 1
ATOM 5789 N N . TYR B 1 254 ? -3.197 20.344 5 1 97.62 254 TYR B N 1
ATOM 5790 C CA . TYR B 1 254 ? -3.406 19.938 3.617 1 97.62 254 TYR B CA 1
ATOM 5791 C C . TYR B 1 254 ? -2.158 19.266 3.053 1 97.62 254 TYR B C 1
ATOM 5793 O O . TYR B 1 254 ? -1.884 19.359 1.854 1 97.62 254 TYR B O 1
ATOM 5801 N N . GLN B 1 255 ? -1.356 18.688 3.895 1 96.56 255 GLN B N 1
ATOM 5802 C CA . GLN B 1 255 ? -0.323 17.797 3.379 1 96.56 255 GLN B CA 1
ATOM 5803 C C . GLN B 1 255 ? -0.936 16.578 2.707 1 96.56 255 GLN B C 1
ATOM 5805 O O . GLN B 1 255 ? -1.767 15.883 3.301 1 96.56 255 GLN B O 1
ATOM 5810 N N . ASN B 1 256 ? -0.575 16.328 1.463 1 95.94 256 ASN B N 1
ATOM 5811 C CA . ASN B 1 256 ? -1.054 15.172 0.716 1 95.94 256 ASN B CA 1
ATOM 5812 C C . ASN B 1 256 ? -2.578 15.141 0.652 1 95.94 256 ASN B C 1
ATOM 5814 O O . ASN B 1 256 ? -3.188 14.086 0.849 1 95.94 256 ASN B O 1
ATOM 5818 N N . MET B 1 257 ? -3.227 16.297 0.476 1 97.19 257 MET B N 1
ATOM 5819 C CA . MET B 1 257 ? -4.68 16.438 0.403 1 97.19 257 MET B CA 1
ATOM 5820 C C . MET B 1 257 ? -5.109 16.953 -0.963 1 97.19 257 MET B C 1
ATOM 5822 O O . MET B 1 257 ? -6.09 17.703 -1.068 1 97.19 257 MET B O 1
ATOM 5826 N N . SER B 1 258 ? -4.379 16.656 -2.018 1 97.56 258 SER B N 1
ATOM 5827 C CA . SER B 1 258 ? -4.684 17.109 -3.367 1 97.56 258 SER B CA 1
ATOM 5828 C C . SER B 1 258 ? -5.656 16.172 -4.066 1 97.56 258 SER B C 1
ATOM 5830 O O . SER B 1 258 ? -5.902 15.055 -3.592 1 97.56 258 SER B O 1
ATOM 5832 N N . TRP B 1 259 ? -6.191 16.625 -5.215 1 97.44 259 TRP B N 1
ATOM 5833 C CA . TRP B 1 259 ? -7.023 15.781 -6.07 1 97.44 259 TRP B CA 1
ATOM 5834 C C . TRP B 1 259 ? -6.27 14.523 -6.5 1 97.44 259 TRP B C 1
ATOM 5836 O O . TRP B 1 259 ? -6.848 13.438 -6.574 1 97.44 259 TRP B O 1
ATOM 5846 N N . GLY B 1 260 ? -5.012 14.734 -6.801 1 97.75 260 GLY B N 1
ATOM 5847 C CA . GLY B 1 260 ? -4.191 13.586 -7.156 1 97.75 260 GLY B CA 1
ATOM 5848 C C . GLY B 1 260 ? -4.086 12.562 -6.043 1 97.75 260 GLY B C 1
ATOM 5849 O O . GLY B 1 260 ? -4.148 11.352 -6.293 1 97.75 260 GLY B O 1
ATOM 5850 N N . ASP B 1 261 ? -3.926 13.016 -4.82 1 97.31 261 ASP B N 1
ATOM 5851 C CA . ASP B 1 261 ? -3.877 12.125 -3.664 1 97.31 261 ASP B CA 1
ATOM 5852 C C . ASP B 1 261 ? -5.191 11.367 -3.5 1 97.31 261 ASP B C 1
ATOM 5854 O O . ASP B 1 261 ? -5.188 10.172 -3.191 1 97.31 261 ASP B O 1
ATOM 5858 N N . PHE B 1 262 ? -6.258 12.031 -3.676 1 96.94 262 PHE B N 1
ATOM 5859 C CA . PHE B 1 262 ? -7.57 11.414 -3.539 1 96.94 262 PHE B CA 1
ATOM 5860 C C . PHE B 1 262 ? -7.785 10.359 -4.613 1 96.94 262 PHE B C 1
ATOM 5862 O O . PHE B 1 262 ? -8.273 9.266 -4.328 1 96.94 262 PHE B O 1
ATOM 5869 N N . LEU B 1 263 ? -7.441 10.711 -5.836 1 97.75 263 LEU B N 1
ATOM 5870 C CA . LEU B 1 263 ? -7.547 9.75 -6.93 1 97.75 263 LEU B CA 1
ATOM 5871 C C . LEU B 1 263 ? -6.73 8.492 -6.633 1 97.75 263 LEU B C 1
ATOM 5873 O O . LEU B 1 263 ? -7.203 7.375 -6.844 1 97.75 263 LEU B O 1
ATOM 5877 N N . LEU B 1 264 ? -5.539 8.703 -6.145 1 97.12 264 LEU B N 1
ATOM 5878 C CA . LEU B 1 264 ? -4.676 7.586 -5.785 1 97.12 264 LEU B CA 1
ATOM 5879 C C . LEU B 1 264 ? -5.352 6.688 -4.75 1 97.12 264 LEU B C 1
ATOM 5881 O O . LEU B 1 264 ? -5.219 5.465 -4.805 1 97.12 264 LEU B O 1
ATOM 5885 N N . ASP B 1 265 ? -6.074 7.258 -3.84 1 95.69 265 ASP B N 1
ATOM 5886 C CA . ASP B 1 265 ? -6.688 6.535 -2.73 1 95.69 265 ASP B CA 1
ATOM 5887 C C . ASP B 1 265 ? -7.91 5.746 -3.199 1 95.69 265 ASP B C 1
ATOM 5889 O O . ASP B 1 265 ? -8.148 4.625 -2.744 1 95.69 265 ASP B O 1
ATOM 5893 N N . VAL B 1 266 ? -8.734 6.297 -4.098 1 94.5 266 VAL B N 1
ATOM 5894 C CA . VAL B 1 266 ? -10 5.684 -4.457 1 94.5 266 VAL B CA 1
ATOM 5895 C C . VAL B 1 266 ? -9.797 4.695 -5.605 1 94.5 266 VAL B C 1
ATOM 5897 O O . VAL B 1 266 ? -10.625 3.812 -5.828 1 94.5 266 VAL B O 1
ATOM 5900 N N . PHE B 1 267 ? -8.758 4.812 -6.336 1 96.56 267 PHE B N 1
ATOM 5901 C CA . PHE B 1 267 ? -8.562 4.133 -7.613 1 96.56 267 PHE B CA 1
ATOM 5902 C C . PHE B 1 267 ? -8.578 2.619 -7.43 1 96.56 267 PHE B C 1
ATOM 5904 O O . PHE B 1 267 ? -9.266 1.908 -8.164 1 96.56 267 PHE B O 1
ATOM 5911 N N . PRO B 1 268 ? -7.832 2.084 -6.441 1 95.06 268 PRO B N 1
ATOM 5912 C CA . PRO B 1 268 ? -7.754 0.625 -6.336 1 95.06 268 PRO B CA 1
ATOM 5913 C C . PRO B 1 268 ? -9.125 -0.029 -6.156 1 95.06 268 PRO B C 1
ATOM 5915 O O . PRO B 1 268 ? -9.469 -0.964 -6.887 1 95.06 268 PRO B O 1
ATOM 5918 N N . SER B 1 269 ? -9.898 0.457 -5.172 1 91.5 269 SER B N 1
ATOM 5919 C CA . SER B 1 269 ? -11.211 -0.129 -4.922 1 91.5 269 SER B CA 1
ATOM 5920 C C . SER B 1 269 ? -12.125 0.024 -6.137 1 91.5 269 SER B C 1
ATOM 5922 O O . SER B 1 269 ? -12.891 -0.887 -6.465 1 91.5 269 SER B O 1
ATOM 5924 N N . PHE B 1 270 ? -12.039 1.17 -6.805 1 94.5 270 PHE B N 1
ATOM 5925 C CA . PHE B 1 270 ? -12.852 1.419 -7.988 1 94.5 270 PHE B CA 1
ATOM 5926 C C . PHE B 1 270 ? -12.477 0.464 -9.117 1 94.5 270 PHE B C 1
ATOM 5928 O O . PHE B 1 270 ? -13.359 -0.083 -9.789 1 94.5 270 PHE B O 1
ATOM 5935 N N . LEU B 1 271 ? -11.164 0.293 -9.344 1 96.25 271 LEU B N 1
ATOM 5936 C CA . LEU B 1 271 ? -10.672 -0.63 -10.359 1 96.25 271 LEU B CA 1
ATOM 5937 C C . LEU B 1 271 ? -11.125 -2.055 -10.07 1 96.25 271 LEU B C 1
ATOM 5939 O O . LEU B 1 271 ? -11.617 -2.75 -10.961 1 96.25 271 LEU B O 1
ATOM 5943 N N . PHE B 1 272 ? -10.984 -2.482 -8.852 1 92.25 272 PHE B N 1
ATOM 5944 C CA . PHE B 1 272 ? -11.375 -3.836 -8.469 1 92.25 272 PHE B CA 1
ATOM 5945 C C . PHE B 1 272 ? -12.859 -4.066 -8.727 1 92.25 272 PHE B C 1
ATOM 5947 O O . PHE B 1 272 ? -13.242 -5.105 -9.266 1 92.25 272 PHE B O 1
ATOM 5954 N N . ASP B 1 273 ? -13.602 -3.098 -8.328 1 91.31 273 ASP B N 1
ATOM 5955 C CA . ASP B 1 273 ? -15.039 -3.195 -8.555 1 91.31 273 ASP B CA 1
ATOM 5956 C C . ASP B 1 273 ? -15.359 -3.232 -10.047 1 91.31 273 ASP B C 1
ATOM 5958 O O . ASP B 1 273 ? -16.25 -3.977 -10.484 1 91.31 273 ASP B O 1
ATOM 5962 N N . SER B 1 274 ? -14.688 -2.461 -10.82 1 94 274 SER B N 1
ATOM 5963 C CA . SER B 1 274 ? -14.906 -2.402 -12.258 1 94 274 SER B CA 1
ATOM 5964 C C . SER B 1 274 ? -14.508 -3.711 -12.93 1 94 274 SER B C 1
ATOM 5966 O O . SER B 1 274 ? -15.148 -4.141 -13.891 1 94 274 SER B O 1
ATOM 5968 N N . MET B 1 275 ? -13.484 -4.348 -12.445 1 95 275 MET B N 1
ATOM 5969 C CA . MET B 1 275 ? -12.992 -5.594 -13.023 1 95 275 MET B CA 1
ATOM 5970 C C . MET B 1 275 ? -14.039 -6.699 -12.906 1 95 275 MET B C 1
ATOM 5972 O O . MET B 1 275 ? -14.055 -7.629 -13.719 1 95 275 MET B O 1
ATOM 5976 N N . LYS B 1 276 ? -14.898 -6.594 -11.906 1 92 276 LYS B N 1
ATOM 5977 C CA . LYS B 1 276 ? -15.922 -7.613 -11.711 1 92 276 LYS B CA 1
ATOM 5978 C C . LYS B 1 276 ? -16.812 -7.754 -12.953 1 92 276 LYS B C 1
ATOM 5980 O O . LYS B 1 276 ? -17.25 -8.852 -13.281 1 92 276 LYS B O 1
ATOM 5985 N N . SER B 1 277 ? -16.984 -6.633 -13.672 1 92.62 277 SER B N 1
ATOM 5986 C CA . SER B 1 277 ? -17.875 -6.656 -14.836 1 92.62 277 SER B CA 1
ATOM 5987 C C . SER B 1 277 ? -17.094 -6.434 -16.125 1 92.62 277 SER B C 1
ATOM 5989 O O . SER B 1 277 ? -17.688 -6.18 -17.172 1 92.62 277 SER B O 1
ATOM 5991 N N . ASP B 1 278 ? -15.836 -6.461 -16.062 1 94.69 278 ASP B N 1
ATOM 5992 C CA . ASP B 1 278 ? -15 -6.215 -17.234 1 94.69 278 ASP B CA 1
ATOM 5993 C C . ASP B 1 278 ? -14 -7.348 -17.453 1 94.69 278 ASP B C 1
ATOM 5995 O O . ASP B 1 278 ? -12.906 -7.336 -16.891 1 94.69 278 ASP B O 1
ATOM 5999 N N . LEU B 1 279 ? -14.328 -8.227 -18.312 1 96.88 279 LEU B N 1
ATOM 6000 C CA . LEU B 1 279 ? -13.516 -9.406 -18.578 1 96.88 279 LEU B CA 1
ATOM 6001 C C . LEU B 1 279 ? -12.156 -9.016 -19.156 1 96.88 279 LEU B C 1
ATOM 6003 O O . LEU B 1 279 ? -11.148 -9.656 -18.875 1 96.88 279 LEU B O 1
ATOM 6007 N N . SER B 1 280 ? -12.109 -7.992 -19.953 1 97.06 280 SER B N 1
ATOM 6008 C CA . SER B 1 280 ? -10.875 -7.594 -20.609 1 97.06 280 SER B CA 1
ATOM 6009 C C . SER B 1 280 ? -9.805 -7.215 -19.594 1 97.06 280 SER B C 1
ATOM 6011 O O . SER B 1 280 ? -8.617 -7.469 -19.812 1 97.06 280 SER B O 1
ATOM 6013 N N . MET B 1 281 ? -10.203 -6.664 -18.469 1 97.19 281 MET B N 1
ATOM 6014 C CA . MET B 1 281 ? -9.25 -6.266 -17.438 1 97.19 281 MET B CA 1
ATOM 6015 C C . MET B 1 281 ? -8.805 -7.469 -16.609 1 97.19 281 MET B C 1
ATOM 6017 O O . MET B 1 281 ? -7.77 -7.422 -15.945 1 97.19 281 MET B O 1
ATOM 6021 N N . ARG B 1 282 ? -9.609 -8.555 -16.625 1 97.88 282 ARG B N 1
ATOM 6022 C CA . ARG B 1 282 ? -9.266 -9.766 -15.891 1 97.88 282 ARG B CA 1
ATOM 6023 C C . ARG B 1 282 ? -8.406 -10.695 -16.734 1 97.88 282 ARG B C 1
ATOM 6025 O O . ARG B 1 282 ? -7.844 -11.664 -16.234 1 97.88 282 ARG B O 1
ATOM 6032 N N . THR B 1 283 ? -8.312 -10.406 -18.016 1 98 283 THR B N 1
ATOM 6033 C CA . THR B 1 283 ? -7.453 -11.195 -18.891 1 98 283 THR B CA 1
ATOM 6034 C C . THR B 1 283 ? -5.992 -11.07 -18.469 1 98 283 THR B C 1
ATOM 6036 O O . THR B 1 283 ? -5.566 -10.008 -18 1 98 283 THR B O 1
ATOM 6039 N N . GLY B 1 284 ? -5.262 -12.141 -18.625 1 97.5 284 GLY B N 1
ATOM 6040 C CA . GLY B 1 284 ? -3.855 -12.156 -18.266 1 97.5 284 GLY B CA 1
ATOM 6041 C C . GLY B 1 284 ? -3.002 -11.258 -19.125 1 97.5 284 GLY B C 1
ATOM 6042 O O . GLY B 1 284 ? -3.246 -11.133 -20.328 1 97.5 284 GLY B O 1
ATOM 6043 N N . MET B 1 285 ? -2.051 -10.68 -18.578 1 94.75 285 MET B N 1
ATOM 6044 C CA . MET B 1 285 ? -1.079 -9.891 -19.328 1 94.75 285 MET B CA 1
ATOM 6045 C C . MET B 1 285 ? -0.227 -10.781 -20.219 1 94.75 285 MET B C 1
ATOM 6047 O O . MET B 1 285 ? -0.162 -12 -20.016 1 94.75 285 MET B O 1
ATOM 6051 N N . PRO B 1 286 ? 0.423 -10.156 -21.156 1 93.38 286 PRO B N 1
ATOM 6052 C CA . PRO B 1 286 ? 1.349 -10.938 -21.984 1 93.38 286 PRO B CA 1
ATOM 6053 C C . PRO B 1 286 ? 2.477 -11.562 -21.156 1 93.38 286 PRO B C 1
ATOM 6055 O O . PRO B 1 286 ? 2.934 -10.969 -20.172 1 93.38 286 PRO B O 1
ATOM 6058 N N . ARG B 1 287 ? 2.908 -12.719 -21.609 1 93.56 287 ARG B N 1
ATOM 6059 C CA . ARG B 1 287 ? 4.035 -13.383 -20.969 1 93.56 287 ARG B CA 1
ATOM 6060 C C . ARG B 1 287 ? 5.266 -12.484 -20.938 1 93.56 287 ARG B C 1
ATOM 6062 O O . ARG B 1 287 ? 5.512 -11.734 -21.891 1 93.56 287 ARG B O 1
ATOM 6069 N N . LYS B 1 288 ? 6.016 -12.43 -19.875 1 90.12 288 LYS B N 1
ATOM 6070 C CA . LYS B 1 288 ? 7.312 -11.781 -19.688 1 90.12 288 LYS B CA 1
ATOM 6071 C C . LYS B 1 288 ? 7.184 -10.266 -19.766 1 90.12 288 LYS B C 1
ATOM 6073 O O . LYS B 1 288 ? 8.156 -9.562 -20.047 1 90.12 288 LYS B O 1
ATOM 6078 N N . LEU B 1 289 ? 5.934 -9.781 -19.594 1 90.62 289 LEU B N 1
ATOM 6079 C CA . LEU B 1 289 ? 5.754 -8.336 -19.578 1 90.62 289 LEU B CA 1
ATOM 6080 C C . LEU B 1 289 ? 6.602 -7.695 -18.484 1 90.62 289 LEU B C 1
ATOM 6082 O O . LEU B 1 289 ? 7.188 -6.629 -18.688 1 90.62 289 LEU B O 1
ATOM 6086 N N . LEU B 1 290 ? 6.723 -8.312 -17.359 1 88.88 290 LEU B N 1
ATOM 6087 C CA . LEU B 1 290 ? 7.453 -7.777 -16.219 1 88.88 290 LEU B CA 1
ATOM 6088 C C . LEU B 1 290 ? 8.961 -7.867 -16.453 1 88.88 290 LEU B C 1
ATOM 6090 O O . LEU B 1 290 ? 9.719 -7.039 -15.938 1 88.88 290 LEU B O 1
ATOM 6094 N N . THR B 1 291 ? 9.367 -8.891 -17.141 1 85.25 291 THR B N 1
ATOM 6095 C CA . THR B 1 291 ? 10.789 -9.172 -17.25 1 85.25 291 THR B CA 1
ATOM 6096 C C . THR B 1 291 ? 11.359 -8.609 -18.547 1 85.25 291 THR B C 1
ATOM 6098 O O . THR B 1 291 ? 12.57 -8.633 -18.766 1 85.25 291 THR B O 1
ATOM 6101 N N . GLY B 1 292 ? 10.484 -8.148 -19.312 1 77.69 292 GLY B N 1
ATOM 6102 C CA . GLY B 1 292 ? 10.945 -7.625 -20.594 1 77.69 292 GLY B CA 1
ATOM 6103 C C . GLY B 1 292 ? 11.641 -6.281 -20.469 1 77.69 292 GLY B C 1
ATOM 6104 O O . GLY B 1 292 ? 11.445 -5.562 -19.5 1 77.69 292 GLY B O 1
ATOM 6105 N N . ALA B 1 293 ? 12.609 -6.035 -21.266 1 63.97 293 ALA B N 1
ATOM 6106 C CA . ALA B 1 293 ? 13.453 -4.84 -21.25 1 63.97 293 ALA B CA 1
ATOM 6107 C C . ALA B 1 293 ? 12.633 -3.59 -21.547 1 63.97 293 ALA B C 1
ATOM 6109 O O . ALA B 1 293 ? 12.867 -2.525 -20.984 1 63.97 293 ALA B O 1
ATOM 6110 N N . SER B 1 294 ? 11.812 -3.646 -22.625 1 63.91 294 SER B N 1
ATOM 6111 C CA . SER B 1 294 ? 11.117 -2.42 -23 1 63.91 294 SER B CA 1
ATOM 6112 C C . SER B 1 294 ? 9.609 -2.619 -23.016 1 63.91 294 SER B C 1
ATOM 6114 O O . SER B 1 294 ? 9.125 -3.73 -23.234 1 63.91 294 SER B O 1
ATOM 6116 N N . THR B 1 295 ? 9.023 -1.49 -22.469 1 63.56 295 THR B N 1
ATOM 6117 C CA . THR B 1 295 ? 7.566 -1.588 -22.516 1 63.56 295 THR B CA 1
ATOM 6118 C C . THR B 1 295 ? 7.059 -1.419 -23.953 1 63.56 295 THR B C 1
ATOM 6120 O O . THR B 1 295 ? 7.379 -0.433 -24.609 1 63.56 295 THR B O 1
ATOM 6123 N N . ASN B 1 296 ? 6.453 -2.447 -24.469 1 75 296 ASN B N 1
ATOM 6124 C CA . ASN B 1 296 ? 5.73 -2.475 -25.734 1 75 296 ASN B CA 1
ATOM 6125 C C . ASN B 1 296 ? 4.672 -1.378 -25.797 1 75 296 ASN B C 1
ATOM 6127 O O . ASN B 1 296 ? 3.879 -1.22 -24.875 1 75 296 ASN B O 1
ATOM 6131 N N . PRO B 1 297 ? 4.766 -0.444 -26.797 1 84.56 297 PRO B N 1
ATOM 6132 C CA . PRO B 1 297 ? 3.76 0.609 -26.938 1 84.56 297 PRO B CA 1
ATOM 6133 C C . PRO B 1 297 ? 2.332 0.072 -26.875 1 84.56 297 PRO B C 1
ATOM 6135 O O . PRO B 1 297 ? 1.409 0.797 -26.5 1 84.56 297 PRO B O 1
ATOM 6138 N N . LYS B 1 298 ? 2.219 -1.185 -27.25 1 90.06 298 LYS B N 1
ATOM 6139 C CA . LYS B 1 298 ? 0.894 -1.795 -27.203 1 90.06 298 LYS B CA 1
ATOM 6140 C C . LYS B 1 298 ? 0.366 -1.875 -25.781 1 90.06 298 LYS B C 1
ATOM 6142 O O . LYS B 1 298 ? -0.845 -1.837 -25.547 1 90.06 298 LYS B O 1
ATOM 6147 N N . VAL B 1 299 ? 1.256 -1.956 -24.875 1 92.88 299 VAL B N 1
ATOM 6148 C CA . VAL B 1 299 ? 0.879 -2.059 -23.469 1 92.88 299 VAL B CA 1
ATOM 6149 C C . VAL B 1 299 ? 0.288 -0.733 -23 1 92.88 299 VAL B C 1
ATOM 6151 O O . VAL B 1 299 ? -0.779 -0.708 -22.375 1 92.88 299 VAL B O 1
ATOM 6154 N N . SER B 1 300 ? 0.937 0.393 -23.344 1 93.44 300 SER B N 1
ATOM 6155 C CA . SER B 1 300 ? 0.444 1.715 -22.969 1 93.44 300 SER B CA 1
ATOM 6156 C C . SER B 1 300 ? -0.917 1.997 -23.594 1 93.44 300 SER B C 1
ATOM 6158 O O . SER B 1 300 ? -1.796 2.572 -22.953 1 93.44 300 SER B O 1
ATOM 6160 N N . THR B 1 301 ? -0.984 1.564 -24.828 1 94.94 301 THR B N 1
ATOM 6161 C CA . THR B 1 301 ? -2.25 1.759 -25.531 1 94.94 301 THR B CA 1
ATOM 6162 C C . THR B 1 301 ? -3.369 0.979 -24.844 1 94.94 301 THR B C 1
ATOM 6164 O O . THR B 1 301 ? -4.457 1.514 -24.625 1 94.94 301 THR B O 1
ATOM 6167 N N . GLN B 1 302 ? -3.111 -0.255 -24.516 1 95.19 302 GLN B N 1
ATOM 6168 C CA . GLN B 1 302 ? -4.109 -1.085 -23.844 1 95.19 302 GLN B CA 1
ATOM 6169 C C . GLN B 1 302 ? -4.52 -0.48 -22.5 1 95.19 302 GLN B C 1
ATOM 6171 O O . GLN B 1 302 ? -5.707 -0.42 -22.188 1 95.19 302 GLN B O 1
ATOM 6176 N N . LEU B 1 303 ? -3.582 -0.022 -21.766 1 96.75 303 LEU B N 1
ATOM 6177 C CA . LEU B 1 303 ? -3.863 0.565 -20.469 1 96.75 303 LEU B CA 1
ATOM 6178 C C . LEU B 1 303 ? -4.652 1.863 -20.609 1 96.75 303 LEU B C 1
ATOM 6180 O O . LEU B 1 303 ? -5.516 2.168 -19.781 1 96.75 303 LEU B O 1
ATOM 6184 N N . SER B 1 304 ? -4.309 2.67 -21.656 1 97.56 304 SER B N 1
ATOM 6185 C CA . SER B 1 304 ? -5.039 3.914 -21.875 1 97.56 304 SER B CA 1
ATOM 6186 C C . SER B 1 304 ? -6.516 3.646 -22.156 1 97.56 304 SER B C 1
ATOM 6188 O O . SER B 1 304 ? -7.383 4.406 -21.719 1 97.56 304 SER B O 1
ATOM 6190 N N . VAL B 1 305 ? -6.77 2.574 -22.859 1 97.81 305 VAL B N 1
ATOM 6191 C CA . VAL B 1 305 ? -8.148 2.182 -23.125 1 97.81 305 VAL B CA 1
ATOM 6192 C C . VAL B 1 305 ? -8.867 1.866 -21.828 1 97.81 305 VAL B C 1
ATOM 6194 O O . VAL B 1 305 ? -10.008 2.297 -21.625 1 97.81 305 VAL B O 1
ATOM 6197 N N . PHE B 1 306 ? -8.234 1.132 -20.969 1 98 306 PHE B N 1
ATOM 6198 C CA . PHE B 1 306 ? -8.812 0.792 -19.672 1 98 306 PHE B CA 1
ATOM 6199 C C . PHE B 1 306 ? -9.086 2.049 -18.859 1 98 306 PHE B C 1
ATOM 6201 O O . PHE B 1 306 ? -10.141 2.176 -18.234 1 98 306 PHE B O 1
ATOM 6208 N N . LEU B 1 307 ? -8.148 2.986 -18.828 1 98.19 307 LEU B N 1
ATOM 6209 C CA . LEU B 1 307 ? -8.312 4.223 -18.078 1 98.19 307 LEU B CA 1
ATOM 6210 C C . LEU B 1 307 ? -9.508 5.016 -18.594 1 98.19 307 LEU B C 1
ATOM 6212 O O . LEU B 1 307 ? -10.273 5.586 -17.812 1 98.19 307 LEU B O 1
ATOM 6216 N N . ARG B 1 308 ? -9.672 5.074 -19.906 1 98.06 308 ARG B N 1
ATOM 6217 C CA . ARG B 1 308 ? -10.805 5.785 -20.484 1 98.06 308 ARG B CA 1
ATOM 6218 C C . ARG B 1 308 ? -12.125 5.133 -20.078 1 98.06 308 ARG B C 1
ATOM 6220 O O . ARG B 1 308 ? -13.094 5.824 -19.766 1 98.06 308 ARG B O 1
ATOM 6227 N N . ARG B 1 309 ? -12.125 3.859 -20.094 1 97.12 309 ARG B N 1
ATOM 6228 C CA . ARG B 1 309 ? -13.328 3.152 -19.688 1 97.12 309 ARG B CA 1
ATOM 6229 C C . ARG B 1 309 ? -13.648 3.414 -18.219 1 97.12 309 ARG B C 1
ATOM 6231 O O . ARG B 1 309 ? -14.805 3.602 -17.844 1 97.12 309 ARG B O 1
ATOM 6238 N N . LEU B 1 310 ? -12.656 3.395 -17.422 1 97.62 310 LEU B N 1
ATOM 6239 C CA . LEU B 1 310 ? -12.844 3.701 -16 1 97.62 310 LEU B CA 1
ATOM 6240 C C . LEU B 1 310 ? -13.367 5.121 -15.82 1 97.62 310 LEU B C 1
ATOM 6242 O O . LEU B 1 310 ? -14.227 5.367 -14.977 1 97.62 310 LEU B O 1
ATOM 6246 N N . ALA B 1 311 ? -12.797 6.059 -16.609 1 97.75 311 ALA B N 1
ATOM 6247 C CA . ALA B 1 311 ? -13.273 7.438 -16.562 1 97.75 311 ALA B CA 1
ATOM 6248 C C . ALA B 1 311 ? -14.766 7.512 -16.891 1 97.75 311 ALA B C 1
ATOM 6250 O O . ALA B 1 311 ? -15.523 8.211 -16.203 1 97.75 311 ALA B O 1
ATOM 6251 N N . ASP B 1 312 ? -15.133 6.77 -17.906 1 97 312 ASP B N 1
ATOM 6252 C CA . ASP B 1 312 ? -16.531 6.738 -18.312 1 97 312 ASP B CA 1
ATOM 6253 C C . ASP B 1 312 ? -17.422 6.207 -17.172 1 97 312 ASP B C 1
ATOM 6255 O O . ASP B 1 312 ? -18.453 6.789 -16.875 1 97 312 ASP B O 1
ATOM 6259 N N . ARG B 1 313 ? -17.016 5.145 -16.578 1 95.31 313 ARG B N 1
ATOM 6260 C CA . ARG B 1 313 ? -17.781 4.535 -15.484 1 95.31 313 ARG B CA 1
ATOM 6261 C C . ARG B 1 313 ? -17.859 5.48 -14.289 1 95.31 313 ARG B C 1
ATOM 6263 O O . ARG B 1 313 ? -18.906 5.559 -13.625 1 95.31 313 ARG B O 1
ATOM 6270 N N . MET B 1 314 ? -16.781 6.125 -14.031 1 94.44 314 MET B N 1
ATOM 6271 C CA . MET B 1 314 ? -16.734 7.078 -12.922 1 94.44 314 MET B CA 1
ATOM 6272 C C . MET B 1 314 ? -17.688 8.242 -13.164 1 94.44 314 MET B C 1
ATOM 6274 O O . MET B 1 314 ? -18.406 8.664 -12.258 1 94.44 314 MET B O 1
ATOM 6278 N N . GLU B 1 315 ? -17.703 8.727 -14.344 1 94.25 315 GLU B N 1
ATOM 6279 C CA . GLU B 1 315 ? -18.578 9.852 -14.703 1 94.25 315 GLU B CA 1
ATOM 6280 C C . GLU B 1 315 ? -20.047 9.469 -14.586 1 94.25 315 GLU B C 1
ATOM 6282 O O . GLU B 1 315 ? -20.875 10.289 -14.172 1 94.25 315 GLU B O 1
ATOM 6287 N N . LEU B 1 316 ? -20.359 8.25 -14.875 1 91.75 316 LEU B N 1
ATOM 6288 C CA . LEU B 1 316 ? -21.75 7.77 -14.828 1 91.75 316 LEU B CA 1
ATOM 6289 C C . LEU B 1 316 ? -22.172 7.488 -13.398 1 91.75 316 LEU B C 1
ATOM 6291 O O . LEU B 1 316 ? -23.375 7.328 -13.125 1 91.75 316 LEU B O 1
ATOM 6295 N N . GLY B 1 317 ? -21.234 7.496 -12.492 1 86.06 317 GLY B N 1
ATOM 6296 C CA . GLY B 1 317 ? -21.547 7.227 -11.102 1 86.06 317 GLY B CA 1
ATOM 6297 C C . GLY B 1 317 ? -22.016 5.801 -10.867 1 86.06 317 GLY B C 1
ATOM 6298 O O . GLY B 1 317 ? -22.859 5.551 -10 1 86.06 317 GLY B O 1
ATOM 6299 N N . GLU B 1 318 ? -21.516 4.844 -11.648 1 78.94 318 GLU B N 1
ATOM 6300 C CA . GLU B 1 318 ? -21.922 3.445 -11.578 1 78.94 318 GLU B CA 1
ATOM 6301 C C . GLU B 1 318 ? -21.484 2.809 -10.266 1 78.94 318 GLU B C 1
ATOM 6303 O O . GLU B 1 318 ? -22.156 1.92 -9.742 1 78.94 318 GLU B O 1
ATOM 6308 N N . LYS B 1 319 ? -20.359 3.268 -9.82 1 80.56 319 LYS B N 1
ATOM 6309 C CA . LYS B 1 319 ? -19.797 2.701 -8.594 1 80.56 319 LYS B CA 1
ATOM 6310 C C . LYS B 1 319 ? -19.438 3.797 -7.598 1 80.56 319 LYS B C 1
ATOM 6312 O O . LYS B 1 319 ? -19.078 4.91 -7.992 1 80.56 319 LYS B O 1
ATOM 6317 N N . GLU B 1 320 ? -19.609 3.48 -6.387 1 78 320 GLU B N 1
ATOM 6318 C CA . GLU B 1 320 ? -19.281 4.441 -5.336 1 78 320 GLU B CA 1
ATOM 6319 C C . GLU B 1 320 ? -17.781 4.574 -5.16 1 78 320 GLU B C 1
ATOM 6321 O O . GLU B 1 320 ? -17.047 3.582 -5.234 1 78 320 GLU B O 1
ATOM 6326 N N . LEU B 1 321 ? -17.344 5.797 -5.035 1 87.25 321 LEU B N 1
ATOM 6327 C CA . LEU B 1 321 ? -15.938 6.055 -4.723 1 87.25 321 LEU B CA 1
ATOM 6328 C C . LEU B 1 321 ? -15.664 5.867 -3.234 1 87.25 321 LEU B C 1
ATOM 6330 O O . LEU B 1 321 ? -16.344 6.48 -2.398 1 87.25 321 LEU B O 1
ATOM 6334 N N . CYS B 1 322 ? -14.805 4.969 -2.918 1 83.25 322 CYS B N 1
ATOM 6335 C CA . CYS B 1 322 ? -14.5 4.68 -1.522 1 83.25 322 CYS B CA 1
ATOM 6336 C C . CYS B 1 322 ? -13.062 5.082 -1.189 1 83.25 322 CYS B C 1
ATOM 6338 O O . CYS B 1 322 ? -12.117 4.477 -1.687 1 83.25 322 CYS B O 1
ATOM 6340 N N . SER B 1 323 ? -12.93 6.156 -0.466 1 88 323 SER B N 1
ATOM 6341 C CA . SER B 1 323 ? -11.633 6.504 0.106 1 88 323 SER B CA 1
ATOM 6342 C C . SER B 1 323 ? -11.422 5.809 1.446 1 88 323 SER B C 1
ATOM 6344 O O . SER B 1 323 ? -12.227 5.953 2.365 1 88 323 SER B O 1
ATOM 6346 N N . THR B 1 324 ? -10.414 4.984 1.556 1 87.06 324 THR B N 1
ATOM 6347 C CA . THR B 1 324 ? -10.219 4.219 2.781 1 87.06 324 THR B CA 1
ATOM 6348 C C . THR B 1 324 ? -8.953 4.676 3.512 1 87.06 324 THR B C 1
ATOM 6350 O O . THR B 1 324 ? -9.016 5.055 4.684 1 87.06 324 THR B O 1
ATOM 6353 N N . ASP B 1 325 ? -7.918 4.773 2.832 1 91.69 325 ASP B N 1
ATOM 6354 C CA . ASP B 1 325 ? -6.637 5.051 3.477 1 91.69 325 ASP B CA 1
ATOM 6355 C C . ASP B 1 325 ? -6.594 6.48 4.012 1 91.69 325 ASP B C 1
ATOM 6357 O O . ASP B 1 325 ? -6.145 6.719 5.137 1 91.69 325 ASP B O 1
ATOM 6361 N N . MET B 1 326 ? -7.012 7.445 3.232 1 94.62 326 MET B N 1
ATOM 6362 C CA . MET B 1 326 ? -6.992 8.844 3.654 1 94.62 326 MET B CA 1
ATOM 6363 C C . MET B 1 326 ? -7.922 9.07 4.844 1 94.62 326 MET B C 1
ATOM 6365 O O . MET B 1 326 ? -7.582 9.797 5.773 1 94.62 326 MET B O 1
ATOM 6369 N N . LYS B 1 327 ? -9.086 8.375 4.793 1 92.25 327 LYS B N 1
ATOM 6370 C CA . LYS B 1 327 ? -10.023 8.469 5.91 1 92.25 327 LYS B CA 1
ATOM 6371 C C . LYS B 1 327 ? -9.414 7.895 7.188 1 92.25 327 LYS B C 1
ATOM 6373 O O . LYS B 1 327 ? -9.461 8.531 8.242 1 92.25 327 LYS B O 1
ATOM 6378 N N . ARG B 1 328 ? -8.867 6.746 7.051 1 91.62 328 ARG B N 1
ATOM 6379 C CA . ARG B 1 328 ? -8.273 6.086 8.211 1 91.62 328 ARG B CA 1
ATOM 6380 C C . ARG B 1 328 ? -7.109 6.895 8.766 1 91.62 328 ARG B C 1
ATOM 6382 O O . ARG B 1 328 ? -6.957 7.02 9.984 1 91.62 328 ARG B O 1
ATOM 6389 N N . ASP B 1 329 ? -6.309 7.352 7.887 1 93.5 329 ASP B N 1
ATOM 6390 C CA . ASP B 1 329 ? -5.172 8.164 8.305 1 93.5 329 ASP B CA 1
ATOM 6391 C C . ASP B 1 329 ? -5.641 9.391 9.094 1 93.5 329 ASP B C 1
ATOM 6393 O O . ASP B 1 329 ? -5.121 9.672 10.172 1 93.5 329 ASP B O 1
ATOM 6397 N N . PHE B 1 330 ? -6.629 10.055 8.602 1 95.62 330 PHE B N 1
ATOM 6398 C CA . PHE B 1 330 ? -7.121 11.266 9.242 1 95.62 330 PHE B CA 1
ATOM 6399 C C . PHE B 1 330 ? -7.695 10.953 10.617 1 95.62 330 PHE B C 1
ATOM 6401 O O . PHE B 1 330 ? -7.297 11.562 11.617 1 95.62 330 PHE B O 1
ATOM 6408 N N . VAL B 1 331 ? -8.523 9.984 10.68 1 94.19 331 VAL B N 1
ATOM 6409 C CA . VAL B 1 331 ? -9.242 9.711 11.922 1 94.19 331 VAL B CA 1
ATOM 6410 C C . VAL B 1 331 ? -8.281 9.156 12.969 1 94.19 331 VAL B C 1
ATOM 6412 O O . VAL B 1 331 ? -8.414 9.461 14.156 1 94.19 331 VAL B O 1
ATOM 6415 N N . SER B 1 332 ? -7.336 8.406 12.555 1 93.19 332 SER B N 1
ATOM 6416 C CA . SER B 1 332 ? -6.434 7.754 13.5 1 93.19 332 SER B CA 1
ATOM 6417 C C . SER B 1 332 ? -5.395 8.727 14.039 1 93.19 332 SER B C 1
ATOM 6419 O O . SER B 1 332 ? -4.848 8.523 15.125 1 93.19 332 SER B O 1
ATOM 6421 N N . ASN B 1 333 ? -5.16 9.773 13.273 1 95.56 333 ASN B N 1
ATOM 6422 C CA . ASN B 1 333 ? -4.012 10.602 13.641 1 95.56 333 ASN B CA 1
ATOM 6423 C C . ASN B 1 333 ? -4.441 12 14.078 1 95.56 333 ASN B C 1
ATOM 6425 O O . ASN B 1 333 ? -3.615 12.789 14.531 1 95.56 333 ASN B O 1
ATOM 6429 N N . ARG B 1 334 ? -5.707 12.297 13.969 1 96.88 334 ARG B N 1
ATOM 6430 C CA . ARG B 1 334 ? -6.148 13.625 14.375 1 96.88 334 ARG B CA 1
ATOM 6431 C C . ARG B 1 334 ? -6.207 13.734 15.898 1 96.88 334 ARG B C 1
ATOM 6433 O O . ARG B 1 334 ? -6.121 12.727 16.609 1 96.88 334 ARG B O 1
ATOM 6440 N N . LEU B 1 335 ? -6.301 14.938 16.406 1 97.38 335 LEU B N 1
ATOM 6441 C CA . LEU B 1 335 ? -6.445 15.195 17.828 1 97.38 335 LEU B CA 1
ATOM 6442 C C . LEU B 1 335 ? -7.793 14.695 18.344 1 97.38 335 LEU B C 1
ATOM 6444 O O . LEU B 1 335 ? -8.805 14.828 17.656 1 97.38 335 LEU B O 1
ATOM 6448 N N . PRO B 1 336 ? -7.809 14.102 19.547 1 95.69 336 PRO B N 1
ATOM 6449 C CA . PRO B 1 336 ? -9.102 13.797 20.156 1 95.69 336 PRO B CA 1
ATOM 6450 C C . PRO B 1 336 ? -9.883 15.047 20.562 1 95.69 336 PRO B C 1
ATOM 6452 O O . PRO B 1 336 ? -9.328 16.156 20.562 1 95.69 336 PRO B O 1
ATOM 6455 N N . PRO B 1 337 ? -11.133 14.875 20.828 1 95.19 337 PRO B N 1
ATOM 6456 C CA . PRO B 1 337 ? -11.914 16.047 21.25 1 95.19 337 PRO B CA 1
ATOM 6457 C C . PRO B 1 337 ? -11.328 16.734 22.484 1 95.19 337 PRO B C 1
ATOM 6459 O O . PRO B 1 337 ? -10.82 16.047 23.375 1 95.19 337 PRO B O 1
ATOM 6462 N N . TYR B 1 338 ? -11.352 18.016 22.453 1 94 338 TYR B N 1
ATOM 6463 C CA . TYR B 1 338 ? -10.938 18.797 23.625 1 94 338 TYR B CA 1
ATOM 6464 C C . TYR B 1 338 ? -12.086 18.953 24.609 1 94 338 TYR B C 1
ATOM 6466 O O . TYR B 1 338 ? -13.117 19.531 24.281 1 94 338 TYR B O 1
ATOM 6474 N N . LEU B 1 339 ? -11.898 18.328 25.75 1 88.38 339 LEU B N 1
ATOM 6475 C CA . LEU B 1 339 ? -12.875 18.469 26.812 1 88.38 339 LEU B CA 1
ATOM 6476 C C . LEU B 1 339 ? -12.328 19.359 27.938 1 88.38 339 LEU B C 1
ATOM 6478 O O . LEU B 1 339 ? -11.188 19.156 28.375 1 88.38 339 LEU B O 1
ATOM 6482 N N . GLN B 1 340 ? -12.945 20.359 28.297 1 78.81 340 GLN B N 1
ATOM 648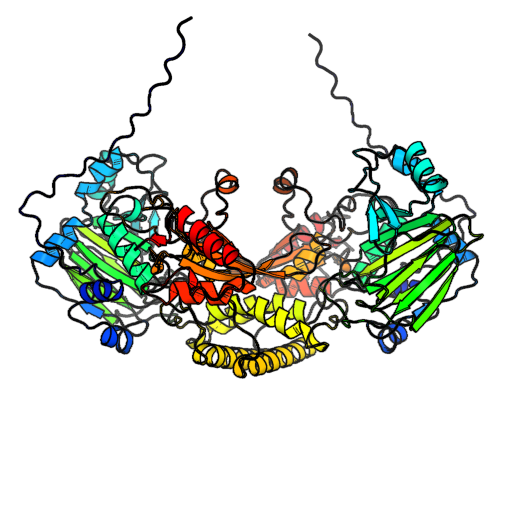3 C CA . GLN B 1 340 ? -12.492 21.344 29.266 1 78.81 340 GLN B CA 1
ATOM 6484 C C . GLN B 1 340 ? -12.109 20.688 30.594 1 78.81 340 GLN B C 1
ATOM 6486 O O . GLN B 1 340 ? -11.125 21.078 31.219 1 78.81 340 GLN B O 1
ATOM 6491 N N . ASP B 1 341 ? -12.875 19.656 31.016 1 73.31 341 ASP B N 1
ATOM 6492 C CA . ASP B 1 341 ? -12.617 19.078 32.344 1 73.31 341 ASP B CA 1
ATOM 6493 C C . ASP B 1 341 ? -11.586 17.953 32.25 1 73.31 341 ASP B C 1
ATOM 6495 O O . ASP B 1 341 ? -11.203 17.375 33.281 1 73.31 341 ASP B O 1
ATOM 6499 N N . GLY B 1 342 ? -10.977 17.75 31.016 1 67.06 342 GLY B N 1
ATOM 6500 C CA . GLY B 1 342 ? -9.945 16.75 30.812 1 67.06 342 GLY B CA 1
ATOM 6501 C C . GLY B 1 342 ? -10.414 15.344 31.094 1 67.06 342 GLY B C 1
ATOM 6502 O O . GLY B 1 342 ? -9.602 14.422 31.234 1 67.06 342 GLY B O 1
ATOM 6503 N N . ALA B 1 343 ? -11.742 15.242 31.25 1 70.81 343 ALA B N 1
ATOM 6504 C CA . ALA B 1 343 ? -12.273 13.93 31.625 1 70.81 343 ALA B CA 1
ATOM 6505 C C . ALA B 1 343 ? -12.258 12.969 30.438 1 70.81 343 ALA B C 1
ATOM 6507 O O . ALA B 1 343 ? -12.25 13.406 29.281 1 70.81 343 ALA B O 1
ATOM 6508 N N . ASP B 1 344 ? -12.023 11.75 30.797 1 77.38 344 ASP B N 1
ATOM 6509 C CA . ASP B 1 344 ? -12.125 10.711 29.781 1 77.38 344 ASP B CA 1
ATOM 6510 C C . ASP B 1 344 ? -13.539 10.648 29.203 1 77.38 344 ASP B C 1
ATOM 6512 O O . ASP B 1 344 ? -14.516 10.969 29.875 1 77.38 344 ASP B O 1
ATOM 6516 N N . ILE B 1 345 ? -13.508 10.43 27.984 1 84.06 345 ILE B N 1
ATOM 6517 C CA . ILE B 1 345 ? -14.797 10.273 27.328 1 84.06 345 ILE B CA 1
ATOM 6518 C C . ILE B 1 345 ? -15.414 8.93 27.703 1 84.06 345 ILE B C 1
ATOM 6520 O O . ILE B 1 345 ? -14.859 7.875 27.391 1 84.06 345 ILE B O 1
ATOM 6524 N N . VAL B 1 346 ? -16.469 8.938 28.438 1 83.25 346 VAL B N 1
ATOM 6525 C CA . VAL B 1 346 ? -17.172 7.742 28.906 1 83.25 346 VAL B CA 1
ATOM 6526 C C . VAL B 1 346 ? -18.641 7.816 28.5 1 83.25 346 VAL B C 1
ATOM 6528 O O . VAL B 1 346 ? -19.141 8.891 28.156 1 83.25 346 VAL B O 1
ATOM 6531 N N . PRO B 1 347 ? -19.266 6.617 28.438 1 88.5 347 PRO B N 1
ATOM 6532 C CA . PRO B 1 347 ? -20.703 6.637 28.188 1 88.5 347 PRO B CA 1
ATOM 6533 C C . PRO B 1 347 ? -21.469 7.508 29.172 1 88.5 347 PRO B C 1
ATOM 6535 O O . PRO B 1 347 ? -21.156 7.508 30.375 1 88.5 347 PRO B O 1
ATOM 6538 N N . VAL B 1 348 ? -22.359 8.273 28.641 1 84.88 348 VAL B N 1
ATOM 6539 C CA . VAL B 1 348 ? -23.109 9.195 29.5 1 84.88 348 VAL B CA 1
ATOM 6540 C C . VAL B 1 348 ? -24.578 8.812 29.531 1 84.88 348 VAL B C 1
ATOM 6542 O O . VAL B 1 348 ? -25.141 8.43 28.5 1 84.88 348 VAL B O 1
ATOM 6545 N N . GLY B 1 349 ? -25.094 8.922 30.75 1 86 349 GLY B N 1
ATOM 6546 C CA . GLY B 1 349 ? -26.531 8.68 30.891 1 86 349 GLY B CA 1
ATOM 6547 C C . GLY B 1 349 ? -26.875 7.207 30.984 1 86 349 GLY B C 1
ATOM 6548 O O . GLY B 1 349 ? -26.016 6.375 31.281 1 86 349 GLY B O 1
ATOM 6549 N N . LYS B 1 350 ? -28.125 6.957 30.719 1 93.06 350 LYS B N 1
ATOM 6550 C CA . LYS B 1 350 ? -28.609 5.582 30.828 1 93.06 350 LYS B CA 1
ATOM 6551 C C . LYS B 1 350 ? -28.375 4.812 29.531 1 93.06 350 LYS B C 1
ATOM 6553 O O . LYS B 1 350 ? -28.109 5.414 28.484 1 93.06 350 LYS B O 1
ATOM 6558 N N . ILE B 1 351 ? -28.406 3.523 29.688 1 95.5 351 ILE B N 1
ATOM 6559 C CA . ILE B 1 351 ? -28.344 2.648 28.531 1 95.5 351 ILE B CA 1
ATOM 6560 C C . ILE B 1 351 ? -29.562 2.869 27.641 1 95.5 351 ILE B C 1
ATOM 6562 O O . ILE B 1 351 ? -30.688 2.887 28.125 1 95.5 351 ILE B O 1
ATOM 6566 N N . PRO B 1 352 ? -29.297 3.07 26.375 1 96.5 352 PRO B N 1
ATOM 6567 C CA . PRO B 1 352 ? -30.438 3.375 25.5 1 96.5 352 PRO B CA 1
ATOM 6568 C C . PRO B 1 352 ? -31.406 2.209 25.359 1 96.5 352 PRO B C 1
ATOM 6570 O O . PRO B 1 352 ? -30.984 1.049 25.328 1 96.5 352 PRO B O 1
ATOM 6573 N N . ALA B 1 353 ? -32.656 2.516 25.344 1 96.69 353 ALA B N 1
ATOM 6574 C CA . ALA B 1 353 ? -33.781 1.585 25.094 1 96.69 353 ALA B CA 1
ATOM 6575 C C . ALA B 1 353 ? -34.531 1.985 23.844 1 96.69 353 ALA B C 1
ATOM 6577 O O . ALA B 1 353 ? -34.312 3.049 23.266 1 96.69 353 ALA B O 1
ATOM 6578 N N . LEU B 1 354 ? -35.406 1.088 23.406 1 96.5 354 LEU B N 1
ATOM 6579 C CA . LEU B 1 354 ? -36.125 1.27 22.141 1 96.5 354 LEU B CA 1
ATOM 6580 C C . LEU B 1 354 ? -36.938 2.555 22.172 1 96.5 354 LEU B C 1
ATOM 6582 O O . LEU B 1 354 ? -37.094 3.227 21.156 1 96.5 354 LEU B O 1
ATOM 6586 N N . GLN B 1 355 ? -37.438 2.979 23.328 1 94.69 355 GLN B N 1
ATOM 6587 C CA . GLN B 1 355 ? -38.344 4.113 23.438 1 94.69 355 GLN B CA 1
ATOM 6588 C C . GLN B 1 355 ? -37.562 5.422 23.609 1 94.69 355 GLN B C 1
ATOM 6590 O O . GLN B 1 355 ? -38.156 6.504 23.562 1 94.69 355 GLN B O 1
ATOM 6595 N N . ASP B 1 356 ? -36.312 5.328 23.781 1 96.19 356 ASP B N 1
ATOM 6596 C CA . ASP B 1 356 ? -35.5 6.512 24.094 1 96.19 356 ASP B CA 1
ATOM 6597 C C . ASP B 1 356 ? -35.156 7.273 22.812 1 96.19 356 ASP B C 1
ATOM 6599 O O . ASP B 1 356 ? -35.125 6.699 21.734 1 96.19 356 ASP B O 1
ATOM 6603 N N . SER B 1 357 ? -34.938 8.555 23 1 96.06 357 SER B N 1
ATOM 6604 C CA . SER B 1 357 ? -34.344 9.383 21.953 1 96.06 357 SER B CA 1
ATOM 6605 C C . SER B 1 357 ? -32.844 9.562 22.172 1 96.06 357 SER B C 1
ATOM 6607 O O . SER B 1 357 ? -32.375 9.719 23.312 1 96.06 357 SER B O 1
ATOM 6609 N N . ILE B 1 358 ? -32.156 9.477 21.031 1 95 358 ILE B N 1
ATOM 6610 C CA . ILE B 1 358 ? -30.703 9.492 21.156 1 95 358 ILE B CA 1
ATOM 6611 C C . ILE B 1 358 ? -30.125 10.578 20.25 1 95 358 ILE B C 1
ATOM 6613 O O . ILE B 1 358 ? -30.766 11.016 19.297 1 95 358 ILE B O 1
ATOM 6617 N N . GLN B 1 359 ? -28.969 11.055 20.656 1 94.56 359 GLN B N 1
ATOM 6618 C CA . GLN B 1 359 ? -28.188 12.023 19.891 1 94.56 359 GLN B CA 1
ATOM 6619 C C . GLN B 1 359 ? -26.719 11.617 19.812 1 94.56 359 GLN B C 1
ATOM 6621 O O . GLN B 1 359 ? -26.141 11.18 20.812 1 94.56 359 GLN B O 1
ATOM 6626 N N . MET B 1 360 ? -26.188 11.75 18.609 1 93.5 360 MET B N 1
ATOM 6627 C CA . MET B 1 360 ? -24.781 11.414 18.438 1 93.5 360 MET B CA 1
ATOM 6628 C C . MET B 1 360 ? -23.891 12.5 19.031 1 93.5 360 MET B C 1
ATOM 6630 O O . MET B 1 360 ? -24.172 13.688 18.891 1 93.5 360 MET B O 1
ATOM 6634 N N . ARG B 1 361 ? -22.859 12.055 19.719 1 92.94 361 ARG B N 1
ATOM 6635 C CA . ARG B 1 361 ? -21.844 12.945 20.266 1 92.94 361 ARG B CA 1
ATOM 6636 C C . ARG B 1 361 ? -20.594 12.953 19.391 1 92.94 361 ARG B C 1
ATOM 6638 O O . ARG B 1 361 ? -20.281 11.961 18.734 1 92.94 361 ARG B O 1
ATOM 6645 N N . PHE B 1 362 ? -19.906 14.148 19.328 1 92.69 362 PHE B N 1
ATOM 6646 C CA . PHE B 1 362 ? -18.625 14.281 18.672 1 92.69 362 PHE B CA 1
ATOM 6647 C C . PHE B 1 362 ? -18.734 13.906 17.188 1 92.69 362 PHE B C 1
ATOM 6649 O O . PHE B 1 362 ? -17.938 13.102 16.688 1 92.69 362 PHE B O 1
ATOM 6656 N N . LYS B 1 363 ? -19.734 14.383 16.516 1 91.44 363 LYS B N 1
ATOM 6657 C CA . LYS B 1 363 ? -20.016 14.039 15.125 1 91.44 363 LYS B CA 1
ATOM 6658 C C . LYS B 1 363 ? -18.797 14.266 14.234 1 91.44 363 LYS B C 1
ATOM 6660 O O . LYS B 1 363 ? -18.5 13.461 13.352 1 91.44 363 LYS B O 1
ATOM 6665 N N . ASP B 1 364 ? -18.016 15.297 14.531 1 92.06 364 ASP B N 1
ATOM 6666 C CA . ASP B 1 364 ? -16.875 15.664 13.703 1 92.06 364 ASP B CA 1
ATOM 6667 C C . ASP B 1 364 ? -15.75 14.648 13.852 1 92.06 364 ASP B C 1
ATOM 6669 O O . ASP B 1 364 ? -14.797 14.648 13.07 1 92.06 364 ASP B O 1
ATOM 6673 N N . HIS B 1 365 ? -15.852 13.758 14.828 1 94.5 365 HIS B N 1
ATOM 6674 C CA . HIS B 1 365 ? -14.773 12.828 15.141 1 94.5 365 HIS B CA 1
ATOM 6675 C C . HIS B 1 365 ? -15.117 11.414 14.695 1 94.5 365 HIS B C 1
ATOM 6677 O O . HIS B 1 365 ? -14.406 10.461 15.023 1 94.5 365 HIS B O 1
ATOM 6683 N N . VAL B 1 366 ? -16.25 11.305 13.992 1 93 366 VAL B N 1
ATOM 6684 C CA . VAL B 1 366 ? -16.719 9.992 13.57 1 93 366 VAL B CA 1
ATOM 6685 C C . VAL B 1 366 ? -16.719 9.906 12.047 1 93 366 VAL B C 1
ATOM 6687 O O . VAL B 1 366 ? -17.188 10.82 11.359 1 93 366 VAL B O 1
ATOM 6690 N N . LEU B 1 367 ? -16.141 8.859 11.555 1 91.81 367 LEU B N 1
ATOM 6691 C CA . LEU B 1 367 ? -16.109 8.602 10.117 1 91.81 367 LEU B CA 1
ATOM 6692 C C . LEU B 1 367 ? -16.641 7.203 9.812 1 91.81 367 LEU B C 1
ATOM 6694 O O . LEU B 1 367 ? -16.297 6.238 10.492 1 91.81 367 LEU B O 1
ATOM 6698 N N . ILE B 1 368 ? -17.5 7.133 8.891 1 89.56 368 ILE B N 1
ATOM 6699 C CA . ILE B 1 368 ? -18.078 5.863 8.453 1 89.56 368 ILE B CA 1
ATOM 6700 C C . ILE B 1 368 ? -17.469 5.457 7.117 1 89.56 368 ILE B C 1
ATOM 6702 O O . ILE B 1 368 ? -17.391 6.266 6.188 1 89.56 368 ILE B O 1
ATOM 6706 N N . THR B 1 369 ? -16.953 4.262 7.031 1 87.75 369 THR B N 1
ATOM 6707 C CA . THR B 1 369 ? -16.391 3.758 5.785 1 87.75 369 THR B CA 1
ATOM 6708 C C . THR B 1 369 ? -16.875 2.342 5.504 1 87.75 369 THR B C 1
ATOM 6710 O O . THR B 1 369 ? -17.156 1.577 6.43 1 87.75 369 THR B O 1
ATOM 6713 N N . VAL B 1 370 ? -17.047 2.053 4.273 1 85.5 370 VAL B N 1
ATOM 6714 C CA . VAL B 1 370 ? -17.406 0.711 3.822 1 85.5 370 VAL B CA 1
ATOM 6715 C C . VAL B 1 370 ? -16.188 0.037 3.195 1 85.5 370 VAL B C 1
ATOM 6717 O O . VAL B 1 370 ? -15.555 0.594 2.295 1 85.5 370 VAL B O 1
ATOM 6720 N N . GLU B 1 371 ? -15.836 -1.07 3.693 1 83.56 371 GLU B N 1
ATOM 6721 C CA . GLU B 1 371 ? -14.633 -1.764 3.227 1 83.56 371 GLU B CA 1
ATOM 6722 C C . GLU B 1 371 ? -14.914 -3.242 2.979 1 83.56 371 GLU B C 1
ATOM 6724 O O . GLU B 1 371 ? -15.867 -3.803 3.531 1 83.56 371 GLU B O 1
ATOM 6729 N N . SER B 1 372 ? -14.047 -3.746 2.061 1 77.81 372 SER B N 1
ATOM 6730 C CA . SER B 1 372 ? -14.109 -5.188 1.846 1 77.81 372 SER B CA 1
ATOM 6731 C C . SER B 1 372 ? -13.359 -5.941 2.939 1 77.81 372 SER B C 1
ATOM 6733 O O . SER B 1 372 ? -12.305 -5.5 3.391 1 77.81 372 SER B O 1
ATOM 6735 N N . SER B 1 373 ? -13.914 -6.883 3.475 1 73.81 373 SER B N 1
ATOM 6736 C CA . SER B 1 373 ? -13.289 -7.695 4.516 1 73.81 373 SER B CA 1
ATOM 6737 C C . SER B 1 373 ? -13.398 -9.18 4.199 1 73.81 373 SER B C 1
ATOM 6739 O O . SER B 1 373 ? -14.406 -9.633 3.654 1 73.81 373 SER B O 1
ATOM 6741 N N . GLN B 1 374 ? -12.133 -9.797 4.23 1 63.41 374 GLN B N 1
ATOM 6742 C CA . GLN B 1 374 ? -12.125 -11.25 4.082 1 63.41 374 GLN B CA 1
ATOM 6743 C C . GLN B 1 374 ? -11.617 -11.93 5.352 1 63.41 374 GLN B C 1
ATOM 6745 O O . GLN B 1 374 ? -10.477 -11.711 5.766 1 63.41 374 GLN B O 1
ATOM 6750 N N . GLU B 1 375 ? -12.492 -12.484 6.164 1 57.69 375 GLU B N 1
ATOM 6751 C CA . GLU B 1 375 ? -12.109 -13.148 7.406 1 57.69 375 GLU B CA 1
ATOM 6752 C C . GLU B 1 375 ? -11.227 -14.359 7.129 1 57.69 375 GLU B C 1
ATOM 6754 O O . GLU B 1 375 ? -10.219 -14.578 7.816 1 57.69 375 GLU B O 1
ATOM 6759 N N . ARG B 1 376 ? -11.617 -15.211 6.176 1 55.94 376 ARG B N 1
ATOM 6760 C CA . ARG B 1 376 ? -10.836 -16.391 5.82 1 55.94 376 ARG B CA 1
ATOM 6761 C C . ARG B 1 376 ? -10.594 -16.469 4.316 1 55.94 376 ARG B C 1
ATOM 6763 O O . ARG B 1 376 ? -11.422 -16 3.529 1 55.94 376 ARG B O 1
ATOM 6770 N N . THR B 1 377 ? -9.344 -16.891 4.016 1 54.88 377 THR B N 1
ATOM 6771 C CA . THR B 1 377 ? -8.961 -16.969 2.611 1 54.88 377 THR B CA 1
ATOM 6772 C C . THR B 1 377 ? -9.992 -17.766 1.813 1 54.88 377 THR B C 1
ATOM 6774 O O . THR B 1 377 ? -10.156 -17.547 0.612 1 54.88 377 THR B O 1
ATOM 6777 N N . ASP B 1 378 ? -10.688 -18.672 2.504 1 56.75 378 ASP B N 1
ATOM 6778 C CA . ASP B 1 378 ? -11.602 -19.547 1.774 1 56.75 378 ASP B CA 1
ATOM 6779 C C . ASP B 1 378 ? -13.016 -18.969 1.757 1 56.75 378 ASP B C 1
ATOM 6781 O O . ASP B 1 378 ? -13.945 -19.609 1.274 1 56.75 378 ASP B O 1
ATOM 6785 N N . GLU B 1 379 ? -13.18 -17.719 2.299 1 61.47 379 GLU B N 1
ATOM 6786 C CA . GLU B 1 379 ? -14.5 -17.094 2.328 1 61.47 379 GLU B CA 1
ATOM 6787 C C . GLU B 1 379 ? -14.57 -15.914 1.364 1 61.47 379 GLU B C 1
ATOM 6789 O O . GLU B 1 379 ? -13.555 -15.273 1.078 1 61.47 379 GLU B O 1
ATOM 6794 N N . PRO B 1 380 ? -15.797 -15.852 0.828 1 65.06 380 PRO B N 1
ATOM 6795 C CA . PRO B 1 380 ? -15.961 -14.711 -0.071 1 65.06 380 PRO B CA 1
ATOM 6796 C C . PRO B 1 380 ? -15.742 -13.367 0.633 1 65.06 380 PRO B C 1
ATOM 6798 O O . PRO B 1 380 ? -15.945 -13.266 1.846 1 65.06 380 PRO B O 1
ATOM 6801 N N . THR B 1 381 ? -15.242 -12.453 -0.092 1 71.5 381 THR B N 1
ATOM 6802 C CA . THR B 1 381 ? -15.078 -11.086 0.401 1 71.5 381 THR B CA 1
ATOM 6803 C C . THR B 1 381 ? -16.438 -10.414 0.596 1 71.5 381 THR B C 1
ATOM 6805 O O . THR B 1 381 ? -17.312 -10.531 -0.255 1 71.5 381 THR B O 1
ATOM 6808 N N . GLU B 1 382 ? -16.672 -9.984 1.874 1 78.94 382 GLU B N 1
ATOM 6809 C CA . GLU B 1 382 ? -17.906 -9.25 2.154 1 78.94 382 GLU B CA 1
ATOM 6810 C C . GLU B 1 382 ? -17.609 -7.789 2.473 1 78.94 382 GLU B C 1
ATOM 6812 O O . GLU B 1 382 ? -16.516 -7.449 2.936 1 78.94 382 GLU B O 1
ATOM 6817 N N . LEU B 1 383 ? -18.656 -6.957 2.09 1 83.62 383 LEU B N 1
ATOM 6818 C CA . LEU B 1 383 ? -18.547 -5.547 2.451 1 83.62 383 LEU B CA 1
ATOM 6819 C C . LEU B 1 383 ? -18.969 -5.324 3.898 1 83.62 383 LEU B C 1
ATOM 6821 O O . LEU B 1 383 ? -19.953 -5.91 4.359 1 83.62 383 LEU B O 1
ATOM 6825 N N . VAL B 1 384 ? -18.219 -4.645 4.582 1 89.06 384 VAL B N 1
ATOM 6826 C CA . VAL B 1 384 ? -18.469 -4.344 5.988 1 89.06 384 VAL B CA 1
ATOM 6827 C C . VAL B 1 384 ? -18.359 -2.838 6.219 1 89.06 384 VAL B C 1
ATOM 6829 O O . VAL B 1 384 ? -17.594 -2.15 5.543 1 89.06 384 VAL B O 1
ATOM 6832 N N . VAL B 1 385 ? -19.234 -2.363 7.184 1 91.31 385 VAL B N 1
ATOM 6833 C CA . VAL B 1 385 ? -19.203 -0.945 7.527 1 91.31 385 VAL B CA 1
ATOM 6834 C C . VAL B 1 385 ? -18.359 -0.732 8.781 1 91.31 385 VAL B C 1
ATOM 6836 O O . VAL B 1 385 ? -18.547 -1.416 9.789 1 91.31 385 VAL B O 1
ATOM 6839 N N . PHE B 1 386 ? -17.469 0.188 8.68 1 91.31 386 PHE B N 1
ATOM 6840 C CA . PHE B 1 386 ? -16.656 0.573 9.828 1 91.31 386 PHE B CA 1
ATOM 6841 C C . PHE B 1 386 ? -17.016 1.972 10.305 1 91.31 386 PHE B C 1
ATOM 6843 O O . PHE B 1 386 ? -17.141 2.896 9.5 1 91.31 386 PHE B O 1
ATOM 6850 N N . VAL B 1 387 ? -17.266 2.053 11.578 1 93.69 387 VAL B N 1
ATOM 6851 C CA . VAL B 1 387 ? -17.406 3.348 12.242 1 93.69 387 VAL B CA 1
ATOM 6852 C C . VAL B 1 387 ? -16.141 3.674 13.016 1 93.69 387 VAL B C 1
ATOM 6854 O O . VAL B 1 387 ? -15.898 3.121 14.086 1 93.69 387 VAL B O 1
ATOM 6857 N N . LEU B 1 388 ? -15.414 4.578 12.445 1 93.38 388 LEU B N 1
ATOM 6858 C CA . LEU B 1 388 ? -14.141 4.977 13.047 1 93.38 388 LEU B CA 1
ATOM 6859 C C . LEU B 1 388 ? -14.289 6.293 13.797 1 93.38 388 LEU B C 1
ATOM 6861 O O . LEU B 1 388 ? -15.078 7.152 13.406 1 93.38 388 LEU B O 1
ATOM 6865 N N . HIS B 1 389 ? -13.57 6.402 14.898 1 94.38 389 HIS B N 1
ATOM 6866 C CA . HIS B 1 389 ? -13.617 7.672 15.609 1 94.38 389 HIS B CA 1
ATOM 6867 C C . HIS B 1 389 ? -12.281 7.984 16.281 1 94.38 389 HIS B C 1
ATOM 6869 O O . HIS B 1 389 ? -11.445 7.094 16.453 1 94.38 389 HIS B O 1
ATOM 6875 N N . SER B 1 390 ? -12.055 9.18 16.672 1 95 390 SER B N 1
ATOM 6876 C CA . SER B 1 390 ? -10.773 9.633 17.188 1 95 390 SER B CA 1
ATOM 6877 C C . SER B 1 390 ? -10.859 9.938 18.688 1 95 390 SER B C 1
ATOM 6879 O O . SER B 1 390 ? -10.047 10.68 19.219 1 95 390 SER B O 1
ATOM 6881 N N . LEU B 1 391 ? -11.844 9.406 19.391 1 93.81 391 LEU B N 1
ATOM 6882 C CA . LEU B 1 391 ? -12.086 9.75 20.781 1 93.81 391 LEU B CA 1
ATOM 6883 C C . LEU B 1 391 ? -10.945 9.258 21.672 1 93.81 391 LEU B C 1
ATOM 6885 O O . LEU B 1 391 ? -10.695 9.828 22.734 1 93.81 391 LEU B O 1
ATOM 6889 N N . ARG B 1 392 ? -10.266 8.242 21.25 1 91.12 392 ARG B N 1
ATOM 6890 C CA . ARG B 1 392 ? -9.25 7.625 22.094 1 91.12 392 ARG B CA 1
ATOM 6891 C C . ARG B 1 392 ? -7.852 7.93 21.578 1 91.12 392 ARG B C 1
ATOM 6893 O O . ARG B 1 392 ? -6.879 7.277 21.969 1 91.12 392 ARG B O 1
ATOM 6900 N N . ASN B 1 393 ? -7.762 8.789 20.594 1 93.06 393 ASN B N 1
ATOM 6901 C CA . ASN B 1 393 ? -6.449 9.211 20.109 1 93.06 393 ASN B CA 1
ATOM 6902 C C . ASN B 1 393 ? -5.637 9.883 21.219 1 93.06 393 ASN B C 1
ATOM 6904 O O . ASN B 1 393 ? -6.168 10.211 22.281 1 93.06 393 ASN B O 1
ATOM 6908 N N . SER B 1 394 ? -4.371 10.031 20.922 1 92.44 394 SER B N 1
ATOM 6909 C CA . SER B 1 394 ? -3.475 10.648 21.891 1 92.44 394 SER B CA 1
ATOM 6910 C C . SER B 1 394 ? -2.908 11.961 21.375 1 92.44 394 SER B C 1
ATOM 6912 O O . SER B 1 394 ? -2.377 12.016 20.266 1 92.44 394 SER B O 1
ATOM 6914 N N . ARG B 1 395 ? -3.008 12.953 22.203 1 93.12 395 ARG B N 1
ATOM 6915 C CA . ARG B 1 395 ? -2.387 14.234 21.875 1 93.12 395 ARG B CA 1
ATOM 6916 C C . ARG B 1 395 ? -0.867 14.141 21.938 1 93.12 395 ARG B C 1
ATOM 6918 O O . ARG B 1 395 ? -0.161 14.883 21.266 1 93.12 395 ARG B O 1
ATOM 6925 N N . GLU B 1 396 ? -0.329 13.18 22.688 1 93.44 396 GLU B N 1
ATOM 6926 C CA . GLU B 1 396 ? 1.099 13.07 22.969 1 93.44 396 GLU B CA 1
ATOM 6927 C C . GLU B 1 396 ? 1.882 12.664 21.719 1 93.44 396 GLU B C 1
ATOM 6929 O O . GLU B 1 396 ? 3.066 12.984 21.594 1 93.44 396 GLU B O 1
ATOM 6934 N N . THR B 1 397 ? 1.205 11.969 20.828 1 93.44 397 THR B N 1
ATOM 6935 C CA . THR B 1 397 ? 1.905 11.477 19.641 1 93.44 397 THR B CA 1
ATOM 6936 C C . THR B 1 397 ? 1.387 12.164 18.375 1 93.44 397 THR B C 1
ATOM 6938 O O . THR B 1 397 ? 1.743 11.781 17.266 1 93.44 397 THR B O 1
ATOM 6941 N N . HIS B 1 398 ? 0.564 13.156 18.562 1 96.19 398 HIS B N 1
ATOM 6942 C CA . HIS B 1 398 ? -0.074 13.828 17.438 1 96.19 398 HIS B CA 1
ATOM 6943 C C . HIS B 1 398 ? 0.963 14.445 16.5 1 96.19 398 HIS B C 1
ATOM 6945 O O . HIS B 1 398 ? 1.786 15.25 16.938 1 96.19 398 HIS B O 1
ATOM 6951 N N . MET B 1 399 ? 0.999 14.031 15.172 1 94.88 399 MET B N 1
ATOM 6952 C CA . MET B 1 399 ? 1.792 14.586 14.086 1 94.88 399 MET B CA 1
ATOM 6953 C C . MET B 1 399 ? 3.273 14.289 14.273 1 94.88 399 MET B C 1
ATOM 6955 O O . MET B 1 399 ? 4.133 15.008 13.766 1 94.88 399 MET B O 1
ATOM 6959 N N . MET B 1 400 ? 3.748 13.305 15.148 1 90.94 400 MET B N 1
ATOM 6960 C CA . MET B 1 400 ? 5.152 12.992 15.383 1 90.94 400 MET B CA 1
ATOM 6961 C C . MET B 1 400 ? 5.66 11.977 14.359 1 90.94 400 MET B C 1
ATOM 6963 O O . MET B 1 400 ? 6.863 11.742 14.258 1 90.94 400 MET B O 1
ATOM 6967 N N . GLY B 1 401 ? 4.965 11.562 13.391 1 74.56 401 GLY B N 1
ATOM 6968 C CA . GLY B 1 401 ? 5.398 10.578 12.414 1 74.56 401 GLY B CA 1
ATOM 6969 C C . GLY B 1 401 ? 5.586 9.188 13 1 74.56 401 GLY B C 1
ATOM 6970 O O . GLY B 1 401 ? 5.312 8.969 14.188 1 74.56 401 GLY B O 1
ATOM 6971 N N . GLU B 1 402 ? 5.875 8.023 12.195 1 57.16 402 GLU B N 1
ATOM 6972 C CA . GLU B 1 402 ? 6.039 6.641 12.648 1 57.16 402 GLU B CA 1
ATOM 6973 C C . GLU B 1 402 ? 7.254 6.5 13.562 1 57.16 402 GLU B C 1
ATOM 6975 O O . GLU B 1 402 ? 8.367 6.863 13.18 1 57.16 402 GLU B O 1
ATOM 6980 N N . CYS B 1 403 ? 7.223 6.863 14.828 1 43.88 403 CYS B N 1
ATOM 6981 C CA . CYS B 1 403 ? 8.32 6.574 15.75 1 43.88 403 CYS B CA 1
ATOM 6982 C C . CYS B 1 403 ? 8.938 5.215 15.445 1 43.88 403 CYS B C 1
ATOM 6984 O O . CYS B 1 403 ? 8.297 4.359 14.836 1 43.88 403 CYS B O 1
ATOM 6986 N N . ASP B 1 404 ? 10.227 4.879 15.906 1 39.59 404 ASP B N 1
ATOM 6987 C CA . ASP B 1 404 ? 11.023 3.656 15.844 1 39.59 404 ASP B CA 1
ATOM 6988 C C . ASP B 1 404 ? 10.141 2.424 16.047 1 39.59 404 ASP B C 1
ATOM 6990 O O . ASP B 1 404 ? 9.102 2.496 16.703 1 39.59 404 ASP B O 1
ATOM 6994 N N . GLU B 1 405 ? 10.477 1.267 15.391 1 37.75 405 GLU B N 1
ATOM 6995 C CA . GLU B 1 405 ? 9.961 -0.083 15.195 1 37.75 405 GLU B CA 1
ATOM 6996 C C . GLU B 1 405 ? 9.344 -0.632 16.484 1 37.75 405 GLU B C 1
ATOM 6998 O O . GLU B 1 405 ? 8.461 -1.488 16.438 1 37.75 405 GLU B O 1
ATOM 7003 N N . GLU B 1 406 ? 10.133 -0.506 17.594 1 37.59 406 GLU B N 1
ATOM 7004 C CA . GLU B 1 406 ? 9.867 -1.391 18.734 1 37.59 406 GLU B CA 1
ATOM 7005 C C . GLU B 1 406 ? 8.484 -1.141 19.312 1 37.59 406 GLU B C 1
ATOM 7007 O O . GLU B 1 406 ? 7.801 -2.08 19.734 1 37.59 406 GLU B O 1
ATOM 7012 N N . GLN B 1 407 ? 8.219 0.083 19.703 1 36.41 407 GLN B N 1
ATOM 7013 C CA . GLN B 1 407 ? 6.98 0.216 20.469 1 36.41 407 GLN B CA 1
ATOM 7014 C C . GLN B 1 407 ? 5.762 0.2 19.562 1 36.41 407 GLN B C 1
ATOM 7016 O O . GLN B 1 407 ? 4.621 0.211 20.031 1 36.41 407 GLN B O 1
ATOM 7021 N N . ALA B 1 408 ? 5.895 0.408 18.297 1 39.84 408 ALA B N 1
ATOM 7022 C CA . ALA B 1 408 ? 4.801 0.459 17.328 1 39.84 408 ALA B CA 1
ATOM 7023 C C . ALA B 1 408 ? 4.09 -0.889 17.234 1 39.84 408 ALA B C 1
ATOM 7025 O O . ALA B 1 408 ? 3.021 -0.993 16.625 1 39.84 408 ALA B O 1
ATOM 7026 N N . GLU B 1 409 ? 4.824 -1.954 17.297 1 39.16 409 GLU B N 1
ATOM 7027 C CA . GLU B 1 409 ? 4.113 -3.227 17.203 1 39.16 409 GLU B CA 1
ATOM 7028 C C . GLU B 1 409 ? 2.84 -3.211 18.047 1 39.16 409 GLU B C 1
ATOM 7030 O O . GLU B 1 409 ? 1.853 -3.861 17.703 1 39.16 409 GLU B O 1
ATOM 7035 N N . GLU B 1 410 ? 3.012 -2.686 19.297 1 38.16 410 GLU B N 1
ATOM 7036 C CA . GLU B 1 410 ? 1.849 -2.85 20.156 1 38.16 410 GLU B CA 1
ATOM 7037 C C . GLU B 1 410 ? 0.708 -1.932 19.734 1 38.16 410 GLU B C 1
ATOM 7039 O O . GLU B 1 410 ? -0.465 -2.25 19.938 1 38.16 410 GLU B O 1
ATOM 7044 N N . GLU B 1 411 ? 1.061 -0.612 19.359 1 39.75 411 GLU B N 1
ATOM 7045 C CA . GLU B 1 411 ? -0.028 0.337 19.141 1 39.75 411 GLU B CA 1
ATOM 7046 C C . GLU B 1 411 ? -0.527 0.289 17.703 1 39.75 411 GLU B C 1
ATOM 7048 O O . GLU B 1 411 ? -0.63 1.324 17.047 1 39.75 411 GLU B O 1
ATOM 7053 N N . VAL B 1 412 ? 0.114 -0.463 16.734 1 40.81 412 VAL B N 1
ATOM 7054 C CA . VAL B 1 412 ? -0.704 -0.496 15.531 1 40.81 412 VAL B CA 1
ATOM 7055 C C . VAL B 1 412 ? -2.16 -0.199 15.891 1 40.81 412 VAL B C 1
ATOM 7057 O O . VAL B 1 412 ? -2.775 -0.925 16.672 1 40.81 412 VAL B O 1
ATOM 7060 N N . SER B 1 413 ? -2.553 1.023 15.672 1 43.31 413 SER B N 1
ATOM 7061 C CA . SER B 1 413 ? -3.871 1.646 15.727 1 43.31 413 SER B CA 1
ATOM 7062 C C . SER B 1 413 ? -4.953 0.703 15.211 1 43.31 413 SER B C 1
ATOM 7064 O O . SER B 1 413 ? -4.988 0.386 14.023 1 43.31 413 SER B O 1
ATOM 7066 N N . GLN B 1 414 ? -5.105 -0.454 15.617 1 47.12 414 GLN B N 1
ATOM 7067 C CA . GLN B 1 414 ? -6.484 -0.899 15.469 1 47.12 414 GLN B CA 1
ATOM 7068 C C . GLN B 1 414 ? -7.441 0.289 15.375 1 47.12 414 GLN B C 1
ATOM 7070 O O . GLN B 1 414 ? -7.57 1.06 16.328 1 47.12 414 GLN B O 1
ATOM 7075 N N . SER B 1 415 ? -7.352 0.96 14.289 1 53.56 415 SER B N 1
ATOM 7076 C CA . SER B 1 415 ? -8.414 1.954 14.234 1 53.56 415 SER B CA 1
ATOM 7077 C C . SER B 1 415 ? -9.555 1.589 15.18 1 53.56 415 SER B C 1
ATOM 7079 O O . SER B 1 415 ? -10.047 0.458 15.164 1 53.56 415 SER B O 1
ATOM 7081 N N . GLN B 1 416 ? -9.586 2.332 16.203 1 73.81 416 GLN B N 1
ATOM 7082 C CA . GLN B 1 416 ? -10.703 2.268 17.141 1 73.81 416 GLN B CA 1
ATOM 7083 C C . GLN B 1 416 ? -12.031 2.479 16.422 1 73.81 416 GLN B C 1
ATOM 7085 O O . GLN B 1 416 ? -12.148 3.361 15.57 1 73.81 416 GLN B O 1
ATOM 7090 N N . GLY B 1 417 ? -12.656 1.494 16.375 1 84.94 417 GLY B N 1
ATOM 7091 C CA . GLY B 1 417 ? -13.977 1.688 15.812 1 84.94 417 GLY B CA 1
ATOM 7092 C C . GLY B 1 417 ? -14.883 0.48 15.977 1 84.94 417 GLY B C 1
ATOM 7093 O O . GLY B 1 417 ? -14.617 -0.391 16.812 1 84.94 417 GLY B O 1
ATOM 7094 N N . LEU B 1 418 ? -16.078 0.671 15.461 1 92.75 418 LEU B N 1
ATOM 7095 C CA . LEU B 1 418 ? -17.125 -0.344 15.453 1 92.75 418 LEU B CA 1
ATOM 7096 C C . LEU B 1 418 ? -17.297 -0.945 14.062 1 92.75 418 LEU B C 1
ATOM 7098 O O . LEU B 1 418 ? -17 -0.296 13.062 1 92.75 418 LEU B O 1
ATOM 7102 N N . ARG B 1 419 ? -17.641 -2.162 14.117 1 92.81 419 ARG B N 1
ATOM 7103 C CA . ARG B 1 419 ? -17.891 -2.895 12.883 1 92.81 419 ARG B CA 1
ATOM 7104 C C . ARG B 1 419 ? -19.344 -3.324 12.781 1 92.81 419 ARG B C 1
ATOM 7106 O O . ARG B 1 419 ? -19.906 -3.85 13.742 1 92.81 419 ARG B O 1
ATOM 7113 N N . PHE B 1 420 ? -19.969 -3.062 11.609 1 94 420 PHE B N 1
ATOM 7114 C CA . PHE B 1 420 ? -21.359 -3.426 11.383 1 94 420 PHE B CA 1
ATOM 7115 C C . PHE B 1 420 ? -21.531 -4.062 10.016 1 94 420 PHE B C 1
ATOM 7117 O O . PHE B 1 420 ? -20.734 -3.828 9.109 1 94 420 PHE B O 1
ATOM 7124 N N . PRO B 1 421 ? -22.562 -4.91 9.867 1 92.19 421 PRO B N 1
ATOM 7125 C CA . PRO B 1 421 ? -22.906 -5.363 8.516 1 92.19 421 PRO B CA 1
ATOM 7126 C C . PRO B 1 421 ? -23.375 -4.227 7.613 1 92.19 421 PRO B C 1
ATOM 7128 O O . PRO B 1 421 ? -23.766 -3.16 8.102 1 92.19 421 PRO B O 1
ATOM 7131 N N . LEU B 1 422 ? -23.328 -4.418 6.359 1 91.19 422 LEU B N 1
ATOM 7132 C CA . LEU B 1 422 ? -23.672 -3.414 5.363 1 91.19 422 LEU B CA 1
ATOM 7133 C C . LEU B 1 422 ? -25.109 -2.951 5.539 1 91.19 422 LEU B C 1
ATOM 7135 O O . LEU B 1 422 ? -25.438 -1.797 5.254 1 91.19 422 LEU B O 1
ATOM 7139 N N . SER B 1 423 ? -25.938 -3.816 6.09 1 92.5 423 SER B N 1
ATOM 7140 C CA . SER B 1 423 ? -27.344 -3.504 6.273 1 92.5 423 SER B CA 1
ATOM 7141 C C . SER B 1 423 ? -27.531 -2.35 7.25 1 92.5 423 SER B C 1
ATOM 7143 O O . SER B 1 423 ? -28.594 -1.72 7.277 1 92.5 423 SER B O 1
ATOM 7145 N N . ASN B 1 424 ? -26.531 -2.021 8.016 1 94.94 424 ASN B N 1
ATOM 7146 C CA . ASN B 1 424 ? -26.641 -0.972 9.023 1 94.94 424 ASN B CA 1
ATOM 7147 C C . ASN B 1 424 ? -26.281 0.396 8.445 1 94.94 424 ASN B C 1
ATOM 7149 O O . ASN B 1 424 ? -26.422 1.415 9.125 1 94.94 424 ASN B O 1
ATOM 7153 N N . LEU B 1 425 ? -25.906 0.489 7.234 1 92.12 425 LEU B N 1
ATOM 7154 C CA . LEU B 1 425 ? -25.359 1.711 6.652 1 92.12 425 LEU B CA 1
ATOM 7155 C C . LEU B 1 425 ? -26.406 2.83 6.672 1 92.12 425 LEU B C 1
ATOM 7157 O O . LEU B 1 425 ? -26.094 3.961 7.055 1 92.12 425 LEU B O 1
ATOM 7161 N N . SER B 1 426 ? -27.562 2.506 6.324 1 92.69 426 SER B N 1
ATOM 7162 C CA . SER B 1 426 ? -28.609 3.52 6.277 1 92.69 426 SER B CA 1
ATOM 7163 C C . SER B 1 426 ? -28.906 4.086 7.664 1 92.69 426 SER B C 1
ATOM 7165 O O . SER B 1 426 ? -29.094 5.293 7.824 1 92.69 426 SER B O 1
ATOM 7167 N N . ALA B 1 427 ? -28.953 3.195 8.602 1 95.25 427 ALA B N 1
ATOM 7168 C CA . ALA B 1 427 ? -29.203 3.623 9.977 1 95.25 427 ALA B CA 1
ATOM 7169 C C . ALA B 1 427 ? -28.062 4.504 10.492 1 95.25 427 ALA B C 1
ATOM 7171 O O . ALA B 1 427 ? -28.297 5.484 11.195 1 95.25 427 ALA B O 1
ATOM 7172 N N . LEU B 1 428 ? -26.906 4.18 10.133 1 93.38 428 LEU B N 1
ATOM 7173 C CA . LEU B 1 428 ? -25.719 4.922 10.562 1 93.38 428 LEU B CA 1
ATOM 7174 C C . LEU B 1 428 ? -25.719 6.32 9.953 1 93.38 428 LEU B C 1
ATOM 7176 O O . LEU B 1 428 ? -25.406 7.301 10.641 1 93.38 428 LEU B O 1
ATOM 7180 N N . ARG B 1 429 ? -26.062 6.379 8.727 1 89.12 429 ARG B N 1
ATOM 7181 C CA . ARG B 1 429 ? -26.141 7.676 8.062 1 89.12 429 ARG B CA 1
ATOM 7182 C C . ARG B 1 429 ? -27.234 8.539 8.672 1 89.12 429 ARG B C 1
ATOM 7184 O O . ARG B 1 429 ? -27.078 9.758 8.805 1 89.12 429 ARG B O 1
ATOM 7191 N N . GLN B 1 430 ? -28.297 7.895 9.039 1 92.19 430 GLN B N 1
ATOM 7192 C CA . GLN B 1 430 ? -29.375 8.586 9.734 1 92.19 430 GLN B CA 1
ATOM 7193 C C . GLN B 1 430 ? -28.891 9.188 11.047 1 92.19 430 GLN B C 1
ATOM 7195 O O . GLN B 1 430 ? -29.172 10.344 11.352 1 92.19 430 GLN B O 1
ATOM 7200 N N . LEU B 1 431 ? -28.172 8.43 11.727 1 91.31 431 LEU B N 1
ATOM 7201 C CA . LEU B 1 431 ? -27.656 8.852 13.023 1 91.31 431 LEU B CA 1
ATOM 7202 C C . LEU B 1 431 ? -26.703 10.023 12.875 1 91.31 431 LEU B C 1
ATOM 7204 O O . LEU B 1 431 ? -26.719 10.961 13.68 1 91.31 431 LEU B O 1
ATOM 7208 N N . GLN B 1 432 ? -25.906 10.023 11.859 1 88.44 432 GLN B N 1
ATOM 7209 C CA . GLN B 1 432 ? -24.922 11.07 11.617 1 88.44 432 GLN B CA 1
ATOM 7210 C C . GLN B 1 432 ? -25.594 12.383 11.211 1 88.44 432 GLN B C 1
ATOM 7212 O O . GLN B 1 432 ? -25.109 13.461 11.547 1 88.44 432 GLN B O 1
ATOM 7217 N N . SER B 1 433 ? -26.703 12.266 10.539 1 87.19 433 SER B N 1
ATOM 7218 C CA . SER B 1 433 ? -27.328 13.453 9.977 1 87.19 433 SER B CA 1
ATOM 7219 C C . SER B 1 433 ? -28.375 14.039 10.93 1 87.19 433 SER B C 1
ATOM 7221 O O . SER B 1 433 ? -28.594 15.258 10.938 1 87.19 433 SER B O 1
ATOM 7223 N N . ALA B 1 434 ? -28.906 13.195 11.789 1 88.94 434 ALA B N 1
ATOM 7224 C CA . ALA B 1 434 ? -30 13.633 12.656 1 88.94 434 ALA B CA 1
ATOM 7225 C C . ALA B 1 434 ? -29.469 14.305 13.914 1 88.94 434 ALA B C 1
ATOM 7227 O O . ALA B 1 434 ? -28.422 13.93 14.43 1 88.94 434 ALA B O 1
ATOM 7228 N N . GLU B 1 435 ? -30.156 15.312 14.352 1 90.12 435 GLU B N 1
ATOM 7229 C CA . GLU B 1 435 ? -29.844 15.914 15.641 1 90.12 435 GLU B CA 1
ATOM 7230 C C . GLU B 1 435 ? -30.297 15.016 16.797 1 90.12 435 GLU B C 1
ATOM 7232 O O . GLU B 1 435 ? -29.531 14.719 17.703 1 90.12 435 GLU B O 1
ATOM 7237 N N . ARG B 1 436 ? -31.531 14.68 16.734 1 93.69 436 ARG B N 1
ATOM 7238 C CA . ARG B 1 436 ? -32.156 13.766 17.688 1 93.69 436 ARG B CA 1
ATOM 7239 C C . ARG B 1 436 ? -33 12.719 16.953 1 93.69 436 ARG B C 1
ATOM 7241 O O . ARG B 1 436 ? -33.688 13.039 15.977 1 93.69 436 ARG B O 1
ATOM 7248 N N . LEU B 1 437 ? -32.875 11.484 17.453 1 94.5 437 LEU B N 1
ATOM 7249 C CA . LEU B 1 437 ? -33.531 10.383 16.75 1 94.5 437 LEU B CA 1
ATOM 7250 C C . LEU B 1 437 ? -34.031 9.328 17.734 1 94.5 437 LEU B C 1
ATOM 7252 O O . LEU B 1 437 ? -33.281 8.867 18.578 1 94.5 437 LEU B O 1
ATOM 7256 N N . PRO B 1 438 ? -35.344 9.078 17.656 1 96.25 438 PRO B N 1
ATOM 7257 C CA . PRO B 1 438 ? -35.781 7.934 18.453 1 96.25 438 PRO B CA 1
ATOM 7258 C C . PRO B 1 438 ? -35.156 6.621 17.984 1 96.25 438 PRO B C 1
ATOM 7260 O O . PRO B 1 438 ? -35.062 6.367 16.781 1 96.25 438 PRO B O 1
ATOM 7263 N N . VAL B 1 439 ? -34.688 5.793 18.906 1 97.06 439 VAL B N 1
ATOM 7264 C CA . VAL B 1 439 ? -34.062 4.516 18.594 1 97.06 439 VAL B CA 1
ATOM 7265 C C . VAL B 1 439 ? -35 3.67 17.734 1 97.06 439 VAL B C 1
ATOM 7267 O O . VAL B 1 439 ? -34.562 2.994 16.797 1 97.06 439 VAL B O 1
ATOM 7270 N N . ALA B 1 440 ? -36.25 3.791 17.984 1 96.5 440 ALA B N 1
ATOM 7271 C CA . ALA B 1 440 ? -37.25 3.008 17.297 1 96.5 440 ALA B CA 1
ATOM 7272 C C . ALA B 1 440 ? -37.312 3.377 15.812 1 96.5 440 ALA B C 1
ATOM 7274 O O . ALA B 1 440 ? -37.812 2.594 14.992 1 96.5 440 ALA B O 1
ATOM 7275 N N . GLU B 1 441 ? -36.844 4.496 15.461 1 96.12 441 GLU B N 1
ATOM 7276 C CA . GLU B 1 441 ? -36.969 4.996 14.094 1 96.12 441 GLU B CA 1
ATOM 7277 C C . GLU B 1 441 ? -35.719 4.695 13.289 1 96.12 441 GLU B C 1
ATOM 7279 O O . GLU B 1 441 ? -35.625 5.02 12.102 1 96.12 441 GLU B O 1
ATOM 7284 N N . LEU B 1 442 ? -34.719 4.113 13.891 1 96.31 442 LEU B N 1
ATOM 7285 C CA . LEU B 1 442 ? -33.531 3.729 13.148 1 96.31 442 LEU B CA 1
ATOM 7286 C C . LEU B 1 442 ? -33.906 2.803 11.992 1 96.31 442 LEU B C 1
ATOM 7288 O O . LEU B 1 442 ? -34.719 1.905 12.141 1 96.31 442 LEU B O 1
ATOM 7292 N N . GLN B 1 443 ? -33.312 2.998 10.867 1 95.44 443 GLN B N 1
ATOM 7293 C CA . GLN B 1 443 ? -33.625 2.262 9.648 1 95.44 443 GLN B CA 1
ATOM 7294 C C . GLN B 1 443 ? -33.031 0.863 9.68 1 95.44 443 GLN B C 1
ATOM 7296 O O . GLN B 1 443 ? -32.156 0.545 8.859 1 95.44 443 GLN B O 1
ATOM 7301 N N . LEU B 1 444 ? -33.469 0.13 10.531 1 95.94 444 LEU B N 1
ATOM 7302 C CA . LEU B 1 444 ? -33.125 -1.286 10.641 1 95.94 444 LEU B CA 1
ATOM 7303 C C . LEU B 1 444 ? -34.406 -2.131 10.789 1 95.94 444 LEU B C 1
ATOM 7305 O O . LEU B 1 444 ? -35.438 -1.633 11.227 1 95.94 444 LEU B O 1
ATOM 7309 N N . GLU B 1 445 ? -34.344 -3.336 10.422 1 93.94 445 GLU B N 1
ATOM 7310 C CA . GLU B 1 445 ? -35.531 -4.18 10.375 1 93.94 445 GLU B CA 1
ATOM 7311 C C . GLU B 1 445 ? -35.938 -4.629 11.773 1 93.94 445 GLU B C 1
ATOM 7313 O O . GLU B 1 445 ? -37.062 -4.391 12.203 1 93.94 445 GLU B O 1
ATOM 7318 N N . ALA B 1 446 ? -35 -5.246 12.5 1 95.44 446 ALA B N 1
ATOM 7319 C CA . ALA B 1 446 ? -35.312 -5.824 13.805 1 95.44 446 ALA B CA 1
ATOM 7320 C C . ALA B 1 446 ? -35.094 -4.805 14.922 1 95.44 446 ALA B C 1
ATOM 7322 O O . ALA B 1 446 ? -34.062 -4.121 14.945 1 95.44 446 ALA B O 1
ATOM 7323 N N . ASP B 1 447 ? -36.031 -4.68 15.898 1 96.12 447 ASP B N 1
ATOM 7324 C CA . ASP B 1 447 ? -35.906 -3.781 17.047 1 96.12 447 ASP B CA 1
ATOM 7325 C C . ASP B 1 447 ? -34.656 -4.086 17.859 1 96.12 447 ASP B C 1
ATOM 7327 O O . ASP B 1 447 ? -34.031 -3.174 18.375 1 96.12 447 ASP B O 1
ATOM 7331 N N . GLN B 1 448 ? -34.375 -5.285 17.906 1 95.75 448 GLN B N 1
ATOM 7332 C CA . GLN B 1 448 ? -33.188 -5.672 18.672 1 95.75 448 GLN B CA 1
ATOM 7333 C C . GLN B 1 448 ? -31.922 -5.09 18.047 1 95.75 448 GLN B C 1
ATOM 7335 O O . GLN B 1 448 ? -31 -4.68 18.75 1 95.75 448 GLN B O 1
ATOM 7340 N N . ASP B 1 449 ? -31.891 -5.066 16.719 1 96.5 449 ASP B N 1
ATOM 7341 C CA . ASP B 1 449 ? -30.734 -4.508 16.016 1 96.5 449 ASP B CA 1
ATOM 7342 C C . ASP B 1 449 ? -30.625 -3.006 16.266 1 96.5 449 ASP B C 1
ATOM 7344 O O . ASP B 1 449 ? -29.516 -2.473 16.359 1 96.5 449 ASP B O 1
ATOM 7348 N N . LYS B 1 450 ? -31.734 -2.385 16.328 1 97.19 450 LYS B N 1
ATOM 7349 C CA . LYS B 1 450 ? -31.766 -0.954 16.625 1 97.19 450 LYS B CA 1
ATOM 7350 C C . LYS B 1 450 ? -31.156 -0.656 17.984 1 97.19 450 LYS B C 1
ATOM 7352 O O . LYS B 1 450 ? -30.266 0.196 18.094 1 97.19 450 LYS B O 1
ATOM 7357 N N . VAL B 1 451 ? -31.594 -1.397 18.922 1 97.12 451 VAL B N 1
ATOM 7358 C CA . VAL B 1 451 ? -31.125 -1.198 20.297 1 97.12 451 VAL B CA 1
ATOM 7359 C C . VAL B 1 451 ? -29.641 -1.556 20.391 1 97.12 451 VAL B C 1
ATOM 7361 O O . VAL B 1 451 ? -28.875 -0.844 21.031 1 97.12 451 VAL B O 1
ATOM 7364 N N . ASN B 1 452 ? -29.281 -2.586 19.75 1 96.44 452 ASN B N 1
ATOM 7365 C CA . ASN B 1 452 ? -27.891 -3.016 19.766 1 96.44 452 ASN B CA 1
ATOM 7366 C C . ASN B 1 452 ? -26.969 -1.954 19.172 1 96.44 452 ASN B C 1
ATOM 7368 O O . ASN B 1 452 ? -25.875 -1.71 19.688 1 96.44 452 ASN B O 1
ATOM 7372 N N . LEU B 1 453 ? -27.406 -1.426 18.062 1 96.81 453 LEU B N 1
ATOM 7373 C CA . LEU B 1 453 ? -26.625 -0.359 17.438 1 96.81 453 LEU B CA 1
ATOM 7374 C C . LEU B 1 453 ? -26.469 0.823 18.375 1 96.81 453 LEU B C 1
ATOM 7376 O O . LEU B 1 453 ? -25.359 1.331 18.562 1 96.81 453 LEU B O 1
ATOM 7380 N N . ALA B 1 454 ? -27.516 1.179 19.016 1 96.62 454 ALA B N 1
ATOM 7381 C CA . ALA B 1 454 ? -27.484 2.305 19.953 1 96.62 454 ALA B CA 1
ATOM 7382 C C . ALA B 1 454 ? -26.562 2.02 21.125 1 96.62 454 ALA B C 1
ATOM 7384 O O . ALA B 1 454 ? -25.781 2.887 21.531 1 96.62 454 ALA B O 1
ATOM 7385 N N . ILE B 1 455 ? -26.656 0.812 21.641 1 96.5 455 ILE B N 1
ATOM 7386 C CA . ILE B 1 455 ? -25.844 0.426 22.781 1 96.5 455 ILE B CA 1
ATOM 7387 C C . ILE B 1 455 ? -24.359 0.437 22.391 1 96.5 455 ILE B C 1
ATOM 7389 O O . ILE B 1 455 ? -23.516 0.881 23.156 1 96.5 455 ILE B O 1
ATOM 7393 N N . ALA B 1 456 ? -24.094 -0.036 21.203 1 95.62 456 ALA B N 1
ATOM 7394 C CA . ALA B 1 456 ? -22.719 -0.06 20.734 1 95.62 456 ALA B CA 1
ATOM 7395 C C . ALA B 1 456 ? -22.125 1.348 20.688 1 95.62 456 ALA B C 1
ATOM 7397 O O . ALA B 1 456 ? -21.016 1.575 21.156 1 95.62 456 ALA B O 1
ATOM 7398 N N . PHE B 1 457 ? -22.875 2.291 20.156 1 95.44 457 PHE B N 1
ATOM 7399 C CA . PHE B 1 457 ? -22.422 3.676 20.094 1 95.44 457 PHE B CA 1
ATOM 7400 C C . PHE B 1 457 ? -22.297 4.273 21.484 1 95.44 457 PHE B C 1
ATOM 7402 O O . PHE B 1 457 ? -21.344 5.008 21.766 1 95.44 457 PHE B O 1
ATOM 7409 N N . TRP B 1 458 ? -23.25 3.916 22.312 1 95.69 458 TRP B N 1
ATOM 7410 C CA . TRP B 1 458 ? -23.266 4.43 23.688 1 95.69 458 TRP B CA 1
ATOM 7411 C C . TRP B 1 458 ? -22.047 3.939 24.453 1 95.69 458 TRP B C 1
ATOM 7413 O O . TRP B 1 458 ? -21.422 4.711 25.188 1 95.69 458 TRP B O 1
ATOM 7423 N N . THR B 1 459 ? -21.703 2.691 24.266 1 94.12 459 THR B N 1
ATOM 7424 C CA . THR B 1 459 ? -20.578 2.092 24.969 1 94.12 459 THR B CA 1
ATOM 7425 C C . THR B 1 459 ? -19.266 2.787 24.609 1 94.12 459 THR B C 1
ATOM 7427 O O . THR B 1 459 ? -18.359 2.902 25.422 1 94.12 459 THR B O 1
ATOM 7430 N N . GLU B 1 460 ? -19.219 3.328 23.375 1 92.81 460 GLU B N 1
ATOM 7431 C CA . GLU B 1 460 ? -18.031 4.016 22.891 1 92.81 460 GLU B CA 1
ATOM 7432 C C . GLU B 1 460 ? -18.031 5.484 23.312 1 92.81 460 GLU B C 1
ATOM 7434 O O . GLU B 1 460 ? -17.062 6.203 23.062 1 92.81 460 GLU B O 1
ATOM 7439 N N . GLY B 1 461 ? -19.094 5.93 23.906 1 93 461 GLY B N 1
ATOM 7440 C CA . GLY B 1 461 ? -19.219 7.328 24.281 1 93 461 GLY B CA 1
ATOM 7441 C C . GLY B 1 461 ? -19.672 8.219 23.141 1 93 461 GLY B C 1
ATOM 7442 O O . GLY B 1 461 ? -19.531 9.445 23.219 1 93 461 GLY B O 1
ATOM 7443 N N . LEU B 1 462 ? -20.219 7.656 22.062 1 94.56 462 LEU B N 1
ATOM 7444 C CA . LEU B 1 462 ? -20.547 8.383 20.844 1 94.56 462 LEU B CA 1
ATOM 7445 C C . LEU B 1 462 ? -22.016 8.789 20.844 1 94.56 462 LEU B C 1
ATOM 7447 O O . LEU B 1 462 ? -22.5 9.422 19.891 1 94.56 462 LEU B O 1
ATOM 7451 N N . LEU B 1 463 ? -22.703 8.422 21.875 1 94.06 463 LEU B N 1
ATOM 7452 C CA . LEU B 1 463 ? -24.141 8.617 21.906 1 94.06 463 LEU B CA 1
ATOM 7453 C C . LEU B 1 463 ? -24.609 9.031 23.297 1 94.06 463 LEU B C 1
ATOM 7455 O O . LEU B 1 463 ? -24.016 8.625 24.297 1 94.06 463 LEU B O 1
ATOM 7459 N N . GLU B 1 464 ? -25.625 9.891 23.359 1 93.5 464 GLU B N 1
ATOM 7460 C CA . GLU B 1 464 ? -26.281 10.258 24.609 1 93.5 464 GLU B CA 1
ATOM 7461 C C . GLU B 1 464 ? -27.797 10.125 24.516 1 93.5 464 GLU B C 1
ATOM 7463 O O . GLU B 1 464 ? -28.375 10.398 23.453 1 93.5 464 GLU B O 1
ATOM 7468 N N . VAL B 1 465 ? -28.344 9.633 25.547 1 93.19 465 VAL B N 1
ATOM 7469 C CA . VAL B 1 465 ? -29.797 9.523 25.625 1 93.19 465 VAL B CA 1
ATOM 7470 C C . VAL B 1 465 ? -30.391 10.867 26.031 1 93.19 465 VAL B C 1
ATOM 7472 O O . VAL B 1 465 ? -29.922 11.5 26.984 1 93.19 465 VAL B O 1
ATOM 7475 N N . CYS B 1 466 ? -31.344 11.32 25.219 1 86.06 466 CYS B N 1
ATOM 7476 C CA . CYS B 1 466 ? -31.969 12.609 25.469 1 86.06 466 CYS B CA 1
ATOM 7477 C C . CYS B 1 466 ? -33.281 12.438 26.188 1 86.06 466 CYS B C 1
ATOM 7479 O O . CYS B 1 466 ? -33.969 11.406 26.047 1 86.06 466 CYS B O 1
#

Solvent-accessible surface area (backbone atoms only — not comparable to full-atom values): 49955 Å² total; per-residue (Å²): 133,87,79,80,77,80,77,74,80,72,75,79,68,77,75,74,73,74,79,62,86,82,61,70,77,72,76,59,36,78,86,39,36,63,46,27,52,29,42,69,48,52,91,50,48,59,68,56,41,57,74,64,26,63,78,68,37,66,45,78,46,85,48,93,45,66,62,50,20,52,52,36,32,69,69,58,50,80,75,52,47,54,62,47,26,74,73,62,34,30,41,75,76,37,27,42,33,25,24,41,53,93,77,33,72,42,76,65,62,68,77,57,65,46,51,52,70,59,52,50,45,41,29,69,75,64,40,26,15,41,37,35,48,37,53,43,55,78,28,66,67,48,34,44,52,38,36,33,45,21,54,45,45,46,37,55,52,48,45,36,34,41,38,29,24,43,64,26,35,36,52,41,41,24,25,39,28,30,35,40,37,37,37,25,20,35,50,38,38,37,38,36,32,26,70,46,93,44,74,44,25,86,53,64,44,77,43,61,75,90,72,54,71,69,63,77,42,80,43,76,40,38,39,36,16,38,39,35,40,29,26,14,39,25,34,36,48,33,17,45,77,92,39,75,40,17,30,34,39,38,40,31,31,54,60,81,40,18,42,45,47,50,48,62,45,20,44,60,61,45,49,55,58,50,39,76,79,28,63,76,35,40,36,67,48,68,67,28,61,73,64,44,90,69,87,54,70,65,55,36,42,52,50,17,52,52,32,38,51,49,16,52,42,36,55,68,57,76,59,78,84,48,62,51,61,65,44,50,52,40,40,61,49,31,59,28,79,77,50,93,83,68,61,78,83,55,56,44,80,63,83,62,45,56,88,35,31,34,27,62,42,66,63,85,44,48,42,78,44,73,42,78,42,61,94,42,90,87,43,74,74,39,65,33,28,36,42,34,40,14,77,80,38,52,51,82,60,42,85,66,68,90,65,72,74,76,69,45,70,77,60,58,70,63,70,53,58,46,79,42,58,55,76,46,49,62,27,51,52,47,48,72,70,41,73,68,41,47,36,69,68,41,58,53,88,52,69,66,56,31,34,48,54,48,39,56,37,23,69,70,32,36,26,35,58,100,132,86,78,81,76,81,77,74,80,73,77,77,68,79,74,76,72,74,79,60,87,81,61,70,77,73,78,58,38,78,86,39,35,62,46,27,51,31,41,70,48,51,90,49,49,60,69,56,39,58,75,64,25,63,78,67,38,66,45,78,45,85,46,93,44,68,63,49,19,52,51,36,34,69,70,57,51,80,77,52,47,54,62,48,25,73,73,62,35,29,39,78,77,38,27,42,34,23,24,41,55,95,76,32,71,42,76,64,60,68,78,57,65,44,49,50,70,59,51,49,44,41,29,69,74,66,41,26,15,39,38,36,48,37,53,43,55,78,29,66,67,49,35,44,53,37,36,32,46,21,54,45,45,47,38,55,54,47,45,36,34,41,38,28,25,44,64,26,35,36,53,40,41,26,25,40,28,31,35,39,38,36,38,26,20,36,51,38,38,37,38,37,33,25,70,47,93,44,72,46,25,85,53,60,43,78,44,62,74,89,74,54,69,69,62,75,42,80,44,76,41,38,39,38,14,38,40,35,40,31,26,13,39,24,33,37,48,32,17,46,77,91,36,76,39,18,31,33,39,39,38,32,31,56,59,83,39,18,42,46,48,51,49,64,46,22,43,59,61,45,50,56,58,49,38,76,79,28,63,75,35,41,36,66,50,68,66,28,63,72,63,44,90,66,86,54,68,66,55,36,42,54,50,18,53,52,32,38,52,49,17,52,41,37,53,68,57,77,60,78,82,49,62,52,61,65,44,51,51,41,42,61,49,30,59,26,80,76,50,93,83,68,61,77,83,57,56,44,80,64,82,62,45,55,87,34,30,33,27,61,42,66,64,83,44,46,43,75,43,74,41,81,41,61,93,41,91,89,44,76,72,39,65,32,28,35,41,34,39,15,76,81,38,52,51,83,60,44,85,66,68,91,66,71,75,76,70,44,70,76,60,59,69,64,69,51,58,47,78,42,58,54,76,46,49,62,28,52,52,48,48,72,71,40,72,67,40,47,36,68,69,42,58,52,89,50,69,66,57,31,33,50,53,48,40,55,36,22,70,68,33,35,26,36,59,101

Radius of gyration: 33.46 Å; Cα contacts (8 Å, |Δi|>4): 1831; chains: 2; bounding box: 78×97×84 Å

Foldseek 3Di:
DDDPPPPPPPPPPPPPPDPDPVLQPDQADLPALLRRVQSVPPPDGPVRCVVPAELHWKDKFDDPDPSLLQVLQVQDDPVVVQVVLVVWDFDPQFKWWWFQDPLAIDTDHDGGGDDPVVVVCCCPPVQTKIKGFFCVQPGLVVLSSQLSNCLVVVWHKTKIKIKTFEPGWGHGKKFALWKKKKAWRAWKKWKFKADFPDRNDLHIDHDDPVPRDHGPDIDIDHRSMMMTHHGRIIMTMHHYHPTGMTMMMMMTTCRLVDPVSLCVQQVVVLLVVVCVVPVLVVDDDDPCCVVDDDHDVVVVVSVVVVVVVSVVCVVVPVDDRFGDPSNLVRLQQHRAHRDPVPDQQFQDDDQDDQQFKKAFPPLSFWDKGWDWDDPDPVDDTFIKIKIAGNSPHRSNCHPSPPPDDPPCVVPVCPRDIDIDHPQQVQLVVVRSPDGMDRLNPRPDDDSVVSSVVSNVCSRVSGMDTD/DDDPPPPPPPPPDPPPPDPDPVLQPDQADLPALLSRVQSVPPPDGPVRCVVPAELHWKDKFDDPDPSLLQVLQVQDDPVVVQVVLVVWDFDPQFKWWWFQDPLAIDTDHDGGGDDPVVVVCCCPPVQTKIKTFQCVQPGLVVLSSQLSNCLVVVWHKTKIKIKTFEPGWGHGKKFALWKKKKAWRAWKKWKFKADFPDRNDQHIDRDDPVPRDHGPDIDIDHRSMMMTHHGRIIMTMHHYHPTGMTMMMMMTTCRLVDPVSLCVQQVVVLLVVVCVVPVLVVDDDDPCCVVDDDHDVVVVVSVVVVVVVSVVCVVVPVDDRFGDPSNLVGLQQHRAHRDPVPDQQFQDDDQDDQQFKKAFPPLSFWDKGWDWDDPDPVDDTFIKIKIAGNSPHRSNCHPSPPPDDPPCVVPPCPRDIDIDHPQQVQLVVVRSPDGMDRLNPRPDDDSVVSSVVSNVCSRVSGMDTD